Protein AF-0000000076868005 (afdb_homodimer)

pLDDT: mean 89.19, std 15.79, range [20.38, 98.69]

Secondary structure (DSSP, 8-state):
-HHHHHHHHHHHHT---------EEBTTBPEETT-EEE-STT--EEEEEE--TT-SEEEEEEEESSSSS--EEEESSTTSPEES-GGG-TT-EEEE-TT--EEEE-TT--EEEEEPPPTTPPSS--EEEE-TTS-EEEE-TT--EEEEGGGS--SEE-TT-EEEEETTT--EE-EEEEEETTEEEEEEEEEEEE-SSS-EEEEEETTEEEEE---B-SSSBTT-GGGGG-SSEEEEEEESSSEEEEEEEESSTT--EEEEE-SS-TTSSSEEEEEEETTTTEEEEEEEE--SGGGSTTTT-TTEEE-TTSSSSEEEPTTEEES-HHHHHTT--TT-EEESS---TTTT--EEEEEEEEEPPP-TT-EEETT--HHHHHHHHHH-TTEEEEE-S-TTSPTT-S-EEEEES---SEEE-TT-SEEEEEEE-GGGS----TTSSTTT-----/-HHHHHHHHHHHHT---------EEBTTBPEETT-EEE-STT--EEEEEE--TT-SEEEEEEEESSSSS--EEEESSTTSPEES-GGG-TT-EEEE-TT--EEEE-TT--EEEEEPPPTTPPSS--EEEE-TTS-EEEE-TT--EEEEGGGS--SEE-TT-EEEEETTT--EE-EEEEEETTEEEEEEEEEEEE-SSS-EEEEEETTEEEEE---B-SSSBTT-GGGGG-SSEEEEEEESSSEEEEEEEESSTT--EEEEE-SS-TTSSSEEEEEEETTTTEEEEEEEE--SGGGSTTTT-TTEEE-TTSSSSEEEPTTEEES-HHHHHTT--TT-EEESS---TTTT--EEEEEEEEEPPP-TT-EEETT--HHHHHHHHHH-TTEEEEE-S-TTSPTT-S-EEEEES---SEEE-TT-SEEEEEEE-GGGS----TTSSTTT-----

Organism: Aegilops tauschii subsp. strangulata (NCBI:txid200361)

InterPro domains:
  IPR000742 EGF-like domain [PS50026] (290-326)
  IPR000858 S-locus glycoprotein domain [PF00954] (211-323)
  IPR001480 Bulb-type lectin domain [PF01453] (71-178)
  IPR001480 Bulb-type lectin domain [PS50927] (22-151)
  IPR001480 Bulb-type lectin domain [SM00108] (28-153)
  IPR001480 Bulb-type lectin domain [cd00028] (29-153)
  IPR003609 PAN/Apple domain [PF08276] (345-413)
  IPR003609 PAN/Apple domain [PS50948] (345-429)
  IPR003609 PAN/Apple domain [SM00473] (347-428)
  IPR035446 S-locus-specific glycoprotein/EP1 [PIRSF002686] (41-434)
  IPR036426 Bulb-type lectin domain superfamily [G3DSA:2.90.10.10] (16-150)
  IPR036426 Bulb-type lectin domain superfamily [SSF51110] (58-216)

Sequence (898 aa):
MASHQLLLFQLLLLLSSASHARDTISPGQPLRGNDTLVSPGAGSYVLGFFTPPGSNNTYVGLWYAKVPVRTVVWVANRADPVPGPVERNARATLSVSADCTLSVADANSTVVWSAPPAPGAGAGRCTARLLDSGNLVVSDASGHVAWQGFDHPTDTLIPGMRVGMDFGTGANMTLTAWTSPSDPSPGPVVAVMDTTGDPEVFIWNGAEKVWRSGPWDGLQFTGVPDTATYMGFNFSFVNSAKEVSYSFQVANSSIVSRLTLNSTGAAGGLLQRWTWVWAAGAWNMYWYAPKDQCDAVNQCGPNGVCDPNSLPVCECLRGFAPRSPEAWALRDNRGGCARATPLDCGNGTDGFALMAHAKVPDTTAAVVDYRAGLAECAQRCQRNCSCTAYANANLSGAPGHRGCVMWGGALEDLRVFPNFGQDLYVRLAAADLGTCRPTCLRSVCTQFFMASHQLLLFQLLLLLSSASHARDTISPGQPLRGNDTLVSPGAGSYVLGFFTPPGSNNTYVGLWYAKVPVRTVVWVANRADPVPGPVERNARATLSVSADCTLSVADANSTVVWSAPPAPGAGAGRCTARLLDSGNLVVSDASGHVAWQGFDHPTDTLIPGMRVGMDFGTGANMTLTAWTSPSDPSPGPVVAVMDTTGDPEVFIWNGAEKVWRSGPWDGLQFTGVPDTATYMGFNFSFVNSAKEVSYSFQVANSSIVSRLTLNSTGAAGGLLQRWTWVWAAGAWNMYWYAPKDQCDAVNQCGPNGVCDPNSLPVCECLRGFAPRSPEAWALRDNRGGCARATPLDCGNGTDGFALMAHAKVPDTTAAVVDYRAGLAECAQRCQRNCSCTAYANANLSGAPGHRGCVMWGGALEDLRVFPNFGQDLYVRLAAADLGTCRPTCLRSVCTQFF

Structure (mmCIF, N/CA/C/O backbone):
data_AF-0000000076868005-model_v1
#
loop_
_entity.id
_entity.type
_entity.pdbx_description
1 polymer 'non-specific serine/threonine protein kinase'
#
loop_
_atom_site.group_PDB
_atom_site.id
_atom_site.type_symbol
_atom_site.label_atom_id
_atom_site.label_alt_id
_atom_site.label_comp_id
_atom_site.label_asym_id
_atom_site.label_entity_id
_atom_site.label_seq_id
_atom_site.pdbx_PDB_ins_code
_atom_site.Cartn_x
_atom_site.Cartn_y
_atom_site.Cartn_z
_atom_site.occupancy
_atom_site.B_iso_or_equiv
_atom_site.auth_seq_id
_atom_site.auth_comp_id
_atom_site.auth_asym_id
_atom_site.auth_atom_id
_atom_site.pdbx_PDB_model_num
ATOM 1 N N . MET A 1 1 ? -57.094 -37.969 -35.312 1 33.72 1 MET A N 1
ATOM 2 C CA . MET A 1 1 ? -55.812 -38.188 -35.938 1 33.72 1 MET A CA 1
ATOM 3 C C . MET A 1 1 ? -54.969 -36.906 -35.938 1 33.72 1 MET A C 1
ATOM 5 O O . MET A 1 1 ? -53.781 -36.969 -36.125 1 33.72 1 MET A O 1
ATOM 9 N N . ALA A 1 2 ? -55.719 -35.75 -35.969 1 55.88 2 ALA A N 1
ATOM 10 C CA . ALA A 1 2 ? -55.062 -34.469 -36.062 1 55.88 2 ALA A CA 1
ATOM 11 C C . ALA A 1 2 ? -54.406 -34.062 -34.75 1 55.88 2 ALA A C 1
ATOM 13 O O . ALA A 1 2 ? -53.375 -33.438 -34.719 1 55.88 2 ALA A O 1
ATOM 14 N N . SER A 1 3 ? -55.125 -34.531 -33.688 1 59.75 3 SER A N 1
ATOM 15 C CA . SER A 1 3 ? -54.625 -34.094 -32.406 1 59.75 3 SER A CA 1
ATOM 16 C C . SER A 1 3 ? -53.344 -34.812 -32.031 1 59.75 3 SER A C 1
ATOM 18 O O . SER A 1 3 ? -52.469 -34.25 -31.375 1 59.75 3 SER A O 1
ATOM 20 N N . HIS A 1 4 ? -53.219 -36.094 -32.531 1 62.19 4 HIS A N 1
ATOM 21 C CA . HIS A 1 4 ? -52 -36.844 -32.219 1 62.19 4 HIS A CA 1
ATOM 22 C C . HIS A 1 4 ? -50.844 -36.344 -33.062 1 62.19 4 HIS A C 1
ATOM 24 O O . HIS A 1 4 ? -49.688 -36.5 -32.656 1 62.19 4 HIS A O 1
ATOM 30 N N . GLN A 1 5 ? -51.125 -35.812 -34.25 1 59.38 5 GLN A N 1
ATOM 31 C CA . GLN A 1 5 ? -50.062 -35.344 -35.125 1 59.38 5 GLN A CA 1
ATOM 32 C C . GLN A 1 5 ? -49.5 -34.031 -34.625 1 59.38 5 GLN A C 1
ATOM 34 O O . GLN A 1 5 ? -48.281 -33.781 -34.781 1 59.38 5 GLN A O 1
ATOM 39 N N . LEU A 1 6 ? -50.406 -33.219 -33.969 1 59.41 6 LEU A N 1
ATOM 40 C CA . LEU A 1 6 ? -49.875 -31.953 -33.469 1 59.41 6 LEU A CA 1
ATOM 41 C C . LEU A 1 6 ? -49.031 -32.156 -32.219 1 59.41 6 LEU A C 1
ATOM 43 O O . LEU A 1 6 ? -48 -31.469 -32.031 1 59.41 6 LEU A O 1
ATOM 47 N N . LEU A 1 7 ? -49.406 -33.219 -31.406 1 57.69 7 LEU A N 1
ATOM 48 C CA . LEU A 1 7 ? -48.594 -33.469 -30.234 1 57.69 7 LEU A CA 1
ATOM 49 C C . LEU A 1 7 ? -47.219 -34.031 -30.625 1 57.69 7 LEU A C 1
ATOM 51 O O . LEU A 1 7 ? -46.219 -33.719 -30.016 1 57.69 7 LEU A O 1
ATOM 55 N N . LEU A 1 8 ? -47.281 -34.812 -31.734 1 54.56 8 LEU A N 1
ATOM 56 C CA . LEU A 1 8 ? -45.969 -35.375 -32.156 1 54.56 8 LEU A CA 1
ATOM 57 C C . LEU A 1 8 ? -45.125 -34.281 -32.781 1 54.56 8 LEU A C 1
ATOM 59 O O . LEU A 1 8 ? -43.875 -34.281 -32.594 1 54.56 8 LEU A O 1
ATOM 63 N N . PHE A 1 9 ? -45.781 -33.312 -33.5 1 54.16 9 PHE A N 1
ATOM 64 C CA . PHE A 1 9 ? -45 -32.25 -34.094 1 54.16 9 PHE A CA 1
ATOM 65 C C . PHE A 1 9 ? -44.438 -31.328 -33.031 1 54.16 9 PHE A C 1
ATOM 67 O O . PHE A 1 9 ? -43.281 -30.875 -33.125 1 54.16 9 PHE A O 1
ATOM 74 N N . GLN A 1 10 ? -45.219 -31.062 -31.953 1 52.47 10 GLN A N 1
ATOM 75 C CA . GLN A 1 10 ? -44.688 -30.234 -30.875 1 52.47 10 GLN A CA 1
ATOM 76 C C . GLN A 1 10 ? -43.594 -30.969 -30.109 1 52.47 10 GLN A C 1
ATOM 78 O O . GLN A 1 10 ? -42.688 -30.344 -29.547 1 52.47 10 GLN A O 1
ATOM 83 N N . LEU A 1 11 ? -43.75 -32.312 -30.047 1 51.94 11 LEU A N 1
ATOM 84 C CA . LEU A 1 11 ? -42.688 -33.031 -29.375 1 51.94 11 LEU A CA 1
ATOM 85 C C . LEU A 1 11 ? -41.438 -33.062 -30.219 1 51.94 11 LEU A C 1
ATOM 87 O O . LEU A 1 11 ? -40.312 -33 -29.688 1 51.94 11 LEU A O 1
ATOM 91 N N . LEU A 1 12 ? -41.594 -33.25 -31.562 1 48.03 12 LEU A N 1
ATOM 92 C CA . LEU A 1 12 ? -40.406 -33.219 -32.406 1 48.03 12 LEU A CA 1
ATOM 93 C C . LEU A 1 12 ? -39.75 -31.844 -32.375 1 48.03 12 LEU A C 1
ATOM 95 O O . LEU A 1 12 ? -38.531 -31.734 -32.562 1 48.03 12 LEU A O 1
ATOM 99 N N . LEU A 1 13 ? -40.531 -30.797 -32.344 1 46.25 13 LEU A N 1
ATOM 100 C CA . LEU A 1 13 ? -39.875 -29.484 -32.281 1 46.25 13 LEU A CA 1
ATOM 101 C C . LEU A 1 13 ? -39.125 -29.297 -30.984 1 46.25 13 LEU A C 1
ATOM 103 O O . LEU A 1 13 ? -38.375 -28.344 -30.844 1 46.25 13 LEU A O 1
ATOM 107 N N . LEU A 1 14 ? -39.688 -29.953 -29.953 1 40.56 14 LEU A N 1
ATOM 108 C CA . LEU A 1 14 ? -38.906 -29.797 -28.734 1 40.56 14 LEU A CA 1
ATOM 109 C C . LEU A 1 14 ? -37.594 -30.562 -28.844 1 40.56 14 LEU A C 1
ATOM 111 O O . LEU A 1 14 ? -37.094 -31.094 -27.844 1 40.56 14 LEU A O 1
ATOM 115 N N . LEU A 1 15 ? -37.375 -31.25 -29.938 1 36.94 15 LEU A N 1
ATOM 116 C CA . LEU A 1 15 ? -35.969 -31.625 -29.969 1 36.94 15 LEU A CA 1
ATOM 117 C C . LEU A 1 15 ? -35.094 -30.406 -29.781 1 36.94 15 LEU A C 1
ATOM 119 O O . LEU A 1 15 ? -34.906 -29.609 -30.719 1 36.94 15 LEU A O 1
ATOM 123 N N . SER A 1 16 ? -35.25 -29.781 -28.672 1 37.06 16 SER A N 1
ATOM 124 C CA . SER A 1 16 ? -34.188 -28.875 -28.266 1 37.06 16 SER A CA 1
ATOM 125 C C . SER A 1 16 ? -32.812 -29.391 -28.688 1 37.06 16 SER A C 1
ATOM 127 O O . SER A 1 16 ? -32.438 -30.5 -28.328 1 37.06 16 SER A O 1
ATOM 129 N N . SER A 1 17 ? -32.406 -29.156 -29.875 1 37.38 17 SER A N 1
ATOM 130 C CA . SER A 1 17 ? -30.984 -29.297 -30.156 1 37.38 17 SER A CA 1
ATOM 131 C C . SER A 1 17 ? -30.141 -28.984 -28.922 1 37.38 17 SER A C 1
ATOM 133 O O . SER A 1 17 ? -30.125 -27.844 -28.438 1 37.38 17 SER A O 1
ATOM 135 N N . ALA A 1 18 ? -30.188 -29.828 -27.969 1 38.69 18 ALA A N 1
ATOM 136 C CA . ALA A 1 18 ? -29.078 -29.734 -27.016 1 38.69 18 ALA A CA 1
ATOM 137 C C . ALA A 1 18 ? -27.797 -29.297 -27.703 1 38.69 18 ALA A C 1
ATOM 139 O O . ALA A 1 18 ? -27.156 -30.078 -28.406 1 38.69 18 ALA A O 1
ATOM 140 N N . SER A 1 19 ? -27.781 -28.188 -28.359 1 44.03 19 SER A N 1
ATOM 141 C CA . SER A 1 19 ? -26.484 -27.641 -28.75 1 44.03 19 SER A CA 1
ATOM 142 C C . SER A 1 19 ? -25.406 -28 -27.734 1 44.03 19 SER A C 1
ATOM 144 O O . SER A 1 19 ? -25.422 -27.484 -26.609 1 44.03 19 SER A O 1
ATOM 146 N N . HIS A 1 20 ? -25.141 -29.297 -27.625 1 49.03 20 HIS A N 1
ATOM 147 C CA . HIS A 1 20 ? -24 -29.703 -26.797 1 49.03 20 HIS A CA 1
ATOM 148 C C . HIS A 1 20 ? -22.828 -28.766 -26.984 1 49.03 20 HIS A C 1
ATOM 150 O O . HIS A 1 20 ? -22.375 -28.531 -28.109 1 49.03 20 HIS A O 1
ATOM 156 N N . ALA A 1 21 ? -22.656 -27.875 -26.188 1 63.66 21 ALA A N 1
ATOM 157 C CA . ALA A 1 21 ? -21.453 -27.047 -26.125 1 63.66 21 ALA A CA 1
ATOM 158 C C . ALA A 1 21 ? -20.203 -27.891 -26.359 1 63.66 21 ALA A C 1
ATOM 160 O O . ALA A 1 21 ? -20 -28.906 -25.688 1 63.66 21 ALA A O 1
ATOM 161 N N . ARG A 1 22 ? -19.562 -27.844 -27.562 1 89.31 22 ARG A N 1
ATOM 162 C CA . ARG A 1 22 ? -18.391 -28.641 -27.922 1 89.31 22 ARG A CA 1
ATOM 163 C C . ARG A 1 22 ? -17.156 -28.141 -27.156 1 89.31 22 ARG A C 1
ATOM 165 O O . ARG A 1 22 ? -17.125 -26.984 -26.703 1 89.31 22 ARG A O 1
ATOM 172 N N . ASP A 1 23 ? -16.312 -29.094 -26.891 1 95.19 23 ASP A N 1
ATOM 173 C CA . ASP A 1 23 ? -15.094 -28.766 -26.172 1 95.19 23 ASP A CA 1
ATOM 174 C C . ASP A 1 23 ? -13.859 -28.984 -27.047 1 95.19 23 ASP A C 1
ATOM 176 O O . ASP A 1 23 ? -12.734 -28.969 -26.562 1 95.19 23 ASP A O 1
ATOM 180 N N . THR A 1 24 ? -14.133 -29.172 -28.375 1 95.75 24 THR A N 1
ATOM 181 C CA . THR A 1 24 ? -13.023 -29.547 -29.25 1 95.75 24 THR A CA 1
ATOM 182 C C . THR A 1 24 ? -13.07 -28.75 -30.547 1 95.75 24 THR A C 1
ATOM 184 O O . THR A 1 24 ? -14.141 -28.375 -31.016 1 95.75 24 THR A O 1
ATOM 187 N N . ILE A 1 25 ? -11.898 -28.484 -31.062 1 96.19 25 ILE A N 1
ATOM 188 C CA . ILE A 1 25 ? -11.688 -27.953 -32.406 1 96.19 25 ILE A CA 1
ATOM 189 C C . ILE A 1 25 ? -10.914 -28.953 -33.25 1 96.19 25 ILE A C 1
ATOM 191 O O . ILE A 1 25 ? -9.844 -29.422 -32.844 1 96.19 25 ILE A O 1
ATOM 195 N N . SER A 1 26 ? -11.508 -29.281 -34.312 1 93.81 26 SER A N 1
ATOM 196 C CA . SER A 1 26 ? -10.852 -30.188 -35.281 1 93.81 26 SER A CA 1
ATOM 197 C C . SER A 1 26 ? -10.523 -29.469 -36.562 1 93.81 26 SER A C 1
ATOM 199 O O . SER A 1 26 ? -11.109 -28.438 -36.875 1 93.81 26 SER A O 1
ATOM 201 N N . PRO A 1 27 ? -9.539 -30.125 -37.281 1 92.06 27 PRO A N 1
ATOM 202 C CA . PRO A 1 27 ? -9.258 -29.516 -38.562 1 92.06 27 PRO A CA 1
ATOM 203 C C . PRO A 1 27 ? -10.508 -29.391 -39.438 1 92.06 27 PRO A C 1
ATOM 205 O O . PRO A 1 27 ? -11.266 -30.344 -39.562 1 92.06 27 PRO A O 1
ATOM 208 N N . GLY A 1 28 ? -10.719 -28.188 -40 1 90.81 28 GLY A N 1
ATOM 209 C CA . GLY A 1 28 ? -11.867 -27.953 -40.844 1 90.81 28 GLY A CA 1
ATOM 210 C C . GLY A 1 28 ? -13.094 -27.469 -40.094 1 90.81 28 GLY A C 1
ATOM 211 O O . GLY A 1 28 ? -14.07 -27.031 -40.688 1 90.81 28 GLY A O 1
ATOM 212 N N . GLN A 1 29 ? -13.055 -27.594 -38.812 1 93.38 29 GLN A N 1
ATOM 213 C CA . GLN A 1 29 ? -14.156 -27.141 -37.969 1 93.38 29 GLN A CA 1
ATOM 214 C C . GLN A 1 29 ? -13.68 -26.109 -36.938 1 93.38 29 GLN A C 1
ATOM 216 O O . GLN A 1 29 ? -13.711 -26.359 -35.75 1 93.38 29 GLN A O 1
ATOM 221 N N . PRO A 1 30 ? -13.359 -24.969 -37.406 1 96.25 30 PRO A N 1
ATOM 222 C CA . PRO A 1 30 ? -12.828 -23.938 -36.5 1 96.25 30 PRO A CA 1
ATOM 223 C C . PRO A 1 30 ? -13.867 -23.391 -35.531 1 96.25 30 PRO A C 1
ATOM 225 O O . PRO A 1 30 ? -15.062 -23.641 -35.719 1 96.25 30 PRO A O 1
ATOM 228 N N . LEU A 1 31 ? -13.398 -22.828 -34.469 1 97.31 31 LEU A N 1
ATOM 229 C CA . LEU A 1 31 ? -14.242 -22.016 -33.625 1 97.31 31 LEU A CA 1
ATOM 230 C C . LEU A 1 31 ? -14.453 -20.625 -34.219 1 97.31 31 LEU A C 1
ATOM 232 O O . LEU A 1 31 ? -13.492 -19.875 -34.406 1 97.31 31 LEU A O 1
ATOM 236 N N . ARG A 1 32 ? -15.703 -20.266 -34.438 1 95.94 32 ARG A N 1
ATOM 237 C CA . ARG A 1 32 ? -16 -18.984 -35.062 1 95.94 32 ARG A CA 1
ATOM 238 C C . ARG A 1 32 ? -16.234 -17.906 -34 1 95.94 32 ARG A C 1
ATOM 240 O O . ARG A 1 32 ? -16.391 -18.203 -32.812 1 95.94 32 ARG A O 1
ATOM 247 N N . GLY A 1 33 ? -16.281 -16.734 -34.5 1 94.38 33 GLY A N 1
ATOM 248 C CA . GLY A 1 33 ? -16.312 -15.562 -33.625 1 94.38 33 GLY A CA 1
ATOM 249 C C . GLY A 1 33 ? -17.484 -15.562 -32.688 1 94.38 33 GLY A C 1
ATOM 250 O O . GLY A 1 33 ? -17.391 -15.039 -31.562 1 94.38 33 GLY A O 1
ATOM 251 N N . ASN A 1 34 ? -18.562 -16.172 -33.031 1 92.25 34 ASN A N 1
ATOM 252 C CA . ASN A 1 34 ? -19.781 -16.141 -32.219 1 92.25 34 ASN A CA 1
ATOM 253 C C . ASN A 1 34 ? -19.953 -17.453 -31.438 1 92.25 34 ASN A C 1
ATOM 255 O O . ASN A 1 34 ? -20.891 -17.594 -30.656 1 92.25 34 ASN A O 1
ATOM 259 N N . ASP A 1 35 ? -19.047 -18.328 -31.688 1 94.75 35 ASP A N 1
ATOM 260 C CA . ASP A 1 35 ? -19.141 -19.625 -31.016 1 94.75 35 ASP A CA 1
ATOM 261 C C . ASP A 1 35 ? -18.266 -19.656 -29.766 1 94.75 35 ASP A C 1
ATOM 263 O O . ASP A 1 35 ? -17.438 -18.781 -29.562 1 94.75 35 ASP A O 1
ATOM 267 N N . THR A 1 36 ? -18.625 -20.625 -28.875 1 96.94 36 THR A N 1
ATOM 268 C CA . THR A 1 36 ? -17.797 -20.844 -27.688 1 96.94 36 THR A CA 1
ATOM 269 C C . THR A 1 36 ? -17.547 -22.328 -27.469 1 96.94 36 THR A C 1
ATOM 271 O O . THR A 1 36 ? -18.297 -23.172 -27.984 1 96.94 36 THR A O 1
ATOM 274 N N . LEU A 1 37 ? -16.469 -22.625 -26.891 1 97.38 37 LEU A N 1
ATOM 275 C CA . LEU A 1 37 ? -16.234 -23.938 -26.297 1 97.38 37 LEU A CA 1
ATOM 276 C C . LEU A 1 37 ? -16.5 -23.922 -24.797 1 97.38 37 LEU A C 1
ATOM 278 O O . LEU A 1 37 ? -16.219 -22.922 -24.125 1 97.38 37 LEU A O 1
ATOM 282 N N . VAL A 1 38 ? -17.047 -25 -24.266 1 97.06 38 VAL A N 1
ATOM 283 C CA . VAL A 1 38 ? -17.266 -25.141 -22.844 1 97.06 38 VAL A CA 1
ATOM 284 C C . VAL A 1 38 ? -16.5 -26.359 -22.312 1 97.06 38 VAL A C 1
ATOM 286 O O . VAL A 1 38 ? -16.531 -27.422 -22.938 1 97.06 38 VAL A O 1
ATOM 289 N N . SER A 1 39 ? -15.828 -26.125 -21.234 1 95.75 39 SER A N 1
ATOM 290 C CA . SER A 1 39 ? -15.078 -27.25 -20.672 1 95.75 39 SER A CA 1
ATOM 291 C C . SER A 1 39 ? -16.016 -28.375 -20.25 1 95.75 39 SER A C 1
ATOM 293 O O . SER A 1 39 ? -17.141 -28.125 -19.812 1 95.75 39 SER A O 1
ATOM 295 N N . PRO A 1 40 ? -15.508 -29.516 -20.391 1 93.62 40 PRO A N 1
ATOM 296 C CA . PRO A 1 40 ? -16.359 -30.641 -20 1 93.62 40 PRO A CA 1
ATOM 297 C C . PRO A 1 40 ? -16.547 -30.734 -18.484 1 93.62 40 PRO A C 1
ATOM 299 O O . PRO A 1 40 ? -16 -29.922 -17.734 1 93.62 40 PRO A O 1
ATOM 302 N N . GLY A 1 41 ? -17.328 -31.734 -18.094 1 86.25 41 GLY A N 1
ATOM 303 C CA . GLY A 1 41 ? -17.562 -31.922 -16.672 1 86.25 41 GLY A CA 1
ATOM 304 C C . GLY A 1 41 ? -18.484 -30.891 -16.062 1 86.25 41 GLY A C 1
ATOM 305 O O . GLY A 1 41 ? -19.641 -30.75 -16.5 1 86.25 41 GLY A O 1
ATOM 306 N N . ALA A 1 42 ? -17.891 -30.078 -15.195 1 82.06 42 ALA A N 1
ATOM 307 C CA . ALA A 1 42 ? -18.688 -29.078 -14.492 1 82.06 42 ALA A CA 1
ATOM 308 C C . ALA A 1 42 ? -18.953 -27.859 -15.383 1 82.06 42 ALA A C 1
ATOM 310 O O . ALA A 1 42 ? -19.797 -27.031 -15.062 1 82.06 42 ALA A O 1
ATOM 311 N N . GLY A 1 43 ? -18.281 -27.844 -16.531 1 88.94 43 GLY A N 1
ATOM 312 C CA . GLY A 1 43 ? -18.438 -26.672 -17.391 1 88.94 43 GLY A CA 1
ATOM 313 C C . GLY A 1 43 ? -17.969 -25.391 -16.75 1 88.94 43 GLY A C 1
ATOM 314 O O . GLY A 1 43 ? -18.688 -24.375 -16.781 1 88.94 43 GLY A O 1
ATOM 315 N N . SER A 1 44 ? -16.797 -25.438 -16.203 1 93.19 44 SER A N 1
ATOM 316 C CA . SER A 1 44 ? -16.328 -24.344 -15.352 1 93.19 44 SER A CA 1
ATOM 317 C C . SER A 1 44 ? -15.742 -23.203 -16.188 1 93.19 44 SER A C 1
ATOM 319 O O . SER A 1 44 ? -15.656 -22.062 -15.727 1 93.19 44 SER A O 1
ATOM 321 N N . TYR A 1 45 ? -15.406 -23.562 -17.484 1 97 45 TYR A N 1
ATOM 322 C CA . TYR A 1 45 ? -14.711 -22.562 -18.297 1 97 45 TYR A CA 1
ATOM 323 C C . TYR A 1 45 ? -15.312 -22.469 -19.688 1 97 45 TYR A C 1
ATOM 325 O O . TYR A 1 45 ? -15.852 -23.453 -20.203 1 97 45 TYR A O 1
ATOM 333 N N . VAL A 1 46 ? -15.234 -21.312 -20.203 1 97.94 46 VAL A N 1
ATOM 334 C CA . VAL A 1 46 ? -15.68 -21.031 -21.562 1 97.94 46 VAL A CA 1
ATOM 335 C C . VAL A 1 46 ? -14.539 -20.406 -22.359 1 97.94 46 VAL A C 1
ATOM 337 O O . VAL A 1 46 ? -13.805 -19.547 -21.859 1 97.94 46 VAL A O 1
ATOM 340 N N . LEU A 1 47 ? -14.336 -20.953 -23.531 1 98.44 47 LEU A N 1
ATOM 341 C CA . LEU A 1 47 ? -13.375 -20.375 -24.469 1 98.44 47 LEU A CA 1
ATOM 342 C C . LEU A 1 47 ? -14.078 -19.766 -25.672 1 98.44 47 LEU A C 1
ATOM 344 O O . LEU A 1 47 ? -14.992 -20.359 -26.234 1 98.44 47 LEU A O 1
ATOM 348 N N . GLY A 1 48 ? -13.68 -18.516 -26.047 1 98.19 48 GLY A N 1
ATOM 349 C CA . GLY A 1 48 ? -14.273 -17.828 -27.188 1 98.19 48 GLY A CA 1
ATOM 350 C C . GLY A 1 48 ? -13.609 -16.5 -27.484 1 98.19 48 GLY A C 1
ATOM 351 O O . GLY A 1 48 ? -12.594 -16.156 -26.875 1 98.19 48 GLY A O 1
ATOM 352 N N . PHE A 1 49 ? -14.18 -15.883 -28.516 1 98.5 49 PHE A N 1
ATOM 353 C CA . PHE A 1 49 ? -13.719 -14.539 -28.859 1 98.5 49 PHE A CA 1
ATOM 354 C C . PHE A 1 49 ? -14.359 -13.5 -27.953 1 98.5 49 PHE A C 1
ATOM 356 O O . PHE A 1 49 ? -15.516 -13.641 -27.562 1 98.5 49 PHE A O 1
ATOM 363 N N . PHE A 1 50 ? -13.586 -12.484 -27.625 1 98 50 PHE A N 1
ATOM 364 C CA . PHE A 1 50 ? -14.109 -11.414 -26.781 1 98 50 PHE A CA 1
ATOM 365 C C . PHE A 1 50 ? -13.398 -10.094 -27.062 1 98 50 PHE A C 1
ATOM 367 O O . PHE A 1 50 ? -12.312 -10.086 -27.656 1 98 50 PHE A O 1
ATOM 374 N N . THR A 1 51 ? -14.047 -9.023 -26.703 1 98.19 51 THR A N 1
ATOM 375 C CA . THR A 1 51 ? -13.492 -7.672 -26.703 1 98.19 51 THR A CA 1
ATOM 376 C C . THR A 1 51 ? -13.523 -7.07 -25.312 1 98.19 51 THR A C 1
ATOM 378 O O . THR A 1 51 ? -14.594 -6.895 -24.719 1 98.19 51 THR A O 1
ATOM 381 N N . PRO A 1 52 ? -12.273 -6.773 -24.75 1 97.19 52 PRO A N 1
ATOM 382 C CA . PRO A 1 52 ? -12.297 -6.105 -23.438 1 97.19 52 PRO A CA 1
ATOM 383 C C . PRO A 1 52 ? -13.031 -4.77 -23.484 1 97.19 52 PRO A C 1
ATOM 385 O O . PRO A 1 52 ? -13.047 -4.098 -24.516 1 97.19 52 PRO A O 1
ATOM 388 N N . PRO A 1 53 ? -13.602 -4.41 -22.281 1 94.69 53 PRO A N 1
ATOM 389 C CA . PRO A 1 53 ? -14.242 -3.094 -22.234 1 94.69 53 PRO A CA 1
ATOM 390 C C . PRO A 1 53 ? -13.281 -1.963 -22.609 1 94.69 53 PRO A C 1
ATOM 392 O O . PRO A 1 53 ? -12.156 -1.918 -22.109 1 94.69 53 PRO A O 1
ATOM 395 N N . GLY A 1 54 ? -13.75 -1.133 -23.469 1 94.94 54 GLY A N 1
ATOM 396 C CA . GLY A 1 54 ? -12.945 0.012 -23.875 1 94.94 54 GLY A CA 1
ATOM 397 C C . GLY A 1 54 ? -12.008 -0.294 -25.016 1 94.94 54 GLY A C 1
ATOM 398 O O . GLY A 1 54 ? -11.305 0.593 -25.5 1 94.94 54 GLY A O 1
ATOM 399 N N . SER A 1 55 ? -11.992 -1.52 -25.453 1 96.06 55 SER A N 1
ATOM 400 C CA . SER A 1 55 ? -11.125 -1.934 -26.547 1 96.06 55 SER A CA 1
ATOM 401 C C . SER A 1 55 ? -11.875 -1.942 -27.875 1 96.06 55 SER A C 1
ATOM 403 O O . SER A 1 55 ? -13.109 -1.959 -27.891 1 96.06 55 SER A O 1
ATOM 405 N N . ASN A 1 56 ? -11.078 -1.798 -29 1 97.25 56 ASN A N 1
ATOM 406 C CA . ASN A 1 56 ? -11.609 -1.991 -30.359 1 97.25 56 ASN A CA 1
ATOM 407 C C . ASN A 1 56 ? -10.969 -3.189 -31.047 1 97.25 56 ASN A C 1
ATOM 409 O O . ASN A 1 56 ? -10.766 -3.174 -32.25 1 97.25 56 ASN A O 1
ATOM 413 N N . ASN A 1 57 ? -10.531 -4.09 -30.25 1 98.06 57 ASN A N 1
ATOM 414 C CA . ASN A 1 57 ? -9.891 -5.301 -30.75 1 98.06 57 ASN A CA 1
ATOM 415 C C . ASN A 1 57 ? -10.531 -6.555 -30.172 1 98.06 57 ASN A C 1
ATOM 417 O O . ASN A 1 57 ? -11.172 -6.5 -29.109 1 98.06 57 ASN A O 1
ATOM 421 N N . THR A 1 58 ? -10.336 -7.613 -30.906 1 98.31 58 THR A N 1
ATOM 422 C CA . THR A 1 58 ? -10.914 -8.891 -30.484 1 98.31 58 THR A CA 1
ATOM 423 C C . THR A 1 58 ? -9.812 -9.906 -30.203 1 98.31 58 THR A C 1
ATOM 425 O O . THR A 1 58 ? -8.812 -9.977 -30.922 1 98.31 58 THR A O 1
ATOM 428 N N . TYR A 1 59 ? -10.078 -10.68 -29.188 1 98.69 59 TYR A N 1
ATOM 429 C CA . TYR A 1 59 ? -9.125 -11.68 -28.703 1 98.69 59 TYR A CA 1
ATOM 430 C C . TYR A 1 59 ? -9.812 -13.023 -28.484 1 98.69 59 TYR A C 1
ATOM 432 O O . TYR A 1 59 ? -11.047 -13.094 -28.391 1 98.69 59 TYR A O 1
ATOM 440 N N . VAL A 1 60 ? -8.977 -14.062 -28.453 1 98.56 60 VAL A N 1
ATOM 441 C CA . VAL A 1 60 ? -9.445 -15.352 -27.953 1 98.56 60 VAL A CA 1
ATOM 442 C C . VAL A 1 60 ? -9.141 -15.461 -26.453 1 98.56 60 VAL A C 1
ATOM 444 O O . VAL A 1 60 ? -7.988 -15.328 -26.047 1 98.56 60 VAL A O 1
ATOM 447 N N . GLY A 1 61 ? -10.195 -15.609 -25.688 1 98.5 61 GLY A N 1
ATOM 448 C CA . GLY A 1 61 ? -10.008 -15.641 -24.25 1 98.5 61 GLY A CA 1
ATOM 449 C C . GLY A 1 61 ? -10.719 -16.797 -23.578 1 98.5 61 GLY A C 1
ATOM 450 O O . GLY A 1 61 ? -11.609 -17.422 -24.172 1 98.5 61 GLY A O 1
ATOM 451 N N . LEU A 1 62 ? -10.219 -17.141 -22.422 1 98.5 62 LEU A N 1
ATOM 452 C CA . LEU A 1 62 ? -10.836 -18.094 -21.5 1 98.5 62 LEU A CA 1
ATOM 453 C C . LEU A 1 62 ? -11.453 -17.375 -20.312 1 98.5 62 LEU A C 1
ATOM 455 O O . LEU A 1 62 ? -10.828 -16.484 -19.734 1 98.5 62 LEU A O 1
ATOM 459 N N . TRP A 1 63 ? -12.719 -17.703 -19.969 1 98.38 63 TRP A N 1
ATOM 460 C CA . TRP A 1 63 ? -13.32 -17.094 -18.797 1 98.38 63 TRP A CA 1
ATOM 461 C C . TRP A 1 63 ? -14.18 -18.109 -18.031 1 98.38 63 TRP A C 1
ATOM 463 O O . TRP A 1 63 ? -14.398 -19.219 -18.516 1 98.38 63 TRP A O 1
ATOM 473 N N . TYR A 1 64 ? -14.555 -17.781 -16.812 1 97.62 64 TYR A N 1
ATOM 474 C CA . TYR A 1 64 ? -15.383 -18.641 -15.984 1 97.62 64 TYR A CA 1
ATOM 475 C C . TYR A 1 64 ? -16.797 -18.734 -16.547 1 97.62 64 TYR A C 1
ATOM 477 O O . TYR A 1 64 ? -17.406 -17.719 -16.906 1 97.62 64 TYR A O 1
ATOM 485 N N . ALA A 1 65 ? -17.328 -19.906 -16.484 1 95.94 65 ALA A N 1
ATOM 486 C CA . ALA A 1 65 ? -18.656 -20.125 -17.047 1 95.94 65 ALA A CA 1
ATOM 487 C C . ALA A 1 65 ? -19.734 -19.688 -16.062 1 95.94 65 ALA A C 1
ATOM 489 O O . ALA A 1 65 ? -20.75 -19.109 -16.453 1 95.94 65 ALA A O 1
ATOM 490 N N . LYS A 1 66 ? -19.469 -19.891 -14.852 1 93.44 66 LYS A N 1
ATOM 491 C CA . LYS A 1 66 ? -20.547 -19.781 -13.867 1 93.44 66 LYS A CA 1
ATOM 492 C C . LYS A 1 66 ? -20.516 -18.422 -13.172 1 93.44 66 LYS A C 1
ATOM 494 O O . LYS A 1 66 ? -21.5 -18.047 -12.523 1 93.44 66 LYS A O 1
ATOM 499 N N . VAL A 1 67 ? -19.422 -17.766 -13.148 1 95.81 67 VAL A N 1
ATOM 500 C CA . VAL A 1 67 ? -19.344 -16.422 -12.586 1 95.81 67 VAL A CA 1
ATOM 501 C C . VAL A 1 67 ? -20.094 -15.438 -13.477 1 95.81 67 VAL A C 1
ATOM 503 O O . VAL A 1 67 ? -19.828 -15.359 -14.68 1 95.81 67 VAL A O 1
ATOM 506 N N . PRO A 1 68 ? -21 -14.672 -12.891 1 95 68 PRO A N 1
ATOM 507 C CA . PRO A 1 68 ? -21.891 -13.836 -13.711 1 95 68 PRO A CA 1
ATOM 508 C C . PRO A 1 68 ? -21.141 -12.711 -14.422 1 95 68 PRO A C 1
ATOM 510 O O . PRO A 1 68 ? -21.578 -12.242 -15.469 1 95 68 PRO A O 1
ATOM 513 N N . VAL A 1 69 ? -20.172 -12.273 -13.859 1 95.38 69 VAL A N 1
ATOM 514 C CA . VAL A 1 69 ? -19.359 -11.258 -14.523 1 95.38 69 VAL A CA 1
ATOM 515 C C . VAL A 1 69 ? -18.25 -11.93 -15.32 1 95.38 69 VAL A C 1
ATOM 517 O O . VAL A 1 69 ? -17.469 -12.711 -14.766 1 95.38 69 VAL A O 1
ATOM 520 N N . ARG A 1 70 ? -18.234 -11.625 -16.578 1 96.12 70 ARG A N 1
ATOM 521 C CA . ARG A 1 70 ? -17.203 -12.25 -17.391 1 96.12 70 ARG A CA 1
ATOM 522 C C . ARG A 1 70 ? -15.812 -11.891 -16.891 1 96.12 70 ARG A C 1
ATOM 524 O O . ARG A 1 70 ? -15.43 -10.719 -16.859 1 96.12 70 ARG A O 1
ATOM 531 N N . THR A 1 71 ? -15.125 -12.891 -16.484 1 97.56 71 THR A N 1
ATOM 532 C CA . THR A 1 71 ? -13.766 -12.742 -15.969 1 97.56 71 THR A CA 1
ATOM 533 C C . THR A 1 71 ? -12.781 -13.57 -16.781 1 97.56 71 THR A C 1
ATOM 535 O O . THR A 1 71 ? -12.688 -14.781 -16.609 1 97.56 71 THR A O 1
ATOM 538 N N . VAL A 1 72 ? -12.086 -12.828 -17.641 1 98.25 72 VAL A N 1
ATOM 539 C CA . VAL A 1 72 ? -11.133 -13.492 -18.531 1 98.25 72 VAL A CA 1
ATOM 540 C C . VAL A 1 72 ? -9.867 -13.859 -17.75 1 98.25 72 VAL A C 1
ATOM 542 O O . VAL A 1 72 ? -9.312 -13.023 -17.031 1 98.25 72 VAL A O 1
ATOM 545 N N . VAL A 1 73 ? -9.422 -15.094 -17.906 1 98.38 73 VAL A N 1
ATOM 546 C CA . VAL A 1 73 ? -8.312 -15.555 -17.078 1 98.38 73 VAL A CA 1
ATOM 547 C C . VAL A 1 73 ? -7.148 -15.992 -17.969 1 98.38 73 VAL A C 1
ATOM 549 O O . VAL A 1 73 ? -6.07 -16.328 -17.484 1 98.38 73 VAL A O 1
ATOM 552 N N . TRP A 1 74 ? -7.344 -16 -19.297 1 98.62 74 TRP A N 1
ATOM 553 C CA . TRP A 1 74 ? -6.305 -16.359 -20.266 1 98.62 74 TRP A CA 1
ATOM 554 C C . TRP A 1 74 ? -6.625 -15.781 -21.641 1 98.62 74 TRP A C 1
ATOM 556 O O . TRP A 1 74 ? -7.781 -15.789 -22.062 1 98.62 74 TRP A O 1
ATOM 566 N N . VAL A 1 75 ? -5.613 -15.32 -22.328 1 98.56 75 VAL A N 1
ATOM 567 C CA . VAL A 1 75 ? -5.781 -14.742 -23.656 1 98.56 75 VAL A CA 1
ATOM 568 C C . VAL A 1 75 ? -4.703 -15.289 -24.594 1 98.56 75 VAL A C 1
ATOM 570 O O . VAL A 1 75 ? -3.512 -15.211 -24.297 1 98.56 75 VAL A O 1
ATOM 573 N N . ALA A 1 76 ? -5.035 -15.711 -25.703 1 98.06 76 ALA A N 1
ATOM 574 C CA . ALA A 1 76 ? -4.102 -16.328 -26.641 1 98.06 76 ALA A CA 1
ATOM 575 C C . ALA A 1 76 ? -3.348 -15.266 -27.438 1 98.06 76 ALA A C 1
ATOM 577 O O . ALA A 1 76 ? -2.133 -15.117 -27.297 1 98.06 76 ALA A O 1
ATOM 578 N N . ASN A 1 77 ? -4.023 -14.461 -28.188 1 98.06 77 ASN A N 1
ATOM 579 C CA . ASN A 1 77 ? -3.451 -13.531 -29.141 1 98.06 77 ASN A CA 1
ATOM 580 C C . ASN A 1 77 ? -3.312 -12.133 -28.562 1 98.06 77 ASN A C 1
ATOM 582 O O . ASN A 1 77 ? -3.674 -11.141 -29.203 1 98.06 77 ASN A O 1
ATOM 586 N N . ARG A 1 78 ? -2.82 -12.031 -27.422 1 97 78 ARG A N 1
ATOM 587 C CA . ARG A 1 78 ? -2.82 -10.805 -26.641 1 97 78 ARG A CA 1
ATOM 588 C C . ARG A 1 78 ? -2.078 -9.688 -27.375 1 97 78 ARG A C 1
ATOM 590 O O . ARG A 1 78 ? -2.516 -8.539 -27.375 1 97 78 ARG A O 1
ATOM 597 N N . ALA A 1 79 ? -0.978 -10.008 -28.062 1 96.88 79 ALA A N 1
ATOM 598 C CA . ALA A 1 79 ? -0.166 -8.984 -28.719 1 96.88 79 ALA A CA 1
ATOM 599 C C . ALA A 1 79 ? -0.64 -8.742 -30.141 1 96.88 79 ALA A C 1
ATOM 601 O O . ALA A 1 79 ? -0.287 -7.727 -30.766 1 96.88 79 ALA A O 1
ATOM 602 N N . ASP A 1 80 ? -1.44 -9.703 -30.688 1 97.94 80 ASP A N 1
ATOM 603 C CA . ASP A 1 80 ? -1.86 -9.656 -32.094 1 97.94 80 ASP A CA 1
ATOM 604 C C . ASP A 1 80 ? -3.373 -9.82 -32.219 1 97.94 80 ASP A C 1
ATOM 606 O O . ASP A 1 80 ? -3.854 -10.82 -32.75 1 97.94 80 ASP A O 1
ATOM 610 N N . PRO A 1 81 ? -4.066 -8.828 -31.875 1 98.31 81 PRO A N 1
ATOM 611 C CA . PRO A 1 81 ? -5.527 -8.953 -31.844 1 98.31 81 PRO A CA 1
ATOM 612 C C . PRO A 1 81 ? -6.148 -8.906 -33.25 1 98.31 81 PRO A C 1
ATOM 614 O O . PRO A 1 81 ? -5.492 -8.484 -34.188 1 98.31 81 PRO A O 1
ATOM 617 N N . VAL A 1 82 ? -7.309 -9.438 -33.344 1 98.38 82 VAL A N 1
ATOM 618 C CA . VAL A 1 82 ? -8.141 -9.195 -34.531 1 98.38 82 VAL A CA 1
ATOM 619 C C . VAL A 1 82 ? -8.719 -7.781 -34.469 1 98.38 82 VAL A C 1
ATOM 621 O O . VAL A 1 82 ? -9.375 -7.418 -33.5 1 98.38 82 VAL A O 1
ATOM 624 N N . PRO A 1 83 ? -8.508 -7.012 -35.531 1 97.19 83 PRO A N 1
ATOM 625 C CA . PRO A 1 83 ? -9.039 -5.648 -35.5 1 97.19 83 PRO A CA 1
ATOM 626 C C . PRO A 1 83 ? -10.562 -5.609 -35.469 1 97.19 83 PRO A C 1
ATOM 628 O O . PRO A 1 83 ? -11.219 -6.402 -36.156 1 97.19 83 PRO A O 1
ATOM 631 N N . GLY A 1 84 ? -11.094 -4.703 -34.625 1 97 84 GLY A N 1
ATOM 632 C CA . GLY A 1 84 ? -12.531 -4.531 -34.5 1 97 84 GLY A CA 1
ATOM 633 C C . GLY A 1 84 ? -13.133 -5.285 -33.344 1 97 84 GLY A C 1
ATOM 634 O O . GLY A 1 84 ? -12.531 -6.238 -32.844 1 97 84 GLY A O 1
ATOM 635 N N . PRO A 1 85 ? -14.281 -4.84 -32.875 1 96.69 85 PRO A N 1
ATOM 636 C CA . PRO A 1 85 ? -14.945 -5.523 -31.766 1 96.69 85 PRO A CA 1
ATOM 637 C C . PRO A 1 85 ? -15.523 -6.879 -32.156 1 96.69 85 PRO A C 1
ATOM 639 O O . PRO A 1 85 ? -15.734 -7.137 -33.344 1 96.69 85 PRO A O 1
ATOM 642 N N . VAL A 1 86 ? -15.742 -7.648 -31.172 1 96.38 86 VAL A N 1
ATOM 643 C CA . VAL A 1 86 ? -16.141 -9.039 -31.375 1 96.38 86 VAL A CA 1
ATOM 644 C C . VAL A 1 86 ? -17.453 -9.094 -32.125 1 96.38 86 VAL A C 1
ATOM 646 O O . VAL A 1 86 ? -17.688 -10 -32.938 1 96.38 86 VAL A O 1
ATOM 649 N N . GLU A 1 87 ? -18.328 -8.102 -32.031 1 94.44 87 GLU A N 1
ATOM 650 C CA . GLU A 1 87 ? -19.609 -8.047 -32.688 1 94.44 87 GLU A CA 1
ATOM 651 C C . GLU A 1 87 ? -19.453 -7.965 -34.219 1 94.44 87 GLU A C 1
ATOM 653 O O . GLU A 1 87 ? -20.344 -8.367 -34.969 1 94.44 87 GLU A O 1
ATOM 658 N N . ARG A 1 88 ? -18.344 -7.492 -34.625 1 94.94 88 ARG A N 1
ATOM 659 C CA . ARG A 1 88 ? -18.094 -7.316 -36.062 1 94.94 88 ARG A CA 1
ATOM 660 C C . ARG A 1 88 ? -17.141 -8.383 -36.594 1 94.94 88 ARG A C 1
ATOM 662 O O . ARG A 1 88 ? -16.734 -8.352 -37.75 1 94.94 88 ARG A O 1
ATOM 669 N N . ASN A 1 89 ? -16.812 -9.328 -35.75 1 96.31 89 ASN A N 1
ATOM 670 C CA . ASN A 1 89 ? -15.828 -10.344 -36.125 1 96.31 89 ASN A CA 1
ATOM 671 C C . ASN A 1 89 ? -16.422 -11.75 -36.031 1 96.31 89 ASN A C 1
ATOM 673 O O . ASN A 1 89 ? -15.766 -12.68 -35.562 1 96.31 89 ASN A O 1
ATOM 677 N N . ALA A 1 90 ? -17.594 -11.859 -36.5 1 94.5 90 ALA A N 1
ATOM 678 C CA . ALA A 1 90 ? -18.281 -13.148 -36.469 1 94.5 90 ALA A CA 1
ATOM 679 C C . ALA A 1 90 ? -17.578 -14.18 -37.344 1 94.5 90 ALA A C 1
ATOM 681 O O . ALA A 1 90 ? -17.672 -15.383 -37.094 1 94.5 90 ALA A O 1
ATOM 682 N N . ARG A 1 91 ? -16.781 -13.742 -38.312 1 95.94 91 ARG A N 1
ATOM 683 C CA . ARG A 1 91 ? -16.141 -14.656 -39.25 1 95.94 91 ARG A CA 1
ATOM 684 C C . ARG A 1 91 ? -14.703 -14.938 -38.844 1 95.94 91 ARG A C 1
ATOM 686 O O . ARG A 1 91 ? -14 -15.703 -39.5 1 95.94 91 ARG A O 1
ATOM 693 N N . ALA A 1 92 ? -14.289 -14.367 -37.75 1 97.94 92 ALA A N 1
ATOM 694 C CA . ALA A 1 92 ? -12.984 -14.742 -37.219 1 97.94 92 ALA A CA 1
ATOM 695 C C . ALA A 1 92 ? -12.969 -16.203 -36.75 1 97.94 92 ALA A C 1
ATOM 697 O O . ALA A 1 92 ? -14.016 -16.781 -36.438 1 97.94 92 ALA A O 1
ATOM 698 N N . THR A 1 93 ? -11.758 -16.781 -36.844 1 98.12 93 THR A N 1
ATOM 699 C CA . THR A 1 93 ? -11.727 -18.203 -36.531 1 98.12 93 THR A CA 1
ATOM 700 C C . THR A 1 93 ? -10.508 -18.547 -35.656 1 98.12 93 THR A C 1
ATOM 702 O O . THR A 1 93 ? -9.453 -17.922 -35.812 1 98.12 93 THR A O 1
ATOM 705 N N . LEU A 1 94 ? -10.672 -19.406 -34.719 1 98.5 94 LEU A N 1
ATOM 706 C CA . LEU A 1 94 ? -9.609 -20.188 -34.094 1 98.5 94 LEU A CA 1
ATOM 707 C C . LEU A 1 94 ? -9.578 -21.609 -34.625 1 98.5 94 LEU A C 1
ATOM 709 O O . LEU A 1 94 ? -10.57 -22.328 -34.562 1 98.5 94 LEU A O 1
ATOM 713 N N . SER A 1 95 ? -8.422 -21.984 -35.219 1 97.62 95 SER A N 1
ATOM 714 C CA . SER A 1 95 ? -8.375 -23.266 -35.875 1 97.62 95 SER A CA 1
ATOM 715 C C . SER A 1 95 ? -7.082 -24.016 -35.594 1 97.62 95 SER A C 1
ATOM 717 O O . SER A 1 95 ? -6.117 -23.406 -35.094 1 97.62 95 SER A O 1
ATOM 719 N N . VAL A 1 96 ? -7.129 -25.297 -35.75 1 96.5 96 VAL A N 1
ATOM 720 C CA . VAL A 1 96 ? -5.945 -26.141 -35.656 1 96.5 96 VAL A CA 1
ATOM 721 C C . VAL A 1 96 ? -5.684 -26.828 -37 1 96.5 96 VAL A C 1
ATOM 723 O O . VAL A 1 96 ? -6.609 -27.328 -37.625 1 96.5 96 VAL A O 1
ATOM 726 N N . SER A 1 97 ? -4.477 -26.766 -37.406 1 93.06 97 SER A N 1
ATOM 727 C CA . SER A 1 97 ? -4.117 -27.375 -38.688 1 93.06 97 SER A CA 1
ATOM 728 C C . SER A 1 97 ? -3.74 -28.844 -38.531 1 93.06 97 SER A C 1
ATOM 730 O O . SER A 1 97 ? -3.684 -29.344 -37.406 1 93.06 97 SER A O 1
ATOM 732 N N . ALA A 1 98 ? -3.447 -29.453 -39.688 1 89.44 98 ALA A N 1
ATOM 733 C CA . ALA A 1 98 ? -3.059 -30.859 -39.656 1 89.44 98 ALA A CA 1
ATOM 734 C C . ALA A 1 98 ? -1.675 -31.047 -39.062 1 89.44 98 ALA A C 1
ATOM 736 O O . ALA A 1 98 ? -1.353 -32.125 -38.531 1 89.44 98 ALA A O 1
ATOM 737 N N . ASP A 1 99 ? -0.867 -30.031 -39.062 1 88.88 99 ASP A N 1
ATOM 738 C CA . ASP A 1 99 ? 0.466 -30.109 -38.469 1 88.88 99 ASP A CA 1
ATOM 739 C C . ASP A 1 99 ? 0.46 -29.609 -37.031 1 88.88 99 ASP A C 1
ATOM 741 O O . ASP A 1 99 ? 1.51 -29.266 -36.5 1 88.88 99 ASP A O 1
ATOM 745 N N . CYS A 1 100 ? -0.672 -29.406 -36.5 1 94.38 100 CYS A N 1
ATOM 746 C CA . CYS A 1 100 ? -0.902 -29.109 -35.094 1 94.38 100 CYS A CA 1
ATOM 747 C C . CYS A 1 100 ? -0.604 -27.641 -34.781 1 94.38 100 CYS A C 1
ATOM 749 O O . CYS A 1 100 ? -0.316 -27.281 -33.656 1 94.38 100 CYS A O 1
ATOM 751 N N . THR A 1 101 ? -0.656 -26.812 -35.844 1 95 101 THR A N 1
ATOM 752 C CA . THR A 1 101 ? -0.513 -25.375 -35.625 1 95 101 THR A CA 1
ATOM 753 C C . THR A 1 101 ? -1.847 -24.75 -35.219 1 95 101 THR A C 1
ATOM 755 O O . THR A 1 101 ? -2.857 -24.938 -35.906 1 95 101 THR A O 1
ATOM 758 N N . LEU A 1 102 ? -1.857 -24.109 -34.062 1 96.94 102 LEU A N 1
ATOM 759 C CA . LEU A 1 102 ? -3.016 -23.344 -33.625 1 96.94 102 LEU A CA 1
ATOM 760 C C . LEU A 1 102 ? -2.963 -21.922 -34.156 1 96.94 102 LEU A C 1
ATOM 762 O O . LEU A 1 102 ? -1.932 -21.25 -34.062 1 96.94 102 LEU A O 1
ATOM 766 N N . SER A 1 103 ? -4.105 -21.469 -34.781 1 98 103 SER A N 1
ATOM 767 C CA . SER A 1 103 ? -4.047 -20.141 -35.406 1 98 103 SER A CA 1
ATOM 768 C C . SER A 1 103 ? -5.352 -19.375 -35.219 1 98 103 SER A C 1
ATOM 770 O O . SER A 1 103 ? -6.43 -19.984 -35.188 1 98 103 SER A O 1
ATOM 772 N N . VAL A 1 104 ? -5.215 -18.125 -35.062 1 98.56 104 VAL A N 1
ATOM 773 C CA . VAL A 1 104 ? -6.328 -17.172 -35.094 1 98.56 104 VAL A CA 1
ATOM 774 C C . VAL A 1 104 ? -6.309 -16.375 -36.375 1 98.56 104 VAL A C 1
ATOM 776 O O . VAL A 1 104 ? -5.285 -15.797 -36.75 1 98.56 104 VAL A O 1
ATOM 779 N N . ALA A 1 105 ? -7.469 -16.359 -37.031 1 98.44 105 ALA A N 1
ATOM 780 C CA . ALA A 1 105 ? -7.578 -15.602 -38.281 1 98.44 105 ALA A CA 1
ATOM 781 C C . ALA A 1 105 ? -8.719 -14.594 -38.219 1 98.44 105 ALA A C 1
ATOM 783 O O . ALA A 1 105 ? -9.703 -14.812 -37.5 1 98.44 105 ALA A O 1
ATOM 784 N N . ASP A 1 106 ? -8.5 -13.57 -38.969 1 97.5 106 ASP A N 1
ATOM 785 C CA . ASP A 1 106 ? -9.547 -12.555 -39 1 97.5 106 ASP A CA 1
ATOM 786 C C . ASP A 1 106 ? -10.641 -12.953 -40 1 97.5 106 ASP A C 1
ATOM 788 O O . ASP A 1 106 ? -10.68 -14.086 -40.469 1 97.5 106 ASP A O 1
ATOM 792 N N . ALA A 1 107 ? -11.539 -12.047 -40.25 1 93.81 107 ALA A N 1
ATOM 793 C CA . ALA A 1 107 ? -12.711 -12.312 -41.062 1 93.81 107 ALA A CA 1
ATOM 794 C C . ALA A 1 107 ? -12.305 -12.586 -42.531 1 93.81 107 ALA A C 1
ATOM 796 O O . ALA A 1 107 ? -13.055 -13.211 -43.281 1 93.81 107 ALA A O 1
ATOM 797 N N . ASN A 1 108 ? -11.164 -12.141 -42.875 1 94 108 ASN A N 1
ATOM 798 C CA . ASN A 1 108 ? -10.664 -12.352 -44.25 1 94 108 ASN A CA 1
ATOM 799 C C . ASN A 1 108 ? -9.742 -13.562 -44.312 1 94 108 ASN A C 1
ATOM 801 O O . ASN A 1 108 ? -9.008 -13.727 -45.281 1 94 108 ASN A O 1
ATOM 805 N N . SER A 1 109 ? -9.625 -14.25 -43.25 1 93.19 109 SER A N 1
ATOM 806 C CA . SER A 1 109 ? -8.836 -15.477 -43.156 1 93.19 109 SER A CA 1
ATOM 807 C C . SER A 1 109 ? -7.348 -15.172 -43.094 1 93.19 109 SER A C 1
ATOM 809 O O . SER A 1 109 ? -6.516 -16.016 -43.406 1 93.19 109 SER A O 1
ATOM 811 N N . THR A 1 110 ? -7.094 -13.953 -42.781 1 97.06 110 THR A N 1
ATOM 812 C CA . THR A 1 110 ? -5.699 -13.617 -42.531 1 97.06 110 THR A CA 1
ATOM 813 C C . THR A 1 110 ? -5.297 -14.047 -41.125 1 97.06 110 THR A C 1
ATOM 815 O O . THR A 1 110 ? -5.914 -13.625 -40.125 1 97.06 110 THR A O 1
ATOM 818 N N . VAL A 1 111 ? -4.238 -14.82 -41.062 1 97.81 111 VAL A N 1
ATOM 819 C CA . VAL A 1 111 ? -3.764 -15.289 -39.781 1 97.81 111 VAL A CA 1
ATOM 820 C C . VAL A 1 111 ? -3.088 -14.141 -39.031 1 97.81 111 VAL A C 1
ATOM 822 O O . VAL A 1 111 ? -2.143 -13.531 -39.531 1 97.81 111 VAL A O 1
ATOM 825 N N . VAL A 1 112 ? -3.535 -13.812 -37.812 1 98.19 112 VAL A N 1
ATOM 826 C CA . VAL A 1 112 ? -2.965 -12.719 -37.031 1 98.19 112 VAL A CA 1
ATOM 827 C C . VAL A 1 112 ? -2.072 -13.281 -35.938 1 98.19 112 VAL A C 1
ATOM 829 O O . VAL A 1 112 ? -1.197 -12.586 -35.406 1 98.19 112 VAL A O 1
ATOM 832 N N . TRP A 1 113 ? -2.301 -14.469 -35.531 1 97.94 113 TRP A N 1
ATOM 833 C CA . TRP A 1 113 ? -1.562 -15.133 -34.469 1 97.94 113 TRP A CA 1
ATOM 834 C C . TRP A 1 113 ? -1.477 -16.641 -34.719 1 97.94 113 TRP A C 1
ATOM 836 O O . TRP A 1 113 ? -2.432 -17.25 -35.188 1 97.94 113 TRP A O 1
ATOM 846 N N . SER A 1 114 ? -0.367 -17.188 -34.438 1 97.38 114 SER A N 1
ATOM 847 C CA . SER A 1 114 ? -0.214 -18.641 -34.531 1 97.38 114 SER A CA 1
ATOM 848 C C . SER A 1 114 ? 0.761 -19.172 -33.5 1 97.38 114 SER A C 1
ATOM 850 O O . SER A 1 114 ? 1.645 -18.453 -33.031 1 97.38 114 SER A O 1
ATOM 852 N N . ALA A 1 115 ? 0.531 -20.359 -33.062 1 94.75 115 ALA A N 1
ATOM 853 C CA . ALA A 1 115 ? 1.405 -21.094 -32.156 1 94.75 115 ALA A CA 1
ATOM 854 C C . ALA A 1 115 ? 1.867 -22.422 -32.781 1 94.75 115 ALA A C 1
ATOM 856 O O . ALA A 1 115 ? 1.081 -23.359 -32.906 1 94.75 115 ALA A O 1
ATOM 857 N N . PRO A 1 116 ? 3.107 -22.406 -33.125 1 89.94 116 PRO A N 1
ATOM 858 C CA . PRO A 1 116 ? 3.617 -23.641 -33.719 1 89.94 116 PRO A CA 1
ATOM 859 C C . PRO A 1 116 ? 3.73 -24.781 -32.719 1 89.94 116 PRO A C 1
ATOM 861 O O . PRO A 1 116 ? 3.857 -24.531 -31.516 1 89.94 116 PRO A O 1
ATOM 864 N N . PRO A 1 117 ? 3.576 -25.953 -33.188 1 90.06 117 PRO A N 1
ATOM 865 C CA . PRO A 1 117 ? 3.697 -27.094 -32.25 1 90.06 117 PRO A CA 1
ATOM 866 C C . PRO A 1 117 ? 5.109 -27.234 -31.703 1 90.06 117 PRO A C 1
ATOM 868 O O . PRO A 1 117 ? 6.074 -26.766 -32.312 1 90.06 117 PRO A O 1
ATOM 871 N N . ALA A 1 118 ? 5.09 -27.844 -30.516 1 83.56 118 ALA A N 1
ATOM 872 C CA . ALA A 1 118 ? 6.391 -28.219 -29.953 1 83.56 118 ALA A CA 1
ATOM 873 C C . ALA A 1 118 ? 7.137 -29.172 -30.891 1 83.56 118 ALA A C 1
ATOM 875 O O . ALA A 1 118 ? 6.523 -29.875 -31.688 1 83.56 118 ALA A O 1
ATOM 876 N N . PRO A 1 119 ? 8.477 -29.141 -30.734 1 77.94 119 PRO A N 1
ATOM 877 C CA . PRO A 1 119 ? 9.242 -30.062 -31.578 1 77.94 119 PRO A CA 1
ATOM 878 C C . PRO A 1 119 ? 8.852 -31.516 -31.375 1 77.94 119 PRO A C 1
ATOM 880 O O . PRO A 1 119 ? 8.609 -31.953 -30.25 1 77.94 119 PRO A O 1
ATOM 883 N N . GLY A 1 120 ? 8.695 -32.25 -32.469 1 72.5 120 GLY A N 1
ATOM 884 C CA . GLY A 1 120 ? 8.438 -33.688 -32.406 1 72.5 120 GLY A CA 1
ATOM 885 C C . GLY A 1 120 ? 6.965 -34.031 -32.562 1 72.5 120 GLY A C 1
ATOM 886 O O . GLY A 1 120 ? 6.594 -35.219 -32.531 1 72.5 120 GLY A O 1
ATOM 887 N N . ALA A 1 121 ? 6.238 -33 -32.531 1 70.25 121 ALA A N 1
ATOM 888 C CA . ALA A 1 121 ? 4.82 -33.312 -32.719 1 70.25 121 ALA A CA 1
ATOM 889 C C . ALA A 1 121 ? 4.594 -34 -34.062 1 70.25 121 ALA A C 1
ATOM 891 O O . ALA A 1 121 ? 5.238 -33.656 -35.062 1 70.25 121 ALA A O 1
ATOM 892 N N . GLY A 1 122 ? 3.928 -35.156 -34.031 1 68.56 122 GLY A N 1
ATOM 893 C CA . GLY A 1 122 ? 3.666 -35.938 -35.219 1 68.56 122 GLY A CA 1
ATOM 894 C C . GLY A 1 122 ? 2.748 -35.25 -36.219 1 68.56 122 GLY A C 1
ATOM 895 O O . GLY A 1 122 ? 2.072 -34.281 -35.844 1 68.56 122 GLY A O 1
ATOM 896 N N . ALA A 1 123 ? 3.1 -35.625 -37.5 1 65.56 123 ALA A N 1
ATOM 897 C CA . ALA A 1 123 ? 2.217 -35.188 -38.594 1 65.56 123 ALA A CA 1
ATOM 898 C C . ALA A 1 123 ? 0.933 -36 -38.625 1 65.56 123 ALA A C 1
ATOM 900 O O . ALA A 1 123 ? 0.915 -37.156 -38.156 1 65.56 123 ALA A O 1
ATOM 901 N N . GLY A 1 124 ? -0.308 -35.406 -38.688 1 71.06 124 GLY A N 1
ATOM 902 C CA . GLY A 1 124 ? -1.604 -36.062 -38.844 1 71.06 124 GLY A CA 1
ATOM 903 C C . GLY A 1 124 ? -2.752 -35.188 -38.344 1 71.06 124 GLY A C 1
ATOM 904 O O . GLY A 1 124 ? -2.693 -33.969 -38.406 1 71.06 124 GLY A O 1
ATOM 905 N N . ARG A 1 125 ? -3.814 -35.938 -37.844 1 84.94 125 ARG A N 1
ATOM 906 C CA . ARG A 1 125 ? -5.039 -35.281 -37.406 1 84.94 125 ARG A CA 1
ATOM 907 C C . ARG A 1 125 ? -4.867 -34.688 -36.031 1 84.94 125 ARG A C 1
ATOM 909 O O . ARG A 1 125 ? -4.953 -35.406 -35.031 1 84.94 125 ARG A O 1
ATOM 916 N N . CYS A 1 126 ? -4.586 -33.438 -35.969 1 93.56 126 CYS A N 1
ATOM 917 C CA . CYS A 1 126 ? -4.426 -32.719 -34.719 1 93.56 126 CYS A CA 1
ATOM 918 C C . CYS A 1 126 ? -5.754 -32.156 -34.219 1 93.56 126 CYS A C 1
ATOM 920 O O . CYS A 1 126 ? -6.621 -31.844 -35.031 1 93.56 126 CYS A O 1
ATOM 922 N N . THR A 1 127 ? -5.973 -32.156 -32.906 1 95.25 127 THR A N 1
ATOM 923 C CA . THR A 1 127 ? -7.184 -31.609 -32.312 1 95.25 127 THR A CA 1
ATOM 924 C C . THR A 1 127 ? -6.836 -30.688 -31.141 1 95.25 127 THR A C 1
ATOM 926 O O . THR A 1 127 ? -5.859 -30.922 -30.422 1 95.25 127 THR A O 1
ATOM 929 N N . ALA A 1 128 ? -7.574 -29.625 -31.062 1 97.12 128 ALA A N 1
ATOM 930 C CA . ALA A 1 128 ? -7.504 -28.766 -29.891 1 97.12 128 ALA A CA 1
ATOM 931 C C . ALA A 1 128 ? -8.688 -29.016 -28.953 1 97.12 128 ALA A C 1
ATOM 933 O O . ALA A 1 128 ? -9.844 -28.938 -29.391 1 97.12 128 ALA A O 1
ATOM 934 N N . ARG A 1 129 ? -8.398 -29.328 -27.703 1 97.25 129 ARG A N 1
ATOM 935 C CA . ARG A 1 129 ? -9.453 -29.641 -26.734 1 97.25 129 ARG A CA 1
ATOM 936 C C . ARG A 1 129 ? -9.344 -28.766 -25.5 1 97.25 129 ARG A C 1
ATOM 938 O O . ARG A 1 129 ? -8.25 -28.594 -24.953 1 97.25 129 ARG A O 1
ATOM 945 N N . LEU A 1 130 ? -10.461 -28.203 -25.125 1 98 130 LEU A N 1
ATOM 946 C CA . LEU A 1 130 ? -10.555 -27.531 -23.828 1 98 130 LEU A CA 1
ATOM 947 C C . LEU A 1 130 ? -10.82 -28.531 -22.719 1 98 130 LEU A C 1
ATOM 949 O O . LEU A 1 130 ? -11.859 -29.203 -22.703 1 98 130 LEU A O 1
ATOM 953 N N . LEU A 1 131 ? -9.922 -28.609 -21.781 1 97 131 LEU A N 1
ATOM 954 C CA . LEU A 1 131 ? -10.039 -29.562 -20.703 1 97 131 LEU A CA 1
ATOM 955 C C . LEU A 1 131 ? -10.875 -28.984 -19.562 1 97 131 LEU A C 1
ATOM 957 O O . LEU A 1 131 ? -11.156 -27.781 -19.531 1 97 131 LEU A O 1
ATOM 961 N N . ASP A 1 132 ? -11.219 -29.859 -18.609 1 94.5 132 ASP A N 1
ATOM 962 C CA . ASP A 1 132 ? -12 -29.438 -17.453 1 94.5 132 ASP A CA 1
ATOM 963 C C . ASP A 1 132 ? -11.258 -28.391 -16.625 1 94.5 132 ASP A C 1
ATOM 965 O O . ASP A 1 132 ? -11.875 -27.531 -16.016 1 94.5 132 ASP A O 1
ATOM 969 N N . SER A 1 133 ? -9.961 -28.469 -16.625 1 93.81 133 SER A N 1
ATOM 970 C CA . SER A 1 133 ? -9.117 -27.547 -15.883 1 93.81 133 SER A CA 1
ATOM 971 C C . SER A 1 133 ? -9.125 -26.156 -16.516 1 93.81 133 SER A C 1
ATOM 973 O O . SER A 1 133 ? -8.68 -25.188 -15.898 1 93.81 133 SER A O 1
ATOM 975 N N . GLY A 1 134 ? -9.594 -26.094 -17.719 1 96.38 134 GLY A N 1
ATOM 976 C CA . GLY A 1 134 ? -9.523 -24.859 -18.484 1 96.38 134 GLY A CA 1
ATOM 977 C C . GLY A 1 134 ? -8.344 -24.812 -19.438 1 96.38 134 GLY A C 1
ATOM 978 O O . GLY A 1 134 ? -8.211 -23.859 -20.219 1 96.38 134 GLY A O 1
ATOM 979 N N . ASN A 1 135 ? -7.504 -25.812 -19.406 1 97.56 135 ASN A N 1
ATOM 980 C CA . ASN A 1 135 ? -6.348 -25.859 -20.297 1 97.56 135 ASN A CA 1
ATOM 981 C C . ASN A 1 135 ? -6.758 -26.203 -21.719 1 97.56 135 ASN A C 1
ATOM 983 O O . ASN A 1 135 ? -7.457 -27.203 -21.953 1 97.56 135 ASN A O 1
ATOM 987 N N . LEU A 1 136 ? -6.352 -25.375 -22.641 1 98 136 LEU A N 1
ATOM 988 C CA . LEU A 1 136 ? -6.496 -25.719 -24.047 1 98 136 LEU A CA 1
ATOM 989 C C . LEU A 1 136 ? -5.297 -26.516 -24.547 1 98 136 LEU A C 1
ATOM 991 O O . LEU A 1 136 ? -4.164 -26.016 -24.516 1 98 136 LEU A O 1
ATOM 995 N N . VAL A 1 137 ? -5.59 -27.719 -25.047 1 97.06 137 VAL A N 1
ATOM 996 C CA . VAL A 1 137 ? -4.492 -28.609 -25.391 1 97.06 137 VAL A CA 1
ATOM 997 C C . VAL A 1 137 ? -4.613 -29.031 -26.859 1 97.06 137 VAL A C 1
ATOM 999 O O . VAL A 1 137 ? -5.684 -29.453 -27.297 1 97.06 137 VAL A O 1
ATOM 1002 N N . VAL A 1 138 ? -3.545 -28.844 -27.594 1 96.56 138 VAL A N 1
ATOM 1003 C CA . VAL A 1 138 ? -3.439 -29.375 -28.938 1 96.56 138 VAL A CA 1
ATOM 1004 C C . VAL A 1 138 ? -2.676 -30.703 -28.922 1 96.56 138 VAL A C 1
ATOM 1006 O O . VAL A 1 138 ? -1.535 -30.766 -28.469 1 96.56 138 VAL A O 1
ATOM 1009 N N . SER A 1 139 ? -3.334 -31.719 -29.391 1 95.06 139 SER A N 1
ATOM 1010 C CA . SER A 1 139 ? -2.699 -33.031 -29.422 1 95.06 139 SER A CA 1
ATOM 1011 C C . SER A 1 139 ? -2.709 -33.625 -30.828 1 95.06 139 SER A C 1
ATOM 1013 O O . SER A 1 139 ? -3.602 -33.312 -31.625 1 95.06 139 SER A O 1
ATOM 1015 N N . ASP A 1 140 ? -1.707 -34.438 -31.031 1 92.38 140 ASP A N 1
ATOM 1016 C CA . ASP A 1 140 ? -1.682 -35.125 -32.312 1 92.38 140 ASP A CA 1
ATOM 1017 C C . ASP A 1 140 ? -2.488 -36.438 -32.25 1 92.38 140 ASP A C 1
ATOM 1019 O O . ASP A 1 140 ? -3.182 -36.688 -31.266 1 92.38 140 ASP A O 1
ATOM 1023 N N . ALA A 1 141 ? -2.449 -37.156 -33.344 1 87.62 141 ALA A N 1
ATOM 1024 C CA . ALA A 1 141 ? -3.266 -38.375 -33.469 1 87.62 141 ALA A CA 1
ATOM 1025 C C . ALA A 1 141 ? -2.873 -39.406 -32.438 1 87.62 141 ALA A C 1
ATOM 1027 O O . ALA A 1 141 ? -3.701 -40.219 -32 1 87.62 141 ALA A O 1
ATOM 1028 N N . SER A 1 142 ? -1.646 -39.375 -31.953 1 87.31 142 SER A N 1
ATOM 1029 C CA . SER A 1 142 ? -1.154 -40.344 -30.969 1 87.31 142 SER A CA 1
ATOM 1030 C C . SER A 1 142 ? -1.461 -39.875 -29.547 1 87.31 142 SER A C 1
ATOM 1032 O O . SER A 1 142 ? -1.224 -40.625 -28.578 1 87.31 142 SER A O 1
ATOM 1034 N N . GLY A 1 143 ? -1.937 -38.688 -29.406 1 88.81 143 GLY A N 1
ATOM 1035 C CA . GLY A 1 143 ? -2.248 -38.156 -28.078 1 88.81 143 GLY A CA 1
ATOM 1036 C C . GLY A 1 143 ? -1.133 -37.312 -27.5 1 88.81 143 GLY A C 1
ATOM 1037 O O . GLY A 1 143 ? -1.263 -36.781 -26.391 1 88.81 143 GLY A O 1
ATOM 1038 N N . HIS A 1 144 ? -0.076 -37.25 -28.203 1 90.25 144 HIS A N 1
ATOM 1039 C CA . HIS A 1 144 ? 1.03 -36.406 -27.75 1 90.25 144 HIS A CA 1
ATOM 1040 C C . HIS A 1 144 ? 0.651 -34.938 -27.75 1 90.25 144 HIS A C 1
ATOM 1042 O O . HIS A 1 144 ? 0.065 -34.438 -28.719 1 90.25 144 HIS A O 1
ATOM 1048 N N . VAL A 1 145 ? 1.008 -34.25 -26.672 1 91.56 145 VAL A N 1
ATOM 1049 C CA . VAL A 1 145 ? 0.681 -32.844 -26.547 1 91.56 145 VAL A CA 1
ATOM 1050 C C . VAL A 1 145 ? 1.65 -32 -27.391 1 91.56 145 VAL A C 1
ATOM 1052 O O . VAL A 1 145 ? 2.854 -31.984 -27.125 1 91.56 145 VAL A O 1
ATOM 1055 N N . ALA A 1 146 ? 1.139 -31.297 -28.344 1 93.12 146 ALA A N 1
ATOM 1056 C CA . ALA A 1 146 ? 1.931 -30.438 -29.219 1 93.12 146 ALA A CA 1
ATOM 1057 C C . ALA A 1 146 ? 1.988 -29.016 -28.672 1 93.12 146 ALA A C 1
ATOM 1059 O O . ALA A 1 146 ? 2.932 -28.266 -28.953 1 93.12 146 ALA A O 1
ATOM 1060 N N . TRP A 1 147 ? 0.984 -28.656 -27.984 1 94.06 147 TRP A N 1
ATOM 1061 C CA . TRP A 1 147 ? 0.88 -27.312 -27.422 1 94.06 147 TRP A CA 1
ATOM 1062 C C . TRP A 1 147 ? -0.183 -27.266 -26.328 1 94.06 147 TRP A C 1
ATOM 1064 O O . TRP A 1 147 ? -1.194 -27.969 -26.406 1 94.06 147 TRP A O 1
ATOM 1074 N N . GLN A 1 148 ? 0.034 -26.422 -25.344 1 94.94 148 GLN A N 1
ATOM 1075 C CA . GLN A 1 148 ? -1.029 -26.234 -24.359 1 94.94 148 GLN A CA 1
ATOM 1076 C C . GLN A 1 148 ? -0.998 -24.812 -23.797 1 94.94 148 GLN A C 1
ATOM 1078 O O . GLN A 1 148 ? 0.075 -24.234 -23.625 1 94.94 148 GLN A O 1
ATOM 1083 N N . GLY A 1 149 ? -2.086 -24.344 -23.5 1 96.31 149 GLY A N 1
ATOM 1084 C CA . GLY A 1 149 ? -2.256 -22.984 -23.031 1 96.31 149 GLY A CA 1
ATOM 1085 C C . GLY A 1 149 ? -1.587 -22.719 -21.688 1 96.31 149 GLY A C 1
ATOM 1086 O O . GLY A 1 149 ? -1 -21.656 -21.469 1 96.31 149 GLY A O 1
ATOM 1087 N N . PHE A 1 150 ? -1.594 -23.672 -20.766 1 95.88 150 PHE A N 1
ATOM 1088 C CA . PHE A 1 150 ? -1.122 -23.5 -19.406 1 95.88 150 PHE A CA 1
ATOM 1089 C C . PHE A 1 150 ? 0.393 -23.328 -19.359 1 95.88 150 PHE A C 1
ATOM 1091 O O . PHE A 1 150 ? 0.958 -22.938 -18.344 1 95.88 150 PHE A O 1
ATOM 1098 N N . ASP A 1 151 ? 1.067 -23.547 -20.516 1 94.62 151 ASP A N 1
ATOM 1099 C CA . ASP A 1 151 ? 2.492 -23.25 -20.609 1 94.62 151 ASP A CA 1
ATOM 1100 C C . ASP A 1 151 ? 2.725 -21.766 -20.938 1 94.62 151 ASP A C 1
ATOM 1102 O O . ASP A 1 151 ? 3.859 -21.297 -20.891 1 94.62 151 ASP A O 1
ATOM 1106 N N . HIS A 1 152 ? 1.643 -21.109 -21.234 1 95.12 152 HIS A N 1
ATOM 1107 C CA . HIS A 1 152 ? 1.717 -19.719 -21.625 1 95.12 152 HIS A CA 1
ATOM 1108 C C . HIS A 1 152 ? 0.748 -18.859 -20.812 1 95.12 152 HIS A C 1
ATOM 1110 O O . HIS A 1 152 ? -0.146 -18.219 -21.375 1 95.12 152 HIS A O 1
ATOM 1116 N N . PRO A 1 153 ? 1.021 -18.797 -19.531 1 97.19 153 PRO A N 1
ATOM 1117 C CA . PRO A 1 153 ? 0.131 -17.938 -18.75 1 97.19 153 PRO A CA 1
ATOM 1118 C C . PRO A 1 153 ? 0.168 -16.484 -19.219 1 97.19 153 PRO A C 1
ATOM 1120 O O . PRO A 1 153 ? 1.12 -16.062 -19.875 1 97.19 153 PRO A O 1
ATOM 1123 N N . THR A 1 154 ? -0.864 -15.766 -18.922 1 97.81 154 THR A N 1
ATOM 1124 C CA . THR A 1 154 ? -0.924 -14.336 -19.203 1 97.81 154 THR A CA 1
ATOM 1125 C C . THR A 1 154 ? -0.812 -13.523 -17.906 1 97.81 154 THR A C 1
ATOM 1127 O O . THR A 1 154 ? 0.261 -13.453 -17.312 1 97.81 154 THR A O 1
ATOM 1130 N N . ASP A 1 155 ? -1.926 -12.945 -17.5 1 98.06 155 ASP A N 1
ATOM 1131 C CA . ASP A 1 155 ? -1.847 -12.148 -16.281 1 98.06 155 ASP A CA 1
ATOM 1132 C C . ASP A 1 155 ? -2.422 -12.906 -15.094 1 98.06 155 ASP A C 1
ATOM 1134 O O . ASP A 1 155 ? -2.365 -12.422 -13.961 1 98.06 155 ASP A O 1
ATOM 1138 N N . THR A 1 156 ? -2.941 -14.062 -15.336 1 98.5 156 THR A N 1
ATOM 1139 C CA . THR A 1 156 ? -3.727 -14.742 -14.312 1 98.5 156 THR A CA 1
ATOM 1140 C C . THR A 1 156 ? -3.262 -16.188 -14.133 1 98.5 156 THR A C 1
ATOM 1142 O O . THR A 1 156 ? -2.938 -16.859 -15.109 1 98.5 156 THR A O 1
ATOM 1145 N N . LEU A 1 157 ? -3.232 -16.594 -12.945 1 98.44 157 LEU A N 1
ATOM 1146 C CA . LEU A 1 157 ? -3.004 -17.984 -12.57 1 98.44 157 LEU A CA 1
ATOM 1147 C C . LEU A 1 157 ? -4.27 -18.609 -11.977 1 98.44 157 LEU A C 1
ATOM 1149 O O . LEU A 1 157 ? -4.82 -18.094 -11.008 1 98.44 157 LEU A O 1
ATOM 1153 N N . ILE A 1 158 ? -4.746 -19.641 -12.57 1 97.94 158 ILE A N 1
ATOM 1154 C CA . ILE A 1 158 ? -5.871 -20.406 -12.031 1 97.94 158 ILE A CA 1
ATOM 1155 C C . ILE A 1 158 ? -5.398 -21.781 -11.609 1 97.94 158 ILE A C 1
ATOM 1157 O O . ILE A 1 158 ? -4.262 -22.172 -11.883 1 97.94 158 ILE A O 1
ATOM 1161 N N . PRO A 1 159 ? -6.246 -22.516 -10.891 1 96.19 159 PRO A N 1
ATOM 1162 C CA . PRO A 1 159 ? -5.812 -23.844 -10.453 1 96.19 159 PRO A CA 1
ATOM 1163 C C . PRO A 1 159 ? -5.297 -24.703 -11.602 1 96.19 159 PRO A C 1
ATOM 1165 O O . PRO A 1 159 ? -5.949 -24.797 -12.641 1 96.19 159 PRO A O 1
ATOM 1168 N N . GLY A 1 160 ? -4.141 -25.219 -11.375 1 93.06 160 GLY A N 1
ATOM 1169 C CA . GLY A 1 160 ? -3.559 -26.078 -12.383 1 93.06 160 GLY A CA 1
ATOM 1170 C C . GLY A 1 160 ? -2.479 -25.391 -13.203 1 93.06 160 GLY A C 1
ATOM 1171 O O . GLY A 1 160 ? -1.631 -26.062 -13.805 1 93.06 160 GLY A O 1
ATOM 1172 N N . MET A 1 161 ? -2.539 -24.094 -13.289 1 97.12 161 MET A N 1
ATOM 1173 C CA . MET A 1 161 ? -1.477 -23.328 -13.945 1 97.12 161 MET A CA 1
ATOM 1174 C C . MET A 1 161 ? -0.244 -23.25 -13.047 1 97.12 161 MET A C 1
ATOM 1176 O O . MET A 1 161 ? -0.323 -23.5 -11.844 1 97.12 161 MET A O 1
ATOM 1180 N N . ARG A 1 162 ? 0.834 -22.875 -13.711 1 97.12 162 ARG A N 1
ATOM 1181 C CA . ARG A 1 162 ? 2.09 -22.797 -12.969 1 97.12 162 ARG A CA 1
ATOM 1182 C C . ARG A 1 162 ? 2.846 -21.516 -13.305 1 97.12 162 ARG A C 1
ATOM 1184 O O . ARG A 1 162 ? 2.713 -20.984 -14.406 1 97.12 162 ARG A O 1
ATOM 1191 N N . VAL A 1 163 ? 3.572 -21.062 -12.305 1 98 163 VAL A N 1
ATOM 1192 C CA . VAL A 1 163 ? 4.613 -20.062 -12.516 1 98 163 VAL A CA 1
ATOM 1193 C C . VAL A 1 163 ? 5.984 -20.688 -12.258 1 98 163 VAL A C 1
ATOM 1195 O O . VAL A 1 163 ? 6.203 -21.312 -11.219 1 98 163 VAL A O 1
ATOM 1198 N N . GLY A 1 164 ? 6.812 -20.609 -13.234 1 98.19 164 GLY A N 1
ATOM 1199 C CA . GLY A 1 164 ? 8.125 -21.203 -13.078 1 98.19 164 GLY A CA 1
ATOM 1200 C C . GLY A 1 164 ? 8.797 -21.547 -14.398 1 98.19 164 GLY A C 1
ATOM 1201 O O . GLY A 1 164 ? 8.562 -20.875 -15.406 1 98.19 164 GLY A O 1
ATOM 1202 N N . MET A 1 165 ? 9.711 -22.453 -14.297 1 96.38 165 MET A N 1
ATOM 1203 C CA . MET A 1 165 ? 10.531 -22.844 -15.445 1 96.38 165 MET A CA 1
ATOM 1204 C C . MET A 1 165 ? 10.5 -24.359 -15.648 1 96.38 165 MET A C 1
ATOM 1206 O O . MET A 1 165 ? 10.695 -25.125 -14.703 1 96.38 165 MET A O 1
ATOM 1210 N N . ASP A 1 166 ? 10.148 -24.656 -16.812 1 93.38 166 ASP A N 1
ATOM 1211 C CA . ASP A 1 166 ? 10.328 -26.031 -17.266 1 93.38 166 ASP A CA 1
ATOM 1212 C C . ASP A 1 166 ? 11.609 -26.188 -18.078 1 93.38 166 ASP A C 1
ATOM 1214 O O . ASP A 1 166 ? 11.664 -25.766 -19.234 1 93.38 166 ASP A O 1
ATOM 1218 N N . PHE A 1 167 ? 12.555 -26.859 -17.531 1 92.38 167 PHE A N 1
ATOM 1219 C CA . PHE A 1 167 ? 13.867 -26.922 -18.156 1 92.38 167 PHE A CA 1
ATOM 1220 C C . PHE A 1 167 ? 13.867 -27.938 -19.297 1 92.38 167 PHE A C 1
ATOM 1222 O O . PHE A 1 167 ? 14.727 -27.875 -20.188 1 92.38 167 PHE A O 1
ATOM 1229 N N . GLY A 1 168 ? 12.961 -28.828 -19.266 1 85.62 168 GLY A N 1
ATOM 1230 C CA . GLY A 1 168 ? 12.867 -29.797 -20.344 1 85.62 168 GLY A CA 1
ATOM 1231 C C . GLY A 1 168 ? 12.344 -29.203 -21.641 1 85.62 168 GLY A C 1
ATOM 1232 O O . GLY A 1 168 ? 12.953 -29.391 -22.703 1 85.62 168 GLY A O 1
ATOM 1233 N N . THR A 1 169 ? 11.32 -28.469 -21.484 1 79.81 169 THR A N 1
ATOM 1234 C CA . THR A 1 169 ? 10.688 -27.906 -22.672 1 79.81 169 THR A CA 1
ATOM 1235 C C . THR A 1 169 ? 11.219 -26.5 -22.953 1 79.81 169 THR A C 1
ATOM 1237 O O . THR A 1 169 ? 11.062 -25.984 -24.062 1 79.81 169 THR A O 1
ATOM 1240 N N . GLY A 1 170 ? 11.812 -25.906 -21.906 1 84.06 170 GLY A N 1
ATOM 1241 C CA . GLY A 1 170 ? 12.273 -24.531 -22.047 1 84.06 170 GLY A CA 1
ATOM 1242 C C . GLY A 1 170 ? 11.188 -23.516 -21.766 1 84.06 170 GLY A C 1
ATOM 1243 O O . GLY A 1 170 ? 11.414 -22.312 -21.875 1 84.06 170 GLY A O 1
ATOM 1244 N N . ALA A 1 171 ? 10.039 -23.984 -21.422 1 85.19 171 ALA A N 1
ATOM 1245 C CA . ALA A 1 171 ? 8.914 -23.078 -21.172 1 85.19 171 ALA A CA 1
ATOM 1246 C C . ALA A 1 171 ? 9.156 -22.266 -19.906 1 85.19 171 ALA A C 1
ATOM 1248 O O . ALA A 1 171 ? 9.461 -22.812 -18.844 1 85.19 171 ALA A O 1
ATOM 1249 N N . ASN A 1 172 ? 9.117 -20.969 -20.062 1 91.38 172 ASN A N 1
ATOM 1250 C CA . ASN A 1 172 ? 9.172 -20.031 -18.953 1 91.38 172 ASN A CA 1
ATOM 1251 C C . ASN A 1 172 ? 7.797 -19.453 -18.625 1 91.38 172 ASN A C 1
ATOM 1253 O O . ASN A 1 172 ? 7.355 -18.5 -19.281 1 91.38 172 ASN A O 1
ATOM 1257 N N . MET A 1 173 ? 7.164 -20.062 -17.703 1 97.06 173 MET A N 1
ATOM 1258 C CA . MET A 1 173 ? 5.809 -19.656 -17.344 1 97.06 173 MET A CA 1
ATOM 1259 C C . MET A 1 173 ? 5.828 -18.422 -16.438 1 97.06 173 MET A C 1
ATOM 1261 O O . MET A 1 173 ? 6.027 -18.531 -15.227 1 97.06 173 MET A O 1
ATOM 1265 N N . THR A 1 174 ? 5.582 -17.312 -17.047 1 97.44 174 THR A N 1
ATOM 1266 C CA . THR A 1 174 ? 5.641 -16.016 -16.375 1 97.44 174 THR A CA 1
ATOM 1267 C C . THR A 1 174 ? 4.277 -15.32 -16.422 1 97.44 174 THR A C 1
ATOM 1269 O O . THR A 1 174 ? 3.557 -15.422 -17.422 1 97.44 174 THR A O 1
ATOM 1272 N N . LEU A 1 175 ? 3.924 -14.688 -15.328 1 98.38 175 LEU A N 1
ATOM 1273 C CA . LEU A 1 175 ? 2.746 -13.828 -15.352 1 98.38 175 LEU A CA 1
ATOM 1274 C C . LEU A 1 175 ? 3.105 -12.43 -15.844 1 98.38 175 LEU A C 1
ATOM 1276 O O . LEU A 1 175 ? 4.078 -11.836 -15.383 1 98.38 175 LEU A O 1
ATOM 1280 N N . THR A 1 176 ? 2.367 -11.961 -16.781 1 98.25 176 THR A N 1
ATOM 1281 C CA . THR A 1 176 ? 2.566 -10.617 -17.312 1 98.25 176 THR A CA 1
ATOM 1282 C C . THR A 1 176 ? 1.262 -9.82 -17.281 1 98.25 176 THR A C 1
ATOM 1284 O O . THR A 1 176 ? 0.261 -10.242 -17.875 1 98.25 176 THR A O 1
ATOM 1287 N N . ALA A 1 177 ? 1.312 -8.711 -16.609 1 97.94 177 ALA A N 1
ATOM 1288 C CA . ALA A 1 177 ? 0.118 -7.875 -16.516 1 97.94 177 ALA A CA 1
ATOM 1289 C C . ALA A 1 177 ? -0.281 -7.34 -17.891 1 97.94 177 ALA A C 1
ATOM 1291 O O . ALA A 1 177 ? 0.569 -7.164 -18.766 1 97.94 177 ALA A O 1
ATOM 1292 N N . TRP A 1 178 ? -1.576 -7.145 -18.016 1 97.38 178 TRP A N 1
ATOM 1293 C CA . TRP A 1 178 ? -2.045 -6.414 -19.188 1 97.38 178 TRP A CA 1
ATOM 1294 C C . TRP A 1 178 ? -1.474 -5 -19.219 1 97.38 178 TRP A C 1
ATOM 1296 O O . TRP A 1 178 ? -1.225 -4.406 -18.172 1 97.38 178 TRP A O 1
ATOM 1306 N N . THR A 1 179 ? -1.328 -4.488 -20.375 1 96.38 179 THR A N 1
ATOM 1307 C CA . THR A 1 179 ? -0.899 -3.1 -20.5 1 96.38 179 THR A CA 1
ATOM 1308 C C . THR A 1 179 ? -1.901 -2.16 -19.844 1 96.38 179 THR A C 1
ATOM 1310 O O . THR A 1 179 ? -1.513 -1.191 -19.188 1 96.38 179 THR A O 1
ATOM 1313 N N . SER A 1 180 ? -3.094 -2.465 -20.062 1 93.19 180 SER A N 1
ATOM 1314 C CA . SER A 1 180 ? -4.223 -1.777 -19.453 1 93.19 180 SER A CA 1
ATOM 1315 C C . SER A 1 180 ? -5.461 -2.666 -19.422 1 93.19 180 SER A C 1
ATOM 1317 O O . SER A 1 180 ? -5.496 -3.719 -20.062 1 93.19 180 SER A O 1
ATOM 1319 N N . PRO A 1 181 ? -6.48 -2.264 -18.719 1 91.75 181 PRO A N 1
ATOM 1320 C CA . PRO A 1 181 ? -7.688 -3.094 -18.672 1 91.75 181 PRO A CA 1
ATOM 1321 C C . PRO A 1 181 ? -8.328 -3.301 -20.031 1 91.75 181 PRO A C 1
ATOM 1323 O O . PRO A 1 181 ? -9.062 -4.27 -20.234 1 91.75 181 PRO A O 1
ATOM 1326 N N . SER A 1 182 ? -8.008 -2.449 -20.969 1 95.5 182 SER A N 1
ATOM 1327 C CA . SER A 1 182 ? -8.609 -2.541 -22.297 1 95.5 182 SER A CA 1
ATOM 1328 C C . SER A 1 182 ? -7.629 -3.137 -23.312 1 95.5 182 SER A C 1
ATOM 1330 O O . SER A 1 182 ? -7.969 -3.311 -24.484 1 95.5 182 SER A O 1
ATOM 1332 N N . ASP A 1 183 ? -6.402 -3.482 -22.812 1 97.19 183 ASP A N 1
ATOM 1333 C CA . ASP A 1 183 ? -5.359 -3.973 -23.719 1 97.19 183 ASP A CA 1
ATOM 1334 C C . ASP A 1 183 ? -4.594 -5.133 -23.078 1 97.19 183 ASP A C 1
ATOM 1336 O O . ASP A 1 183 ? -3.641 -4.922 -22.328 1 97.19 183 ASP A O 1
ATOM 1340 N N . PRO A 1 184 ? -4.867 -6.328 -23.516 1 97.62 184 PRO A N 1
ATOM 1341 C CA . PRO A 1 184 ? -4.258 -7.52 -22.922 1 97.62 184 PRO A CA 1
ATOM 1342 C C . PRO A 1 184 ? -2.807 -7.723 -23.344 1 97.62 184 PRO A C 1
ATOM 1344 O O . PRO A 1 184 ? -2.166 -8.695 -22.938 1 97.62 184 PRO A O 1
ATOM 1347 N N . SER A 1 185 ? -2.295 -6.855 -24.172 1 97.94 185 SER A N 1
ATOM 1348 C CA . SER A 1 185 ? -0.895 -7.008 -24.547 1 97.94 185 SER A CA 1
ATOM 1349 C C . SER A 1 185 ? 0.015 -6.969 -23.328 1 97.94 185 SER A C 1
ATOM 1351 O O . SER A 1 185 ? -0.355 -6.414 -22.281 1 97.94 185 SER A O 1
ATOM 1353 N N . PRO A 1 186 ? 1.146 -7.625 -23.422 1 97.06 186 PRO A N 1
ATOM 1354 C CA . PRO A 1 186 ? 2.039 -7.688 -22.266 1 97.06 186 PRO A CA 1
ATOM 1355 C C . PRO A 1 186 ? 2.508 -6.309 -21.812 1 97.06 186 PRO A C 1
ATOM 1357 O O . PRO A 1 186 ? 3.047 -5.539 -22.609 1 97.06 186 PRO A O 1
ATOM 1360 N N . GLY A 1 187 ? 2.277 -6.055 -20.516 1 96.94 187 GLY A N 1
ATOM 1361 C CA . GLY A 1 187 ? 2.729 -4.809 -19.922 1 96.94 187 GLY A CA 1
ATOM 1362 C C . GLY A 1 187 ? 4.094 -4.918 -19.266 1 96.94 187 GLY A C 1
ATOM 1363 O O . GLY A 1 187 ? 4.766 -5.945 -19.391 1 96.94 187 GLY A O 1
ATOM 1364 N N . PRO A 1 188 ? 4.477 -3.844 -18.594 1 96.12 188 PRO A N 1
ATOM 1365 C CA . PRO A 1 188 ? 5.824 -3.822 -18.016 1 96.12 188 PRO A CA 1
ATOM 1366 C C . PRO A 1 188 ? 5.91 -4.598 -16.703 1 96.12 188 PRO A C 1
ATOM 1368 O O . PRO A 1 188 ? 7.012 -4.887 -16.219 1 96.12 188 PRO A O 1
ATOM 1371 N N . VAL A 1 189 ? 4.766 -4.902 -16.094 1 97.06 189 VAL A N 1
ATOM 1372 C CA . VAL A 1 189 ? 4.766 -5.598 -14.812 1 97.06 189 VAL A CA 1
ATOM 1373 C C . VAL A 1 189 ? 4.746 -7.105 -15.039 1 97.06 189 VAL A C 1
ATOM 1375 O O . VAL A 1 189 ? 3.82 -7.633 -15.664 1 97.06 189 VAL A O 1
ATOM 1378 N N . VAL A 1 190 ? 5.777 -7.766 -14.523 1 97.94 190 VAL A N 1
ATOM 1379 C CA . VAL A 1 190 ? 5.926 -9.195 -14.758 1 97.94 190 VAL A CA 1
ATOM 1380 C C . VAL A 1 190 ? 6.297 -9.898 -13.445 1 97.94 190 VAL A C 1
ATOM 1382 O O . VAL A 1 190 ? 7.047 -9.352 -12.641 1 97.94 190 VAL A O 1
ATOM 1385 N N . ALA A 1 191 ? 5.73 -11.016 -13.203 1 98.19 191 ALA A N 1
ATOM 1386 C CA . ALA A 1 191 ? 6.121 -11.898 -12.109 1 98.19 191 ALA A CA 1
ATOM 1387 C C . ALA A 1 191 ? 6.887 -13.117 -12.625 1 98.19 191 ALA A C 1
ATOM 1389 O O . ALA A 1 191 ? 6.352 -13.906 -13.406 1 98.19 191 ALA A O 1
ATOM 1390 N N . VAL A 1 192 ? 8.125 -13.25 -12.148 1 97.38 192 VAL A N 1
ATOM 1391 C CA . VAL A 1 192 ? 9.008 -14.258 -12.719 1 97.38 192 VAL A CA 1
ATOM 1392 C C . VAL A 1 192 ? 9.664 -15.062 -11.594 1 97.38 192 VAL A C 1
ATOM 1394 O O . VAL A 1 192 ? 10.023 -14.516 -10.555 1 97.38 192 VAL A O 1
ATOM 1397 N N . MET A 1 193 ? 9.766 -16.375 -11.883 1 97.94 193 MET A N 1
ATOM 1398 C CA . MET A 1 193 ? 10.555 -17.234 -11.008 1 97.94 193 MET A CA 1
ATOM 1399 C C . MET A 1 193 ? 12.039 -17.141 -11.328 1 97.94 193 MET A C 1
ATOM 1401 O O . MET A 1 193 ? 12.469 -17.469 -12.43 1 97.94 193 MET A O 1
ATOM 1405 N N . ASP A 1 194 ? 12.75 -16.625 -10.391 1 96.75 194 ASP A N 1
ATOM 1406 C CA . ASP A 1 194 ? 14.203 -16.609 -10.5 1 96.75 194 ASP A CA 1
ATOM 1407 C C . ASP A 1 194 ? 14.797 -17.906 -9.93 1 96.75 194 ASP A C 1
ATOM 1409 O O . ASP A 1 194 ? 14.625 -18.203 -8.742 1 96.75 194 ASP A O 1
ATOM 1413 N N . THR A 1 195 ? 15.547 -18.641 -10.742 1 95.19 195 THR A N 1
ATOM 1414 C CA . THR A 1 195 ? 16.016 -19.953 -10.336 1 95.19 195 THR A CA 1
ATOM 1415 C C . THR A 1 195 ? 17.516 -19.922 -10.023 1 95.19 195 THR A C 1
ATOM 1417 O O . THR A 1 195 ? 18.125 -20.984 -9.836 1 95.19 195 THR A O 1
ATOM 1420 N N . THR A 1 196 ? 18.359 -18.859 -10.125 1 91.5 196 THR A N 1
ATOM 1421 C CA . THR A 1 196 ? 19.812 -18.766 -9.93 1 91.5 196 THR A CA 1
ATOM 1422 C C . THR A 1 196 ? 20.188 -19.078 -8.484 1 91.5 196 THR A C 1
ATOM 1424 O O . THR A 1 196 ? 21.172 -19.75 -8.219 1 91.5 196 THR A O 1
ATOM 1427 N N . GLY A 1 197 ? 19.547 -19 -7.449 1 94.12 197 GLY A N 1
ATOM 1428 C CA . GLY A 1 197 ? 19.625 -19.328 -6.035 1 94.12 197 GLY A CA 1
ATOM 1429 C C . GLY A 1 197 ? 18.516 -20.234 -5.551 1 94.12 197 GLY A C 1
ATOM 1430 O O . GLY A 1 197 ? 18.219 -21.25 -6.172 1 94.12 197 GLY A O 1
ATOM 1431 N N . ASP A 1 198 ? 18.203 -19.953 -4.371 1 96.81 198 ASP A N 1
ATOM 1432 C CA . ASP A 1 198 ? 16.953 -20.594 -3.947 1 96.81 198 ASP A CA 1
ATOM 1433 C C . ASP A 1 198 ? 15.75 -19.953 -4.637 1 96.81 198 ASP A C 1
ATOM 1435 O O . ASP A 1 198 ? 15.492 -18.75 -4.48 1 96.81 198 ASP A O 1
ATOM 1439 N N . PRO A 1 199 ? 15.109 -20.734 -5.422 1 97.06 199 PRO A N 1
ATOM 1440 C CA . PRO A 1 199 ? 14.102 -20.156 -6.309 1 97.06 199 PRO A CA 1
ATOM 1441 C C . PRO A 1 199 ? 13.094 -19.281 -5.562 1 97.06 199 PRO A C 1
ATOM 1443 O O . PRO A 1 199 ? 12.625 -19.656 -4.484 1 97.06 199 PRO A O 1
ATOM 1446 N N . GLU A 1 200 ? 12.789 -18.156 -6.098 1 97.25 200 GLU A N 1
ATOM 1447 C CA . GLU A 1 200 ? 11.805 -17.219 -5.566 1 97.25 200 GLU A CA 1
ATOM 1448 C C . GLU A 1 200 ? 11.156 -16.406 -6.684 1 97.25 200 GLU A C 1
ATOM 1450 O O . GLU A 1 200 ? 11.68 -16.344 -7.797 1 97.25 200 GLU A O 1
ATOM 1455 N N . VAL A 1 201 ? 10.039 -15.836 -6.43 1 98.25 201 VAL A N 1
ATOM 1456 C CA . VAL A 1 201 ? 9.305 -15.055 -7.414 1 98.25 201 VAL A CA 1
ATOM 1457 C C . VAL A 1 201 ? 9.578 -13.57 -7.199 1 98.25 201 VAL A C 1
ATOM 1459 O O . VAL A 1 201 ? 9.539 -13.078 -6.066 1 98.25 201 VAL A O 1
ATOM 1462 N N . PHE A 1 202 ? 9.883 -12.867 -8.281 1 98.12 202 PHE A N 1
ATOM 1463 C CA . PHE A 1 202 ? 10.016 -11.422 -8.273 1 98.12 202 PHE A CA 1
ATOM 1464 C C . PHE A 1 202 ? 8.945 -10.773 -9.148 1 98.12 202 PHE A C 1
ATOM 1466 O O . PHE A 1 202 ? 8.578 -11.32 -10.195 1 98.12 202 PHE A O 1
ATOM 1473 N N . ILE A 1 203 ? 8.422 -9.672 -8.695 1 97.69 203 ILE A N 1
ATOM 1474 C CA . ILE A 1 203 ? 7.652 -8.812 -9.586 1 97.69 203 ILE A CA 1
ATOM 1475 C C . ILE A 1 203 ? 8.531 -7.668 -10.078 1 97.69 203 ILE A C 1
ATOM 1477 O O . ILE A 1 203 ? 9.156 -6.965 -9.281 1 97.69 203 ILE A O 1
ATOM 1481 N N . TRP A 1 204 ? 8.547 -7.586 -11.367 1 97.19 204 TRP A N 1
ATOM 1482 C CA . TRP A 1 204 ? 9.281 -6.512 -12.023 1 97.19 204 TRP A CA 1
ATOM 1483 C C . TRP A 1 204 ? 8.32 -5.477 -12.609 1 97.19 204 TRP A C 1
ATOM 1485 O O . TRP A 1 204 ? 7.273 -5.824 -13.156 1 97.19 204 TRP A O 1
ATOM 1495 N N . ASN A 1 205 ? 8.609 -4.281 -12.453 1 94.75 205 ASN A N 1
ATOM 1496 C CA . ASN A 1 205 ? 8.031 -3.178 -13.211 1 94.75 205 ASN A CA 1
ATOM 1497 C C . ASN A 1 205 ? 9.078 -2.48 -14.07 1 94.75 205 ASN A C 1
ATOM 1499 O O . ASN A 1 205 ? 9.844 -1.646 -13.578 1 94.75 205 ASN A O 1
ATOM 1503 N N . GLY A 1 206 ? 9.062 -2.855 -15.289 1 94.44 206 GLY A N 1
ATOM 1504 C CA . GLY A 1 206 ? 10.219 -2.508 -16.094 1 94.44 206 GLY A CA 1
ATOM 1505 C C . GLY A 1 206 ? 11.5 -3.146 -15.609 1 94.44 206 GLY A C 1
ATOM 1506 O O . GLY A 1 206 ? 11.57 -4.367 -15.453 1 94.44 206 GLY A O 1
ATOM 1507 N N . ALA A 1 207 ? 12.398 -2.273 -15.312 1 94.81 207 ALA A N 1
ATOM 1508 C CA . ALA A 1 207 ? 13.711 -2.781 -14.914 1 94.81 207 ALA A CA 1
ATOM 1509 C C . ALA A 1 207 ? 13.828 -2.875 -13.398 1 94.81 207 ALA A C 1
ATOM 1511 O O . ALA A 1 207 ? 14.836 -3.357 -12.875 1 94.81 207 ALA A O 1
ATOM 1512 N N . GLU A 1 208 ? 12.766 -2.572 -12.727 1 93.62 208 GLU A N 1
ATOM 1513 C CA . GLU A 1 208 ? 12.867 -2.498 -11.273 1 93.62 208 GLU A CA 1
ATOM 1514 C C . GLU A 1 208 ? 12.148 -3.668 -10.609 1 93.62 208 GLU A C 1
ATOM 1516 O O . GLU A 1 208 ? 11 -3.975 -10.945 1 93.62 208 GLU A O 1
ATOM 1521 N N . LYS A 1 209 ? 12.781 -4.277 -9.672 1 96.44 209 LYS A N 1
ATOM 1522 C CA . LYS A 1 209 ? 12.102 -5.238 -8.805 1 96.44 209 LYS A CA 1
ATOM 1523 C C . LYS A 1 209 ? 11.242 -4.523 -7.77 1 96.44 209 LYS A C 1
ATOM 1525 O O . LYS A 1 209 ? 11.742 -3.699 -7 1 96.44 209 LYS A O 1
ATOM 1530 N N . VAL A 1 210 ? 10.008 -4.906 -7.695 1 94.25 210 VAL A N 1
ATOM 1531 C CA . VAL A 1 210 ? 9.141 -4.137 -6.816 1 94.25 210 VAL A CA 1
ATOM 1532 C C . VAL A 1 210 ? 8.594 -5.031 -5.707 1 94.25 210 VAL A C 1
ATOM 1534 O O . VAL A 1 210 ? 8.062 -4.543 -4.707 1 94.25 210 VAL A O 1
ATOM 1537 N N . TRP A 1 211 ? 8.828 -6.305 -5.84 1 96.69 211 TRP A N 1
ATOM 1538 C CA . TRP A 1 211 ? 8.391 -7.238 -4.809 1 96.69 211 TRP A CA 1
ATOM 1539 C C . TRP A 1 211 ? 9.117 -8.578 -4.934 1 96.69 211 TRP A C 1
ATOM 1541 O O . TRP A 1 211 ? 9.492 -8.984 -6.035 1 96.69 211 TRP A O 1
ATOM 1551 N N . ARG A 1 212 ? 9.227 -9.219 -3.795 1 97.56 212 ARG A N 1
ATOM 1552 C CA . ARG A 1 212 ? 9.898 -10.516 -3.691 1 97.56 212 ARG A CA 1
ATOM 1553 C C . ARG A 1 212 ? 9.141 -11.445 -2.758 1 97.56 212 ARG A C 1
ATOM 1555 O O . ARG A 1 212 ? 8.758 -11.055 -1.652 1 97.56 212 ARG A O 1
ATOM 1562 N N . SER A 1 213 ? 8.977 -12.672 -3.168 1 97.38 213 SER A N 1
ATOM 1563 C CA . SER A 1 213 ? 8.227 -13.633 -2.365 1 97.38 213 SER A CA 1
ATOM 1564 C C . SER A 1 213 ? 9.094 -14.242 -1.273 1 97.38 213 SER A C 1
ATOM 1566 O O . SER A 1 213 ? 8.586 -14.828 -0.316 1 97.38 213 SER A O 1
ATOM 1568 N N . GLY A 1 214 ? 10.422 -14.109 -1.403 1 97.31 214 GLY A N 1
ATOM 1569 C CA . GLY A 1 214 ? 11.289 -15 -0.65 1 97.31 214 GLY A CA 1
ATOM 1570 C C . GLY A 1 214 ? 11.258 -16.438 -1.161 1 97.31 214 GLY A C 1
ATOM 1571 O O . GLY A 1 214 ? 10.352 -16.812 -1.903 1 97.31 214 GLY A O 1
ATOM 1572 N N . PRO A 1 215 ? 12.234 -17.203 -0.825 1 97.06 215 PRO A N 1
ATOM 1573 C CA . PRO A 1 215 ? 12.258 -18.594 -1.292 1 97.06 215 PRO A CA 1
ATOM 1574 C C . PRO A 1 215 ? 11.211 -19.469 -0.605 1 97.06 215 PRO A C 1
ATOM 1576 O O . PRO A 1 215 ? 10.727 -19.125 0.476 1 97.06 215 PRO A O 1
ATOM 1579 N N . TRP A 1 216 ? 10.883 -20.531 -1.32 1 95.31 216 TRP A N 1
ATOM 1580 C CA . TRP A 1 216 ? 10.016 -21.547 -0.733 1 95.31 216 TRP A CA 1
ATOM 1581 C C . TRP A 1 216 ? 10.742 -22.312 0.372 1 95.31 216 TRP A C 1
ATOM 1583 O O . TRP A 1 216 ? 11.828 -22.859 0.15 1 95.31 216 TRP A O 1
ATOM 1593 N N . ASP A 1 217 ? 10.219 -22.359 1.549 1 91.69 217 ASP A N 1
ATOM 1594 C CA . ASP A 1 217 ? 10.938 -22.953 2.674 1 91.69 217 ASP A CA 1
ATOM 1595 C C . ASP A 1 217 ? 10.461 -24.375 2.943 1 91.69 217 ASP A C 1
ATOM 1597 O O . ASP A 1 217 ? 10.797 -24.969 3.973 1 91.69 217 ASP A O 1
ATOM 1601 N N . GLY A 1 218 ? 9.695 -24.922 2.025 1 90.69 218 GLY A N 1
ATOM 1602 C CA . GLY A 1 218 ? 9.133 -26.25 2.176 1 90.69 218 GLY A CA 1
ATOM 1603 C C . GLY A 1 218 ? 7.645 -26.234 2.49 1 90.69 218 GLY A C 1
ATOM 1604 O O . GLY A 1 218 ? 6.945 -27.234 2.275 1 90.69 218 GLY A O 1
ATOM 1605 N N . LEU A 1 219 ? 7.215 -25.094 2.957 1 88.12 219 LEU A N 1
ATOM 1606 C CA . LEU A 1 219 ? 5.809 -24.953 3.33 1 88.12 219 LEU A CA 1
ATOM 1607 C C . LEU A 1 219 ? 5.168 -23.766 2.609 1 88.12 219 LEU A C 1
ATOM 1609 O O . LEU A 1 219 ? 4.016 -23.859 2.182 1 88.12 219 LEU A O 1
ATOM 1613 N N . GLN A 1 220 ? 5.898 -22.781 2.512 1 92.56 220 GLN A N 1
ATOM 1614 C CA . GLN A 1 220 ? 5.43 -21.531 1.934 1 92.56 220 GLN A CA 1
ATOM 1615 C C . GLN A 1 220 ? 6.605 -20.656 1.483 1 92.56 220 GLN A C 1
ATOM 1617 O O . GLN A 1 220 ? 7.754 -20.938 1.823 1 92.56 220 GLN A O 1
ATOM 1622 N N . PHE A 1 221 ? 6.242 -19.688 0.715 1 95.94 221 PHE A N 1
ATOM 1623 C CA . PHE A 1 221 ? 7.25 -18.656 0.485 1 95.94 221 PHE A CA 1
ATOM 1624 C C . PHE A 1 221 ? 7.504 -17.859 1.754 1 95.94 221 PHE A C 1
ATOM 1626 O O . PHE A 1 221 ? 6.562 -17.453 2.439 1 95.94 221 PHE A O 1
ATOM 1633 N N . THR A 1 222 ? 8.703 -17.547 2.055 1 95.06 222 THR A N 1
ATOM 1634 C CA . THR A 1 222 ? 9.07 -16.922 3.324 1 95.06 222 THR A CA 1
ATOM 1635 C C . THR A 1 222 ? 8.484 -15.516 3.428 1 95.06 222 THR A C 1
ATOM 1637 O O . THR A 1 222 ? 8.273 -15.008 4.527 1 95.06 222 THR A O 1
ATOM 1640 N N . GLY A 1 223 ? 8.172 -14.922 2.318 1 94.94 223 GLY A N 1
ATOM 1641 C CA . GLY A 1 223 ? 7.598 -13.586 2.324 1 94.94 223 GLY A CA 1
ATOM 1642 C C . GLY A 1 223 ? 6.086 -13.578 2.223 1 94.94 223 GLY A C 1
ATOM 1643 O O . GLY A 1 223 ? 5.469 -12.516 2.113 1 94.94 223 GLY A O 1
ATOM 1644 N N . VAL A 1 224 ? 5.484 -14.742 2.148 1 93.75 224 VAL A N 1
ATOM 1645 C CA . VAL A 1 224 ? 4.035 -14.852 2.037 1 93.75 224 VAL A CA 1
ATOM 1646 C C . VAL A 1 224 ? 3.514 -15.852 3.068 1 93.75 224 VAL A C 1
ATOM 1648 O O . VAL A 1 224 ? 2.898 -16.859 2.713 1 93.75 224 VAL A O 1
ATOM 1651 N N . PRO A 1 225 ? 3.611 -15.508 4.246 1 88.5 225 PRO A N 1
ATOM 1652 C CA . PRO A 1 225 ? 3.217 -16.469 5.277 1 88.5 225 PRO A CA 1
ATOM 1653 C C . PRO A 1 225 ? 1.704 -16.656 5.363 1 88.5 225 PRO A C 1
ATOM 1655 O O . PRO A 1 225 ? 1.229 -17.609 5.992 1 88.5 225 PRO A O 1
ATOM 1658 N N . ASP A 1 226 ? 0.963 -15.891 4.711 1 85.44 226 ASP A N 1
ATOM 1659 C CA . ASP A 1 226 ? -0.496 -15.938 4.711 1 85.44 226 ASP A CA 1
ATOM 1660 C C . ASP A 1 226 ? -1.005 -17.312 4.301 1 85.44 226 ASP A C 1
ATOM 1662 O O . ASP A 1 226 ? -2.07 -17.75 4.742 1 85.44 226 ASP A O 1
ATOM 1666 N N . THR A 1 227 ? -0.275 -17.953 3.51 1 86.06 227 THR A N 1
ATOM 1667 C CA . THR A 1 227 ? -0.741 -19.188 2.879 1 86.06 227 THR A CA 1
ATOM 1668 C C . THR A 1 227 ? -0.983 -20.281 3.924 1 86.06 227 THR A C 1
ATOM 1670 O O . THR A 1 227 ? -1.784 -21.188 3.707 1 86.06 227 THR A O 1
ATOM 1673 N N . ALA A 1 228 ? -0.352 -20.109 5.02 1 78.94 228 ALA A N 1
ATOM 1674 C CA . ALA A 1 228 ? -0.509 -21.094 6.098 1 78.94 228 ALA A CA 1
ATOM 1675 C C . ALA A 1 228 ? -1.917 -21.031 6.684 1 78.94 228 ALA A C 1
ATOM 1677 O O . ALA A 1 228 ? -2.373 -22 7.309 1 78.94 228 ALA A O 1
ATOM 1678 N N . THR A 1 229 ? -2.557 -20.016 6.457 1 80.5 229 THR A N 1
ATOM 1679 C CA . THR A 1 229 ? -3.861 -19.812 7.078 1 80.5 229 THR A CA 1
ATOM 1680 C C . THR A 1 229 ? -4.98 -20.031 6.066 1 80.5 229 THR A C 1
ATOM 1682 O O . THR A 1 229 ? -6.16 -19.938 6.41 1 80.5 229 THR A O 1
ATOM 1685 N N . TYR A 1 230 ? -4.57 -20.328 4.875 1 82.12 230 TYR A N 1
ATOM 1686 C CA . TYR A 1 230 ? -5.574 -20.438 3.824 1 82.12 230 TYR A CA 1
ATOM 1687 C C . TYR A 1 230 ? -6.363 -21.734 3.967 1 82.12 230 TYR A C 1
ATOM 1689 O O . TYR A 1 230 ? -5.781 -22.812 4.086 1 82.12 230 TYR A O 1
ATOM 1697 N N . MET A 1 231 ? -7.648 -21.531 3.969 1 81.38 231 MET A N 1
ATOM 1698 C CA . MET A 1 231 ? -8.508 -22.703 4.004 1 81.38 231 MET A CA 1
ATOM 1699 C C . MET A 1 231 ? -8.992 -23.062 2.605 1 81.38 231 MET A C 1
ATOM 1701 O O . MET A 1 231 ? -9.367 -22.188 1.826 1 81.38 231 MET A O 1
ATOM 1705 N N . GLY A 1 232 ? -8.891 -24.312 2.275 1 87.25 232 GLY A N 1
ATOM 1706 C CA . GLY A 1 232 ? -9.406 -24.812 1.008 1 87.25 232 GLY A CA 1
ATOM 1707 C C . GLY A 1 232 ? -8.422 -24.656 -0.137 1 87.25 232 GLY A C 1
ATOM 1708 O O . GLY A 1 232 ? -8.781 -24.859 -1.3 1 87.25 232 GLY A O 1
ATOM 1709 N N . PHE A 1 233 ? -7.223 -24.25 0.211 1 91.69 233 PHE A N 1
ATOM 1710 C CA . PHE A 1 233 ? -6.184 -24.109 -0.803 1 91.69 233 PHE A CA 1
ATOM 1711 C C . PHE A 1 233 ? -5.07 -25.125 -0.581 1 91.69 233 PHE A C 1
ATOM 1713 O O . PHE A 1 233 ? -4.754 -25.469 0.56 1 91.69 233 PHE A O 1
ATOM 1720 N N . ASN A 1 234 ? -4.609 -25.609 -1.621 1 92.94 234 ASN A N 1
ATOM 1721 C CA . ASN A 1 234 ? -3.398 -26.422 -1.628 1 92.94 234 ASN A CA 1
ATOM 1722 C C . ASN A 1 234 ? -2.318 -25.812 -2.52 1 92.94 234 ASN A C 1
ATOM 1724 O O . ASN A 1 234 ? -2.547 -25.594 -3.709 1 92.94 234 ASN A O 1
ATOM 1728 N N . PHE A 1 235 ? -1.193 -25.641 -1.929 1 94.69 235 PHE A N 1
ATOM 1729 C CA . PHE A 1 235 ? -0.085 -25.031 -2.66 1 94.69 235 PHE A CA 1
ATOM 1730 C C . PHE A 1 235 ? 1.009 -26.062 -2.93 1 94.69 235 PHE A C 1
ATOM 1732 O O . PHE A 1 235 ? 1.276 -26.922 -2.094 1 94.69 235 PHE A O 1
ATOM 1739 N N . SER A 1 236 ? 1.548 -25.953 -4.117 1 94.81 236 SER A N 1
ATOM 1740 C CA . SER A 1 236 ? 2.6 -26.891 -4.508 1 94.81 236 SER A CA 1
ATOM 1741 C C . SER A 1 236 ? 3.811 -26.141 -5.074 1 94.81 236 SER A C 1
ATOM 1743 O O . SER A 1 236 ? 3.66 -25.172 -5.801 1 94.81 236 SER A O 1
ATOM 1745 N N . PHE A 1 237 ? 4.945 -26.656 -4.664 1 96.5 237 PHE A N 1
ATOM 1746 C CA . PHE A 1 237 ? 6.207 -26.156 -5.18 1 96.5 237 PHE A CA 1
ATOM 1747 C C . PHE A 1 237 ? 7.109 -27.297 -5.637 1 96.5 237 PHE A C 1
ATOM 1749 O O . PHE A 1 237 ? 7.457 -28.172 -4.844 1 96.5 237 PHE A O 1
ATOM 1756 N N . VAL A 1 238 ? 7.398 -27.219 -6.852 1 96.56 238 VAL A N 1
ATOM 1757 C CA . VAL A 1 238 ? 8.289 -28.219 -7.434 1 96.56 238 VAL A CA 1
ATOM 1758 C C . VAL A 1 238 ? 9.68 -27.609 -7.637 1 96.56 238 VAL A C 1
ATOM 1760 O O . VAL A 1 238 ? 9.82 -26.547 -8.227 1 96.56 238 VAL A O 1
ATOM 1763 N N . ASN A 1 239 ? 10.617 -28.234 -7.133 1 94.94 239 ASN A N 1
ATOM 1764 C CA . ASN A 1 239 ? 12.016 -27.844 -7.309 1 94.94 239 ASN A CA 1
ATOM 1765 C C . ASN A 1 239 ? 12.891 -29.047 -7.66 1 94.94 239 ASN A C 1
ATOM 1767 O O . ASN A 1 239 ? 13.383 -29.734 -6.77 1 94.94 239 ASN A O 1
ATOM 1771 N N . SER A 1 240 ? 13.023 -29.266 -8.922 1 93.44 240 SER A N 1
ATOM 1772 C C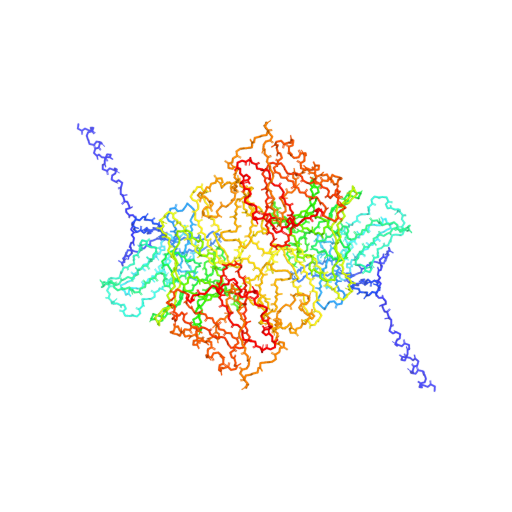A . SER A 1 240 ? 13.82 -30.375 -9.438 1 93.44 240 SER A CA 1
ATOM 1773 C C . SER A 1 240 ? 14.688 -29.938 -10.617 1 93.44 240 SER A C 1
ATOM 1775 O O . SER A 1 240 ? 14.609 -28.781 -11.047 1 93.44 240 SER A O 1
ATOM 1777 N N . ALA A 1 241 ? 15.523 -30.844 -11.055 1 92.38 241 ALA A N 1
ATOM 1778 C CA . ALA A 1 241 ? 16.375 -30.547 -12.203 1 92.38 241 ALA A CA 1
ATOM 1779 C C . ALA A 1 241 ? 15.547 -30.328 -13.461 1 92.38 241 ALA A C 1
ATOM 1781 O O . ALA A 1 241 ? 15.992 -29.672 -14.406 1 92.38 241 ALA A O 1
ATOM 1782 N N . LYS A 1 242 ? 14.352 -30.719 -13.422 1 94.62 242 LYS A N 1
ATOM 1783 C CA . LYS A 1 242 ? 13.516 -30.656 -14.617 1 94.62 242 LYS A CA 1
ATOM 1784 C C . LYS A 1 242 ? 12.617 -29.422 -14.586 1 94.62 242 LYS A C 1
ATOM 1786 O O . LYS A 1 242 ? 12.258 -28.891 -15.641 1 94.62 242 LYS A O 1
ATOM 1791 N N . GLU A 1 243 ? 12.289 -29.109 -13.328 1 95.94 243 GLU A N 1
ATOM 1792 C CA . GLU A 1 243 ? 11.281 -28.047 -13.242 1 95.94 243 GLU A CA 1
ATOM 1793 C C . GLU A 1 243 ? 11.359 -27.328 -11.906 1 95.94 243 GLU A C 1
ATOM 1795 O O . GLU A 1 243 ? 11.648 -27.938 -10.875 1 95.94 243 GLU A O 1
ATOM 1800 N N . VAL A 1 244 ? 11.219 -26.031 -11.977 1 97.56 244 VAL A N 1
ATOM 1801 C CA . VAL A 1 244 ? 10.945 -25.188 -10.812 1 97.56 244 VAL A CA 1
ATOM 1802 C C . VAL A 1 244 ? 9.641 -24.422 -11.023 1 97.56 244 VAL A C 1
ATOM 1804 O O . VAL A 1 244 ? 9.539 -23.594 -11.93 1 97.56 244 VAL A O 1
ATOM 1807 N N . SER A 1 245 ? 8.609 -24.766 -10.211 1 98 245 SER A N 1
ATOM 1808 C CA . SER A 1 245 ? 7.336 -24.109 -10.469 1 98 245 SER A CA 1
ATOM 1809 C C . SER A 1 245 ? 6.461 -24.078 -9.219 1 98 245 SER A C 1
ATOM 1811 O O . SER A 1 245 ? 6.629 -24.906 -8.32 1 98 245 SER A O 1
ATOM 1813 N N . TYR A 1 246 ? 5.699 -23.094 -9.109 1 97.62 246 TYR A N 1
ATOM 1814 C CA . TYR A 1 246 ? 4.652 -22.906 -8.109 1 97.62 246 TYR A CA 1
ATOM 1815 C C . TYR A 1 246 ? 3.27 -23.062 -8.727 1 97.62 246 TYR A C 1
ATOM 1817 O O . TYR A 1 246 ? 3.029 -22.594 -9.844 1 97.62 246 TYR A O 1
ATOM 1825 N N . SER A 1 247 ? 2.406 -23.719 -8.055 1 97.31 247 SER A N 1
ATOM 1826 C CA . SER A 1 247 ? 1.01 -23.844 -8.461 1 97.31 247 SER A CA 1
ATOM 1827 C C . SER A 1 247 ? 0.089 -23.969 -7.25 1 97.31 247 SER A C 1
ATOM 1829 O O . SER A 1 247 ? 0.558 -24.062 -6.113 1 97.31 247 SER A O 1
ATOM 1831 N N . PHE A 1 248 ? -1.188 -23.812 -7.5 1 96.5 248 PHE A N 1
ATOM 1832 C CA . PHE A 1 248 ? -2.145 -24 -6.418 1 96.5 248 PHE A CA 1
ATOM 1833 C C . PHE A 1 248 ? -3.391 -24.719 -6.918 1 96.5 248 PHE A C 1
ATOM 1835 O O . PHE A 1 248 ? -3.631 -24.797 -8.125 1 96.5 248 PHE A O 1
ATOM 1842 N N . GLN A 1 249 ? -4.035 -25.344 -6.004 1 95.19 249 GLN A N 1
ATOM 1843 C CA . GLN A 1 249 ? -5.332 -25.984 -6.219 1 95.19 249 GLN A CA 1
ATOM 1844 C C . GLN A 1 249 ? -6.332 -25.562 -5.145 1 95.19 249 GLN A C 1
ATOM 1846 O O . GLN A 1 249 ? -5.945 -25.062 -4.086 1 95.19 249 GLN A O 1
ATOM 1851 N N . VAL A 1 250 ? -7.555 -25.672 -5.496 1 92.62 250 VAL A N 1
ATOM 1852 C CA . VAL A 1 250 ? -8.609 -25.438 -4.516 1 92.62 250 VAL A CA 1
ATOM 1853 C C . VAL A 1 250 ? -9.281 -26.766 -4.152 1 92.62 250 VAL A C 1
ATOM 1855 O O . VAL A 1 250 ? -9.414 -27.656 -4.996 1 92.62 250 VAL A O 1
ATOM 1858 N N . ALA A 1 251 ? -9.633 -26.922 -2.883 1 85.88 251 ALA A N 1
ATOM 1859 C CA . ALA A 1 251 ? -10.148 -28.188 -2.369 1 85.88 251 ALA A CA 1
ATOM 1860 C C . ALA A 1 251 ? -11.539 -28.469 -2.918 1 85.88 251 ALA A C 1
ATOM 1862 O O . ALA A 1 251 ? -11.906 -29.641 -3.119 1 85.88 251 ALA A O 1
ATOM 1863 N N . ASN A 1 252 ? -12.281 -27.422 -2.996 1 83.69 252 ASN A N 1
ATOM 1864 C CA . ASN A 1 252 ? -13.672 -27.578 -3.404 1 83.69 252 ASN A CA 1
ATOM 1865 C C . ASN A 1 252 ? -14.008 -26.672 -4.59 1 83.69 252 ASN A C 1
ATOM 1867 O O . ASN A 1 252 ? -13.5 -25.547 -4.684 1 83.69 252 ASN A O 1
ATOM 1871 N N . SER A 1 253 ? -14.82 -27.328 -5.473 1 78.94 253 SER A N 1
ATOM 1872 C CA . SER A 1 253 ? -15.195 -26.609 -6.688 1 78.94 253 SER A CA 1
ATOM 1873 C C . SER A 1 253 ? -16 -25.359 -6.367 1 78.94 253 SER A C 1
ATOM 1875 O O . SER A 1 253 ? -16.172 -24.484 -7.223 1 78.94 253 SER A O 1
ATOM 1877 N N . SER A 1 254 ? -16.406 -25.328 -5.16 1 82.62 254 SER A N 1
ATOM 1878 C CA . SER A 1 254 ? -17.188 -24.156 -4.777 1 82.62 254 SER A CA 1
ATOM 1879 C C . SER A 1 254 ? -16.297 -22.938 -4.555 1 82.62 254 SER A C 1
ATOM 1881 O O . SER A 1 254 ? -16.781 -21.797 -4.551 1 82.62 254 SER A O 1
ATOM 1883 N N . ILE A 1 255 ? -15.047 -23.203 -4.406 1 88.81 255 ILE A N 1
ATOM 1884 C CA . ILE A 1 255 ? -14.102 -22.109 -4.266 1 88.81 255 ILE A CA 1
ATOM 1885 C C . ILE A 1 255 ? -13.562 -21.703 -5.641 1 88.81 255 ILE A C 1
ATOM 1887 O O . ILE A 1 255 ? -12.875 -22.5 -6.293 1 88.81 255 ILE A O 1
ATOM 1891 N N . VAL A 1 256 ? -13.969 -20.562 -6.082 1 94.5 256 VAL A N 1
ATOM 1892 C CA . VAL A 1 256 ? -13.453 -19.984 -7.316 1 94.5 256 VAL A CA 1
ATOM 1893 C C . VAL A 1 256 ? -12.414 -18.906 -6.992 1 94.5 256 VAL A C 1
ATOM 1895 O O . VAL A 1 256 ? -12.727 -17.906 -6.34 1 94.5 256 VAL A O 1
ATOM 1898 N N . SER A 1 257 ? -11.172 -19.219 -7.344 1 95.62 257 SER A N 1
ATOM 1899 C CA . SER A 1 257 ? -10.078 -18.312 -6.996 1 95.62 257 SER A CA 1
ATOM 1900 C C . SER A 1 257 ? -9.102 -18.156 -8.164 1 95.62 257 SER A C 1
ATOM 1902 O O . SER A 1 257 ? -8.977 -19.047 -9 1 95.62 257 SER A O 1
ATOM 1904 N N . ARG A 1 258 ? -8.523 -16.953 -8.195 1 97.5 258 ARG A N 1
ATOM 1905 C CA . ARG A 1 258 ? -7.488 -16.656 -9.188 1 97.5 258 ARG A CA 1
ATOM 1906 C C . ARG A 1 258 ? -6.422 -15.742 -8.602 1 97.5 258 ARG A C 1
ATOM 1908 O O . ARG A 1 258 ? -6.699 -14.969 -7.68 1 97.5 258 ARG A O 1
ATOM 1915 N N . LEU A 1 259 ? -5.25 -15.93 -9.047 1 97.62 259 LEU A N 1
ATOM 1916 C CA . LEU A 1 259 ? -4.141 -15.031 -8.766 1 97.62 259 LEU A CA 1
ATOM 1917 C C . LEU A 1 259 ? -3.814 -14.164 -9.977 1 97.62 259 LEU A C 1
ATOM 1919 O O . LEU A 1 259 ? -3.443 -14.688 -11.031 1 97.62 259 LEU A O 1
ATOM 1923 N N . THR A 1 260 ? -3.957 -12.828 -9.836 1 97.38 260 THR A N 1
ATOM 1924 C CA . THR A 1 260 ? -3.852 -11.953 -11 1 97.38 260 THR A CA 1
ATOM 1925 C C . THR A 1 260 ? -2.775 -10.898 -10.781 1 97.38 260 THR A C 1
ATOM 1927 O O . THR A 1 260 ? -2.641 -10.352 -9.688 1 97.38 260 THR A O 1
ATOM 1930 N N . LEU A 1 261 ? -2.006 -10.664 -11.781 1 97.62 261 LEU A N 1
ATOM 1931 C CA . LEU A 1 261 ? -1.032 -9.578 -11.805 1 97.62 261 LEU A CA 1
ATOM 1932 C C . LEU A 1 261 ? -1.602 -8.352 -12.508 1 97.62 261 LEU A C 1
ATOM 1934 O O . LEU A 1 261 ? -1.982 -8.422 -13.68 1 97.62 261 LEU A O 1
ATOM 1938 N N . ASN A 1 262 ? -1.622 -7.219 -11.758 1 93.62 262 ASN A N 1
ATOM 1939 C CA . ASN A 1 262 ? -2.193 -5.992 -12.305 1 93.62 262 ASN A CA 1
ATOM 1940 C C . ASN A 1 262 ? -1.121 -4.938 -12.555 1 93.62 262 ASN A C 1
ATOM 1942 O O . ASN A 1 262 ? -0.076 -4.938 -11.906 1 93.62 262 ASN A O 1
ATOM 1946 N N . SER A 1 263 ? -1.452 -3.977 -13.5 1 87.38 263 SER A N 1
ATOM 1947 C CA . SER A 1 263 ? -0.461 -2.984 -13.906 1 87.38 263 SER A CA 1
ATOM 1948 C C . SER A 1 263 ? -0.49 -1.769 -12.984 1 87.38 263 SER A C 1
ATOM 1950 O O . SER A 1 263 ? 0.497 -1.037 -12.883 1 87.38 263 SER A O 1
ATOM 1952 N N . THR A 1 264 ? -1.51 -1.357 -12.32 1 76.69 264 THR A N 1
ATOM 1953 C CA . THR A 1 264 ? -1.626 -0.095 -11.602 1 76.69 264 THR A CA 1
ATOM 1954 C C . THR A 1 264 ? -1.686 -0.336 -10.094 1 76.69 264 THR A C 1
ATOM 1956 O O . THR A 1 264 ? -1.438 0.577 -9.305 1 76.69 264 THR A O 1
ATOM 1959 N N . GLY A 1 265 ? -1.912 -1.331 -9.664 1 66.56 265 GLY A N 1
ATOM 1960 C CA . GLY A 1 265 ? -2.053 -1.613 -8.25 1 66.56 265 GLY A CA 1
ATOM 1961 C C . GLY A 1 265 ? -3.293 -0.988 -7.637 1 66.56 265 GLY A C 1
ATOM 1962 O O . GLY A 1 265 ? -3.398 -0.879 -6.41 1 66.56 265 GLY A O 1
ATOM 1963 N N . ALA A 1 266 ? -4.184 -0.374 -8.258 1 57.72 266 ALA A N 1
ATOM 1964 C CA . ALA A 1 266 ? -5.328 0.436 -7.848 1 57.72 266 ALA A CA 1
ATOM 1965 C C . ALA A 1 266 ? -6.074 -0.216 -6.688 1 57.72 266 ALA A C 1
ATOM 1967 O O . ALA A 1 266 ? -6.586 0.474 -5.801 1 57.72 266 ALA A O 1
ATOM 1968 N N . ALA A 1 267 ? -6.184 -1.518 -6.66 1 57.56 267 ALA A N 1
ATOM 1969 C CA . ALA A 1 267 ? -6.992 -2.133 -5.609 1 57.56 267 ALA A CA 1
ATOM 1970 C C . ALA A 1 267 ? -6.117 -2.594 -4.445 1 57.56 267 ALA A C 1
ATOM 1972 O O . ALA A 1 267 ? -6.629 -3.076 -3.432 1 57.56 267 ALA A O 1
ATOM 1973 N N . GLY A 1 268 ? -5.086 -2.332 -4.586 1 72.31 268 GLY A N 1
ATOM 1974 C CA . GLY A 1 268 ? -4.16 -2.826 -3.578 1 72.31 268 GLY A CA 1
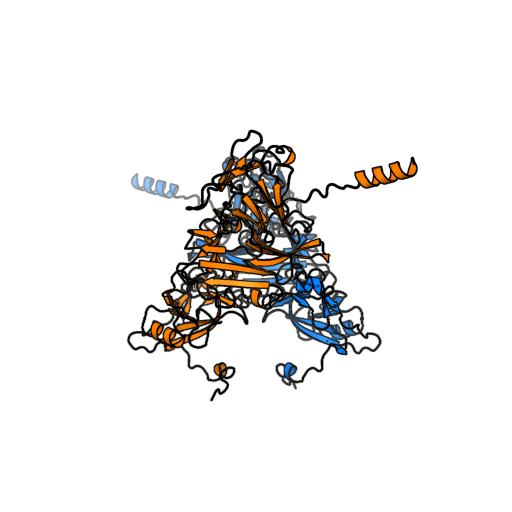ATOM 1975 C C . GLY A 1 268 ? -3.117 -3.775 -4.141 1 72.31 268 GLY A C 1
ATOM 1976 O O . GLY A 1 268 ? -3.453 -4.852 -4.633 1 72.31 268 GLY A O 1
ATOM 1977 N N . GLY A 1 269 ? -2.045 -3.371 -4.246 1 86.88 269 GLY A N 1
ATOM 1978 C CA . GLY A 1 269 ? -0.924 -4.219 -4.621 1 86.88 269 GLY A CA 1
ATOM 1979 C C . GLY A 1 269 ? -0.894 -4.555 -6.098 1 86.88 269 GLY A C 1
ATOM 1980 O O . GLY A 1 269 ? -1.771 -4.133 -6.855 1 86.88 269 GLY A O 1
ATOM 1981 N N . LEU A 1 270 ? 0.011 -5.332 -6.566 1 93.62 270 LEU A N 1
ATOM 1982 C CA . LEU A 1 270 ? 0.212 -5.711 -7.961 1 93.62 270 LEU A CA 1
ATOM 1983 C C . LEU A 1 270 ? -0.209 -7.16 -8.195 1 93.62 270 LEU A C 1
ATOM 1985 O O . LEU A 1 270 ? -0.776 -7.48 -9.242 1 93.62 270 LEU A O 1
ATOM 1989 N N . LEU A 1 271 ? 0.108 -7.965 -7.273 1 96.62 271 LEU A N 1
ATOM 1990 C CA . LEU A 1 271 ? -0.308 -9.367 -7.293 1 96.62 271 LEU A CA 1
ATOM 1991 C C . LEU A 1 271 ? -1.482 -9.594 -6.348 1 96.62 271 LEU A C 1
ATOM 1993 O O . LEU A 1 271 ? -1.377 -9.344 -5.145 1 96.62 271 LEU A O 1
ATOM 1997 N N . GLN A 1 272 ? -2.578 -10.078 -6.922 1 95.62 272 GLN A N 1
ATOM 1998 C CA . GLN A 1 272 ? -3.834 -10.102 -6.18 1 95.62 272 GLN A CA 1
ATOM 1999 C C . GLN A 1 272 ? -4.516 -11.461 -6.289 1 95.62 272 GLN A C 1
ATOM 2001 O O . GLN A 1 272 ? -4.734 -11.969 -7.395 1 95.62 272 GLN A O 1
ATOM 2006 N N . ARG A 1 273 ? -4.785 -12 -5.195 1 95.75 273 ARG A N 1
ATOM 2007 C CA . ARG A 1 273 ? -5.633 -13.188 -5.195 1 95.75 273 ARG A CA 1
ATOM 2008 C C . ARG A 1 273 ? -7.098 -12.82 -4.965 1 95.75 273 ARG A C 1
ATOM 2010 O O . ARG A 1 273 ? -7.422 -12.125 -3.998 1 95.75 273 ARG A O 1
ATOM 2017 N N . TRP A 1 274 ? -7.91 -13.367 -5.859 1 95.56 274 TRP A N 1
ATOM 2018 C CA . TRP A 1 274 ? -9.344 -13.094 -5.789 1 95.56 274 TRP A CA 1
ATOM 2019 C C . TRP A 1 274 ? -10.133 -14.375 -5.535 1 95.56 274 TRP A C 1
ATOM 2021 O O . TRP A 1 274 ? -9.781 -15.438 -6.051 1 95.56 274 TRP A O 1
ATOM 2031 N N . THR A 1 275 ? -11.141 -14.234 -4.781 1 94.38 275 THR A N 1
ATOM 2032 C CA . THR A 1 275 ? -12.109 -15.305 -4.59 1 94.38 275 THR A CA 1
ATOM 2033 C C . THR A 1 275 ? -13.531 -14.812 -4.879 1 94.38 275 THR A C 1
ATOM 2035 O O . THR A 1 275 ? -13.859 -13.656 -4.602 1 94.38 275 THR A O 1
ATOM 2038 N N . TRP A 1 276 ? -14.289 -15.641 -5.531 1 94.69 276 TRP A N 1
ATOM 2039 C CA . TRP A 1 276 ? -15.688 -15.297 -5.777 1 94.69 276 TRP A C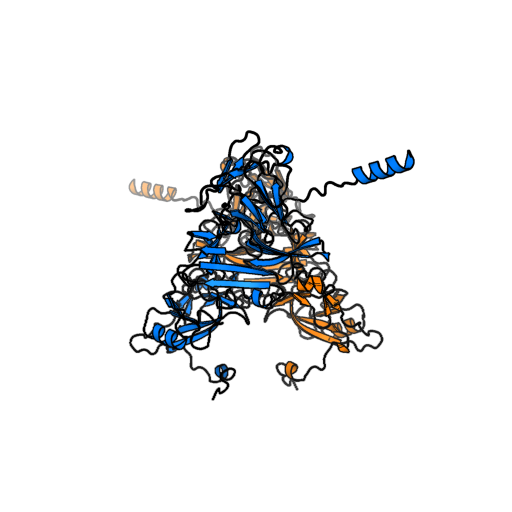A 1
ATOM 2040 C C . TRP A 1 276 ? -16.547 -15.633 -4.57 1 94.69 276 TRP A C 1
ATOM 2042 O O . TRP A 1 276 ? -16.562 -16.781 -4.109 1 94.69 276 TRP A O 1
ATOM 2052 N N . VAL A 1 277 ? -17.25 -14.625 -4.109 1 90.81 277 VAL A N 1
ATOM 2053 C CA . VAL A 1 277 ? -18.188 -14.82 -3.01 1 90.81 277 VAL A CA 1
ATOM 2054 C C . VAL A 1 277 ? -19.609 -14.93 -3.561 1 90.81 277 VAL A C 1
ATOM 2056 O O . VAL A 1 277 ? -20.234 -13.914 -3.854 1 90.81 277 VAL A O 1
ATOM 2059 N N . TRP A 1 278 ? -20.109 -16.078 -3.607 1 89 278 TRP A N 1
ATOM 2060 C CA . TRP A 1 278 ? -21.391 -16.359 -4.254 1 89 278 TRP A CA 1
ATOM 2061 C C . TRP A 1 278 ? -22.516 -15.562 -3.617 1 89 278 TRP A C 1
ATOM 2063 O O . TRP A 1 278 ? -23.344 -14.992 -4.32 1 89 278 TRP A O 1
ATOM 2073 N N . ALA A 1 279 ? -22.5 -15.43 -2.293 1 84.31 279 ALA A N 1
ATOM 2074 C CA . ALA A 1 279 ? -23.578 -14.727 -1.584 1 84.31 279 ALA A CA 1
ATOM 2075 C C . ALA A 1 279 ? -23.578 -13.242 -1.941 1 84.31 279 ALA A C 1
ATOM 2077 O O . ALA A 1 279 ? -24.656 -12.641 -2.057 1 84.31 279 ALA A O 1
ATOM 2078 N N . ALA A 1 280 ? -22.422 -12.766 -2.117 1 87.38 280 ALA A N 1
ATOM 2079 C CA . ALA A 1 280 ? -22.312 -11.336 -2.412 1 87.38 280 ALA A CA 1
ATOM 2080 C C . ALA A 1 280 ? -22.375 -11.078 -3.916 1 87.38 280 ALA A C 1
ATOM 2082 O O . ALA A 1 280 ? -22.594 -9.945 -4.352 1 87.38 280 ALA A O 1
ATOM 2083 N N . GLY A 1 281 ? -22.172 -12.078 -4.684 1 91.62 281 GLY A N 1
ATOM 2084 C CA . GLY A 1 281 ? -22.109 -11.922 -6.129 1 91.62 281 GLY A CA 1
ATOM 2085 C C . GLY A 1 281 ? -21 -11 -6.582 1 91.62 281 GLY A C 1
ATOM 2086 O O . GLY A 1 281 ? -21.203 -10.148 -7.449 1 91.62 281 GLY A O 1
ATOM 2087 N N . ALA A 1 282 ? -19.844 -11.141 -5.871 1 93.62 282 ALA A N 1
ATOM 2088 C CA . ALA A 1 282 ? -18.75 -10.227 -6.168 1 93.62 282 ALA A CA 1
ATOM 2089 C C . ALA A 1 282 ? -17.391 -10.883 -5.906 1 93.62 282 ALA A C 1
ATOM 2091 O O . ALA A 1 282 ? -17.297 -11.836 -5.129 1 93.62 282 ALA A O 1
ATOM 2092 N N . TRP A 1 283 ? -16.453 -10.445 -6.617 1 94.38 283 TRP A N 1
ATOM 2093 C CA . TRP A 1 283 ? -15.07 -10.828 -6.32 1 94.38 283 TRP A CA 1
ATOM 2094 C C . TRP A 1 283 ? -14.586 -10.164 -5.035 1 94.38 283 TRP A C 1
ATOM 2096 O O . TRP A 1 283 ? -14.875 -8.992 -4.789 1 94.38 283 TRP A O 1
ATOM 2106 N N . ASN A 1 284 ? -13.875 -10.938 -4.258 1 92.62 284 ASN A N 1
ATOM 2107 C CA . ASN A 1 284 ? -13.258 -10.445 -3.029 1 92.62 284 ASN A CA 1
ATOM 2108 C C . ASN A 1 284 ? -11.742 -10.617 -3.057 1 92.62 284 ASN A C 1
ATOM 2110 O O . ASN A 1 284 ? -11.242 -11.695 -3.383 1 92.62 284 ASN A O 1
ATOM 2114 N N . MET A 1 285 ? -11.078 -9.523 -2.785 1 91.5 285 MET A N 1
ATOM 2115 C CA . MET A 1 285 ? -9.625 -9.617 -2.717 1 91.5 285 MET A CA 1
ATOM 2116 C C . MET A 1 285 ? -9.188 -10.383 -1.47 1 91.5 285 MET A C 1
ATOM 2118 O O . MET A 1 285 ? -9.234 -9.844 -0.361 1 91.5 285 MET A O 1
ATOM 2122 N N . TYR A 1 286 ? -8.672 -11.516 -1.645 1 92 286 TYR A N 1
ATOM 2123 C CA . TYR A 1 286 ? -8.305 -12.461 -0.591 1 92 286 TYR A CA 1
ATOM 2124 C C . TYR A 1 286 ? -6.906 -12.164 -0.065 1 92 286 TYR A C 1
ATOM 2126 O O . TYR A 1 286 ? -6.625 -12.367 1.118 1 92 286 TYR A O 1
ATOM 2134 N N . TRP A 1 287 ? -6.082 -11.719 -0.945 1 92.5 287 TRP A N 1
ATOM 2135 C CA . TRP A 1 287 ? -4.688 -11.414 -0.65 1 92.5 287 TRP A CA 1
ATOM 2136 C C . TRP A 1 287 ? -4.082 -10.531 -1.738 1 92.5 287 TRP A C 1
ATOM 2138 O O . TRP A 1 287 ? -4.523 -10.562 -2.889 1 92.5 287 TRP A O 1
ATOM 2148 N N . TYR A 1 288 ? -3.086 -9.758 -1.356 1 92.62 288 TYR A N 1
ATOM 2149 C CA . TYR A 1 288 ? -2.379 -8.984 -2.369 1 92.62 288 TYR A CA 1
ATOM 2150 C C . TYR A 1 288 ? -0.957 -8.664 -1.923 1 92.62 288 TYR A C 1
ATOM 2152 O O . TYR A 1 288 ? -0.62 -8.828 -0.747 1 92.62 288 TYR A O 1
ATOM 2160 N N . ALA A 1 289 ? -0.139 -8.406 -2.885 1 93 289 ALA A N 1
ATOM 2161 C CA . ALA A 1 289 ? 1.238 -7.969 -2.668 1 93 289 ALA A CA 1
ATOM 2162 C C . ALA A 1 289 ? 1.636 -6.883 -3.666 1 93 289 ALA A C 1
ATOM 2164 O O . ALA A 1 289 ? 1.192 -6.898 -4.816 1 93 289 ALA A O 1
ATOM 2165 N N . PRO A 1 290 ? 2.387 -5.934 -3.123 1 90.69 290 PRO A N 1
ATOM 2166 C CA . PRO A 1 290 ? 2.867 -5.656 -1.767 1 90.69 290 PRO A CA 1
ATOM 2167 C C . PRO A 1 290 ? 1.75 -5.219 -0.824 1 90.69 290 PRO A C 1
ATOM 2169 O O . PRO A 1 290 ? 0.787 -4.578 -1.257 1 90.69 290 PRO A O 1
ATOM 2172 N N . LYS A 1 291 ? 1.965 -5.531 0.503 1 88.25 291 LYS A N 1
ATOM 2173 C CA . LYS A 1 291 ? 0.946 -5.227 1.503 1 88.25 291 LYS A CA 1
ATOM 2174 C C . LYS A 1 291 ? 1.311 -3.971 2.293 1 88.25 291 LYS A C 1
ATOM 2176 O O . LYS A 1 291 ? 0.431 -3.211 2.701 1 88.25 291 LYS A O 1
ATOM 2181 N N . ASP A 1 292 ? 2.543 -3.879 2.551 1 88.19 292 ASP A N 1
ATOM 2182 C CA . ASP A 1 292 ? 3.021 -2.768 3.369 1 88.19 292 ASP A CA 1
ATOM 2183 C C . ASP A 1 292 ? 4.422 -2.332 2.939 1 88.19 292 ASP A C 1
ATOM 2185 O O . ASP A 1 292 ? 4.938 -2.805 1.924 1 88.19 292 ASP A O 1
ATOM 2189 N N . GLN A 1 293 ? 4.961 -1.469 3.656 1 88.75 293 GLN A N 1
ATOM 2190 C CA . GLN A 1 293 ? 6.242 -0.877 3.283 1 88.75 293 GLN A CA 1
ATOM 2191 C C . GLN A 1 293 ? 7.355 -1.921 3.291 1 88.75 293 GLN A C 1
ATOM 2193 O O . GLN A 1 293 ? 8.305 -1.832 2.508 1 88.75 293 GLN A O 1
ATOM 2198 N N . CYS A 1 294 ? 7.23 -2.893 4.07 1 92.88 294 CYS A N 1
ATOM 2199 C CA . CYS A 1 294 ? 8.297 -3.883 4.215 1 92.88 294 CYS A CA 1
ATOM 2200 C C . CYS A 1 294 ? 8.266 -4.879 3.061 1 92.88 294 CYS A C 1
ATOM 2202 O O . CYS A 1 294 ? 9.195 -5.68 2.906 1 92.88 294 CYS A O 1
ATOM 2204 N N . ASP A 1 295 ? 7.27 -4.75 2.232 1 93.25 295 ASP A N 1
ATOM 2205 C CA . ASP A 1 295 ? 7.203 -5.609 1.056 1 93.25 295 ASP A CA 1
ATOM 2206 C C . ASP A 1 295 ? 7.969 -5 -0.115 1 93.25 295 ASP A C 1
ATOM 2208 O O . ASP A 1 295 ? 8.227 -5.676 -1.114 1 93.25 295 ASP A O 1
ATOM 2212 N N . ALA A 1 296 ? 8.289 -3.732 0.033 1 92.38 296 ALA A N 1
ATOM 2213 C CA . ALA A 1 296 ? 9.148 -3.141 -0.987 1 92.38 296 ALA A CA 1
ATOM 2214 C C . ALA A 1 296 ? 10.531 -3.785 -0.976 1 92.38 296 ALA A C 1
ATOM 2216 O O . ALA A 1 296 ? 11.086 -4.07 0.09 1 92.38 296 ALA A O 1
ATOM 2217 N N . VAL A 1 297 ? 11.047 -3.947 -2.139 1 95.81 297 VAL A N 1
ATOM 2218 C CA . VAL A 1 297 ? 12.32 -4.652 -2.236 1 95.81 297 VAL A CA 1
ATOM 2219 C C . VAL A 1 297 ? 13.43 -3.805 -1.616 1 95.81 297 VAL A C 1
ATOM 2221 O O . VAL A 1 297 ? 13.633 -2.65 -2.002 1 95.81 297 VAL A O 1
ATOM 2224 N N . ASN A 1 298 ? 14.078 -4.336 -0.648 1 96 298 ASN A N 1
ATOM 2225 C CA . ASN A 1 298 ? 15.273 -3.777 -0.024 1 96 298 ASN A CA 1
ATOM 2226 C C . ASN A 1 298 ? 14.977 -2.434 0.64 1 96 298 ASN A C 1
ATOM 2228 O O . ASN A 1 298 ? 15.766 -1.495 0.522 1 96 298 ASN A O 1
ATOM 2232 N N . GLN A 1 299 ? 13.906 -2.346 1.329 1 94.69 299 GLN A N 1
ATOM 2233 C CA . GLN A 1 299 ? 13.414 -1.141 1.989 1 94.69 299 GLN A CA 1
ATOM 2234 C C . GLN A 1 299 ? 14.445 -0.596 2.979 1 94.69 299 GLN A C 1
ATOM 2236 O O . GLN A 1 299 ? 14.586 0.62 3.129 1 94.69 299 GLN A O 1
ATOM 2241 N N . CYS A 1 300 ? 15.148 -1.443 3.695 1 97.44 300 CYS A N 1
ATOM 2242 C CA . CYS A 1 300 ? 16.031 -1.006 4.773 1 97.44 300 CYS A CA 1
ATOM 2243 C C . CYS A 1 300 ? 17.5 -1.116 4.359 1 97.44 300 CYS A C 1
ATOM 2245 O O . CYS A 1 300 ? 18.391 -1.049 5.203 1 97.44 300 CYS A O 1
ATOM 2247 N N . GLY A 1 301 ? 17.766 -1.368 3.049 1 97.12 301 GLY A N 1
ATOM 2248 C CA . GLY A 1 301 ? 19.125 -1.458 2.547 1 97.12 301 GLY A CA 1
ATOM 2249 C C . GLY A 1 301 ? 19.844 -2.707 3.012 1 97.12 301 GLY A C 1
ATOM 2250 O O . GLY A 1 301 ? 19.281 -3.535 3.723 1 97.12 301 GLY A O 1
ATOM 2251 N N . PRO A 1 302 ? 21.125 -2.797 2.574 1 98.12 302 PRO A N 1
ATOM 2252 C CA . PRO A 1 302 ? 21.922 -3.969 2.945 1 98.12 302 PRO A CA 1
ATOM 2253 C C . PRO A 1 302 ? 22.094 -4.105 4.457 1 98.12 302 PRO A C 1
ATOM 2255 O O . PRO A 1 302 ? 22.359 -3.111 5.141 1 98.12 302 PRO A O 1
ATOM 2258 N N . ASN A 1 303 ? 21.891 -5.258 4.953 1 98.31 303 ASN A N 1
ATOM 2259 C CA . ASN A 1 303 ? 22.078 -5.629 6.355 1 98.31 303 ASN A CA 1
ATOM 2260 C C . ASN A 1 303 ? 21.094 -4.906 7.262 1 98.31 303 ASN A C 1
ATOM 2262 O O . ASN A 1 303 ? 21.312 -4.789 8.469 1 98.31 303 ASN A O 1
ATOM 2266 N N . GLY A 1 304 ? 20.031 -4.328 6.641 1 98.06 304 GLY A N 1
ATOM 2267 C CA . GLY A 1 304 ? 18.891 -3.793 7.367 1 98.06 304 GLY A CA 1
ATOM 2268 C C . GLY A 1 304 ? 17.719 -4.75 7.422 1 98.06 304 GLY A C 1
ATOM 2269 O O . GLY A 1 304 ? 17.547 -5.578 6.523 1 98.06 304 GLY A O 1
ATOM 2270 N N . VAL A 1 305 ? 16.969 -4.637 8.453 1 97.38 305 VAL A N 1
ATOM 2271 C CA . VAL A 1 305 ? 15.789 -5.48 8.633 1 97.38 305 VAL A CA 1
ATOM 2272 C C . VAL A 1 305 ? 14.539 -4.613 8.727 1 97.38 305 VAL A C 1
ATOM 2274 O O . VAL A 1 305 ? 14.523 -3.619 9.461 1 97.38 305 VAL A O 1
ATOM 2277 N N . CYS A 1 306 ? 13.57 -4.984 7.957 1 96.19 306 CYS A N 1
ATOM 2278 C CA . CYS A 1 306 ? 12.297 -4.27 7.992 1 96.19 306 CYS A CA 1
ATOM 2279 C C . CYS A 1 306 ? 11.305 -4.973 8.906 1 96.19 306 CYS A C 1
ATOM 2281 O O . CYS A 1 306 ? 11.031 -6.164 8.742 1 96.19 306 CYS A O 1
ATOM 2283 N N . ASP A 1 307 ? 10.82 -4.293 9.867 1 91 307 ASP A N 1
ATOM 2284 C CA . ASP A 1 307 ? 9.805 -4.777 10.797 1 91 307 ASP A CA 1
ATOM 2285 C C . ASP A 1 307 ? 8.602 -3.838 10.828 1 91 307 ASP A C 1
ATOM 2287 O O . ASP A 1 307 ? 8.664 -2.752 11.414 1 91 307 ASP A O 1
ATOM 2291 N N . PRO A 1 308 ? 7.523 -4.273 10.289 1 84.88 308 PRO A N 1
ATOM 2292 C CA . PRO A 1 308 ? 6.359 -3.385 10.227 1 84.88 308 PRO A CA 1
ATOM 2293 C C . PRO A 1 308 ? 5.812 -3.033 11.609 1 84.88 308 PRO A C 1
ATOM 2295 O O . PRO A 1 308 ? 5.004 -2.109 11.734 1 84.88 308 PRO A O 1
ATOM 2298 N N . ASN A 1 309 ? 6.246 -3.773 12.656 1 80 309 ASN A N 1
ATOM 2299 C CA . ASN A 1 309 ? 5.742 -3.531 14 1 80 309 ASN A CA 1
ATOM 2300 C C . ASN A 1 309 ? 6.684 -2.633 14.797 1 80 309 ASN A C 1
ATOM 2302 O O . ASN A 1 309 ? 6.406 -2.305 15.953 1 80 309 ASN A O 1
ATOM 2306 N N . SER A 1 310 ? 7.688 -2.328 14.133 1 83.25 310 SER A N 1
ATOM 2307 C CA . SER A 1 310 ? 8.625 -1.413 14.766 1 83.25 310 SER A CA 1
ATOM 2308 C C . SER A 1 310 ? 8.492 -0.002 14.203 1 83.25 310 SER A C 1
ATOM 2310 O O . SER A 1 310 ? 8.023 0.182 13.078 1 83.25 310 SER A O 1
ATOM 2312 N N . LEU A 1 311 ? 8.75 0.968 15.18 1 82.19 311 LEU A N 1
ATOM 2313 C CA . LEU A 1 311 ? 8.805 2.365 14.766 1 82.19 311 LEU A CA 1
ATOM 2314 C C . LEU A 1 311 ? 10.117 3.01 15.195 1 82.19 311 LEU A C 1
ATOM 2316 O O . LEU A 1 311 ? 10.367 3.182 16.391 1 82.19 311 LEU A O 1
ATOM 2320 N N . PRO A 1 312 ? 11.047 3.309 14.234 1 87.5 312 PRO A N 1
ATOM 2321 C CA . PRO A 1 312 ? 10.961 3.164 12.773 1 87.5 312 PRO A CA 1
ATOM 2322 C C . PRO A 1 312 ? 10.977 1.706 12.328 1 87.5 312 PRO A C 1
ATOM 2324 O O . PRO A 1 312 ? 11.438 0.833 13.062 1 87.5 312 PRO A O 1
ATOM 2327 N N . VAL A 1 313 ? 10.508 1.517 11.062 1 90.69 313 VAL A N 1
ATOM 2328 C CA . VAL A 1 313 ? 10.32 0.153 10.586 1 90.69 313 VAL A CA 1
ATOM 2329 C C . VAL A 1 313 ? 11.672 -0.489 10.289 1 90.69 313 VAL A C 1
ATOM 2331 O O . VAL A 1 313 ? 11.789 -1.716 10.258 1 90.69 313 VAL A O 1
ATOM 2334 N N . CYS A 1 314 ? 12.695 0.377 10.016 1 95.44 314 CYS A N 1
ATOM 2335 C CA . CYS A 1 314 ? 13.992 -0.159 9.641 1 95.44 314 CYS A CA 1
ATOM 2336 C C . CYS A 1 314 ? 14.945 -0.162 10.836 1 95.44 314 CYS A C 1
ATOM 2338 O O . CYS A 1 314 ? 15.062 0.836 11.547 1 95.44 314 CYS A O 1
ATOM 2340 N N . GLU A 1 315 ? 15.602 -1.29 11.031 1 96.06 315 GLU A N 1
ATOM 2341 C CA . GLU A 1 315 ? 16.672 -1.454 12.023 1 96.06 315 GLU A CA 1
ATOM 2342 C C . GLU A 1 315 ? 17.859 -2.211 11.438 1 96.06 315 GLU A C 1
ATOM 2344 O O . GLU A 1 315 ? 17.703 -2.984 10.484 1 96.06 315 GLU A O 1
ATOM 2349 N N . CYS A 1 316 ? 18.969 -1.884 11.969 1 97.5 316 CYS A N 1
ATOM 2350 C CA . CYS A 1 316 ? 20.141 -2.674 11.57 1 97.5 316 CYS A CA 1
ATOM 2351 C C . CYS A 1 316 ? 20.141 -4.027 12.266 1 97.5 316 CYS A C 1
ATOM 2353 O O . CYS A 1 316 ? 19.672 -4.145 13.406 1 97.5 316 CYS A O 1
ATOM 2355 N N . LEU A 1 317 ? 20.688 -4.988 11.594 1 96.88 317 LEU A N 1
ATOM 2356 C CA . LEU A 1 317 ? 20.938 -6.277 12.234 1 96.88 317 LEU A CA 1
ATOM 2357 C C . LEU A 1 317 ? 21.828 -6.109 13.469 1 96.88 317 LEU A C 1
ATOM 2359 O O . LEU A 1 317 ? 22.672 -5.215 13.516 1 96.88 317 LEU A O 1
ATOM 2363 N N . ARG A 1 318 ? 21.547 -7.004 14.43 1 94.94 318 ARG A N 1
ATOM 2364 C CA . ARG A 1 318 ? 22.453 -7.035 15.562 1 94.94 318 ARG A CA 1
ATOM 2365 C C . ARG A 1 318 ? 23.906 -7.094 15.094 1 94.94 318 ARG A C 1
ATOM 2367 O O . ARG A 1 318 ? 24.234 -7.855 14.188 1 94.94 318 ARG A O 1
ATOM 2374 N N . GLY A 1 319 ? 24.734 -6.293 15.734 1 96.06 319 GLY A N 1
ATOM 2375 C CA . GLY A 1 319 ? 26.156 -6.273 15.375 1 96.06 319 GLY A CA 1
ATOM 2376 C C . GLY A 1 319 ? 26.453 -5.367 14.195 1 96.06 319 GLY A C 1
ATOM 2377 O O . GLY A 1 319 ? 27.609 -5.25 13.773 1 96.06 319 GLY A O 1
ATOM 2378 N N . PHE A 1 320 ? 25.469 -4.707 13.648 1 97.5 320 PHE A N 1
ATOM 2379 C CA . PHE A 1 320 ? 25.625 -3.773 12.539 1 97.5 320 PHE A CA 1
ATOM 2380 C C . PHE A 1 320 ? 25.156 -2.379 12.938 1 97.5 320 PHE A C 1
ATOM 2382 O O . PHE A 1 320 ? 24.391 -2.223 13.883 1 97.5 320 PHE A O 1
ATOM 2389 N N . ALA A 1 321 ? 25.656 -1.377 12.242 1 97.62 321 ALA A N 1
ATOM 2390 C CA . ALA A 1 321 ? 25.297 0.018 12.469 1 97.62 321 ALA A CA 1
ATOM 2391 C C . ALA A 1 321 ? 25.047 0.737 11.141 1 97.62 321 ALA A C 1
ATOM 2393 O O . ALA A 1 321 ? 25.578 0.339 10.109 1 97.62 321 ALA A O 1
ATOM 2394 N N . PRO A 1 322 ? 24.219 1.771 11.234 1 96.69 322 PRO A N 1
ATOM 2395 C CA . PRO A 1 322 ? 23.953 2.498 9.992 1 96.69 322 PRO A CA 1
ATOM 2396 C C . PRO A 1 322 ? 25.219 3.01 9.312 1 96.69 322 PRO A C 1
ATOM 2398 O O . PRO A 1 322 ? 26.125 3.518 9.992 1 96.69 322 PRO A O 1
ATOM 2401 N N . ARG A 1 323 ? 25.281 2.82 8.047 1 96 323 ARG A N 1
ATOM 2402 C CA . ARG A 1 323 ? 26.422 3.346 7.297 1 96 323 ARG A CA 1
ATOM 2403 C C . ARG A 1 323 ? 26.484 4.867 7.395 1 96 323 ARG A C 1
ATOM 2405 O O . ARG A 1 323 ? 27.562 5.445 7.496 1 96 323 ARG A O 1
ATOM 2412 N N . SER A 1 324 ? 25.312 5.492 7.328 1 92.25 324 SER A N 1
ATOM 2413 C CA . SER A 1 324 ? 25.156 6.926 7.539 1 92.25 324 SER A CA 1
ATOM 2414 C C . SER A 1 324 ? 24.141 7.219 8.633 1 92.25 324 SER A C 1
ATOM 2416 O O . SER A 1 324 ? 22.938 7.254 8.383 1 92.25 324 SER A O 1
ATOM 2418 N N . PRO A 1 325 ? 24.641 7.484 9.805 1 90.62 325 PRO A N 1
ATOM 2419 C CA . PRO A 1 325 ? 23.734 7.773 10.914 1 90.62 325 PRO A CA 1
ATOM 2420 C C . PRO A 1 325 ? 22.797 8.945 10.617 1 90.62 325 PRO A C 1
ATOM 2422 O O . PRO A 1 325 ? 21.641 8.938 11.031 1 90.62 325 PRO A O 1
ATOM 2425 N N . GLU A 1 326 ? 23.281 9.883 9.93 1 84.69 326 GLU A N 1
ATOM 2426 C CA . GLU A 1 326 ? 22.484 11.062 9.617 1 84.69 326 GLU A CA 1
ATOM 2427 C C . GLU A 1 326 ? 21.328 10.711 8.688 1 84.69 326 GLU A C 1
ATOM 2429 O O . GLU A 1 326 ? 20.188 11.117 8.938 1 84.69 326 GLU A O 1
ATOM 2434 N N . ALA A 1 327 ? 21.672 9.969 7.68 1 88.56 327 ALA A N 1
ATOM 2435 C CA . ALA A 1 327 ? 20.625 9.547 6.75 1 88.56 327 ALA A CA 1
ATOM 2436 C C . ALA A 1 327 ? 19.609 8.641 7.438 1 88.56 327 ALA A C 1
ATOM 2438 O O . ALA A 1 327 ? 18.406 8.781 7.242 1 88.56 327 ALA A O 1
ATOM 2439 N N . TRP A 1 328 ? 20.125 7.797 8.273 1 90.88 328 TRP A N 1
ATOM 2440 C CA . TRP A 1 328 ? 19.281 6.836 8.992 1 90.88 328 TRP A CA 1
ATOM 2441 C C . TRP A 1 328 ? 18.312 7.547 9.922 1 90.88 328 TRP A C 1
ATOM 2443 O O . TRP A 1 328 ? 17.156 7.152 10.039 1 90.88 328 TRP A O 1
ATOM 2453 N N . ALA A 1 329 ? 18.734 8.625 10.508 1 86.38 329 ALA A N 1
ATOM 2454 C CA . ALA A 1 329 ? 17.906 9.398 11.422 1 86.38 329 ALA A CA 1
ATOM 2455 C C . ALA A 1 329 ? 16.75 10.062 10.68 1 86.38 329 ALA A C 1
ATOM 2457 O O . ALA A 1 329 ? 15.688 10.312 11.266 1 86.38 329 ALA A O 1
ATOM 2458 N N . LEU A 1 330 ? 17 10.234 9.414 1 87.38 330 LEU A N 1
ATOM 2459 C CA . LEU A 1 330 ? 15.961 10.844 8.578 1 87.38 330 LEU A CA 1
ATOM 2460 C C . LEU A 1 330 ? 15.195 9.773 7.812 1 87.38 330 LEU A C 1
ATOM 2462 O O . LEU A 1 330 ? 14.5 10.086 6.836 1 87.38 330 LEU A O 1
ATOM 2466 N N . ARG A 1 331 ? 15.414 8.516 8.172 1 89.88 331 ARG A N 1
ATOM 2467 C CA . ARG A 1 331 ? 14.719 7.344 7.66 1 89.88 331 ARG A CA 1
ATOM 2468 C C . ARG A 1 331 ? 15.086 7.082 6.203 1 89.88 331 ARG A C 1
ATOM 2470 O O . ARG A 1 331 ? 14.305 6.5 5.453 1 89.88 331 ARG A O 1
ATOM 2477 N N . ASP A 1 332 ? 16.203 7.668 5.762 1 90.69 332 ASP A N 1
ATOM 2478 C CA . ASP A 1 332 ? 16.828 7.219 4.52 1 90.69 332 ASP A CA 1
ATOM 2479 C C . ASP A 1 332 ? 17.703 5.988 4.754 1 90.69 332 ASP A C 1
ATOM 2481 O O . ASP A 1 332 ? 18.891 6.117 5.047 1 90.69 332 ASP A O 1
ATOM 2485 N N . ASN A 1 333 ? 17.125 4.891 4.504 1 94.44 333 ASN A N 1
ATOM 2486 C CA . ASN A 1 333 ? 17.75 3.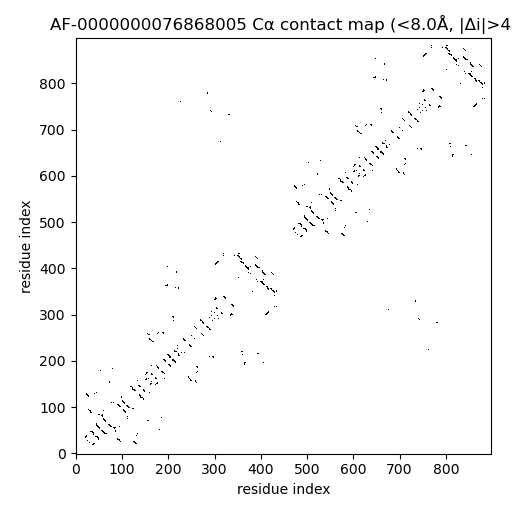631 4.891 1 94.44 333 ASN A CA 1
ATOM 2487 C C . ASN A 1 333 ? 18.406 2.943 3.699 1 94.44 333 ASN A C 1
ATOM 2489 O O . ASN A 1 333 ? 18.859 1.798 3.803 1 94.44 333 ASN A O 1
ATOM 2493 N N . ARG A 1 334 ? 18.578 3.564 2.549 1 91.88 334 ARG A N 1
ATOM 2494 C CA . ARG A 1 334 ? 19.016 2.955 1.301 1 91.88 334 ARG A CA 1
ATOM 2495 C C . ARG A 1 334 ? 20.469 2.477 1.412 1 91.88 334 ARG A C 1
ATOM 2497 O O . ARG A 1 334 ? 20.844 1.471 0.806 1 91.88 334 ARG A O 1
ATOM 2504 N N . GLY A 1 335 ? 21.203 3.227 2.258 1 94.5 335 GLY A N 1
ATOM 2505 C CA . GLY A 1 335 ? 22.594 2.869 2.43 1 94.5 335 GLY A CA 1
ATOM 2506 C C . GLY A 1 335 ? 22.797 1.647 3.307 1 94.5 335 GLY A C 1
ATOM 2507 O O . GLY A 1 335 ? 23.875 1.055 3.316 1 94.5 335 GLY A O 1
ATOM 2508 N N . GLY A 1 336 ? 21.797 1.369 4.051 1 97.19 336 GLY A N 1
ATOM 2509 C CA . GLY A 1 336 ? 21.812 0.177 4.883 1 97.19 336 GLY A CA 1
ATOM 2510 C C . GLY A 1 336 ? 22.781 0.289 6.055 1 97.19 336 GLY A C 1
ATOM 2511 O O . GLY A 1 336 ? 22.922 1.362 6.645 1 97.19 336 GLY A O 1
ATOM 2512 N N . CYS A 1 337 ? 23.281 -0.866 6.449 1 98.31 337 CYS A N 1
ATOM 2513 C CA . CYS A 1 337 ? 24.094 -1.001 7.648 1 98.31 337 CYS A CA 1
ATOM 2514 C C . CYS A 1 337 ? 25.422 -1.705 7.332 1 98.31 337 CYS A C 1
ATOM 2516 O O . CYS A 1 337 ? 25.516 -2.412 6.328 1 98.31 337 CYS A O 1
ATOM 2518 N N . ALA A 1 338 ? 26.344 -1.4 8.164 1 97.38 338 ALA A N 1
ATOM 2519 C CA . ALA A 1 338 ? 27.641 -2.055 8.086 1 97.38 338 ALA A CA 1
ATOM 2520 C C . ALA A 1 338 ? 28.031 -2.686 9.422 1 97.38 338 ALA A C 1
ATOM 2522 O O . ALA A 1 338 ? 27.5 -2.299 10.469 1 97.38 338 ALA A O 1
ATOM 2523 N N . ARG A 1 339 ? 28.906 -3.682 9.312 1 95.94 339 ARG A N 1
ATOM 2524 C CA . ARG A 1 339 ? 29.359 -4.34 10.531 1 95.94 339 ARG A CA 1
ATOM 2525 C C . ARG A 1 339 ? 30 -3.334 11.484 1 95.94 339 ARG A C 1
ATOM 2527 O O . ARG A 1 339 ? 30.781 -2.484 11.07 1 95.94 339 ARG A O 1
ATOM 2534 N N . ALA A 1 340 ? 29.609 -3.518 12.727 1 95.06 340 ALA A N 1
ATOM 2535 C CA . ALA A 1 340 ? 30.172 -2.637 13.742 1 95.06 340 ALA A CA 1
ATOM 2536 C C . ALA A 1 340 ? 31.562 -3.109 14.164 1 95.06 340 ALA A C 1
ATOM 2538 O O . ALA A 1 340 ? 32.438 -2.295 14.5 1 95.06 340 ALA A O 1
ATOM 2539 N N . THR A 1 341 ? 31.656 -4.418 14.219 1 94.69 341 THR A N 1
ATOM 2540 C CA . THR A 1 341 ? 32.906 -5.062 14.609 1 94.69 341 THR A CA 1
ATOM 2541 C C . THR A 1 341 ? 33.375 -6.031 13.531 1 94.69 341 THR A C 1
ATOM 2543 O O . THR A 1 341 ? 32.625 -6.914 13.109 1 94.69 341 THR A O 1
ATOM 2546 N N . PRO A 1 342 ? 34.656 -5.879 13.133 1 93.44 342 PRO A N 1
ATOM 2547 C CA . PRO A 1 342 ? 35.156 -6.801 12.109 1 93.44 342 PRO A CA 1
ATOM 2548 C C . PRO A 1 342 ? 35.188 -8.25 12.594 1 93.44 342 PRO A C 1
ATOM 2550 O O . PRO A 1 342 ? 35.438 -8.5 13.781 1 93.44 342 PRO A O 1
ATOM 2553 N N . LEU A 1 343 ? 35.031 -9.094 11.641 1 94.19 343 LEU A N 1
ATOM 2554 C CA . LEU A 1 343 ? 35.094 -10.516 11.953 1 94.19 343 LEU A CA 1
ATOM 2555 C C . LEU A 1 343 ? 36.531 -10.945 12.25 1 94.19 343 LEU A C 1
ATOM 2557 O O . LEU A 1 343 ? 37.5 -10.297 11.797 1 94.19 343 LEU A O 1
ATOM 2561 N N . ASP A 1 344 ? 36.625 -11.961 13.094 1 91.06 344 ASP A N 1
ATOM 2562 C CA . ASP A 1 344 ? 37.938 -12.555 13.406 1 91.06 344 ASP A CA 1
ATOM 2563 C C . ASP A 1 344 ? 38.031 -13.969 12.828 1 91.06 344 ASP A C 1
ATOM 2565 O O . ASP A 1 344 ? 38.188 -14.938 13.578 1 91.06 344 ASP A O 1
ATOM 2569 N N . CYS A 1 345 ? 38.094 -14.055 11.578 1 88.75 345 CYS A N 1
ATOM 2570 C CA . CYS A 1 345 ? 38.062 -15.344 10.891 1 88.75 345 CYS A CA 1
ATOM 2571 C C . CYS A 1 345 ? 39.312 -16.141 11.117 1 88.75 345 CYS A C 1
ATOM 2573 O O . CYS A 1 345 ? 39.312 -17.375 11.109 1 88.75 345 CYS A O 1
ATOM 2575 N N . GLY A 1 346 ? 40.406 -15.469 11.273 1 85.81 346 GLY A N 1
ATOM 2576 C CA . GLY A 1 346 ? 41.688 -16.141 11.492 1 85.81 346 GLY A CA 1
ATOM 2577 C C . GLY A 1 346 ? 41.719 -16.969 12.766 1 85.81 346 GLY A C 1
ATOM 2578 O O . GLY A 1 346 ? 42.188 -18.109 12.758 1 85.81 346 GLY A O 1
ATOM 2579 N N . ASN A 1 347 ? 41.094 -16.391 13.781 1 88.19 347 ASN A N 1
ATOM 2580 C CA . ASN A 1 347 ? 41.094 -17.078 15.062 1 88.19 347 ASN A CA 1
ATOM 2581 C C . ASN A 1 347 ? 39.844 -17.922 15.273 1 88.19 347 ASN A C 1
ATOM 2583 O O . ASN A 1 347 ? 39.75 -18.656 16.25 1 88.19 347 ASN A O 1
ATOM 2587 N N . GLY A 1 348 ? 38.938 -17.766 14.438 1 86.75 348 GLY A N 1
ATOM 2588 C CA . GLY A 1 348 ? 37.75 -18.594 14.492 1 86.75 348 GLY A CA 1
ATOM 2589 C C . GLY A 1 348 ? 36.875 -18.281 15.695 1 86.75 348 GLY A C 1
ATOM 2590 O O . GLY A 1 348 ? 36.219 -19.172 16.219 1 86.75 348 GLY A O 1
ATOM 2591 N N . THR A 1 349 ? 36.812 -17.078 16.188 1 89.62 349 THR A N 1
ATOM 2592 C CA . THR A 1 349 ? 36.062 -16.734 17.391 1 89.62 349 THR A CA 1
ATOM 2593 C C . THR A 1 349 ? 34.656 -16.234 17.062 1 89.62 349 THR A C 1
ATOM 2595 O O . THR A 1 349 ? 33.844 -16.016 17.953 1 89.62 349 THR A O 1
ATOM 2598 N N . ASP A 1 350 ? 34.5 -16.094 15.781 1 93.56 350 ASP A N 1
ATOM 2599 C CA . ASP A 1 350 ? 33.188 -15.617 15.352 1 93.56 350 ASP A CA 1
ATOM 2600 C C . ASP A 1 350 ? 32.094 -16.641 15.688 1 93.56 350 ASP A C 1
ATOM 2602 O O . ASP A 1 350 ? 32.375 -17.812 15.938 1 93.56 350 ASP A O 1
ATOM 2606 N N . GLY A 1 351 ? 30.859 -16.141 15.852 1 95.06 351 GLY A N 1
ATOM 2607 C CA . GLY A 1 351 ? 29.703 -16.984 16.062 1 95.06 351 GLY A CA 1
ATOM 2608 C C . GLY A 1 351 ? 28.484 -16.531 15.281 1 95.06 351 GLY A C 1
ATOM 2609 O O . GLY A 1 351 ? 28.609 -15.75 14.336 1 95.06 351 GLY A O 1
ATOM 2610 N N . PHE A 1 352 ? 27.406 -17.219 15.602 1 96.69 352 PHE A N 1
ATOM 2611 C CA . PHE A 1 352 ? 26.188 -16.922 14.844 1 96.69 352 PHE A CA 1
ATOM 2612 C C . PHE A 1 352 ? 25.062 -16.5 15.781 1 96.69 352 PHE A C 1
ATOM 2614 O O . PHE A 1 352 ? 24.875 -17.094 16.844 1 96.69 352 PHE A O 1
ATOM 2621 N N . ALA A 1 353 ? 24.406 -15.453 15.398 1 96.38 353 ALA A N 1
ATOM 2622 C CA . ALA A 1 353 ? 23.203 -15.008 16.109 1 96.38 353 ALA A CA 1
ATOM 2623 C C . ALA A 1 353 ? 21.938 -15.406 15.359 1 96.38 353 ALA A C 1
ATOM 2625 O O . ALA A 1 353 ? 21.875 -15.281 14.133 1 96.38 353 ALA A O 1
ATOM 2626 N N . LEU A 1 354 ? 21 -15.852 16.125 1 95.56 354 LEU A N 1
ATOM 2627 C CA . LEU A 1 354 ? 19.734 -16.281 15.539 1 95.56 354 LEU A CA 1
ATOM 2628 C C . LEU A 1 354 ? 18.797 -15.094 15.344 1 95.56 354 LEU A C 1
ATOM 2630 O O . LEU A 1 354 ? 18.578 -14.312 16.281 1 95.56 354 LEU A O 1
ATOM 2634 N N . MET A 1 355 ? 18.344 -14.938 14.156 1 94.62 355 MET A N 1
ATOM 2635 C CA . MET A 1 355 ? 17.203 -14.07 13.859 1 94.62 355 MET A CA 1
ATOM 2636 C C . MET A 1 355 ? 15.977 -14.891 13.484 1 94.62 355 MET A C 1
ATOM 2638 O O . MET A 1 355 ? 15.922 -15.477 12.406 1 94.62 355 MET A O 1
ATOM 2642 N N . ALA A 1 356 ? 14.992 -14.805 14.305 1 93.62 356 ALA A N 1
ATOM 2643 C CA . ALA A 1 356 ? 13.797 -15.609 14.086 1 93.62 356 ALA A CA 1
ATOM 2644 C C . ALA A 1 356 ? 12.789 -14.867 13.211 1 93.62 356 ALA A C 1
ATOM 2646 O O . ALA A 1 356 ? 12.891 -13.648 13.031 1 93.62 356 ALA A O 1
ATOM 2647 N N . HIS A 1 357 ? 11.914 -15.602 12.531 1 92.31 357 HIS A N 1
ATOM 2648 C CA . HIS A 1 357 ? 10.727 -15.094 11.859 1 92.31 357 HIS A CA 1
ATOM 2649 C C . HIS A 1 357 ? 11.102 -14.25 10.641 1 92.31 357 HIS A C 1
ATOM 2651 O O . HIS A 1 357 ? 10.461 -13.227 10.367 1 92.31 357 HIS A O 1
ATOM 2657 N N . ALA A 1 358 ? 12.148 -14.734 9.93 1 95.81 358 ALA A N 1
ATOM 2658 C CA . ALA A 1 358 ? 12.688 -13.898 8.852 1 95.81 358 ALA A CA 1
ATOM 2659 C C . ALA A 1 358 ? 12.078 -14.289 7.512 1 95.81 358 ALA A C 1
ATOM 2661 O O . ALA A 1 358 ? 11.883 -15.469 7.223 1 95.81 358 ALA A O 1
ATOM 2662 N N . LYS A 1 359 ? 11.648 -13.328 6.762 1 96.81 359 LYS A N 1
ATOM 2663 C CA . LYS A 1 359 ? 11.844 -13.469 5.32 1 96.81 359 LYS A CA 1
ATOM 2664 C C . LYS A 1 359 ? 13.328 -13.383 4.961 1 96.81 359 LYS A C 1
ATOM 2666 O O . LYS A 1 359 ? 13.93 -12.312 5.059 1 96.81 359 LYS A O 1
ATOM 2671 N N . VAL A 1 360 ? 13.82 -14.445 4.645 1 97.75 360 VAL A N 1
ATOM 2672 C CA . VAL A 1 360 ? 15.266 -14.523 4.48 1 97.75 360 VAL A CA 1
ATOM 2673 C C . VAL A 1 360 ? 15.703 -13.609 3.334 1 97.75 360 VAL A C 1
ATOM 2675 O O . VAL A 1 360 ? 14.883 -13.211 2.5 1 97.75 360 VAL A O 1
ATOM 2678 N N . PRO A 1 361 ? 16.969 -13.25 3.281 1 98.12 361 PRO A N 1
ATOM 2679 C CA . PRO A 1 361 ? 17.469 -12.32 2.262 1 98.12 361 PRO A CA 1
ATOM 2680 C C . PRO A 1 361 ? 17.312 -12.859 0.843 1 98.12 361 PRO A C 1
ATOM 2682 O O . PRO A 1 361 ? 17.047 -14.055 0.659 1 98.12 361 PRO A O 1
ATOM 2685 N N . ASP A 1 362 ? 17.422 -11.938 -0.08 1 98 362 ASP A N 1
ATOM 2686 C CA . ASP A 1 362 ? 17.484 -12.281 -1.496 1 98 362 ASP A CA 1
ATOM 2687 C C . ASP A 1 362 ? 18.484 -13.406 -1.743 1 98 362 ASP A C 1
ATOM 2689 O O . ASP A 1 362 ? 19.641 -13.328 -1.304 1 98 362 ASP A O 1
ATOM 2693 N N . THR A 1 363 ? 18.109 -14.414 -2.438 1 97.69 363 THR A N 1
ATOM 2694 C CA . THR A 1 363 ? 18.938 -15.609 -2.566 1 97.69 363 THR A CA 1
ATOM 2695 C C . THR A 1 363 ? 19.609 -15.656 -3.936 1 97.69 363 THR A C 1
ATOM 2697 O O . THR A 1 363 ? 20.281 -16.625 -4.27 1 97.69 363 THR A O 1
ATOM 2700 N N . THR A 1 364 ? 19.438 -14.648 -4.695 1 96.19 364 THR A N 1
ATOM 2701 C CA . THR A 1 364 ? 19.953 -14.656 -6.059 1 96.19 364 THR A CA 1
ATOM 2702 C C . THR A 1 364 ? 21.438 -15.008 -6.078 1 96.19 364 THR A C 1
ATOM 2704 O O . THR A 1 364 ? 21.891 -15.742 -6.953 1 96.19 364 THR A O 1
ATOM 2707 N N . ALA A 1 365 ? 22.172 -14.586 -5.078 1 95.38 365 ALA A N 1
ATOM 2708 C CA . ALA A 1 365 ? 23.625 -14.82 -5.047 1 95.38 365 ALA A CA 1
ATOM 2709 C C . ALA A 1 365 ? 23.984 -15.836 -3.969 1 95.38 365 ALA A C 1
ATOM 2711 O O . ALA A 1 365 ? 25.156 -16.031 -3.654 1 95.38 365 ALA A O 1
ATOM 2712 N N . ALA A 1 366 ? 23 -16.453 -3.434 1 97.38 366 ALA A N 1
ATOM 2713 C CA . ALA A 1 366 ? 23.234 -17.406 -2.344 1 97.38 366 ALA A CA 1
ATOM 2714 C C . ALA A 1 366 ? 23.672 -18.766 -2.881 1 97.38 366 ALA A C 1
ATOM 2716 O O . ALA A 1 366 ? 23.453 -19.078 -4.055 1 97.38 366 ALA A O 1
ATOM 2717 N N . VAL A 1 367 ? 24.328 -19.484 -2.055 1 96.69 367 VAL A N 1
ATOM 2718 C CA . VAL A 1 367 ? 24.672 -20.859 -2.35 1 96.69 367 VAL A CA 1
ATOM 2719 C C . VAL A 1 367 ? 23.688 -21.797 -1.654 1 96.69 367 VAL A C 1
ATOM 2721 O O . VAL A 1 367 ? 23.453 -21.672 -0.452 1 96.69 367 VAL A O 1
ATOM 2724 N N . VAL A 1 368 ? 23.203 -22.75 -2.455 1 96.5 368 VAL A N 1
ATOM 2725 C CA . VAL A 1 368 ? 22.156 -23.625 -1.911 1 96.5 368 VAL A CA 1
ATOM 2726 C C . VAL A 1 368 ? 22.578 -25.078 -2.059 1 96.5 368 VAL A C 1
ATOM 2728 O O . VAL A 1 368 ? 23.125 -25.469 -3.094 1 96.5 368 VAL A O 1
ATOM 2731 N N . ASP A 1 369 ? 22.453 -25.859 -0.998 1 95.44 369 ASP A N 1
ATOM 2732 C CA . ASP A 1 369 ? 22.625 -27.312 -0.983 1 95.44 369 ASP A CA 1
ATOM 2733 C C . ASP A 1 369 ? 21.438 -28 -0.295 1 95.44 369 ASP A C 1
ATOM 2735 O O . ASP A 1 369 ? 21.359 -28 0.935 1 95.44 369 ASP A O 1
ATOM 2739 N N . TYR A 1 370 ? 20.625 -28.656 -1.051 1 93.25 370 TYR A N 1
ATOM 2740 C CA . TYR A 1 370 ? 19.391 -29.219 -0.52 1 93.25 370 TYR A CA 1
ATOM 2741 C C . TYR A 1 370 ? 19.656 -30.516 0.217 1 93.25 370 TYR A C 1
ATOM 2743 O O . TYR A 1 370 ? 18.781 -31.031 0.916 1 93.25 370 TYR A O 1
ATOM 2751 N N . ARG A 1 371 ? 20.812 -31.047 0.147 1 91 371 ARG A N 1
ATOM 2752 C CA . ARG A 1 371 ? 21.125 -32.344 0.745 1 91 371 ARG A CA 1
ATOM 2753 C C . ARG A 1 371 ? 21.797 -32.156 2.105 1 91 371 ARG A C 1
ATOM 2755 O O . ARG A 1 371 ? 21.844 -33.094 2.906 1 91 371 ARG A O 1
ATOM 2762 N N . ALA A 1 372 ? 22.25 -30.969 2.287 1 93.38 372 ALA A N 1
ATOM 2763 C CA . ALA A 1 372 ? 22.984 -30.719 3.523 1 93.38 372 ALA A CA 1
ATOM 2764 C C . ALA A 1 372 ? 22.031 -30.5 4.691 1 93.38 372 ALA A C 1
ATOM 2766 O O . ALA A 1 372 ? 20.828 -30.281 4.492 1 93.38 372 ALA A O 1
ATOM 2767 N N . GLY A 1 373 ? 22.578 -30.703 5.914 1 93.06 373 GLY A N 1
ATOM 2768 C CA . GLY A 1 373 ? 21.859 -30.328 7.121 1 93.06 373 GLY A CA 1
ATOM 2769 C C . GLY A 1 373 ? 22.312 -29 7.688 1 93.06 373 GLY A C 1
ATOM 2770 O O . GLY A 1 373 ? 23.281 -28.406 7.203 1 93.06 373 GLY A O 1
ATOM 2771 N N . LEU A 1 374 ? 21.609 -28.578 8.664 1 94.5 374 LEU A N 1
ATOM 2772 C CA . LEU A 1 374 ? 21.875 -27.281 9.25 1 94.5 374 LEU A CA 1
ATOM 2773 C C . LEU A 1 374 ? 23.25 -27.25 9.906 1 94.5 374 LEU A C 1
ATOM 2775 O O . LEU A 1 374 ? 23.953 -26.234 9.852 1 94.5 374 LEU A O 1
ATOM 2779 N N . ALA A 1 375 ? 23.578 -28.359 10.586 1 94.5 375 ALA A N 1
ATOM 2780 C CA . ALA A 1 375 ? 24.875 -28.422 11.25 1 94.5 375 ALA A CA 1
ATOM 2781 C C . ALA A 1 375 ? 26.016 -28.312 10.242 1 94.5 375 ALA A C 1
ATOM 2783 O O . ALA A 1 375 ? 27 -27.625 10.492 1 94.5 375 ALA A O 1
ATOM 2784 N N . GLU A 1 376 ? 25.859 -28.984 9.211 1 95.31 376 GLU A N 1
ATOM 2785 C CA . GLU A 1 376 ? 26.859 -28.891 8.148 1 95.31 376 GLU A CA 1
ATOM 2786 C C . GLU A 1 376 ? 26.922 -27.484 7.562 1 95.31 376 GLU A C 1
ATOM 2788 O O . GLU A 1 376 ? 28 -26.984 7.246 1 95.31 376 GLU A O 1
ATOM 2793 N N . CYS A 1 377 ? 25.797 -26.938 7.379 1 96.12 377 CYS A N 1
ATOM 2794 C CA . CYS A 1 377 ? 25.703 -25.562 6.895 1 96.12 377 CYS A CA 1
ATOM 2795 C C . CYS A 1 377 ? 26.5 -24.625 7.785 1 96.12 377 CYS A C 1
ATOM 2797 O O . CYS A 1 377 ? 27.266 -23.797 7.289 1 96.12 377 CYS A O 1
ATOM 2799 N N . ALA A 1 378 ? 26.297 -24.781 9.047 1 96 378 ALA A N 1
ATOM 2800 C CA . ALA A 1 378 ? 26.984 -23.953 10.031 1 96 378 ALA A CA 1
ATOM 2801 C C . ALA A 1 378 ? 28.5 -24.109 9.914 1 96 378 ALA A C 1
ATOM 2803 O O . ALA A 1 378 ? 29.234 -23.109 9.961 1 96 378 ALA A O 1
ATOM 2804 N N . GLN A 1 379 ? 28.922 -25.266 9.773 1 95.25 379 GLN A N 1
ATOM 2805 C CA . GLN A 1 379 ? 30.359 -25.547 9.656 1 95.25 379 GLN A CA 1
ATOM 2806 C C . GLN A 1 379 ? 30.938 -24.922 8.391 1 95.25 379 GLN A C 1
ATOM 2808 O O . GLN A 1 379 ? 32.031 -24.328 8.422 1 95.25 379 GLN A O 1
ATOM 2813 N N . ARG A 1 380 ? 30.219 -25.078 7.348 1 96 380 ARG A N 1
ATOM 2814 C CA . ARG A 1 380 ? 30.688 -24.516 6.082 1 96 380 ARG A CA 1
ATOM 2815 C C . ARG A 1 380 ? 30.766 -23 6.148 1 96 380 ARG A C 1
ATOM 2817 O O . ARG A 1 380 ? 31.719 -22.391 5.645 1 96 380 ARG A O 1
ATOM 2824 N N . CYS A 1 381 ? 29.797 -22.453 6.699 1 96.25 381 CYS A N 1
ATOM 2825 C CA . CYS A 1 381 ? 29.766 -21 6.832 1 96.25 381 CYS A CA 1
ATOM 2826 C C . CYS A 1 381 ? 30.891 -20.531 7.742 1 96.25 381 CYS A C 1
ATOM 2828 O O . CYS A 1 381 ? 31.531 -19.5 7.469 1 96.25 381 CYS A O 1
ATOM 2830 N N . GLN A 1 382 ? 31.141 -21.281 8.766 1 94.69 382 GLN A N 1
ATOM 2831 C CA . GLN A 1 382 ? 32.188 -20.922 9.711 1 94.69 382 GLN A CA 1
ATOM 2832 C C . GLN A 1 382 ? 33.562 -20.969 9.047 1 94.69 382 GLN A C 1
ATOM 2834 O O . GLN A 1 382 ? 34.438 -20.141 9.352 1 94.69 382 GLN A O 1
ATOM 2839 N N . ARG A 1 383 ? 33.719 -21.797 8.164 1 93.5 383 ARG A N 1
ATOM 2840 C CA . ARG A 1 383 ? 35.031 -22 7.52 1 93.5 383 ARG A CA 1
ATOM 2841 C C . ARG A 1 383 ? 35.25 -20.984 6.41 1 93.5 383 ARG A C 1
ATOM 2843 O O . ARG A 1 383 ? 36.375 -20.766 5.977 1 93.5 383 ARG A O 1
ATOM 2850 N N . ASN A 1 384 ? 34.188 -20.422 5.938 1 94 384 ASN A N 1
ATOM 2851 C CA . ASN A 1 384 ? 34.281 -19.422 4.871 1 94 384 ASN A CA 1
ATOM 2852 C C . ASN A 1 384 ? 34.094 -18.016 5.414 1 94 384 ASN A C 1
ATOM 2854 O O . ASN A 1 384 ? 32.969 -17.578 5.672 1 94 384 ASN A O 1
ATOM 2858 N N . CYS A 1 385 ? 35.125 -17.297 5.402 1 93.38 385 CYS A N 1
ATOM 2859 C CA . CYS A 1 385 ? 35.094 -15.977 6.035 1 93.38 385 CYS A CA 1
ATOM 2860 C C . CYS A 1 385 ? 34.125 -15.039 5.301 1 93.38 385 CYS A C 1
ATOM 2862 O O . CYS A 1 385 ? 33.688 -14.047 5.867 1 93.38 385 CYS A O 1
ATOM 2864 N N . SER A 1 386 ? 33.844 -15.367 4.113 1 94.12 386 SER A N 1
ATOM 2865 C CA . SER A 1 386 ? 32.938 -14.508 3.326 1 94.12 386 SER A CA 1
ATOM 2866 C C . SER A 1 386 ? 31.484 -14.812 3.615 1 94.12 386 SER A C 1
ATOM 2868 O O . SER A 1 386 ? 30.594 -14.062 3.193 1 94.12 386 SER A O 1
ATOM 2870 N N . CYS A 1 387 ? 31.281 -15.859 4.359 1 97.06 387 CYS A N 1
ATOM 2871 C CA . CYS A 1 387 ? 29.906 -16.234 4.684 1 97.06 387 CYS A CA 1
ATOM 2872 C C . CYS A 1 387 ? 29.328 -15.297 5.742 1 97.06 387 CYS A C 1
ATOM 2874 O O . CYS A 1 387 ? 29.938 -15.102 6.797 1 97.06 387 CYS A O 1
ATOM 2876 N N . THR A 1 388 ? 28.125 -14.781 5.469 1 97.75 388 THR A N 1
ATOM 2877 C CA . THR A 1 388 ? 27.5 -13.82 6.375 1 97.75 388 THR A CA 1
ATOM 2878 C C . THR A 1 388 ? 26.344 -14.461 7.133 1 97.75 388 THR A C 1
ATOM 2880 O O . THR A 1 388 ? 26.047 -14.078 8.266 1 97.75 388 THR A O 1
ATOM 2883 N N . ALA A 1 389 ? 25.641 -15.391 6.484 1 98.5 389 ALA A N 1
ATOM 2884 C CA . ALA A 1 389 ? 24.484 -15.992 7.133 1 98.5 389 ALA A CA 1
ATOM 2885 C C . ALA A 1 389 ? 24.125 -17.328 6.496 1 98.5 389 ALA A C 1
ATOM 2887 O O . ALA A 1 389 ? 24.609 -17.656 5.406 1 98.5 389 ALA A O 1
ATOM 2888 N N . TYR A 1 390 ? 23.359 -18.094 7.211 1 98.25 390 TYR A N 1
ATOM 2889 C CA . TYR A 1 390 ? 22.844 -19.344 6.668 1 98.25 390 TYR A CA 1
ATOM 2890 C C . TYR A 1 390 ? 21.469 -19.656 7.242 1 98.25 390 TYR A C 1
ATOM 2892 O O . TYR A 1 390 ? 21.062 -19.062 8.242 1 98.25 390 TYR A O 1
ATOM 2900 N N . ALA A 1 391 ? 20.703 -20.562 6.586 1 97.69 391 ALA A N 1
ATOM 2901 C CA . ALA A 1 391 ? 19.391 -21.016 7.004 1 97.69 391 ALA A CA 1
ATOM 2902 C C . ALA A 1 391 ? 19.047 -22.359 6.375 1 97.69 391 ALA A C 1
ATOM 2904 O O . ALA A 1 391 ? 19.781 -22.859 5.52 1 97.69 391 ALA A O 1
ATOM 2905 N N . ASN A 1 392 ? 18.016 -22.938 6.891 1 96.19 392 ASN A N 1
ATOM 2906 C CA . ASN A 1 392 ? 17.469 -24.125 6.23 1 96.19 392 ASN A CA 1
ATOM 2907 C C . ASN A 1 392 ? 16.844 -23.781 4.883 1 96.19 392 ASN A C 1
ATOM 2909 O O . ASN A 1 392 ? 16.234 -22.719 4.734 1 96.19 392 ASN A O 1
ATOM 2913 N N . ALA A 1 393 ? 16.984 -24.688 3.959 1 95.19 393 ALA A N 1
ATOM 2914 C CA . ALA A 1 393 ? 16.391 -24.484 2.643 1 95.19 393 ALA A CA 1
ATOM 2915 C C . ALA A 1 393 ? 14.984 -25.078 2.578 1 95.19 393 ALA A C 1
ATOM 2917 O O . ALA A 1 393 ? 14.164 -24.656 1.754 1 95.19 393 ALA A O 1
ATOM 2918 N N . ASN A 1 394 ? 14.75 -26.078 3.334 1 94.19 394 ASN A N 1
ATOM 2919 C CA . ASN A 1 394 ? 13.492 -26.812 3.279 1 94.19 394 ASN A CA 1
ATOM 2920 C C . ASN A 1 394 ? 13.055 -27.281 4.664 1 94.19 394 ASN A C 1
ATOM 2922 O O . ASN A 1 394 ? 13.492 -28.344 5.133 1 94.19 394 ASN A O 1
ATOM 2926 N N . LEU A 1 395 ? 12.078 -26.719 5.199 1 91.94 395 LEU A N 1
ATOM 2927 C CA . LEU A 1 395 ? 11.664 -26.969 6.574 1 91.94 395 LEU A CA 1
ATOM 2928 C C . LEU A 1 395 ? 10.828 -28.25 6.664 1 91.94 395 LEU A C 1
ATOM 2930 O O . LEU A 1 395 ? 10.633 -28.797 7.754 1 91.94 395 LEU A O 1
ATOM 2934 N N . SER A 1 396 ? 10.281 -28.641 5.578 1 89.81 396 SER A N 1
ATOM 2935 C CA . SER A 1 396 ? 9.438 -29.828 5.582 1 89.81 396 SER A CA 1
ATOM 2936 C C . SER A 1 396 ? 10.266 -31.094 5.465 1 89.81 396 SER A C 1
ATOM 2938 O O . SER A 1 396 ? 9.75 -32.219 5.613 1 89.81 396 SER A O 1
ATOM 2940 N N . GLY A 1 397 ? 11.508 -30.938 5.172 1 89.31 397 GLY A N 1
ATOM 2941 C CA . GLY A 1 397 ? 12.383 -32.094 5.078 1 89.31 397 GLY A CA 1
ATOM 2942 C C . GLY A 1 397 ? 12.633 -32.75 6.414 1 89.31 397 GLY A C 1
ATOM 2943 O O . GLY A 1 397 ? 12.297 -32.219 7.465 1 89.31 397 GLY A O 1
ATOM 2944 N N . ALA A 1 398 ? 13.156 -33.938 6.32 1 89.94 398 ALA A N 1
ATOM 2945 C CA . ALA A 1 398 ? 13.516 -34.656 7.543 1 89.94 398 ALA A CA 1
ATOM 2946 C C . ALA A 1 398 ? 14.586 -33.906 8.32 1 89.94 398 ALA A C 1
ATOM 2948 O O . ALA A 1 398 ? 15.438 -33.219 7.734 1 89.94 398 ALA A O 1
ATOM 2949 N N . PRO A 1 399 ? 14.43 -34.094 9.641 1 85 399 PRO A N 1
ATOM 2950 C CA . PRO A 1 399 ? 15.484 -33.438 10.422 1 85 399 PRO A CA 1
ATOM 2951 C C . PRO A 1 399 ? 16.891 -33.844 9.969 1 85 399 PRO A C 1
ATOM 2953 O O . PRO A 1 399 ? 17.125 -35.031 9.656 1 85 399 PRO A O 1
ATOM 2956 N N . GLY A 1 400 ? 17.734 -32.969 9.906 1 84.62 400 GLY A N 1
ATOM 2957 C CA . GLY A 1 400 ? 19.094 -33.219 9.453 1 84.62 400 GLY A CA 1
ATOM 2958 C C . GLY A 1 400 ? 19.25 -33.156 7.945 1 84.62 400 GLY A C 1
ATOM 2959 O O . GLY A 1 400 ? 20.359 -33.188 7.426 1 84.62 400 GLY A O 1
ATOM 2960 N N . HIS A 1 401 ? 18.141 -33.094 7.23 1 90 401 HIS A N 1
ATOM 2961 C CA . HIS A 1 401 ? 18.156 -33.031 5.773 1 90 401 HIS A CA 1
ATOM 2962 C C . HIS A 1 401 ? 17.25 -31.922 5.262 1 90 401 HIS A C 1
ATOM 2964 O O . HIS A 1 401 ? 16.453 -32.125 4.34 1 90 401 HIS A O 1
ATOM 2970 N N . ARG A 1 402 ? 17.359 -30.766 5.863 1 93.38 402 ARG A N 1
ATOM 2971 C CA . ARG A 1 402 ? 16.469 -29.672 5.527 1 93.38 402 ARG A CA 1
ATOM 2972 C C . ARG A 1 402 ? 17.156 -28.656 4.621 1 93.38 402 ARG A C 1
ATOM 2974 O O . ARG A 1 402 ? 16.625 -27.578 4.371 1 93.38 402 ARG A O 1
ATOM 2981 N N . GLY A 1 403 ? 18.344 -29.062 4.129 1 94.75 403 GLY A N 1
ATOM 2982 C CA . GLY A 1 403 ? 19.047 -28.219 3.17 1 94.75 403 GLY A CA 1
ATOM 2983 C C . GLY A 1 403 ? 19.75 -27.031 3.812 1 94.75 403 GLY A C 1
ATOM 2984 O O . GLY A 1 403 ? 19.562 -26.766 5 1 94.75 403 GLY A O 1
ATOM 2985 N N . CYS A 1 404 ? 20.516 -26.391 2.967 1 96.19 404 CYS A N 1
ATOM 2986 C CA . CYS A 1 404 ? 21.359 -25.297 3.424 1 96.19 404 CYS A CA 1
ATOM 2987 C C . CYS A 1 404 ? 21.391 -24.156 2.408 1 96.19 404 CYS A C 1
ATOM 2989 O O . CYS A 1 404 ? 21.641 -24.391 1.223 1 96.19 404 CYS A O 1
ATOM 2991 N N . VAL A 1 405 ? 21.047 -23.016 2.883 1 97.69 405 VAL A N 1
ATOM 2992 C CA . VAL A 1 405 ? 21.25 -21.797 2.109 1 97.69 405 VAL A CA 1
ATOM 2993 C C . VAL A 1 405 ? 22.25 -20.891 2.816 1 97.69 405 VAL A C 1
ATOM 2995 O O . VAL A 1 405 ? 22.125 -20.609 4.012 1 97.69 405 VAL A O 1
ATOM 2998 N N . MET A 1 406 ? 23.25 -20.438 2.049 1 98.12 406 MET A N 1
ATOM 2999 C CA . MET A 1 406 ? 24.281 -19.578 2.623 1 98.12 406 MET A CA 1
ATOM 3000 C C . MET A 1 406 ? 24.438 -18.297 1.817 1 98.12 406 MET A C 1
ATOM 3002 O O . MET A 1 406 ? 24.422 -18.328 0.585 1 98.12 406 MET A O 1
ATOM 3006 N N . TRP A 1 407 ? 24.516 -17.266 2.506 1 98.25 407 TRP A N 1
ATOM 3007 C CA . TRP A 1 407 ? 24.734 -15.961 1.881 1 98.25 407 TRP A CA 1
ATOM 3008 C C . TRP A 1 407 ? 26.156 -15.461 2.141 1 98.25 407 TRP A C 1
ATOM 3010 O O . TRP A 1 407 ? 26.688 -15.648 3.234 1 98.25 407 TRP A O 1
ATOM 3020 N N . GLY A 1 408 ? 26.688 -14.883 1.065 1 96.25 408 GLY A N 1
ATOM 3021 C CA . GLY A 1 408 ? 27.938 -14.141 1.18 1 96.25 408 GLY A CA 1
ATOM 3022 C C . GLY A 1 408 ? 27.766 -12.656 0.944 1 96.25 408 GLY A C 1
ATOM 3023 O O . GLY A 1 408 ? 26.953 -12.242 0.114 1 96.25 408 GLY A O 1
ATOM 3024 N N . GLY A 1 409 ? 28.391 -11.852 1.666 1 93.62 409 GLY A N 1
ATOM 3025 C CA . GLY A 1 409 ? 28.297 -10.406 1.489 1 93.62 409 GLY A CA 1
ATOM 3026 C C . GLY A 1 409 ? 27.125 -9.797 2.221 1 93.62 409 GLY A C 1
ATOM 3027 O O . GLY A 1 409 ? 26.75 -10.258 3.299 1 93.62 409 GLY A O 1
ATOM 3028 N N . ALA A 1 410 ? 26.562 -8.734 1.681 1 96.69 410 ALA A N 1
ATOM 3029 C CA . ALA A 1 410 ? 25.484 -8.008 2.354 1 96.69 410 ALA A CA 1
ATOM 3030 C C . ALA A 1 410 ? 24.156 -8.742 2.219 1 96.69 410 ALA A C 1
ATOM 3032 O O . ALA A 1 410 ? 23.844 -9.289 1.16 1 96.69 410 ALA A O 1
ATOM 3033 N N . LEU A 1 411 ? 23.438 -8.797 3.266 1 98.25 411 LEU A N 1
ATOM 3034 C CA . LEU A 1 411 ? 22.094 -9.367 3.262 1 98.25 411 LEU A CA 1
ATOM 3035 C C . LEU A 1 411 ? 21.062 -8.336 2.822 1 98.25 411 LEU A C 1
ATOM 3037 O O . LEU A 1 411 ? 20.906 -7.301 3.475 1 98.25 411 LEU A O 1
ATOM 3041 N N . GLU A 1 412 ? 20.391 -8.664 1.755 1 97.75 412 GLU A N 1
ATOM 3042 C CA . GLU A 1 412 ? 19.453 -7.699 1.186 1 97.75 412 GLU A CA 1
ATOM 3043 C C . GLU A 1 412 ? 18.016 -8.18 1.324 1 97.75 412 GLU A C 1
ATOM 3045 O O . GLU A 1 412 ? 17.734 -9.375 1.216 1 97.75 412 GLU A O 1
ATOM 3050 N N . ASP A 1 413 ? 17.078 -7.227 1.585 1 97.75 413 ASP A N 1
ATOM 3051 C CA . ASP A 1 413 ? 15.641 -7.422 1.558 1 97.75 413 ASP A CA 1
ATOM 3052 C C . ASP A 1 413 ? 15.195 -8.375 2.664 1 97.75 413 ASP A C 1
ATOM 3054 O O . ASP A 1 413 ? 14.492 -9.352 2.402 1 97.75 413 ASP A O 1
ATOM 3058 N N . LEU A 1 414 ? 15.656 -8.047 3.859 1 97.12 414 LEU A N 1
ATOM 3059 C CA . LEU A 1 414 ? 15.273 -8.781 5.059 1 97.12 414 LEU A CA 1
ATOM 3060 C C . LEU A 1 414 ? 14.039 -8.156 5.711 1 97.12 414 LEU A C 1
ATOM 3062 O O . LEU A 1 414 ? 13.938 -6.934 5.797 1 97.12 414 LEU A O 1
ATOM 3066 N N . ARG A 1 415 ? 13.109 -9.039 6.129 1 95.31 415 ARG A N 1
ATOM 3067 C CA . ARG A 1 415 ? 11.984 -8.578 6.934 1 95.31 415 ARG A CA 1
ATOM 3068 C C . ARG A 1 415 ? 11.602 -9.617 7.98 1 95.31 415 ARG A C 1
ATOM 3070 O O . ARG A 1 415 ? 11.992 -10.781 7.883 1 95.31 415 ARG A O 1
ATOM 3077 N N . VAL A 1 416 ? 10.914 -9.141 8.945 1 92.75 416 VAL A N 1
ATOM 3078 C CA . VAL A 1 416 ? 10.453 -10.055 9.977 1 92.75 416 VAL A CA 1
ATOM 3079 C C . VAL A 1 416 ? 8.93 -10.148 9.953 1 92.75 416 VAL A C 1
ATOM 3081 O O . VAL A 1 416 ? 8.25 -9.148 9.711 1 92.75 416 VAL A O 1
ATOM 3084 N N . PHE A 1 417 ? 8.359 -11.289 10.039 1 88 417 PHE A N 1
ATOM 3085 C CA . PHE A 1 417 ? 6.957 -11.578 10.305 1 88 417 PHE A CA 1
ATOM 3086 C C . PHE A 1 417 ? 6.766 -12.102 11.719 1 88 417 PHE A C 1
ATOM 3088 O O . PHE A 1 417 ? 7.148 -13.234 12.023 1 88 417 PHE A O 1
ATOM 3095 N N . PRO A 1 418 ? 5.961 -11.297 12.453 1 76.56 418 PRO A N 1
ATOM 3096 C CA . PRO A 1 418 ? 5.789 -11.812 13.812 1 76.56 418 PRO A CA 1
ATOM 3097 C C . PRO A 1 418 ? 5.086 -13.172 13.844 1 76.56 418 PRO A C 1
ATOM 3099 O O . PRO A 1 418 ? 4.051 -13.344 13.188 1 76.56 418 PRO A O 1
ATOM 3102 N N . ASN A 1 419 ? 5.676 -14.227 14.133 1 76.38 419 ASN A N 1
ATOM 3103 C CA . ASN A 1 419 ? 5.148 -15.57 14.367 1 76.38 419 ASN A CA 1
ATOM 3104 C C . ASN A 1 419 ? 5.297 -16.453 13.141 1 76.38 419 ASN A C 1
ATOM 3106 O O . ASN A 1 419 ? 4.762 -17.562 13.102 1 76.38 419 ASN A O 1
ATOM 3110 N N . PHE A 1 420 ? 5.805 -15.812 12.141 1 82.56 420 PHE A N 1
ATOM 3111 C CA . PHE A 1 420 ? 6.008 -16.578 10.914 1 82.56 420 PHE A CA 1
ATOM 3112 C C . PHE A 1 420 ? 7.441 -16.422 10.414 1 82.56 420 PHE A C 1
ATOM 3114 O O . PHE A 1 420 ? 8.305 -15.93 11.148 1 82.56 420 PHE A O 1
ATOM 3121 N N . GLY A 1 421 ? 7.691 -17 9.383 1 84.5 421 GLY A N 1
ATOM 3122 C CA . GLY A 1 421 ? 9.039 -16.906 8.844 1 84.5 421 GLY A CA 1
ATOM 3123 C C . GLY A 1 421 ? 9.953 -18.016 9.336 1 84.5 421 GLY A C 1
ATOM 3124 O O . GLY A 1 421 ? 9.484 -18.969 9.961 1 84.5 421 GLY A O 1
ATOM 3125 N N . GLN A 1 422 ? 11.242 -17.844 8.953 1 92.06 422 GLN A N 1
ATOM 3126 C CA . GLN A 1 422 ? 12.18 -18.891 9.344 1 92.06 422 GLN A CA 1
ATOM 3127 C C . GLN A 1 422 ? 13.383 -18.297 10.086 1 92.06 422 GLN A C 1
ATOM 3129 O O . GLN A 1 422 ? 13.492 -17.078 10.219 1 92.06 422 GLN A O 1
ATOM 3134 N N . ASP A 1 423 ? 14.109 -19.25 10.594 1 95 423 ASP A N 1
ATOM 3135 C CA . ASP A 1 423 ? 15.312 -18.875 11.328 1 95 423 ASP A CA 1
ATOM 3136 C C . ASP A 1 423 ? 16.453 -18.516 10.375 1 95 423 ASP A C 1
ATOM 3138 O O . ASP A 1 423 ? 16.672 -19.219 9.375 1 95 423 ASP A O 1
ATOM 3142 N N . LEU A 1 424 ? 17.062 -17.453 10.664 1 97.69 424 LEU A N 1
ATOM 3143 C CA . LEU A 1 424 ? 18.281 -17.031 9.969 1 97.69 424 LEU A CA 1
ATOM 3144 C C . LEU A 1 424 ? 19.438 -16.891 10.953 1 97.69 424 LEU A C 1
ATOM 3146 O O . LEU A 1 424 ? 19.281 -16.281 12.023 1 97.69 424 LEU A O 1
ATOM 3150 N N . TYR A 1 425 ? 20.5 -17.469 10.641 1 98.06 425 TYR A N 1
ATOM 3151 C CA . TYR A 1 425 ? 21.688 -17.375 11.477 1 98.06 425 TYR A CA 1
ATOM 3152 C C . TYR A 1 425 ? 22.703 -16.406 10.875 1 98.06 425 TYR A C 1
ATOM 3154 O O . TYR A 1 425 ? 23.25 -16.656 9.797 1 98.06 425 TYR A O 1
ATOM 3162 N N . VAL A 1 426 ? 23.031 -15.383 11.586 1 98 426 VAL A N 1
ATOM 3163 C CA . VAL A 1 426 ? 23.891 -14.32 11.078 1 98 426 VAL A CA 1
ATOM 3164 C C . VAL A 1 426 ? 25.25 -14.375 11.781 1 98 426 VAL A C 1
ATOM 3166 O O . VAL A 1 426 ? 25.312 -14.453 13.008 1 98 426 VAL A O 1
ATOM 3169 N N . ARG A 1 427 ? 26.266 -14.227 11.023 1 97.25 427 ARG A N 1
ATOM 3170 C CA . ARG A 1 427 ? 27.625 -14.305 11.555 1 97.25 427 ARG A CA 1
ATOM 3171 C C . ARG A 1 427 ? 28.016 -12.992 12.227 1 97.25 427 ARG A C 1
ATOM 3173 O O . ARG A 1 427 ? 27.859 -11.914 11.641 1 97.25 427 ARG A O 1
ATOM 3180 N N . LEU A 1 428 ? 28.531 -13.125 13.477 1 96.69 428 LEU A N 1
ATOM 3181 C CA . LEU A 1 428 ? 28.969 -11.961 14.234 1 96.69 428 LEU A CA 1
ATOM 3182 C C . LEU A 1 428 ? 30.344 -12.195 14.852 1 96.69 428 LEU A C 1
ATOM 3184 O O . LEU A 1 428 ? 30.734 -13.344 15.094 1 96.69 428 LEU A O 1
ATOM 3188 N N . ALA A 1 429 ? 30.969 -11.023 15.031 1 95.06 429 ALA A N 1
ATOM 3189 C CA . ALA A 1 429 ? 32.188 -11.094 15.852 1 95.06 429 ALA A CA 1
ATOM 3190 C C . ALA A 1 429 ? 31.859 -11.523 17.281 1 95.06 429 ALA A C 1
ATOM 3192 O O . ALA A 1 429 ? 30.75 -11.281 17.766 1 95.06 429 ALA A O 1
ATOM 3193 N N . ALA A 1 430 ? 32.812 -12.109 17.906 1 93.12 430 ALA A N 1
ATOM 3194 C CA . ALA A 1 430 ? 32.625 -12.617 19.266 1 93.12 430 ALA A CA 1
ATOM 3195 C C . ALA A 1 430 ? 32.156 -11.508 20.203 1 93.12 430 ALA A C 1
ATOM 3197 O O . ALA A 1 430 ? 31.312 -11.727 21.062 1 93.12 430 ALA A O 1
ATOM 3198 N N . ALA A 1 431 ? 32.625 -10.305 20.031 1 91.12 431 ALA A N 1
ATOM 3199 C CA . ALA A 1 431 ? 32.312 -9.164 20.891 1 91.12 431 ALA A CA 1
ATOM 3200 C C . ALA A 1 431 ? 30.844 -8.766 20.766 1 91.12 431 ALA A C 1
ATOM 3202 O O . ALA A 1 431 ? 30.266 -8.188 21.688 1 91.12 431 ALA A O 1
ATOM 3203 N N . ASP A 1 432 ? 30.281 -9.078 19.625 1 92.94 432 ASP A N 1
ATOM 3204 C CA . ASP A 1 432 ? 28.906 -8.641 19.359 1 92.94 432 ASP A CA 1
ATOM 3205 C C . ASP A 1 432 ? 27.906 -9.727 19.734 1 92.94 432 ASP A C 1
ATOM 3207 O O . ASP A 1 432 ? 26.688 -9.516 19.656 1 92.94 432 ASP A O 1
ATOM 3211 N N . LEU A 1 433 ? 28.359 -10.891 20.062 1 90.31 433 LEU A N 1
ATOM 3212 C CA . LEU A 1 433 ? 27.469 -11.992 20.422 1 90.31 433 LEU A CA 1
ATOM 3213 C C . LEU A 1 433 ? 26.984 -11.852 21.859 1 90.31 433 LEU A C 1
ATOM 3215 O O . LEU A 1 433 ? 25.938 -12.406 22.219 1 90.31 433 LEU A O 1
ATOM 3219 N N . GLY A 1 434 ? 27.125 -10.695 22.594 1 68.38 434 GLY A N 1
ATOM 3220 C CA . GLY A 1 434 ? 26.75 -10.469 23.984 1 68.38 434 GLY A CA 1
ATOM 3221 C C . GLY A 1 434 ? 26.797 -11.734 24.828 1 68.38 434 GLY A C 1
ATOM 3222 O O . GLY A 1 434 ? 26.844 -12.844 24.297 1 68.38 434 GLY A O 1
ATOM 3223 N N . THR A 1 435 ? 27.203 -11.578 26.047 1 51.22 435 THR A N 1
ATOM 3224 C CA . THR A 1 435 ? 26.938 -12.578 27.078 1 51.22 435 THR A CA 1
ATOM 3225 C C . THR A 1 435 ? 25.469 -13 27.062 1 51.22 435 THR A C 1
ATOM 3227 O O . THR A 1 435 ? 24.578 -12.164 27.156 1 51.22 435 THR A O 1
ATOM 3230 N N . CYS A 1 436 ? 25.141 -13.797 26.234 1 39.66 436 CYS A N 1
ATOM 3231 C CA . CYS A 1 436 ? 23.781 -14.289 26.391 1 39.66 436 CYS A CA 1
ATOM 3232 C C . CYS A 1 436 ? 23.344 -14.227 27.844 1 39.66 436 CYS A C 1
ATOM 3234 O O . CYS A 1 436 ? 23.938 -14.883 28.703 1 39.66 436 CYS A O 1
ATOM 3236 N N . ARG A 1 437 ? 22.828 -13.289 28.422 1 31.58 437 ARG A N 1
ATOM 3237 C CA . ARG A 1 437 ? 22.203 -13.641 29.688 1 31.58 437 ARG A CA 1
ATOM 3238 C C . ARG A 1 437 ? 21.391 -14.93 29.562 1 31.58 437 ARG A C 1
ATOM 3240 O O . ARG A 1 437 ? 20.719 -15.148 28.562 1 31.58 437 ARG A O 1
ATOM 3247 N N . PRO A 1 438 ? 21.641 -16.047 30.281 1 31.06 438 PRO A N 1
ATOM 3248 C CA . PRO A 1 438 ? 20.938 -17.328 30.359 1 31.06 438 PRO A CA 1
ATOM 3249 C C . PRO A 1 438 ? 19.422 -17.188 30.156 1 31.06 438 PRO A C 1
ATOM 3251 O O . PRO A 1 438 ? 18.734 -18.188 29.953 1 31.06 438 PRO A O 1
ATOM 3254 N N . THR A 1 439 ? 18.781 -16.078 30.422 1 29.14 439 THR A N 1
ATOM 3255 C CA . THR A 1 439 ? 17.328 -16.094 30.484 1 29.14 439 THR A CA 1
ATOM 3256 C C . THR A 1 439 ? 16.719 -16.188 29.094 1 29.14 439 THR A C 1
ATOM 3258 O O . THR A 1 439 ? 15.539 -16.516 28.938 1 29.14 439 THR A O 1
ATOM 3261 N N . CYS A 1 440 ? 17.328 -15.633 28.094 1 29.47 440 CYS A N 1
ATOM 3262 C CA . CYS A 1 440 ? 16.547 -15.695 26.859 1 29.47 440 CYS A CA 1
ATOM 3263 C C . CYS A 1 440 ? 16.625 -17.078 26.234 1 29.47 440 CYS A C 1
ATOM 3265 O O . CYS A 1 440 ? 15.945 -17.359 25.234 1 29.47 440 CYS A O 1
ATOM 3267 N N . LEU A 1 441 ? 17.688 -17.828 26.469 1 27.89 441 LEU A N 1
ATOM 3268 C CA . LEU A 1 441 ? 17.703 -19.203 25.984 1 27.89 441 LEU A CA 1
ATOM 3269 C C . LEU A 1 441 ? 16.734 -20.078 26.781 1 27.89 441 LEU A C 1
ATOM 3271 O O . LEU A 1 441 ? 16.656 -21.281 26.562 1 27.89 441 LEU A O 1
ATOM 3275 N N . ARG A 1 442 ? 16.375 -19.688 28.047 1 28.08 442 ARG A N 1
ATOM 3276 C CA . ARG A 1 442 ? 15.648 -20.656 28.859 1 28.08 442 ARG A CA 1
ATOM 3277 C C . ARG A 1 442 ? 14.359 -21.094 28.172 1 28.08 442 ARG A C 1
ATOM 3279 O O . ARG A 1 442 ? 13.734 -22.078 28.578 1 28.08 442 ARG A O 1
ATOM 3286 N N . SER A 1 443 ? 13.711 -20.25 27.328 1 27.97 443 SER A N 1
ATOM 3287 C CA . SER A 1 443 ? 12.43 -20.906 27.062 1 27.97 443 SER A CA 1
ATOM 3288 C C . SER A 1 443 ? 12.609 -22.109 26.141 1 27.97 443 SER A C 1
ATOM 3290 O O . SER A 1 443 ? 11.766 -23.016 26.125 1 27.97 443 SER A O 1
ATOM 3292 N N . VAL A 1 444 ? 13.414 -22.016 25.016 1 27.03 444 VAL A N 1
ATOM 3293 C CA . VAL A 1 444 ? 13.18 -23.156 24.141 1 27.03 444 VAL A CA 1
ATOM 3294 C C . VAL A 1 444 ? 14.133 -24.281 24.5 1 27.03 444 VAL A C 1
ATOM 3296 O O . VAL A 1 444 ? 14.148 -25.328 23.844 1 27.03 444 VAL A O 1
ATOM 3299 N N . CYS A 1 445 ? 15.102 -24.031 25.344 1 24.55 445 CYS A N 1
ATOM 3300 C CA . CYS A 1 445 ? 16.016 -25.172 25.406 1 24.55 445 CYS A CA 1
ATOM 3301 C C . CYS A 1 445 ? 15.414 -26.312 26.219 1 24.55 445 CYS A C 1
ATOM 3303 O O . CYS A 1 445 ? 15.625 -26.391 27.422 1 24.55 445 CYS A O 1
ATOM 3305 N N . THR A 1 446 ? 14.133 -26.516 26.312 1 25.2 446 THR A N 1
ATOM 3306 C CA . THR A 1 446 ? 13.812 -27.766 26.984 1 25.2 446 THR A CA 1
ATOM 3307 C C . THR A 1 446 ? 14.703 -28.891 26.469 1 25.2 446 THR A C 1
ATOM 3309 O O . THR A 1 446 ? 15.078 -28.922 25.297 1 25.2 446 THR A O 1
ATOM 3312 N N . GLN A 1 447 ? 15.281 -29.672 27.438 1 22.14 447 GLN A N 1
ATOM 3313 C CA . GLN A 1 447 ? 16.125 -30.844 27.625 1 22.14 447 GLN A CA 1
ATOM 3314 C C . GLN A 1 447 ? 15.641 -32 26.75 1 22.14 447 GLN A C 1
ATOM 3316 O O . GLN A 1 447 ? 14.578 -32.562 26.984 1 22.14 447 GLN A O 1
ATOM 3321 N N . PHE A 1 448 ? 15.727 -31.906 25.469 1 20.78 448 PHE A N 1
ATOM 3322 C CA . PHE A 1 448 ? 15.586 -33.219 24.828 1 20.78 448 PHE A CA 1
ATOM 3323 C C . PHE A 1 448 ? 16.688 -34.156 25.297 1 20.78 448 PHE A C 1
ATOM 3325 O O . PHE A 1 448 ? 17.75 -34.25 24.656 1 20.78 448 PHE A O 1
ATOM 3332 N N . PHE A 1 449 ? 17.281 -34 26.594 1 20.72 449 PHE A N 1
ATOM 3333 C CA . PHE A 1 449 ? 17.781 -35.344 26.875 1 20.72 449 PHE A CA 1
ATOM 3334 C C . PHE A 1 449 ? 16.656 -36.312 27.203 1 20.72 449 PHE A C 1
ATOM 3336 O O . PHE A 1 449 ? 15.656 -35.906 27.812 1 20.72 449 PHE A O 1
ATOM 3343 N N . MET B 1 1 ? 47.688 59.625 -10.75 1 33.44 1 MET B N 1
ATOM 3344 C CA . MET B 1 1 ? 46.281 60 -10.594 1 33.44 1 MET B CA 1
ATOM 3345 C C . MET B 1 1 ? 45.344 59.031 -11.328 1 33.44 1 MET B C 1
ATOM 3347 O O . MET B 1 1 ? 44.156 59.031 -11.102 1 33.44 1 MET B O 1
ATOM 3351 N N . ALA B 1 2 ? 45.906 58.406 -12.422 1 58.34 2 ALA B N 1
ATOM 3352 C CA . ALA B 1 2 ? 45.125 57.531 -13.25 1 58.34 2 ALA B CA 1
ATOM 3353 C C . ALA B 1 2 ? 44.875 56.188 -12.539 1 58.34 2 ALA B C 1
ATOM 3355 O O . ALA B 1 2 ? 43.781 55.594 -12.688 1 58.34 2 ALA B O 1
ATOM 3356 N N . SER B 1 3 ? 45.906 55.844 -11.766 1 59.97 3 SER B N 1
ATOM 3357 C CA . SER B 1 3 ? 45.75 54.531 -11.125 1 59.97 3 SER B CA 1
ATOM 3358 C C . SER B 1 3 ? 44.719 54.594 -9.992 1 59.97 3 SER B C 1
ATOM 3360 O O . SER B 1 3 ? 44.062 53.594 -9.711 1 59.97 3 SER B O 1
ATOM 3362 N N . HIS B 1 4 ? 44.625 55.781 -9.352 1 62.19 4 HIS B N 1
ATOM 3363 C CA . HIS B 1 4 ? 43.656 55.875 -8.273 1 62.19 4 HIS B CA 1
ATOM 3364 C C . HIS B 1 4 ? 42.25 55.969 -8.82 1 62.19 4 HIS B C 1
ATOM 3366 O O . HIS B 1 4 ? 41.281 55.625 -8.133 1 62.19 4 HIS B O 1
ATOM 3372 N N . GLN B 1 5 ? 42.125 56.5 -10.078 1 60.06 5 GLN B N 1
ATOM 3373 C CA . GLN B 1 5 ? 40.781 56.656 -10.656 1 60.06 5 GLN B CA 1
ATOM 3374 C C . GLN B 1 5 ? 40.25 55.312 -11.141 1 60.06 5 GLN B C 1
ATOM 3376 O O . GLN B 1 5 ? 39.031 55.062 -11.086 1 60.06 5 GLN B O 1
ATOM 3381 N N . LEU B 1 6 ? 41.219 54.406 -11.562 1 59.5 6 LEU B N 1
ATOM 3382 C CA . LEU B 1 6 ? 40.75 53.094 -12.016 1 59.5 6 LEU B CA 1
ATOM 3383 C C . LEU B 1 6 ? 40.312 52.25 -10.828 1 59.5 6 LEU B C 1
ATOM 3385 O O . LEU B 1 6 ? 39.344 51.5 -10.914 1 59.5 6 LEU B O 1
ATOM 3389 N N . LEU B 1 7 ? 41.031 52.469 -9.664 1 58.28 7 LEU B N 1
ATOM 3390 C CA . LEU B 1 7 ? 40.625 51.688 -8.5 1 58.28 7 LEU B CA 1
ATOM 3391 C C . LEU B 1 7 ? 39.281 52.156 -7.949 1 58.28 7 LEU B C 1
ATOM 3393 O O . LEU B 1 7 ? 38.469 51.344 -7.508 1 58.28 7 LEU B O 1
ATOM 3397 N N . LEU B 1 8 ? 39.094 53.5 -8.094 1 56.84 8 LEU B N 1
ATOM 3398 C CA . LEU B 1 8 ? 37.812 54 -7.613 1 56.84 8 LEU B CA 1
ATOM 3399 C C . LEU B 1 8 ? 36.688 53.562 -8.539 1 56.84 8 LEU B C 1
ATOM 3401 O O . LEU B 1 8 ? 35.562 53.281 -8.07 1 56.84 8 LEU B O 1
ATOM 3405 N N . PHE B 1 9 ? 36.969 53.469 -9.883 1 54.44 9 PHE B N 1
ATOM 3406 C CA . PHE B 1 9 ? 35.938 53.062 -10.797 1 54.44 9 PHE B CA 1
ATOM 3407 C C . PHE B 1 9 ? 35.594 51.594 -10.609 1 54.44 9 PHE B C 1
ATOM 3409 O O . PHE B 1 9 ? 34.438 51.188 -10.68 1 54.44 9 PHE B O 1
ATOM 3416 N N . GLN B 1 10 ? 36.656 50.719 -10.344 1 53.38 10 GLN B N 1
ATOM 3417 C CA . GLN B 1 10 ? 36.344 49.312 -10.102 1 53.38 10 GLN B CA 1
ATOM 3418 C C . GLN B 1 10 ? 35.625 49.125 -8.773 1 53.38 10 GLN B C 1
ATOM 3420 O O . GLN B 1 10 ? 34.906 48.156 -8.594 1 53.38 10 GLN B O 1
ATOM 3425 N N . LEU B 1 11 ? 35.938 50.031 -7.809 1 51.91 11 LEU B N 1
ATOM 3426 C CA . LEU B 1 11 ? 35.219 49.906 -6.547 1 51.91 11 LEU B CA 1
ATOM 3427 C C . LEU B 1 11 ? 33.781 50.344 -6.715 1 51.91 11 LEU B C 1
ATOM 3429 O O . LEU B 1 11 ? 32.875 49.781 -6.109 1 51.91 11 LEU B O 1
ATOM 3433 N N . LEU B 1 12 ? 33.531 51.438 -7.5 1 48.69 12 LEU B N 1
ATOM 3434 C CA . LEU B 1 12 ? 32.156 51.844 -7.715 1 48.69 12 LEU B CA 1
ATOM 3435 C C . LEU B 1 12 ? 31.375 50.781 -8.492 1 48.69 12 LEU B C 1
ATOM 3437 O O . LEU B 1 12 ? 30.172 50.656 -8.336 1 48.69 12 LEU B O 1
ATOM 3441 N N . LEU B 1 13 ? 32.031 50.125 -9.445 1 46.78 13 LEU B N 1
ATOM 3442 C CA . LEU B 1 13 ? 31.266 49.125 -10.172 1 46.78 13 LEU B CA 1
ATOM 3443 C C . LEU B 1 13 ? 30.938 47.938 -9.258 1 46.78 13 LEU B C 1
ATOM 3445 O O . LEU B 1 13 ? 30.125 47.062 -9.617 1 46.78 13 LEU B O 1
ATOM 3449 N N . LEU B 1 14 ? 31.859 47.75 -8.312 1 41.5 14 LEU B N 1
ATOM 3450 C CA . LEU B 1 14 ? 31.469 46.656 -7.422 1 41.5 14 LEU B CA 1
ATOM 3451 C C . LEU B 1 14 ? 30.281 47.062 -6.547 1 41.5 14 LEU B C 1
ATOM 3453 O O . LEU B 1 14 ? 30.094 46.5 -5.457 1 41.5 14 LEU B O 1
ATOM 3457 N N . LEU B 1 15 ? 29.844 48.281 -6.656 1 37.66 15 LEU B N 1
ATOM 3458 C CA . LEU B 1 15 ? 28.562 48.375 -5.988 1 37.66 15 LEU B CA 1
ATOM 3459 C C . LEU B 1 15 ? 27.594 47.312 -6.539 1 37.66 15 LEU B C 1
ATOM 3461 O O . LEU B 1 15 ? 27.031 47.5 -7.629 1 37.66 15 LEU B O 1
ATOM 3465 N N . SER B 1 16 ? 28.016 46.094 -6.461 1 37.12 16 SER B N 1
ATOM 3466 C CA . SER B 1 16 ? 27 45.062 -6.59 1 37.12 16 SER B CA 1
ATOM 3467 C C . SER B 1 16 ? 25.672 45.531 -5.98 1 37.12 16 SER B C 1
ATOM 3469 O O . SER B 1 16 ? 25.625 45.875 -4.801 1 37.12 16 SER B O 1
ATOM 3471 N N . SER B 1 17 ? 24.875 46.219 -6.668 1 37.53 17 SER B N 1
ATOM 3472 C CA . SER B 1 17 ? 23.484 46.312 -6.25 1 37.53 17 SER B CA 1
ATOM 3473 C C . SER B 1 17 ? 23.047 45.062 -5.5 1 37.53 17 SER B C 1
ATOM 3475 O O . SER B 1 17 ? 22.984 43.969 -6.078 1 37.53 17 SER B O 1
ATOM 3477 N N . ALA B 1 18 ? 23.516 44.906 -4.328 1 39 18 ALA B N 1
ATOM 3478 C CA . ALA B 1 18 ? 22.766 43.969 -3.494 1 39 18 ALA B CA 1
ATOM 3479 C C . ALA B 1 18 ? 21.281 44 -3.828 1 39 18 ALA B C 1
ATOM 3481 O O . ALA B 1 18 ? 20.562 44.938 -3.451 1 39 18 ALA B O 1
ATOM 3482 N N . SER B 1 19 ? 20.875 43.812 -5.039 1 44.03 19 SER B N 1
ATOM 3483 C CA . SER B 1 19 ? 19.453 43.531 -5.258 1 44.03 19 SER B CA 1
ATOM 3484 C C . SER B 1 19 ? 18.828 42.844 -4.051 1 44.03 19 SER B C 1
ATOM 3486 O O . SER B 1 19 ? 19.109 41.656 -3.787 1 44.03 19 SER B O 1
ATOM 3488 N N . HIS B 1 20 ? 18.812 43.594 -2.918 1 49.47 20 HIS B N 1
ATOM 3489 C CA . HIS B 1 20 ? 18.094 43.062 -1.76 1 49.47 20 HIS B CA 1
ATOM 3490 C C . HIS B 1 20 ? 16.781 42.406 -2.172 1 49.47 20 HIS B C 1
ATOM 3492 O O . HIS B 1 20 ? 15.961 43.031 -2.854 1 49.47 20 HIS B O 1
ATOM 3498 N N . ALA B 1 21 ? 16.75 41.188 -2.309 1 64 21 ALA B N 1
ATOM 3499 C CA . ALA B 1 21 ? 15.508 40.438 -2.49 1 64 21 ALA B CA 1
ATOM 3500 C C . ALA B 1 21 ? 14.398 40.969 -1.582 1 64 21 ALA B C 1
ATOM 3502 O O . ALA B 1 21 ? 14.594 41.094 -0.372 1 64 21 ALA B O 1
ATOM 3503 N N . ARG B 1 22 ? 13.406 41.719 -2.109 1 89.56 22 ARG B N 1
ATOM 3504 C CA . ARG B 1 22 ? 12.32 42.312 -1.331 1 89.56 22 ARG B CA 1
ATOM 3505 C C . ARG B 1 22 ? 11.359 41.219 -0.847 1 89.56 22 ARG B C 1
ATOM 3507 O O . ARG B 1 22 ? 11.297 40.156 -1.422 1 89.56 22 ARG B O 1
ATOM 3514 N N . ASP B 1 23 ? 10.805 41.531 0.309 1 95.31 23 ASP B N 1
ATOM 3515 C CA . ASP B 1 23 ? 9.859 40.594 0.895 1 95.31 23 ASP B CA 1
ATOM 3516 C C . ASP B 1 23 ? 8.453 41.188 0.964 1 95.31 23 ASP B C 1
ATOM 3518 O O . ASP B 1 23 ? 7.57 40.656 1.623 1 95.31 23 ASP B O 1
ATOM 3522 N N . THR B 1 24 ? 8.281 42.344 0.232 1 95.81 24 THR B N 1
ATOM 3523 C CA . THR B 1 24 ? 7.016 43.062 0.377 1 95.81 24 THR B CA 1
ATOM 3524 C C . THR B 1 24 ? 6.484 43.5 -0.984 1 95.81 24 THR B C 1
ATOM 3526 O O . THR B 1 24 ? 7.262 43.75 -1.906 1 95.81 24 THR B O 1
ATOM 3529 N N . ILE B 1 25 ? 5.188 43.531 -1.078 1 96.19 25 ILE B N 1
ATOM 3530 C CA . ILE B 1 25 ? 4.449 44.125 -2.184 1 96.19 25 ILE B CA 1
ATOM 3531 C C . ILE B 1 25 ? 3.604 45.281 -1.667 1 96.19 25 ILE B C 1
ATOM 3533 O O . ILE B 1 25 ? 2.818 45.125 -0.729 1 96.19 25 ILE B O 1
ATOM 3537 N N . SER B 1 26 ? 3.84 46.406 -2.254 1 93.75 26 SER B N 1
ATOM 3538 C CA . SER B 1 26 ? 3.053 47.562 -1.913 1 93.75 26 SER B CA 1
ATOM 3539 C C . SER B 1 26 ? 2.184 48 -3.086 1 93.75 26 SER B C 1
ATOM 3541 O O . SER B 1 26 ? 2.455 47.656 -4.234 1 93.75 26 SER B O 1
ATOM 3543 N N . PRO B 1 27 ? 1.14 48.781 -2.658 1 92 27 PRO B N 1
ATOM 3544 C CA . PRO B 1 27 ? 0.335 49.312 -3.77 1 92 27 PRO B CA 1
ATOM 3545 C C . PRO B 1 27 ? 1.167 50.062 -4.797 1 92 27 PRO B C 1
ATOM 3547 O O . PRO B 1 27 ? 1.983 50.938 -4.43 1 92 27 PRO B O 1
ATOM 3550 N N . GLY B 1 28 ? 0.996 49.75 -6.074 1 90.69 28 GLY B N 1
ATOM 3551 C CA . GLY B 1 28 ? 1.724 50.406 -7.145 1 90.69 28 GLY B CA 1
ATOM 3552 C C . GLY B 1 28 ? 3.041 49.719 -7.477 1 90.69 28 GLY B C 1
ATOM 3553 O O . GLY B 1 28 ? 3.666 50.031 -8.492 1 90.69 28 GLY B O 1
ATOM 3554 N N . GLN B 1 29 ? 3.463 48.844 -6.629 1 93.25 29 GLN B N 1
ATOM 3555 C CA . GLN B 1 29 ? 4.699 48.094 -6.863 1 93.25 29 GLN B CA 1
ATOM 3556 C C . GLN B 1 29 ? 4.445 46.594 -6.867 1 93.25 29 GLN B C 1
ATOM 3558 O O . GLN B 1 29 ? 4.922 45.875 -5.988 1 93.25 29 GLN B O 1
ATOM 3563 N N . PRO B 1 30 ? 3.811 46.125 -7.867 1 96.19 30 PRO B N 1
ATOM 3564 C CA . PRO B 1 30 ? 3.457 44.719 -7.934 1 96.19 30 PRO B CA 1
ATOM 3565 C C . PRO B 1 30 ? 4.672 43.812 -8.125 1 96.19 30 PRO B C 1
ATOM 3567 O O . PRO B 1 30 ? 5.762 44.281 -8.453 1 96.19 30 PRO B O 1
ATOM 3570 N N . LEU B 1 31 ? 4.504 42.562 -7.77 1 97.31 31 LEU B N 1
ATOM 3571 C CA . LEU B 1 31 ? 5.453 41.531 -8.156 1 97.31 31 LEU B CA 1
ATOM 3572 C C . LEU B 1 31 ? 5.223 41.094 -9.602 1 97.31 31 LEU B C 1
ATOM 3574 O O . LEU B 1 31 ? 4.148 40.594 -9.938 1 97.31 31 LEU B O 1
ATOM 3578 N N . ARG B 1 32 ? 6.246 41.25 -10.43 1 95.88 32 ARG B N 1
ATOM 3579 C CA . ARG B 1 32 ? 6.102 40.906 -11.836 1 95.88 32 ARG B CA 1
ATOM 3580 C C . ARG B 1 32 ? 6.504 39.469 -12.102 1 95.88 32 ARG B C 1
ATOM 3582 O O . ARG B 1 32 ? 7.113 38.812 -11.25 1 95.88 32 ARG B O 1
ATOM 3589 N N . GLY B 1 33 ? 6.207 39.031 -13.266 1 94.5 33 GLY B N 1
ATOM 3590 C CA . GLY B 1 33 ? 6.352 37.656 -13.633 1 94.5 33 GLY B CA 1
ATOM 3591 C C . GLY B 1 33 ? 7.77 37.125 -13.477 1 94.5 33 GLY B C 1
ATOM 3592 O O . GLY B 1 33 ? 7.977 35.938 -13.172 1 94.5 33 GLY B O 1
ATOM 3593 N N . ASN B 1 34 ? 8.75 37.969 -13.602 1 92 34 ASN B N 1
ATOM 3594 C CA . ASN B 1 34 ? 10.141 37.531 -13.547 1 92 34 ASN B CA 1
ATOM 3595 C C . ASN B 1 34 ? 10.773 37.844 -12.195 1 92 34 ASN B C 1
ATOM 3597 O O . ASN B 1 34 ? 11.93 37.5 -11.953 1 92 34 ASN B O 1
ATOM 3601 N N . ASP B 1 35 ? 9.984 38.469 -11.383 1 94.69 35 ASP B N 1
ATOM 3602 C CA . ASP B 1 35 ? 10.492 38.844 -10.062 1 94.69 35 ASP B CA 1
ATOM 3603 C C . ASP B 1 35 ? 10.125 37.781 -9.016 1 94.69 35 ASP B C 1
ATOM 3605 O O . ASP B 1 35 ? 9.281 36.938 -9.273 1 94.69 35 ASP B O 1
ATOM 3609 N N . THR B 1 36 ? 10.898 37.812 -7.918 1 96.94 36 THR B N 1
ATOM 3610 C CA . THR B 1 36 ? 10.578 36.969 -6.785 1 96.94 36 THR B CA 1
ATOM 3611 C C . THR B 1 36 ? 10.672 37.719 -5.473 1 96.94 36 THR B C 1
ATOM 3613 O O . THR B 1 36 ? 11.32 38.781 -5.402 1 96.94 36 THR B O 1
ATOM 3616 N N . LEU B 1 37 ? 9.914 37.312 -4.543 1 97.38 37 LEU B N 1
ATOM 3617 C CA . LEU B 1 37 ? 10.109 37.719 -3.152 1 97.38 37 LEU B CA 1
ATOM 3618 C C . LEU B 1 37 ? 10.867 36.625 -2.385 1 97.38 37 LEU B C 1
ATOM 3620 O O . LEU B 1 37 ? 10.688 35.438 -2.633 1 97.38 37 LEU B O 1
ATOM 3624 N N . VAL B 1 38 ? 11.719 37.031 -1.472 1 97.06 38 VAL B N 1
ATOM 3625 C CA . VAL B 1 38 ? 12.43 36.094 -0.605 1 97.06 38 VAL B CA 1
ATOM 3626 C C . VAL B 1 38 ? 12.102 36.406 0.855 1 97.06 38 VAL B C 1
ATOM 3628 O O . VAL B 1 38 ? 12.078 37.562 1.272 1 97.06 38 VAL B O 1
ATOM 3631 N N . SER B 1 39 ? 11.805 35.344 1.548 1 95.75 39 SER B N 1
ATOM 3632 C CA . SER B 1 39 ? 11.484 35.531 2.961 1 95.75 39 SER B CA 1
ATOM 3633 C C . SER B 1 39 ? 12.672 36.094 3.723 1 95.75 39 SER B C 1
ATOM 3635 O O . SER B 1 39 ? 13.828 35.781 3.416 1 95.75 39 SER B O 1
ATOM 3637 N N . PRO B 1 40 ? 12.336 36.875 4.652 1 93.81 40 PRO B N 1
ATOM 3638 C CA . PRO B 1 40 ? 13.445 37.438 5.418 1 93.81 40 PRO B CA 1
ATOM 3639 C C . PRO B 1 40 ? 14.148 36.438 6.305 1 93.81 40 PRO B C 1
ATOM 3641 O O . PRO B 1 40 ? 13.766 35.25 6.324 1 93.81 40 PRO B O 1
ATOM 3644 N N . GLY B 1 41 ? 15.156 36.906 7.012 1 86.44 41 GLY B N 1
ATOM 3645 C CA . GLY B 1 41 ? 15.891 36 7.902 1 86.44 41 GLY B CA 1
ATOM 3646 C C . GLY B 1 41 ? 16.781 35.031 7.164 1 86.44 41 GLY B C 1
ATOM 3647 O O . GLY B 1 41 ? 17.672 35.438 6.414 1 86.44 41 GLY B O 1
ATOM 3648 N N . ALA B 1 42 ? 16.406 33.781 7.273 1 82.19 42 ALA B N 1
ATOM 3649 C CA . ALA B 1 42 ? 17.219 32.719 6.664 1 82.19 42 ALA B CA 1
ATOM 3650 C C . ALA B 1 42 ? 16.969 32.656 5.16 1 82.19 42 ALA B C 1
ATOM 3652 O O . ALA B 1 42 ? 17.734 32 4.434 1 82.19 42 ALA B O 1
ATOM 3653 N N . GLY B 1 43 ? 15.945 33.375 4.715 1 89.06 43 GLY B N 1
ATOM 3654 C CA . GLY B 1 43 ? 15.602 33.281 3.305 1 89.06 43 GLY B CA 1
ATOM 3655 C C . GLY B 1 43 ? 15.195 31.875 2.881 1 89.06 43 GLY B C 1
ATOM 3656 O O . GLY B 1 43 ? 15.672 31.359 1.868 1 89.06 43 GLY B O 1
ATOM 3657 N N . SER B 1 44 ? 14.305 31.312 3.631 1 93.19 44 SER B N 1
ATOM 3658 C CA . SER B 1 44 ? 13.984 29.891 3.473 1 93.19 44 SER B CA 1
ATOM 3659 C C . SER B 1 44 ? 12.977 29.688 2.344 1 93.19 44 SER B C 1
ATOM 3661 O O . SER B 1 44 ? 12.891 28.578 1.791 1 93.19 44 SER B O 1
ATOM 3663 N N . TYR B 1 45 ? 12.281 30.812 1.974 1 96.94 45 TYR B N 1
ATOM 3664 C CA . TYR B 1 45 ? 11.211 30.641 0.999 1 96.94 45 TYR B CA 1
ATOM 3665 C C . TYR B 1 45 ? 11.281 31.719 -0.08 1 96.94 45 TYR B C 1
ATOM 3667 O O . TYR B 1 45 ? 11.758 32.844 0.17 1 96.94 45 TYR B O 1
ATOM 3675 N N . VAL B 1 46 ? 10.852 31.328 -1.226 1 97.94 46 VAL B N 1
ATOM 3676 C CA . VAL B 1 46 ? 10.75 32.219 -2.373 1 97.94 46 VAL B CA 1
ATOM 3677 C C . VAL B 1 46 ? 9.32 32.219 -2.906 1 97.94 46 VAL B C 1
ATOM 3679 O O . VAL B 1 46 ? 8.68 31.172 -2.992 1 97.94 46 VAL B O 1
ATOM 3682 N N . LEU B 1 47 ? 8.828 33.406 -3.117 1 98.44 47 LEU B N 1
ATOM 3683 C CA . LEU B 1 47 ? 7.52 33.562 -3.752 1 98.44 47 LEU B CA 1
ATOM 3684 C C . LEU B 1 47 ? 7.668 34.156 -5.148 1 98.44 47 LEU B C 1
ATOM 3686 O O . LEU B 1 47 ? 8.406 35.125 -5.348 1 98.44 47 LEU B O 1
ATOM 3690 N N . GLY B 1 48 ? 6.969 33.562 -6.141 1 98.19 48 GLY B N 1
ATOM 3691 C CA . GLY B 1 48 ? 7.023 34.031 -7.512 1 98.19 48 GLY B CA 1
ATOM 3692 C C . GLY B 1 48 ? 6.098 33.281 -8.445 1 98.19 48 GLY B C 1
ATOM 3693 O O . GLY B 1 48 ? 5.32 32.438 -8.008 1 98.19 48 GLY B O 1
ATOM 3694 N N . PHE B 1 49 ? 6.16 33.75 -9.695 1 98.5 49 PHE B N 1
ATOM 3695 C CA . PHE B 1 49 ? 5.402 33.031 -10.734 1 98.5 49 PHE B CA 1
ATOM 3696 C C . PHE B 1 49 ? 6.141 31.797 -11.195 1 98.5 49 PHE B C 1
ATOM 3698 O O . PHE B 1 49 ? 7.371 31.781 -11.25 1 98.5 49 PHE B O 1
ATOM 3705 N N . PHE B 1 50 ? 5.375 30.766 -11.492 1 98 50 PHE B N 1
ATOM 3706 C CA . PHE B 1 50 ? 5.984 29.531 -11.969 1 98 50 PHE B CA 1
ATOM 3707 C C . PHE B 1 50 ? 5.016 28.766 -12.859 1 98 50 PHE B C 1
ATOM 3709 O O . PHE B 1 50 ? 3.809 29.016 -12.844 1 98 50 PHE B O 1
ATOM 3716 N N . THR B 1 51 ? 5.582 27.891 -13.664 1 98.19 51 THR B N 1
ATOM 3717 C CA . THR B 1 51 ? 4.855 26.922 -14.477 1 98.19 51 THR B CA 1
ATOM 3718 C C . THR B 1 51 ? 5.266 25.484 -14.117 1 98.19 51 THR B C 1
ATOM 3720 O O . THR B 1 51 ? 6.43 25.125 -14.273 1 98.19 51 THR B O 1
ATOM 3723 N N . PRO B 1 52 ? 4.238 24.703 -13.586 1 97.19 52 PRO B N 1
ATOM 3724 C CA . PRO B 1 52 ? 4.598 23.297 -13.336 1 97.19 52 PRO B CA 1
ATOM 3725 C C . PRO B 1 52 ? 5.051 22.578 -14.602 1 97.19 52 PRO B C 1
ATOM 3727 O O . PRO B 1 52 ? 4.594 22.906 -15.695 1 97.19 52 PRO B O 1
ATOM 3730 N N . PRO B 1 53 ? 5.953 21.547 -14.367 1 94.75 53 PRO B N 1
ATOM 3731 C CA . PRO B 1 53 ? 6.34 20.75 -15.539 1 94.75 53 PRO B CA 1
ATOM 3732 C C . PRO B 1 53 ? 5.145 20.125 -16.25 1 94.75 53 PRO B C 1
ATOM 3734 O O . PRO B 1 53 ? 4.266 19.547 -15.609 1 94.75 53 PRO B O 1
ATOM 3737 N N . GLY B 1 54 ? 5.133 20.297 -17.531 1 94.94 54 GLY B N 1
ATOM 3738 C CA . GLY B 1 54 ? 4.07 19.719 -18.328 1 94.94 54 GLY B CA 1
ATOM 3739 C C . GLY B 1 54 ? 2.852 20.625 -18.438 1 94.94 54 GLY B C 1
ATOM 3740 O O . GLY B 1 54 ? 1.892 20.281 -19.141 1 94.94 54 GLY B O 1
ATOM 3741 N N . SER B 1 55 ? 2.887 21.734 -17.781 1 96.25 55 SER B N 1
ATOM 3742 C CA . SER B 1 55 ? 1.775 22.672 -17.812 1 96.25 55 SER B CA 1
ATOM 3743 C C . SER B 1 55 ? 2.014 23.781 -18.844 1 96.25 55 SER B C 1
ATOM 3745 O O . SER B 1 55 ? 3.15 24 -19.266 1 96.25 55 SER B O 1
ATOM 3747 N N . ASN B 1 56 ? 0.864 24.391 -19.328 1 97.31 56 ASN B N 1
ATOM 3748 C CA . ASN B 1 56 ? 0.929 25.594 -20.156 1 97.31 56 ASN B CA 1
ATOM 3749 C C . ASN B 1 56 ? 0.294 26.781 -19.453 1 97.31 56 ASN B C 1
ATOM 3751 O O . ASN B 1 56 ? -0.308 27.641 -20.094 1 97.31 56 ASN B O 1
ATOM 3755 N N . ASN B 1 57 ? 0.305 26.719 -18.172 1 98.12 57 ASN B N 1
ATOM 3756 C CA . ASN B 1 57 ? -0.257 27.781 -17.344 1 98.12 57 ASN B CA 1
ATOM 3757 C C . ASN B 1 57 ? 0.747 28.281 -16.312 1 98.12 57 ASN B C 1
ATOM 3759 O O . ASN B 1 57 ? 1.697 27.562 -15.977 1 98.12 57 ASN B O 1
ATOM 3763 N N . THR B 1 58 ? 0.475 29.484 -15.875 1 98.31 58 THR B N 1
ATOM 3764 C CA . THR B 1 58 ? 1.357 30.094 -14.891 1 98.31 58 THR B CA 1
ATOM 3765 C C . THR B 1 58 ? 0.607 30.375 -13.594 1 98.31 58 THR B C 1
ATOM 3767 O O . THR B 1 58 ? -0.555 30.781 -13.617 1 98.31 58 THR B O 1
ATOM 3770 N N . TYR B 1 59 ? 1.326 30.172 -12.523 1 98.69 59 TYR B N 1
ATOM 3771 C CA . TYR B 1 59 ? 0.769 30.328 -11.188 1 98.69 59 TYR B CA 1
ATOM 3772 C C . TYR B 1 59 ? 1.696 31.156 -10.305 1 98.69 59 TYR B C 1
ATOM 3774 O O . TYR B 1 59 ? 2.871 31.344 -10.625 1 98.69 59 TYR B O 1
ATOM 3782 N N . VAL B 1 60 ? 1.094 31.672 -9.219 1 98.56 60 VAL B N 1
ATOM 3783 C CA . VAL B 1 60 ? 1.91 32.219 -8.141 1 98.56 60 VAL B CA 1
ATOM 3784 C C . VAL B 1 60 ? 2.156 31.141 -7.086 1 98.56 60 VAL B C 1
ATOM 3786 O O . VAL B 1 60 ? 1.21 30.578 -6.539 1 98.56 60 VAL B O 1
ATOM 3789 N N . GLY B 1 61 ? 3.424 30.844 -6.883 1 98.5 61 GLY B N 1
ATOM 3790 C CA . GLY B 1 61 ? 3.75 29.766 -5.961 1 98.5 61 GLY B CA 1
ATOM 3791 C C . GLY B 1 61 ? 4.82 30.141 -4.953 1 98.5 61 GLY B C 1
ATOM 3792 O O . GLY B 1 61 ? 5.539 31.125 -5.145 1 98.5 61 GLY B O 1
ATOM 3793 N N . LEU B 1 62 ? 4.797 29.453 -3.859 1 98.5 62 LEU B N 1
ATOM 3794 C CA . LEU B 1 62 ? 5.828 29.484 -2.83 1 98.5 62 LEU B CA 1
ATOM 3795 C C . LEU B 1 62 ? 6.691 28.219 -2.885 1 98.5 62 LEU B C 1
ATOM 3797 O O . LEU B 1 62 ? 6.172 27.109 -2.99 1 98.5 62 LEU B O 1
ATOM 3801 N N . TRP B 1 63 ? 8.023 28.391 -2.877 1 98.38 63 TRP B N 1
ATOM 3802 C CA . TRP B 1 63 ? 8.891 27.219 -2.85 1 98.38 63 TRP B CA 1
ATOM 3803 C C . TRP B 1 63 ? 10.102 27.469 -1.954 1 98.38 63 TRP B C 1
ATOM 3805 O O . TRP B 1 63 ? 10.32 28.578 -1.483 1 98.38 63 TRP B O 1
ATOM 3815 N N . TYR B 1 64 ? 10.812 26.391 -1.623 1 97.56 64 TYR B N 1
ATOM 3816 C CA . TYR B 1 64 ? 12.008 26.484 -0.789 1 97.56 64 TYR B CA 1
ATOM 3817 C C . TYR B 1 64 ? 13.133 27.188 -1.528 1 97.56 64 TYR B C 1
ATOM 3819 O O . TYR B 1 64 ? 13.406 26.891 -2.695 1 97.56 64 TYR B O 1
ATOM 3827 N N . ALA B 1 65 ? 13.82 28 -0.81 1 95.88 65 ALA B N 1
ATOM 3828 C CA . ALA B 1 65 ? 14.906 28.766 -1.425 1 95.88 65 ALA B CA 1
ATOM 3829 C C . ALA B 1 65 ? 16.172 27.922 -1.531 1 95.88 65 ALA B C 1
ATOM 3831 O O . ALA B 1 65 ? 16.891 28 -2.533 1 95.88 65 ALA B O 1
ATOM 3832 N N . LYS B 1 66 ? 16.375 27.125 -0.579 1 93.31 66 LYS B N 1
ATOM 3833 C CA . LYS B 1 66 ? 17.688 26.484 -0.446 1 93.31 66 LYS B CA 1
ATOM 3834 C C . LYS B 1 66 ? 17.688 25.094 -1.042 1 93.31 66 LYS B C 1
ATOM 3836 O O . LYS B 1 66 ? 18.75 24.516 -1.278 1 93.31 66 LYS B O 1
ATOM 3841 N N . VAL B 1 67 ? 16.562 24.453 -1.146 1 95.81 67 VAL B N 1
ATOM 3842 C CA . VAL B 1 67 ? 16.469 23.141 -1.786 1 95.81 67 VAL B CA 1
ATOM 3843 C C . VAL B 1 67 ? 16.703 23.281 -3.287 1 95.81 67 VAL B C 1
ATOM 3845 O O . VAL B 1 67 ? 16.047 24.078 -3.961 1 95.81 67 VAL B O 1
ATOM 3848 N N . PRO B 1 68 ? 17.641 22.5 -3.816 1 95 68 PRO B N 1
ATOM 3849 C CA . PRO B 1 68 ? 18.047 22.703 -5.211 1 95 68 PRO B CA 1
ATOM 3850 C C . PRO B 1 68 ? 16.938 22.359 -6.203 1 95 68 PRO B C 1
ATOM 3852 O O . PRO B 1 68 ? 16.922 22.891 -7.316 1 95 68 PRO B O 1
ATOM 3855 N N . VAL B 1 69 ? 16.156 21.531 -5.867 1 95.31 69 VAL B N 1
ATOM 3856 C CA . VAL B 1 69 ? 15.016 21.219 -6.727 1 95.31 69 VAL B CA 1
ATOM 3857 C C . VAL B 1 69 ? 13.812 22.062 -6.316 1 95.31 69 VAL B C 1
ATOM 3859 O O . VAL B 1 69 ? 13.398 22.047 -5.156 1 95.31 69 VAL B O 1
ATOM 3862 N N . ARG B 1 70 ? 13.336 22.797 -7.273 1 96.06 70 ARG B N 1
ATOM 3863 C CA . ARG B 1 70 ? 12.195 23.641 -6.941 1 96.06 70 ARG B CA 1
ATOM 3864 C C . ARG B 1 70 ? 11.023 22.812 -6.426 1 96.06 70 ARG B C 1
ATOM 3866 O O . ARG B 1 70 ? 10.5 21.953 -7.148 1 96.06 70 ARG B O 1
ATOM 3873 N N . THR B 1 71 ? 10.68 23.047 -5.23 1 97.56 71 THR B N 1
ATOM 3874 C CA . THR B 1 71 ? 9.578 22.359 -4.574 1 97.56 71 THR B CA 1
ATOM 3875 C C . THR B 1 71 ? 8.516 23.344 -4.105 1 97.56 71 THR B C 1
ATOM 3877 O O . THR B 1 71 ? 8.68 24 -3.078 1 97.56 71 THR B O 1
ATOM 3880 N N . VAL B 1 72 ? 7.457 23.375 -4.914 1 98.19 72 VAL B N 1
ATOM 3881 C CA . VAL B 1 72 ? 6.379 24.312 -4.613 1 98.19 72 VAL B CA 1
ATOM 3882 C C . VAL B 1 72 ? 5.531 23.766 -3.461 1 98.19 72 VAL B C 1
ATOM 3884 O O . VAL B 1 72 ? 5.129 22.609 -3.475 1 98.19 72 VAL B O 1
ATOM 3887 N N . VAL B 1 73 ? 5.254 24.625 -2.484 1 98.38 73 VAL B N 1
ATOM 3888 C CA . VAL B 1 73 ? 4.578 24.141 -1.286 1 98.38 73 VAL B CA 1
ATOM 3889 C C . VAL B 1 73 ? 3.268 24.891 -1.089 1 98.38 73 VAL B C 1
ATOM 3891 O O . VAL B 1 73 ? 2.488 24.578 -0.189 1 98.38 73 VAL B O 1
ATOM 3894 N N . TRP B 1 74 ? 3.008 25.922 -1.904 1 98.62 74 TRP B N 1
ATOM 3895 C CA . TRP B 1 74 ? 1.773 26.688 -1.853 1 98.62 74 TRP B CA 1
ATOM 3896 C C . TRP B 1 74 ? 1.514 27.391 -3.184 1 98.62 74 TRP B C 1
ATOM 3898 O O . TRP B 1 74 ? 2.441 27.906 -3.814 1 98.62 74 TRP B O 1
ATOM 3908 N N . VAL B 1 75 ? 0.273 27.438 -3.588 1 98.56 75 VAL B N 1
ATOM 3909 C CA . VAL B 1 75 ? -0.115 28.078 -4.84 1 98.56 75 VAL B CA 1
ATOM 3910 C C . VAL B 1 75 ? -1.342 28.953 -4.617 1 98.56 75 VAL B C 1
ATOM 3912 O O . VAL B 1 75 ? -2.357 28.5 -4.09 1 98.56 75 VAL B O 1
ATOM 3915 N N . ALA B 1 76 ? -1.341 30.094 -5.066 1 98.06 76 ALA B N 1
ATOM 3916 C CA . ALA B 1 76 ? -2.426 31.047 -4.84 1 98.06 76 ALA B CA 1
ATOM 3917 C C . ALA B 1 76 ? -3.566 30.828 -5.828 1 98.06 76 ALA B C 1
ATOM 3919 O O . ALA B 1 76 ? -4.664 30.422 -5.438 1 98.06 76 ALA B O 1
ATOM 3920 N N . ASN B 1 77 ? -3.324 30.969 -7.078 1 98.06 77 ASN B N 1
ATOM 3921 C CA . ASN B 1 77 ? -4.336 30.984 -8.133 1 98.06 77 ASN B CA 1
ATOM 3922 C C . ASN B 1 77 ? -4.492 29.609 -8.773 1 98.06 77 ASN B C 1
ATOM 3924 O O . ASN B 1 77 ? -4.547 29.484 -10 1 98.06 77 ASN B O 1
ATOM 3928 N N . ARG B 1 78 ? -4.598 28.625 -8.023 1 97.12 78 ARG B N 1
ATOM 3929 C CA . ARG B 1 78 ? -4.535 27.234 -8.469 1 97.12 78 ARG B CA 1
ATOM 3930 C C . ARG B 1 78 ? -5.648 26.938 -9.469 1 97.12 78 ARG B C 1
ATOM 3932 O O . ARG B 1 78 ? -5.422 26.25 -10.469 1 97.12 78 ARG B O 1
ATOM 3939 N N . ALA B 1 79 ? -6.844 27.484 -9.266 1 96.88 79 ALA B N 1
ATOM 3940 C CA . ALA B 1 79 ? -7.984 27.172 -10.125 1 96.88 79 ALA B CA 1
ATOM 3941 C C . ALA B 1 79 ? -8.07 28.141 -11.297 1 96.88 79 ALA B C 1
ATOM 3943 O O . ALA B 1 79 ? -8.766 27.875 -12.281 1 96.88 79 ALA B O 1
ATOM 3944 N N . ASP B 1 80 ? -7.367 29.297 -11.164 1 98 80 ASP B N 1
ATOM 3945 C CA . ASP B 1 80 ? -7.461 30.359 -12.156 1 98 80 ASP B CA 1
ATOM 3946 C C . ASP B 1 80 ? -6.074 30.797 -12.617 1 98 80 ASP B C 1
ATOM 3948 O O . ASP B 1 80 ? -5.66 31.938 -12.367 1 98 80 ASP B O 1
ATOM 3952 N N . PRO B 1 81 ? -5.473 30 -13.383 1 98.31 81 PRO B N 1
ATOM 3953 C CA . PRO B 1 81 ? -4.09 30.281 -13.773 1 98.31 81 PRO B CA 1
ATOM 3954 C C . PRO B 1 81 ? -3.996 31.375 -14.836 1 98.31 81 PRO B C 1
ATOM 3956 O O . PRO B 1 81 ? -4.996 31.703 -15.484 1 98.31 81 PRO B O 1
ATOM 3959 N N . VAL B 1 82 ? -2.877 32 -14.914 1 98.38 82 VAL B N 1
ATOM 3960 C CA . VAL B 1 82 ? -2.547 32.844 -16.062 1 98.38 82 VAL B CA 1
ATOM 3961 C C . VAL B 1 82 ? -2.215 31.953 -17.266 1 98.38 82 VAL B C 1
ATOM 3963 O O . VAL B 1 82 ? -1.337 31.094 -17.188 1 98.38 82 VAL B O 1
ATOM 3966 N N . PRO B 1 83 ? -2.896 32.219 -18.391 1 97.25 83 PRO B N 1
ATOM 3967 C CA . PRO B 1 83 ? -2.604 31.375 -19.547 1 97.25 83 PRO B CA 1
ATOM 3968 C C . PRO B 1 83 ? -1.188 31.578 -20.078 1 97.25 83 PRO B C 1
ATOM 3970 O O . PRO B 1 83 ? -0.69 32.688 -20.109 1 97.25 83 PRO B O 1
ATOM 3973 N N . GLY B 1 84 ? -0.549 30.438 -20.453 1 97.06 84 GLY B N 1
ATOM 3974 C CA . GLY B 1 84 ? 0.797 30.469 -21 1 97.06 84 GLY B CA 1
ATOM 3975 C C . GLY B 1 84 ? 1.871 30.188 -19.969 1 97.06 84 GLY B C 1
ATOM 3976 O O . GLY B 1 84 ? 1.642 30.359 -18.766 1 97.06 84 GLY B O 1
ATOM 3977 N N . PRO B 1 85 ? 3.025 29.734 -20.422 1 96.69 85 PRO B N 1
ATOM 3978 C CA . PRO B 1 85 ? 4.125 29.469 -19.5 1 96.69 85 PRO B CA 1
ATOM 3979 C C . PRO B 1 85 ? 4.746 30.75 -18.922 1 96.69 85 PRO B C 1
ATOM 3981 O O . PRO B 1 85 ? 4.578 31.828 -19.5 1 96.69 85 PRO B O 1
ATOM 3984 N N . VAL B 1 86 ? 5.398 30.562 -17.859 1 96.38 86 VAL B N 1
ATOM 3985 C CA . VAL B 1 86 ? 5.914 31.688 -17.094 1 96.38 86 VAL B CA 1
ATOM 3986 C C . VAL B 1 86 ? 6.887 32.5 -17.938 1 96.38 86 VAL B C 1
ATOM 3988 O O . VAL B 1 86 ? 6.969 33.719 -17.812 1 96.38 86 VAL B O 1
ATOM 3991 N N . GLU B 1 87 ? 7.566 31.891 -18.906 1 94.38 87 GLU B N 1
ATOM 3992 C CA . GLU B 1 87 ? 8.531 32.562 -19.781 1 94.38 87 GLU B CA 1
ATOM 3993 C C . GLU B 1 87 ? 7.844 33.594 -20.656 1 94.38 87 GLU B C 1
ATOM 3995 O O . GLU B 1 87 ? 8.477 34.562 -21.109 1 94.38 87 GLU B O 1
ATOM 4000 N N . ARG B 1 88 ? 6.598 33.438 -20.891 1 94.88 88 ARG B N 1
ATOM 4001 C CA . ARG B 1 88 ? 5.844 34.312 -21.75 1 94.88 88 ARG B CA 1
ATOM 4002 C C . ARG B 1 88 ? 4.961 35.25 -20.938 1 94.88 88 ARG B C 1
ATOM 4004 O O . ARG B 1 88 ? 4.176 36.031 -21.5 1 94.88 88 ARG B O 1
ATOM 4011 N N . ASN B 1 89 ? 5.086 35.219 -19.641 1 96.31 89 ASN B N 1
ATOM 4012 C CA . ASN B 1 89 ? 4.219 36 -18.781 1 96.31 89 ASN B CA 1
ATOM 4013 C C . ASN B 1 89 ? 5.023 36.938 -17.891 1 96.31 89 ASN B C 1
ATOM 4015 O O . ASN B 1 89 ? 4.73 37.094 -16.703 1 96.31 89 ASN B O 1
ATOM 4019 N N . ALA B 1 90 ? 5.965 37.562 -18.484 1 94.5 90 ALA B N 1
ATOM 4020 C CA . ALA B 1 90 ? 6.824 38.469 -17.75 1 94.5 90 ALA B CA 1
ATOM 4021 C C . ALA B 1 90 ? 6.039 39.688 -17.25 1 94.5 90 ALA B C 1
ATOM 4023 O O . ALA B 1 90 ? 6.406 40.281 -16.25 1 94.5 90 ALA B O 1
ATOM 4024 N N . ARG B 1 91 ? 4.898 40 -17.875 1 96 91 ARG B N 1
ATOM 4025 C CA . ARG B 1 91 ? 4.133 41.188 -17.516 1 96 91 ARG B CA 1
ATOM 4026 C C . ARG B 1 91 ? 2.984 40.844 -16.578 1 96 91 ARG B C 1
ATOM 4028 O O . ARG B 1 91 ? 2.23 41.719 -16.156 1 96 91 ARG B O 1
ATOM 4035 N N . ALA B 1 92 ? 2.879 39.594 -16.219 1 98 92 ALA B N 1
ATOM 4036 C CA . ALA B 1 92 ? 1.912 39.219 -15.188 1 98 92 ALA B CA 1
ATOM 4037 C C . ALA B 1 92 ? 2.283 39.844 -13.844 1 98 92 ALA B C 1
ATOM 4039 O O . ALA B 1 92 ? 3.451 40.156 -13.602 1 98 92 ALA B O 1
ATOM 4040 N N . THR B 1 93 ? 1.23 40.094 -13.055 1 98.12 93 THR B N 1
ATOM 4041 C CA . THR B 1 93 ? 1.537 40.781 -11.805 1 98.12 93 THR B CA 1
ATOM 4042 C C . THR B 1 93 ? 0.756 40.156 -10.648 1 98.12 93 THR B C 1
ATOM 4044 O O . THR B 1 93 ? -0.371 39.719 -10.828 1 98.12 93 THR B O 1
ATOM 4047 N N . LEU B 1 94 ? 1.359 40.062 -9.508 1 98.5 94 LEU B N 1
ATOM 4048 C CA . LEU B 1 94 ? 0.721 39.938 -8.195 1 98.5 94 LEU B CA 1
ATOM 4049 C C . LEU B 1 94 ? 0.726 41.281 -7.461 1 98.5 94 LEU B C 1
ATOM 4051 O O . LEU B 1 94 ? 1.788 41.875 -7.227 1 98.5 94 LEU B O 1
ATOM 4055 N N . SER B 1 95 ? -0.472 41.781 -7.113 1 97.62 95 SER B N 1
ATOM 4056 C CA . SER B 1 95 ? -0.542 43.125 -6.539 1 97.62 95 SER B CA 1
ATOM 4057 C C . SER B 1 95 ? -1.516 43.156 -5.367 1 97.62 95 SER B C 1
ATOM 4059 O O . SER B 1 95 ? -2.336 42.25 -5.195 1 97.62 95 SER B O 1
ATOM 4061 N N . VAL B 1 96 ? -1.336 44.125 -4.547 1 96.5 96 VAL B N 1
ATOM 4062 C CA . VAL B 1 96 ? -2.26 44.406 -3.453 1 96.5 96 VAL B CA 1
ATOM 4063 C C . VAL B 1 96 ? -2.85 45.812 -3.637 1 96.5 96 VAL B C 1
ATOM 4065 O O . VAL B 1 96 ? -2.127 46.75 -3.953 1 96.5 96 VAL B O 1
ATOM 4068 N N . SER B 1 97 ? -4.113 45.906 -3.52 1 93.06 97 SER B N 1
ATOM 4069 C CA . SER B 1 97 ? -4.789 47.188 -3.686 1 93.06 97 SER B CA 1
ATOM 4070 C C . SER B 1 97 ? -4.844 47.938 -2.369 1 93.06 97 SER B C 1
ATOM 4072 O O . SER B 1 97 ? -4.438 47.438 -1.325 1 93.06 97 SER B O 1
ATOM 4074 N N . ALA B 1 98 ? -5.418 49.156 -2.48 1 89.38 98 ALA B N 1
ATOM 4075 C CA . ALA B 1 98 ? -5.551 50 -1.301 1 89.38 98 ALA B CA 1
ATOM 4076 C C . ALA B 1 98 ? -6.594 49.438 -0.336 1 89.38 98 ALA B C 1
ATOM 4078 O O . ALA B 1 98 ? -6.543 49.719 0.865 1 89.38 98 ALA B O 1
ATOM 4079 N N . ASP B 1 99 ? -7.5 48.656 -0.805 1 88.88 99 ASP B N 1
ATOM 4080 C CA . ASP B 1 99 ? -8.523 48.062 0.047 1 88.88 99 ASP B CA 1
ATOM 4081 C C . ASP B 1 99 ? -8.109 46.688 0.513 1 88.88 99 ASP B C 1
ATOM 4083 O O . ASP B 1 99 ? -8.945 45.875 0.94 1 88.88 99 ASP B O 1
ATOM 4087 N N . CYS B 1 100 ? -6.906 46.312 0.28 1 94.38 100 CYS B N 1
ATOM 4088 C CA . CYS B 1 100 ? -6.262 45.125 0.792 1 94.38 100 CYS B CA 1
ATOM 4089 C C . CYS B 1 100 ? -6.668 43.906 -0.019 1 94.38 100 CYS B C 1
ATOM 4091 O O . CYS B 1 100 ? -6.59 42.781 0.47 1 94.38 100 CYS B O 1
ATOM 4093 N N . THR B 1 101 ? -7.121 44.156 -1.269 1 95 101 THR B N 1
ATOM 4094 C CA . THR B 1 101 ? -7.406 43.031 -2.156 1 95 101 THR B CA 1
ATOM 4095 C C . THR B 1 101 ? -6.129 42.531 -2.832 1 95 101 THR B C 1
ATOM 4097 O O . THR B 1 101 ? -5.395 43.344 -3.434 1 95 101 THR B O 1
ATOM 4100 N N . LEU B 1 102 ? -5.828 41.25 -2.645 1 96.94 102 LEU B N 1
ATOM 4101 C CA . LEU B 1 102 ? -4.73 40.625 -3.354 1 96.94 102 LEU B CA 1
ATOM 4102 C C . LEU B 1 102 ? -5.191 40.094 -4.707 1 96.94 102 LEU B C 1
ATOM 4104 O O . LEU B 1 102 ? -6.223 39.406 -4.793 1 96.94 102 LEU B O 1
ATOM 4108 N N . SER B 1 103 ? -4.41 40.438 -5.785 1 98 103 SER B N 1
ATOM 4109 C CA . SER B 1 103 ? -4.887 40.031 -7.102 1 98 103 SER B CA 1
ATOM 4110 C C . SER B 1 103 ? -3.734 39.594 -7.996 1 98 103 SER B C 1
ATOM 4112 O O . SER B 1 103 ? -2.625 40.125 -7.895 1 98 103 SER B O 1
ATOM 4114 N N . VAL B 1 104 ? -4.023 38.625 -8.797 1 98.56 104 VAL B N 1
ATOM 4115 C CA . VAL B 1 104 ? -3.146 38.188 -9.883 1 98.56 104 VAL B CA 1
ATOM 4116 C C . VAL B 1 104 ? -3.734 38.625 -11.219 1 98.56 104 VAL B C 1
ATOM 4118 O O . VAL B 1 104 ? -4.902 38.344 -11.508 1 98.56 104 VAL B O 1
ATOM 4121 N N . ALA B 1 105 ? -2.873 39.281 -12.008 1 98.5 105 ALA B N 1
ATOM 4122 C CA . ALA B 1 105 ? -3.32 39.719 -13.328 1 98.5 105 ALA B CA 1
ATOM 4123 C C . ALA B 1 105 ? -2.396 39.188 -14.422 1 98.5 105 ALA B C 1
ATOM 4125 O O . ALA B 1 105 ? -1.208 38.969 -14.188 1 98.5 105 ALA B O 1
ATOM 4126 N N . ASP B 1 106 ? -3.021 39.031 -15.531 1 97.56 106 ASP B N 1
ATOM 4127 C CA . ASP B 1 106 ? -2.23 38.562 -16.672 1 97.56 106 ASP B CA 1
ATOM 4128 C C . ASP B 1 106 ? -1.492 39.75 -17.328 1 97.56 106 ASP B C 1
ATOM 4130 O O . ASP B 1 106 ? -1.445 40.844 -16.766 1 97.56 106 ASP B O 1
ATOM 4134 N N . ALA B 1 107 ? -0.893 39.469 -18.453 1 93.88 107 ALA B N 1
ATOM 4135 C CA . ALA B 1 107 ? -0.05 40.438 -19.141 1 93.88 107 ALA B CA 1
ATOM 4136 C C . ALA B 1 107 ? -0.875 41.625 -19.641 1 93.88 107 ALA B C 1
ATOM 4138 O O . ALA B 1 107 ? -0.337 42.719 -19.875 1 93.88 107 ALA B O 1
ATOM 4139 N N . ASN B 1 108 ? -2.127 41.438 -19.781 1 94.06 108 ASN B N 1
ATOM 4140 C CA . ASN B 1 108 ? -3.02 42.5 -20.25 1 94.06 108 ASN B CA 1
ATOM 4141 C C . ASN B 1 108 ? -3.711 43.188 -19.078 1 94.06 108 ASN B C 1
ATOM 4143 O O . ASN B 1 108 ? -4.695 43.906 -19.281 1 94.06 108 ASN B O 1
ATOM 4147 N N . SER B 1 109 ? -3.34 42.844 -17.906 1 93.38 109 SER B N 1
ATOM 4148 C CA . SER B 1 109 ? -3.844 43.438 -16.688 1 93.38 109 SER B CA 1
ATOM 4149 C C . SER B 1 109 ? -5.25 42.938 -16.359 1 93.38 109 SER B C 1
ATOM 4151 O O . SER B 1 109 ? -5.996 43.625 -15.641 1 93.38 109 SER B O 1
ATOM 4153 N N . THR B 1 110 ? -5.582 41.906 -17 1 97.06 110 THR B N 1
ATOM 4154 C CA . THR B 1 110 ? -6.836 41.25 -16.625 1 97.06 110 THR B CA 1
ATOM 4155 C C . THR B 1 110 ? -6.66 40.438 -15.352 1 97.06 110 THR B C 1
ATOM 4157 O O . THR B 1 110 ? -5.824 39.531 -15.305 1 97.06 110 THR B O 1
ATOM 4160 N N . VAL B 1 111 ? -7.5 40.75 -14.391 1 97.81 111 VAL B N 1
ATOM 4161 C CA . VAL B 1 111 ? -7.418 40 -13.133 1 97.81 111 VAL B CA 1
ATOM 4162 C C . VAL B 1 111 ? -7.977 38.594 -13.32 1 97.81 111 VAL B C 1
ATOM 4164 O O . VAL B 1 111 ? -9.125 38.438 -13.734 1 97.81 111 VAL B O 1
ATOM 4167 N N . VAL B 1 112 ? -7.195 37.562 -13.008 1 98.19 112 VAL B N 1
ATOM 4168 C CA . VAL B 1 112 ? -7.633 36.188 -13.172 1 98.19 112 VAL B CA 1
ATOM 4169 C C . VAL B 1 112 ? -7.992 35.594 -11.805 1 98.19 112 VAL B C 1
ATOM 4171 O O . VAL B 1 112 ? -8.734 34.625 -11.727 1 98.19 112 VAL B O 1
ATOM 4174 N N . TRP B 1 113 ? -7.445 36.094 -10.773 1 97.94 113 TRP B N 1
ATOM 4175 C CA . TRP B 1 113 ? -7.66 35.625 -9.406 1 97.94 113 TRP B CA 1
ATOM 4176 C C . TRP B 1 113 ? -7.586 36.781 -8.414 1 97.94 113 TRP B C 1
ATOM 4178 O O . TRP B 1 113 ? -6.773 37.719 -8.578 1 97.94 113 TRP B O 1
ATOM 4188 N N . SER B 1 114 ? -8.422 36.781 -7.453 1 97.38 114 SER B N 1
ATOM 4189 C CA . SER B 1 114 ? -8.375 37.781 -6.395 1 97.38 114 SER B CA 1
ATOM 4190 C C . SER B 1 114 ? -8.836 37.219 -5.062 1 97.38 114 SER B C 1
ATOM 4192 O O . SER B 1 114 ? -9.609 36.25 -5.027 1 97.38 114 SER B O 1
ATOM 4194 N N . ALA B 1 115 ? -8.289 37.719 -4.008 1 94.75 115 ALA B N 1
ATOM 4195 C CA . ALA B 1 115 ? -8.672 37.375 -2.639 1 94.75 115 ALA B CA 1
ATOM 4196 C C . ALA B 1 115 ? -9.094 38.625 -1.871 1 94.75 115 ALA B C 1
ATOM 4198 O O . ALA B 1 115 ? -8.258 39.438 -1.506 1 94.75 115 ALA B O 1
ATOM 4199 N N . PRO B 1 116 ? -10.367 38.719 -1.66 1 90.12 116 PRO B N 1
ATOM 4200 C CA . PRO B 1 116 ? -10.836 39.875 -0.912 1 90.12 116 PRO B CA 1
ATOM 4201 C C . PRO B 1 116 ? -10.414 39.844 0.557 1 90.12 116 PRO B C 1
ATOM 4203 O O . PRO B 1 116 ? -10.172 38.75 1.106 1 90.12 116 PRO B O 1
ATOM 4206 N N . PRO B 1 117 ? -10.266 40.969 1.099 1 90.12 117 PRO B N 1
ATOM 4207 C CA . PRO B 1 117 ? -9.883 41 2.514 1 90.12 117 PRO B CA 1
ATOM 4208 C C . PRO B 1 117 ? -10.977 40.469 3.432 1 90.12 117 PRO B C 1
ATOM 4210 O O . PRO B 1 117 ? -12.156 40.469 3.064 1 90.12 117 PRO B O 1
ATOM 4213 N N . ALA B 1 118 ? -10.453 39.969 4.559 1 83.56 118 ALA B N 1
ATOM 4214 C CA . ALA B 1 118 ? -11.414 39.594 5.594 1 83.56 118 ALA B CA 1
ATOM 4215 C C . ALA B 1 118 ? -12.266 40.781 6.02 1 83.56 118 ALA B C 1
ATOM 4217 O O . ALA B 1 118 ? -11.852 41.938 5.883 1 83.56 118 ALA B O 1
ATOM 4218 N N . PRO B 1 119 ? -13.445 40.438 6.559 1 78.12 119 PRO B N 1
ATOM 4219 C CA . PRO B 1 119 ? -14.297 41.562 7.008 1 78.12 119 PRO B CA 1
ATOM 4220 C C . PRO B 1 119 ? -13.625 42.406 8.07 1 78.12 119 PRO B C 1
ATOM 4222 O O . PRO B 1 119 ? -12.961 41.906 8.969 1 78.12 119 PRO B O 1
ATOM 4225 N N . GLY B 1 120 ? -13.742 43.719 7.945 1 72.81 120 GLY B N 1
ATOM 4226 C CA . GLY B 1 120 ? -13.258 44.656 8.945 1 72.81 120 GLY B CA 1
ATOM 4227 C C . GLY B 1 120 ? -11.891 45.219 8.609 1 72.81 120 GLY B C 1
ATOM 4228 O O . GLY B 1 120 ? -11.352 46.062 9.367 1 72.81 120 GLY B O 1
ATOM 4229 N N . ALA B 1 121 ? -11.375 44.656 7.617 1 70.62 121 ALA B N 1
ATOM 4230 C CA . ALA B 1 121 ? -10.094 45.25 7.223 1 70.62 121 ALA B CA 1
ATOM 4231 C C . ALA B 1 121 ? -10.234 46.719 6.879 1 70.62 121 ALA B C 1
ATOM 4233 O O . ALA B 1 121 ? -11.227 47.125 6.27 1 70.62 121 ALA B O 1
ATOM 4234 N N . GLY B 1 122 ? -9.414 47.562 7.551 1 68.94 122 GLY B N 1
ATOM 4235 C CA . GLY B 1 122 ? -9.461 49 7.344 1 68.94 122 GLY B CA 1
ATOM 4236 C C . GLY B 1 122 ? -9.047 49.406 5.945 1 68.94 122 GLY B C 1
ATOM 4237 O O . GLY B 1 122 ? -8.414 48.625 5.223 1 68.94 122 GLY B O 1
ATOM 4238 N N . ALA B 1 123 ? -9.781 50.531 5.578 1 65.69 123 ALA B N 1
ATOM 4239 C CA . ALA B 1 123 ? -9.398 51.188 4.324 1 65.69 123 ALA B CA 1
ATOM 4240 C C . ALA B 1 123 ? -8.094 51.969 4.477 1 65.69 123 ALA B C 1
ATOM 4242 O O . ALA B 1 123 ? -7.75 52.406 5.578 1 65.69 123 ALA B O 1
ATOM 4243 N N . GLY B 1 124 ? -7.059 51.812 3.576 1 70.81 124 GLY B N 1
ATOM 4244 C CA . GLY B 1 124 ? -5.805 52.562 3.529 1 70.81 124 GLY B CA 1
ATOM 4245 C C . GLY B 1 124 ? -4.707 51.812 2.797 1 70.81 124 GLY B C 1
ATOM 4246 O O . GLY B 1 124 ? -4.977 51.031 1.866 1 70.81 124 GLY B O 1
ATOM 4247 N N . ARG B 1 125 ? -3.445 52.094 3.27 1 84.81 125 ARG B N 1
ATOM 4248 C CA . ARG B 1 125 ? -2.264 51.531 2.617 1 84.81 125 ARG B CA 1
ATOM 4249 C C . ARG B 1 125 ? -2.039 50.094 3.037 1 84.81 125 ARG B C 1
ATOM 4251 O O . ARG B 1 125 ? -1.482 49.844 4.105 1 84.81 125 ARG B O 1
ATOM 4258 N N . CYS B 1 126 ? -2.477 49.219 2.238 1 93.5 126 CYS B N 1
ATOM 4259 C CA . CYS B 1 126 ? -2.311 47.781 2.494 1 93.5 126 CYS B CA 1
ATOM 4260 C C . CYS B 1 126 ? -1.005 47.25 1.898 1 93.5 126 CYS B C 1
ATOM 4262 O O . CYS B 1 126 ? -0.521 47.812 0.899 1 93.5 126 CYS B O 1
ATOM 4264 N N . THR B 1 127 ? -0.353 46.344 2.594 1 95.25 127 THR B N 1
ATOM 4265 C CA . THR B 1 127 ? 0.889 45.719 2.131 1 95.25 127 THR B CA 1
ATOM 4266 C C . THR B 1 127 ? 0.819 44.219 2.244 1 95.25 127 THR B C 1
ATOM 4268 O O . THR B 1 127 ? 0.217 43.688 3.178 1 95.25 127 THR B O 1
ATOM 4271 N N . ALA B 1 128 ? 1.359 43.562 1.243 1 97.12 128 ALA B N 1
ATOM 4272 C CA . ALA B 1 128 ? 1.563 42.125 1.313 1 97.12 128 ALA B CA 1
ATOM 4273 C C . ALA B 1 128 ? 3.018 41.812 1.636 1 97.12 128 ALA B C 1
ATOM 4275 O O . ALA B 1 128 ? 3.934 42.25 0.949 1 97.12 128 ALA B O 1
ATOM 4276 N N . ARG B 1 129 ? 3.232 41 2.691 1 97.25 129 ARG B N 1
ATOM 4277 C CA . ARG B 1 129 ? 4.586 40.688 3.119 1 97.25 129 ARG B CA 1
ATOM 4278 C C . ARG B 1 129 ? 4.77 39.156 3.234 1 97.25 129 ARG B C 1
ATOM 4280 O O . ARG B 1 129 ? 3.918 38.469 3.795 1 97.25 129 ARG B O 1
ATOM 4287 N N . LEU B 1 130 ? 5.84 38.719 2.66 1 98 130 LEU B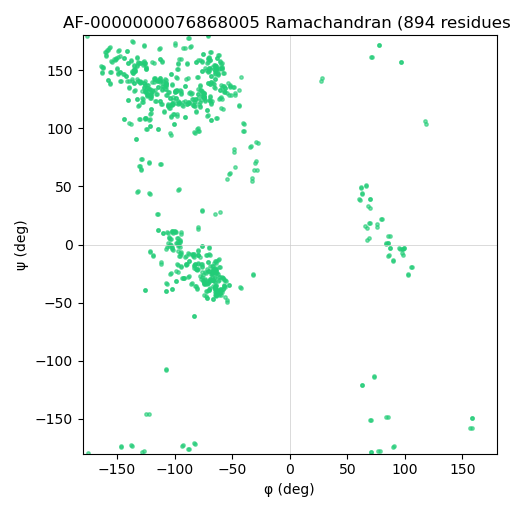 N 1
ATOM 4288 C CA . LEU B 1 130 ? 6.266 37.312 2.877 1 98 130 LEU B CA 1
ATOM 4289 C C . LEU B 1 130 ? 7.043 37.188 4.184 1 98 130 LEU B C 1
ATOM 4291 O O . LEU B 1 130 ? 8.117 37.781 4.332 1 98 130 LEU B O 1
ATOM 4295 N N . LEU B 1 131 ? 6.535 36.406 5.074 1 97 131 LEU B N 1
ATOM 4296 C CA . LEU B 1 131 ? 7.172 36.25 6.379 1 97 131 LEU B CA 1
ATOM 4297 C C . LEU B 1 131 ? 8.25 35.188 6.324 1 97 131 LEU B C 1
ATOM 4299 O O . LEU B 1 131 ? 8.328 34.406 5.355 1 97 131 LEU B O 1
ATOM 4303 N N . ASP B 1 132 ? 9.031 35.094 7.402 1 94.5 132 ASP B N 1
ATOM 4304 C CA . ASP B 1 132 ? 10.086 34.094 7.5 1 94.5 132 ASP B CA 1
ATOM 4305 C C . ASP B 1 132 ? 9.508 32.688 7.461 1 94.5 132 ASP B C 1
ATOM 4307 O O . ASP B 1 132 ? 10.156 31.766 6.961 1 94.5 132 ASP B O 1
ATOM 4311 N N . SER B 1 133 ? 8.328 32.531 7.961 1 93.69 133 SER B N 1
ATOM 4312 C CA . SER B 1 133 ? 7.652 31.219 8 1 93.69 133 SER B CA 1
ATOM 4313 C C . SER B 1 133 ? 7.219 30.781 6.605 1 93.69 133 SER B C 1
ATOM 4315 O O . SER B 1 133 ? 6.867 29.625 6.395 1 93.69 133 SER B O 1
ATOM 4317 N N . GLY B 1 134 ? 7.219 31.719 5.695 1 96.38 134 GLY B N 1
ATOM 4318 C CA . GLY B 1 134 ? 6.695 31.453 4.363 1 96.38 134 GLY B CA 1
ATOM 4319 C C . GLY B 1 134 ? 5.27 31.938 4.176 1 96.38 134 GLY B C 1
ATOM 4320 O O . GLY B 1 134 ? 4.734 31.891 3.068 1 96.38 134 GLY B O 1
ATOM 4321 N N . ASN B 1 135 ? 4.68 32.438 5.227 1 97.56 135 ASN B N 1
ATOM 4322 C CA . ASN B 1 135 ? 3.312 32.938 5.148 1 97.56 135 ASN B CA 1
ATOM 4323 C C . ASN B 1 135 ? 3.256 34.281 4.43 1 97.56 135 ASN B C 1
ATOM 4325 O O . ASN B 1 135 ? 3.979 35.219 4.789 1 97.56 135 ASN B O 1
ATOM 4329 N N . LEU B 1 136 ? 2.426 34.344 3.414 1 98 136 LEU B N 1
ATOM 4330 C CA . LEU B 1 136 ? 2.137 35.656 2.801 1 98 136 LEU B CA 1
ATOM 4331 C C . LEU B 1 136 ? 0.982 36.344 3.516 1 98 136 LEU B C 1
ATOM 4333 O O . LEU B 1 136 ? -0.136 35.812 3.549 1 98 136 LEU B O 1
ATOM 4337 N N . VAL B 1 137 ? 1.287 37.531 4.004 1 97.06 137 VAL B N 1
ATOM 4338 C CA . VAL B 1 137 ? 0.294 38.219 4.832 1 97.06 137 VAL B CA 1
ATOM 4339 C C . VAL B 1 137 ? -0.028 39.594 4.246 1 97.06 137 VAL B C 1
ATOM 4341 O O . VAL B 1 137 ? 0.878 40.375 3.93 1 97.06 137 VAL B O 1
ATOM 4344 N N . VAL B 1 138 ? -1.296 39.844 4.074 1 96.62 138 VAL B N 1
ATOM 4345 C CA . VAL B 1 138 ? -1.773 41.188 3.711 1 96.62 138 VAL B CA 1
ATOM 4346 C C . VAL B 1 138 ? -2.268 41.906 4.957 1 96.62 138 VAL B C 1
ATOM 4348 O O . VAL B 1 138 ? -3.156 41.406 5.656 1 96.62 138 VAL B O 1
ATOM 4351 N N . SER B 1 139 ? -1.66 43.031 5.211 1 95.06 139 SER B N 1
ATOM 4352 C CA . SER B 1 139 ? -2.053 43.812 6.379 1 95.06 139 SER B CA 1
ATOM 4353 C C . SER B 1 139 ? -2.43 45.219 5.988 1 95.06 139 SER B C 1
ATOM 4355 O O . SER B 1 139 ? -1.923 45.75 5 1 95.06 139 SER B O 1
ATOM 4357 N N . ASP B 1 140 ? -3.291 45.75 6.836 1 92.31 140 ASP B N 1
ATOM 4358 C CA . ASP B 1 140 ? -3.641 47.156 6.617 1 92.31 140 ASP B CA 1
ATOM 4359 C C . ASP B 1 140 ? -2.666 48.094 7.34 1 92.31 140 ASP B C 1
ATOM 4361 O O . ASP B 1 140 ? -1.644 47.625 7.859 1 92.31 140 ASP B O 1
ATOM 4365 N N . ALA B 1 141 ? -2.971 49.375 7.262 1 87.69 141 ALA B N 1
ATOM 4366 C CA . ALA B 1 141 ? -2.066 50.375 7.809 1 87.69 141 ALA B CA 1
ATOM 4367 C C . ALA B 1 141 ? -1.907 50.219 9.312 1 87.69 141 ALA B C 1
ATOM 4369 O O . ALA B 1 141 ? -0.867 50.562 9.875 1 87.69 141 ALA B O 1
ATOM 4370 N N . SER B 1 142 ? -2.877 49.625 9.992 1 87.38 142 SER B N 1
ATOM 4371 C CA . SER B 1 142 ? -2.842 49.438 11.438 1 87.38 142 SER B CA 1
ATOM 4372 C C . SER B 1 142 ? -2.143 48.125 11.812 1 87.38 142 SER B C 1
ATOM 4374 O O . SER B 1 142 ? -1.914 47.875 12.992 1 87.38 142 SER B O 1
ATOM 4376 N N . GLY B 1 143 ? -1.843 47.344 10.852 1 88.88 143 GLY B N 1
ATOM 4377 C CA . GLY B 1 143 ? -1.188 46.062 11.109 1 88.88 143 GLY B CA 1
ATOM 4378 C C . GLY B 1 143 ? -2.156 44.906 11.203 1 88.88 143 GLY B C 1
ATOM 4379 O O . GLY B 1 143 ? -1.745 43.75 11.406 1 88.88 143 GLY B O 1
ATOM 4380 N N . HIS B 1 144 ? -3.389 45.219 11.109 1 90.38 144 HIS B N 1
ATOM 4381 C CA . HIS B 1 144 ? -4.391 44.156 11.133 1 90.38 144 HIS B CA 1
ATOM 4382 C C . HIS B 1 144 ? -4.277 43.25 9.906 1 90.38 144 HIS B C 1
ATOM 4384 O O . HIS B 1 144 ? -4.145 43.75 8.781 1 90.38 144 HIS B O 1
ATOM 4390 N N . VAL B 1 145 ? -4.352 41.969 10.141 1 91.62 145 VAL B N 1
ATOM 4391 C CA . VAL B 1 145 ? -4.23 41 9.055 1 91.62 145 VAL B CA 1
ATOM 4392 C C . VAL B 1 145 ? -5.551 40.938 8.289 1 91.62 145 VAL B C 1
ATOM 4394 O O . VAL B 1 145 ? -6.574 40.531 8.844 1 91.62 145 VAL B O 1
ATOM 4397 N N . ALA B 1 146 ? -5.504 41.25 7.043 1 93.12 146 ALA B N 1
ATOM 4398 C CA . ALA B 1 146 ? -6.676 41.219 6.172 1 93.12 146 ALA B CA 1
ATOM 4399 C C . ALA B 1 146 ? -6.773 39.875 5.449 1 93.12 146 ALA B C 1
ATOM 4401 O O . ALA B 1 146 ? -7.859 39.438 5.059 1 93.12 146 ALA B O 1
ATOM 4402 N N . TRP B 1 147 ? -5.668 39.281 5.234 1 94.06 147 TRP B N 1
ATOM 4403 C CA . TRP B 1 147 ? -5.586 38 4.535 1 94.06 147 TRP B CA 1
ATOM 4404 C C . TRP B 1 147 ? -4.238 37.344 4.773 1 94.06 147 TRP B C 1
ATOM 4406 O O . TRP B 1 147 ? -3.217 38 4.906 1 94.06 147 TRP B O 1
ATOM 4416 N N . GLN B 1 148 ? -4.234 36.031 4.793 1 95 148 GLN B N 1
ATOM 4417 C CA . GLN B 1 148 ? -2.945 35.344 4.855 1 95 148 GLN B CA 1
ATOM 4418 C C . GLN B 1 148 ? -3.006 34 4.148 1 95 148 GLN B C 1
ATOM 4420 O O . GLN B 1 148 ? -4.035 33.312 4.176 1 95 148 GLN B O 1
ATOM 4425 N N . GLY B 1 149 ? -1.971 33.656 3.605 1 96.31 149 GLY B N 1
ATOM 4426 C CA . GLY B 1 149 ? -1.873 32.438 2.811 1 96.31 149 GLY B CA 1
ATOM 4427 C C . GLY B 1 149 ? -2.072 31.172 3.627 1 96.31 149 GLY B C 1
ATOM 4428 O O . GLY B 1 149 ? -2.715 30.219 3.168 1 96.31 149 GLY B O 1
ATOM 4429 N N . PHE B 1 150 ? -1.607 31.109 4.863 1 95.88 150 PHE B N 1
ATOM 4430 C CA . PHE B 1 150 ? -1.603 29.906 5.684 1 95.88 150 PHE B CA 1
ATOM 4431 C C . PHE B 1 150 ? -3.02 29.531 6.109 1 95.88 150 PHE B C 1
ATOM 4433 O O . PHE B 1 150 ? -3.256 28.422 6.598 1 95.88 150 PHE B O 1
ATOM 4440 N N . ASP B 1 151 ? -3.998 30.406 5.832 1 94.62 151 ASP B N 1
ATOM 4441 C CA . ASP B 1 151 ? -5.402 30.062 6.039 1 94.62 151 ASP B CA 1
ATOM 4442 C C . ASP B 1 151 ? -5.961 29.297 4.848 1 94.62 151 ASP B C 1
ATOM 4444 O O . ASP B 1 151 ? -7.074 28.766 4.906 1 94.62 151 ASP B O 1
ATOM 4448 N N . HIS B 1 152 ? -5.168 29.25 3.818 1 95.06 152 HIS B N 1
ATOM 4449 C CA . HIS B 1 152 ? -5.594 28.625 2.578 1 95.06 152 HIS B CA 1
ATOM 4450 C C . HIS B 1 152 ? -4.555 27.609 2.088 1 95.06 152 HIS B C 1
ATOM 4452 O O . HIS B 1 152 ? -4.023 27.75 0.986 1 95.06 152 HIS B O 1
ATOM 4458 N N . PRO B 1 153 ? -4.383 26.594 2.879 1 97.19 153 PRO B N 1
ATOM 4459 C CA . PRO B 1 153 ? -3.432 25.594 2.389 1 97.19 153 PRO B CA 1
ATOM 4460 C C . PRO B 1 153 ? -3.855 24.969 1.06 1 97.19 153 PRO B C 1
ATOM 4462 O O . PRO B 1 153 ? -5.035 25.031 0.697 1 97.19 153 PRO B O 1
ATOM 4465 N N . THR B 1 154 ? -2.906 24.453 0.352 1 97.81 154 THR B N 1
ATOM 4466 C CA . THR B 1 154 ? -3.172 23.734 -0.889 1 97.81 154 THR B CA 1
ATOM 4467 C C . THR B 1 154 ? -2.963 22.234 -0.701 1 97.81 154 THR B C 1
ATOM 4469 O O . THR B 1 154 ? -3.758 21.578 -0.032 1 97.81 154 THR B O 1
ATOM 4472 N N . ASP B 1 155 ? -1.899 21.734 -1.279 1 98.06 155 ASP B N 1
ATOM 4473 C CA . ASP B 1 155 ? -1.685 20.297 -1.137 1 98.06 155 ASP B CA 1
ATOM 4474 C C . ASP B 1 155 ? -0.625 20 -0.078 1 98.06 155 ASP B C 1
ATOM 4476 O O . ASP B 1 155 ? -0.377 18.844 0.254 1 98.06 155 ASP B O 1
ATOM 4480 N N . THR B 1 156 ? -0.028 21.031 0.453 1 98.56 156 THR B N 1
ATOM 4481 C CA . THR B 1 156 ? 1.156 20.844 1.282 1 98.56 156 THR B CA 1
ATOM 4482 C C . THR 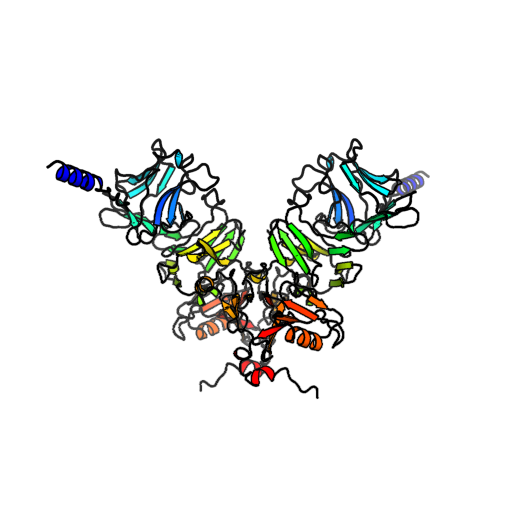B 1 156 ? 1.017 21.578 2.609 1 98.56 156 THR B C 1
ATOM 4484 O O . THR B 1 156 ? 0.498 22.703 2.65 1 98.56 156 THR B O 1
ATOM 4487 N N . LEU B 1 157 ? 1.455 20.969 3.615 1 98.44 157 LEU B N 1
ATOM 4488 C CA . LEU B 1 157 ? 1.59 21.562 4.941 1 98.44 157 LEU B CA 1
ATOM 4489 C C . LEU B 1 157 ? 3.059 21.719 5.312 1 98.44 157 LEU B C 1
ATOM 4491 O O . LEU B 1 157 ? 3.82 20.75 5.309 1 98.44 157 LEU B O 1
ATOM 4495 N N . ILE B 1 158 ? 3.467 22.922 5.57 1 97.88 158 ILE B N 1
ATOM 4496 C CA . ILE B 1 158 ? 4.812 23.188 6.062 1 97.88 158 ILE B CA 1
ATOM 4497 C C . ILE B 1 158 ? 4.742 23.719 7.496 1 97.88 158 ILE B C 1
ATOM 4499 O O . ILE B 1 158 ? 3.656 23.984 8.008 1 97.88 158 ILE B O 1
ATOM 4503 N N . PRO B 1 159 ? 5.883 23.781 8.164 1 96.19 159 PRO B N 1
ATOM 4504 C CA . PRO B 1 159 ? 5.84 24.266 9.547 1 96.19 159 PRO B CA 1
ATOM 4505 C C . PRO B 1 159 ? 5.109 25.594 9.688 1 96.19 159 PRO B C 1
ATOM 4507 O O . PRO B 1 159 ? 5.371 26.531 8.93 1 96.19 159 PRO B O 1
ATOM 4510 N N . GLY B 1 160 ? 4.211 25.578 10.594 1 92.75 160 GLY B N 1
ATOM 4511 C CA . GLY B 1 160 ? 3.461 26.812 10.836 1 92.75 160 GLY B CA 1
ATOM 4512 C C . GLY B 1 160 ? 2.072 26.781 10.227 1 92.75 160 GLY B C 1
ATOM 4513 O O . GLY B 1 160 ? 1.188 27.531 10.656 1 92.75 160 GLY B O 1
ATOM 4514 N N . MET B 1 161 ? 1.886 26.016 9.195 1 97.06 161 MET B N 1
ATOM 4515 C CA . MET B 1 161 ? 0.558 25.828 8.617 1 97.06 161 MET B CA 1
ATOM 4516 C C . MET B 1 161 ? -0.291 24.906 9.492 1 97.06 161 MET B C 1
ATOM 4518 O O . MET B 1 161 ? 0.234 24.203 10.359 1 97.06 161 MET B O 1
ATOM 4522 N N . ARG B 1 162 ? -1.573 24.984 9.203 1 97.19 162 ARG B N 1
ATOM 4523 C CA . ARG B 1 162 ? -2.492 24.172 10.008 1 97.19 162 ARG B CA 1
ATOM 4524 C C . ARG B 1 162 ? -3.514 23.469 9.125 1 97.19 162 ARG B C 1
ATOM 4526 O O . ARG B 1 162 ? -3.855 23.953 8.047 1 97.19 162 ARG B O 1
ATOM 4533 N N . VAL B 1 163 ? -3.92 22.312 9.617 1 98.06 163 VAL B N 1
ATOM 4534 C CA . VAL B 1 163 ? -5.117 21.656 9.109 1 98.06 163 VAL B CA 1
ATOM 4535 C C . VAL B 1 163 ? -6.199 21.656 10.188 1 98.06 163 VAL B C 1
ATOM 4537 O O . VAL B 1 163 ? -5.945 21.281 11.336 1 98.06 163 VAL B O 1
ATOM 4540 N N . GLY B 1 164 ? -7.309 22.203 9.852 1 98.19 164 GLY B N 1
ATOM 4541 C CA . GLY B 1 164 ? -8.375 22.281 10.836 1 98.19 164 GLY B CA 1
ATOM 4542 C C . GLY B 1 164 ? -9.391 23.359 10.547 1 98.19 164 GLY B C 1
ATOM 4543 O O . GLY B 1 164 ? -9.625 23.703 9.383 1 98.19 164 GLY B O 1
ATOM 4544 N N . MET B 1 165 ? -10.062 23.75 11.594 1 96.44 165 MET B N 1
ATOM 4545 C CA . MET B 1 165 ? -11.148 24.719 11.5 1 96.44 165 MET B CA 1
ATOM 4546 C C . MET B 1 165 ? -10.945 25.859 12.484 1 96.44 165 MET B C 1
ATOM 4548 O O . MET B 1 165 ? -10.695 25.625 13.672 1 96.44 165 MET B O 1
ATOM 4552 N N . ASP B 1 166 ? -10.977 26.969 11.906 1 93.5 166 ASP B N 1
ATOM 4553 C CA . ASP B 1 166 ? -11.078 28.172 12.727 1 93.5 166 ASP B CA 1
ATOM 4554 C C . ASP B 1 166 ? -12.523 28.656 12.797 1 93.5 166 ASP B C 1
ATOM 4556 O O . ASP B 1 166 ? -13.039 29.234 11.836 1 93.5 166 ASP B O 1
ATOM 4560 N N . PHE B 1 167 ? -13.094 28.562 13.938 1 92.62 167 PHE B N 1
ATOM 4561 C CA . PHE B 1 167 ? -14.516 28.859 14.07 1 92.62 167 PHE B CA 1
ATOM 4562 C C . PHE B 1 167 ? -14.742 30.359 14.156 1 92.62 167 PHE B C 1
ATOM 4564 O O . PHE B 1 167 ? -15.852 30.844 13.922 1 92.62 167 PHE B O 1
ATOM 4571 N N . GLY B 1 168 ? -13.742 31.062 14.516 1 85.88 168 GLY B N 1
ATOM 4572 C CA . GLY B 1 168 ? -13.867 32.5 14.578 1 85.88 168 GLY B CA 1
ATOM 4573 C C . GLY B 1 168 ? -13.93 33.156 13.219 1 85.88 168 GLY B C 1
ATOM 4574 O O . GLY B 1 168 ? -14.82 33.969 12.953 1 85.88 168 GLY B O 1
ATOM 4575 N N . THR B 1 169 ? -13.039 32.719 12.406 1 80.06 169 THR B N 1
ATOM 4576 C CA . THR B 1 169 ? -12.953 33.344 11.086 1 80.06 169 THR B CA 1
ATOM 4577 C C . THR B 1 169 ? -13.773 32.531 10.07 1 80.06 169 THR B C 1
ATOM 4579 O O . THR B 1 169 ? -14.086 33.062 8.992 1 80.06 169 THR B O 1
ATOM 4582 N N . GLY B 1 170 ? -14.055 31.297 10.445 1 84.38 170 GLY B N 1
ATOM 4583 C CA . GLY B 1 170 ? -14.742 30.422 9.508 1 84.38 170 GLY B CA 1
ATOM 4584 C C . GLY B 1 170 ? -13.797 29.719 8.547 1 84.38 170 GLY B C 1
ATOM 4585 O O . GLY B 1 170 ? -14.242 28.969 7.668 1 84.38 170 GLY B O 1
ATOM 4586 N N . ALA B 1 171 ? -12.539 29.969 8.703 1 85.38 171 ALA B N 1
ATOM 4587 C CA . ALA B 1 171 ? -11.555 29.359 7.809 1 85.38 171 ALA B CA 1
ATOM 4588 C C . ALA B 1 171 ? -11.484 27.844 8.008 1 85.38 171 ALA B C 1
ATOM 4590 O O . ALA B 1 171 ? -11.32 27.375 9.133 1 85.38 171 ALA B O 1
ATOM 4591 N N . ASN B 1 172 ? -11.695 27.125 6.945 1 91.56 172 ASN B N 1
ATOM 4592 C CA . ASN B 1 172 ? -11.523 25.672 6.91 1 91.56 172 ASN B CA 1
ATOM 4593 C C . ASN B 1 172 ? -10.234 25.281 6.195 1 91.56 172 ASN B C 1
ATOM 4595 O O . ASN B 1 172 ? -10.188 25.219 4.965 1 91.56 172 ASN B O 1
ATOM 4599 N N . MET B 1 173 ? -9.234 25.078 6.973 1 97.06 173 MET B N 1
ATOM 4600 C CA . MET B 1 173 ? -7.922 24.766 6.422 1 97.06 173 MET B CA 1
ATOM 4601 C C . MET B 1 173 ? -7.832 23.281 6.039 1 97.06 173 MET B C 1
ATOM 4603 O O . MET B 1 173 ? -7.582 22.438 6.895 1 97.06 173 MET B O 1
ATOM 4607 N N . THR B 1 174 ? -8 23.047 4.793 1 97.44 174 THR B N 1
ATOM 4608 C CA . THR B 1 174 ? -8.031 21.703 4.242 1 97.44 174 THR B CA 1
ATOM 4609 C C . THR B 1 174 ? -6.895 21.5 3.242 1 97.44 174 THR B C 1
ATOM 4611 O O . THR B 1 174 ? -6.555 22.406 2.49 1 97.44 174 THR B O 1
ATOM 4614 N N . LEU B 1 175 ? -6.289 20.344 3.277 1 98.38 175 LEU B N 1
ATOM 4615 C CA . LEU B 1 175 ? -5.344 19.984 2.223 1 98.38 175 LEU B CA 1
ATOM 4616 C C . LEU B 1 175 ? -6.066 19.391 1.024 1 98.38 175 LEU B C 1
ATOM 4618 O O . LEU B 1 175 ? -6.906 18.5 1.185 1 98.38 175 LEU B O 1
ATOM 4622 N N . THR B 1 176 ? -5.777 19.875 -0.116 1 98.25 176 THR B N 1
ATOM 4623 C CA . THR B 1 176 ? -6.355 19.359 -1.352 1 98.25 176 THR B CA 1
ATOM 4624 C C . THR B 1 176 ? -5.266 19.031 -2.363 1 98.25 176 THR B C 1
ATOM 4626 O O . THR B 1 176 ? -4.473 19.891 -2.74 1 98.25 176 THR B O 1
ATOM 4629 N N . ALA B 1 177 ? -5.266 17.797 -2.779 1 98 177 ALA B N 1
ATOM 4630 C CA . ALA B 1 177 ? -4.266 17.375 -3.752 1 98 177 ALA B CA 1
ATOM 4631 C C . ALA B 1 177 ? -4.445 18.094 -5.082 1 98 177 ALA B C 1
ATOM 4633 O O . ALA B 1 177 ? -5.559 18.5 -5.43 1 98 177 ALA B O 1
ATOM 4634 N N . TRP B 1 178 ? -3.309 18.266 -5.738 1 97.38 178 TRP B N 1
ATOM 4635 C CA . TRP B 1 178 ? -3.391 18.734 -7.121 1 97.38 178 TRP B CA 1
ATOM 4636 C C . TRP B 1 178 ? -4.156 17.734 -7.984 1 97.38 178 TRP B C 1
ATOM 4638 O O . TRP B 1 178 ? -4.121 16.531 -7.727 1 97.38 178 TRP B O 1
ATOM 4648 N N . THR B 1 179 ? -4.766 18.234 -8.984 1 96.44 179 THR B N 1
ATOM 4649 C CA . THR B 1 179 ? -5.426 17.344 -9.938 1 96.44 179 THR B CA 1
ATOM 4650 C C . THR B 1 179 ? -4.422 16.406 -10.586 1 96.44 179 THR B C 1
ATOM 4652 O O . THR B 1 179 ? -4.715 15.219 -10.789 1 96.44 179 THR B O 1
ATOM 4655 N N . SER B 1 180 ? -3.35 16.953 -10.898 1 93.44 180 SER B N 1
ATOM 4656 C CA . SER B 1 180 ? -2.201 16.234 -11.43 1 93.44 180 SER B CA 1
ATOM 4657 C C . SER B 1 180 ? -0.901 16.984 -11.172 1 93.44 180 SER B C 1
ATOM 4659 O O . SER B 1 180 ? -0.923 18.156 -10.789 1 93.44 180 SER B O 1
ATOM 4661 N N . PRO B 1 181 ? 0.211 16.359 -11.422 1 91.94 181 PRO B N 1
ATOM 4662 C CA . PRO B 1 181 ? 1.479 17.062 -11.188 1 91.94 181 PRO B CA 1
ATOM 4663 C C . PRO B 1 181 ? 1.638 18.312 -12.047 1 91.94 181 PRO B C 1
ATOM 4665 O O . PRO B 1 181 ? 2.404 19.203 -11.695 1 91.94 181 PRO B O 1
ATOM 4668 N N . SER B 1 182 ? 0.902 18.406 -13.109 1 95.62 182 SER B N 1
ATOM 4669 C CA . SER B 1 182 ? 1.021 19.531 -14.016 1 95.62 182 SER B CA 1
ATOM 4670 C C . SER B 1 182 ? -0.134 20.516 -13.828 1 95.62 182 SER B C 1
ATOM 4672 O O . SER B 1 182 ? -0.194 21.547 -14.5 1 95.62 182 SER B O 1
ATOM 4674 N N . ASP B 1 183 ? -1.053 20.172 -12.875 1 97.25 183 ASP B N 1
ATOM 4675 C CA . ASP B 1 183 ? -2.248 20.984 -12.68 1 97.25 183 ASP B CA 1
ATOM 4676 C C . ASP B 1 183 ? -2.559 21.172 -11.195 1 97.25 183 ASP B C 1
ATOM 4678 O O . ASP B 1 183 ? -3.227 20.328 -10.586 1 97.25 183 ASP B O 1
ATOM 4682 N N . PRO B 1 184 ? -2.27 22.328 -10.656 1 97.62 184 PRO B N 1
ATOM 4683 C CA . PRO B 1 184 ? -2.441 22.578 -9.219 1 97.62 184 PRO B CA 1
ATOM 4684 C C . PRO B 1 184 ? -3.902 22.781 -8.836 1 97.62 184 PRO B C 1
ATOM 4686 O O . PRO B 1 184 ? -4.203 23.031 -7.66 1 97.62 184 PRO B O 1
ATOM 4689 N N . SER B 1 185 ? -4.789 22.734 -9.773 1 97.94 185 SER B N 1
ATOM 4690 C CA . SER B 1 185 ? -6.191 22.891 -9.398 1 97.94 185 SER B CA 1
ATOM 4691 C C . SER B 1 185 ? -6.629 21.828 -8.406 1 97.94 185 SER B C 1
ATOM 4693 O O . SER B 1 185 ? -6.023 20.75 -8.344 1 97.94 185 SER B O 1
ATOM 4695 N N . PRO B 1 186 ? -7.609 22.156 -7.602 1 97.12 186 PRO B N 1
ATOM 4696 C CA . PRO B 1 186 ? -8.031 21.203 -6.578 1 97.12 186 PRO B CA 1
ATOM 4697 C C . PRO B 1 186 ? -8.539 19.891 -7.172 1 97.12 186 PRO B C 1
ATOM 4699 O O . PRO B 1 186 ? -9.438 19.891 -8.016 1 97.12 186 PRO B O 1
ATOM 4702 N N . GLY B 1 187 ? -7.918 18.797 -6.703 1 96.94 187 GLY B N 1
ATOM 4703 C CA . GLY B 1 187 ? -8.336 17.484 -7.125 1 96.94 187 GLY B CA 1
ATOM 4704 C C . GLY B 1 187 ? -9.359 16.844 -6.199 1 96.94 187 GLY B C 1
ATOM 4705 O O . GLY B 1 187 ? -9.852 17.5 -5.281 1 96.94 187 GLY B O 1
ATOM 4706 N N . PRO B 1 188 ? -9.656 15.586 -6.469 1 96.12 188 PRO B N 1
ATOM 4707 C CA . PRO B 1 188 ? -10.703 14.93 -5.691 1 96.12 188 PRO B CA 1
ATOM 4708 C C . PRO B 1 188 ? -10.219 14.453 -4.324 1 96.12 188 PRO B C 1
ATOM 4710 O O . PRO B 1 188 ? -11.031 14.117 -3.459 1 96.12 188 PRO B O 1
ATOM 4713 N N . VAL B 1 189 ? -8.906 14.367 -4.121 1 97.12 189 VAL B N 1
ATOM 4714 C CA . VAL B 1 189 ? -8.359 13.875 -2.861 1 97.12 189 VAL B CA 1
ATOM 4715 C C . VAL B 1 189 ? -8.18 15.039 -1.886 1 97.12 189 VAL B C 1
ATOM 4717 O O . VAL B 1 189 ? -7.449 15.992 -2.172 1 97.12 189 VAL B O 1
ATOM 4720 N N . VAL B 1 190 ? -8.844 14.93 -0.751 1 98 190 VAL B N 1
ATOM 4721 C CA . VAL B 1 190 ? -8.828 16.016 0.226 1 98 190 VAL B CA 1
ATOM 4722 C C . VAL B 1 190 ? -8.617 15.445 1.627 1 98 190 VAL B C 1
ATOM 4724 O O . VAL B 1 190 ? -9.109 14.359 1.945 1 98 190 VAL B O 1
ATOM 4727 N N . ALA B 1 191 ? -7.836 16.078 2.414 1 98.25 191 ALA B N 1
ATOM 4728 C CA . ALA B 1 191 ? -7.68 15.781 3.836 1 98.25 191 ALA B CA 1
ATOM 4729 C C . ALA B 1 191 ? -8.367 16.844 4.695 1 98.25 191 ALA B C 1
ATOM 4731 O O . ALA B 1 191 ? -8 18.016 4.652 1 98.25 191 ALA B O 1
ATOM 4732 N N . VAL B 1 192 ? -9.32 16.375 5.496 1 97.38 192 VAL B N 1
ATOM 4733 C CA . VAL B 1 192 ? -10.164 17.328 6.219 1 97.38 192 VAL B CA 1
ATOM 4734 C C . VAL B 1 192 ? -10.266 16.922 7.684 1 97.38 192 VAL B C 1
ATOM 4736 O O . VAL B 1 192 ? -10.328 15.727 8 1 97.38 192 VAL B O 1
ATOM 4739 N N . MET B 1 193 ? -10.266 17.953 8.516 1 97.94 193 MET B N 1
ATOM 4740 C CA . MET B 1 193 ? -10.555 17.75 9.93 1 97.94 193 MET B CA 1
ATOM 4741 C C . MET B 1 193 ? -12.062 17.672 10.172 1 97.94 193 MET B C 1
ATOM 4743 O O . MET B 1 193 ? -12.789 18.625 9.914 1 97.94 193 MET B O 1
ATOM 4747 N N . ASP B 1 194 ? -12.461 16.531 10.586 1 96.81 194 ASP B N 1
ATOM 4748 C CA . ASP B 1 194 ? -13.844 16.375 11.023 1 96.81 194 ASP B CA 1
ATOM 4749 C C . ASP B 1 194 ? -13.992 16.703 12.508 1 96.81 194 ASP B C 1
ATOM 4751 O O . ASP B 1 194 ? -13.383 16.062 13.359 1 96.81 194 ASP B O 1
ATOM 4755 N N . THR B 1 195 ? -14.859 17.656 12.82 1 95.12 195 THR B N 1
ATOM 4756 C CA . THR B 1 195 ? -14.945 18.156 14.188 1 95.12 195 THR B CA 1
ATOM 4757 C C . THR B 1 195 ? -16.219 17.656 14.859 1 95.12 195 THR B C 1
ATOM 4759 O O . THR B 1 195 ? -16.562 18.109 15.953 1 95.12 195 THR B O 1
ATOM 4762 N N . THR B 1 196 ? -17.234 16.906 14.305 1 91.25 196 THR B N 1
ATOM 4763 C CA . THR B 1 196 ? -18.516 16.469 14.836 1 91.25 196 THR B CA 1
ATOM 4764 C C . THR B 1 196 ? -18.312 15.523 16.016 1 91.25 196 THR B C 1
ATOM 4766 O O . THR B 1 196 ? -19.031 15.609 17.016 1 91.25 196 THR B O 1
ATOM 4769 N N . GLY B 1 197 ? -17.375 14.828 16.375 1 94.12 197 GLY B N 1
ATOM 4770 C CA . GLY B 1 197 ? -16.922 13.977 17.453 1 94.12 197 GLY B CA 1
ATOM 4771 C C . GLY B 1 197 ? -15.57 14.391 18.031 1 94.12 197 GLY B C 1
ATOM 4772 O O . GLY B 1 197 ? -15.352 15.57 18.328 1 94.12 197 GLY B O 1
ATOM 4773 N N . ASP B 1 198 ? -14.914 13.383 18.391 1 96.81 198 ASP B N 1
ATOM 4774 C CA . ASP B 1 198 ? -13.516 13.688 18.688 1 96.81 198 ASP B CA 1
ATOM 4775 C C . ASP B 1 198 ? -12.734 13.977 17.406 1 96.81 198 ASP B C 1
ATOM 4777 O O . ASP B 1 198 ? -12.625 13.109 16.531 1 96.81 198 ASP B O 1
ATOM 4781 N N . PRO B 1 199 ? -12.289 15.18 17.328 1 97 199 PRO B N 1
ATOM 4782 C CA . PRO B 1 199 ? -11.75 15.609 16.031 1 97 199 PRO B CA 1
ATOM 4783 C C . PRO B 1 199 ? -10.711 14.648 15.477 1 97 199 PRO B C 1
ATOM 4785 O O . PRO B 1 199 ? -9.844 14.172 16.219 1 97 199 PRO B O 1
ATOM 4788 N N . GLU B 1 200 ? -10.781 14.352 14.227 1 97.25 200 GLU B N 1
ATOM 4789 C CA . GLU B 1 200 ? -9.844 13.5 13.508 1 97.25 200 GLU B CA 1
ATOM 4790 C C . GLU B 1 200 ? -9.75 13.898 12.039 1 97.25 200 GLU B C 1
ATOM 4792 O O . GLU B 1 200 ? -10.633 14.594 11.523 1 97.25 200 GLU B O 1
ATOM 4797 N N . VAL B 1 201 ? -8.711 13.531 11.383 1 98.25 201 VAL B N 1
ATOM 4798 C CA . VAL B 1 201 ? -8.492 13.867 9.984 1 98.25 201 VAL B CA 1
ATOM 4799 C C . VAL B 1 201 ? -8.914 12.695 9.102 1 98.25 201 VAL B C 1
ATOM 4801 O O . VAL B 1 201 ? -8.562 11.547 9.383 1 98.25 201 VAL B O 1
ATOM 4804 N N . PHE B 1 202 ? -9.688 12.984 8.07 1 98.12 202 PHE B N 1
ATOM 4805 C CA . PHE B 1 202 ? -10.039 12.008 7.043 1 98.12 202 PHE B CA 1
ATOM 4806 C C . PHE B 1 202 ? -9.453 12.406 5.695 1 98.12 202 PHE B C 1
ATOM 4808 O O . PHE B 1 202 ? -9.391 13.594 5.363 1 98.12 202 PHE B O 1
ATOM 4815 N N . ILE B 1 203 ? -9 11.43 4.965 1 97.69 203 ILE B N 1
ATOM 4816 C CA . ILE B 1 203 ? -8.727 11.648 3.545 1 97.69 203 ILE B CA 1
ATOM 4817 C C . ILE B 1 203 ? -9.891 11.125 2.713 1 97.69 203 ILE B C 1
ATOM 4819 O O . ILE B 1 203 ? -10.312 9.977 2.873 1 97.69 203 ILE B O 1
ATOM 4823 N N . TRP B 1 204 ? -10.359 12.016 1.9 1 97.19 204 TRP B N 1
ATOM 4824 C CA . TRP B 1 204 ? -11.438 11.688 0.972 1 97.19 204 TRP B CA 1
ATOM 4825 C C . TRP B 1 204 ? -10.914 11.594 -0.458 1 97.19 204 TRP B C 1
ATOM 4827 O O . TRP B 1 204 ? -10.07 12.391 -0.869 1 97.19 204 TRP B O 1
ATOM 4837 N N . ASN B 1 205 ? -11.312 10.656 -1.156 1 94.69 205 ASN B N 1
ATOM 4838 C CA . ASN B 1 205 ? -11.219 10.594 -2.611 1 94.69 205 ASN B CA 1
ATOM 4839 C C . ASN B 1 205 ? -12.594 10.609 -3.268 1 94.69 205 ASN B C 1
ATOM 4841 O O . ASN B 1 205 ? -13.266 9.578 -3.346 1 94.69 205 ASN B O 1
ATOM 4845 N N . GLY B 1 206 ? -12.922 11.758 -3.701 1 94.44 206 GLY B N 1
ATOM 4846 C CA . GLY B 1 206 ? -14.32 11.953 -4.031 1 94.44 206 GLY B CA 1
ATOM 4847 C C . GLY B 1 206 ? -15.242 11.812 -2.836 1 94.44 206 GLY B C 1
ATOM 4848 O O . GLY B 1 206 ? -15.062 12.484 -1.818 1 94.44 206 GLY B O 1
ATOM 4849 N N . ALA B 1 207 ? -16.109 10.875 -3.004 1 94.88 207 ALA B N 1
ATOM 4850 C CA . ALA B 1 207 ? -17.109 10.711 -1.953 1 94.88 207 ALA B CA 1
ATOM 4851 C C . ALA B 1 207 ? -16.688 9.633 -0.96 1 94.88 207 ALA B C 1
ATOM 4853 O O . ALA B 1 207 ? -17.375 9.406 0.047 1 94.88 207 ALA B O 1
ATOM 4854 N N . GLU B 1 208 ? -15.539 9.078 -1.162 1 93.62 208 GLU B N 1
ATOM 4855 C CA . GLU B 1 208 ? -15.156 7.938 -0.34 1 93.62 208 GLU B CA 1
ATOM 4856 C C . GLU B 1 208 ? -14.078 8.32 0.668 1 93.62 208 GLU B C 1
ATOM 4858 O O . GLU B 1 208 ? -13.086 8.953 0.311 1 93.62 208 GLU B O 1
ATOM 4863 N N . LYS B 1 209 ? -14.242 7.93 1.877 1 96.44 209 LYS B N 1
ATOM 4864 C CA . LYS B 1 209 ? -13.172 8.016 2.861 1 96.44 209 LYS B CA 1
ATOM 4865 C C . LYS B 1 209 ? -12.133 6.918 2.645 1 96.44 209 LYS B C 1
ATOM 4867 O O . LYS B 1 209 ? -12.469 5.73 2.65 1 96.44 209 LYS B O 1
ATOM 4872 N N . VAL B 1 210 ? -10.898 7.309 2.553 1 94.25 210 VAL B N 1
ATOM 4873 C CA . VAL B 1 210 ? -9.914 6.293 2.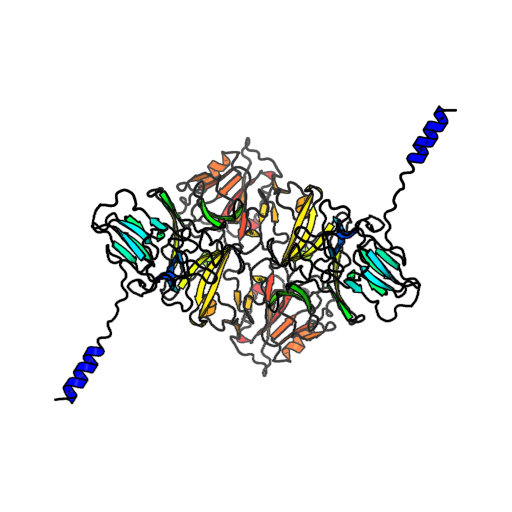197 1 94.25 210 VAL B CA 1
ATOM 4874 C C . VAL B 1 210 ? -8.891 6.148 3.322 1 94.25 210 VAL B C 1
ATOM 4876 O O . VAL B 1 210 ? -8.133 5.176 3.359 1 94.25 210 VAL B O 1
ATOM 4879 N N . TRP B 1 211 ? -8.945 7.047 4.254 1 96.69 211 TRP B N 1
ATOM 4880 C CA . TRP B 1 211 ? -8.031 6.965 5.391 1 96.69 211 TRP B CA 1
ATOM 4881 C C . TRP B 1 211 ? -8.539 7.816 6.555 1 96.69 211 TRP B C 1
ATOM 4883 O O . TRP B 1 211 ? -9.188 8.844 6.344 1 96.69 211 TRP B O 1
ATOM 4893 N N . ARG B 1 212 ? -8.148 7.375 7.73 1 97.56 212 ARG B N 1
ATOM 4894 C CA . ARG B 1 212 ? -8.531 8.039 8.977 1 97.56 212 ARG B CA 1
ATOM 4895 C C . ARG B 1 212 ? -7.359 8.07 9.953 1 97.56 212 ARG B C 1
ATOM 4897 O O . ARG B 1 212 ? -6.699 7.055 10.18 1 97.56 212 ARG B O 1
ATOM 4904 N N . SER B 1 213 ? -7.148 9.203 10.562 1 97.38 213 SER B N 1
ATOM 4905 C CA . SER B 1 213 ? -6.027 9.352 11.484 1 97.38 213 SER B CA 1
ATOM 4906 C C . SER B 1 213 ? -6.367 8.805 12.867 1 97.38 213 SER B C 1
ATOM 4908 O O . SER B 1 213 ? -5.473 8.547 13.672 1 97.38 213 SER B O 1
ATOM 4910 N N . GLY B 1 214 ? -7.664 8.609 13.141 1 97.31 214 GLY B N 1
ATOM 4911 C CA . GLY B 1 214 ? -8.07 8.492 14.539 1 97.31 214 GLY B CA 1
ATOM 4912 C C . GLY B 1 214 ? -7.988 9.812 15.289 1 97.31 214 GLY B C 1
ATOM 4913 O O . GLY B 1 214 ? -7.34 10.758 14.836 1 97.31 214 GLY B O 1
ATOM 4914 N N . PRO B 1 215 ? -8.648 9.914 16.375 1 97.06 215 PRO B N 1
ATOM 4915 C CA . PRO B 1 215 ? -8.609 11.164 17.141 1 97.06 215 PRO B CA 1
ATOM 4916 C C . PRO B 1 215 ? -7.266 11.398 17.828 1 97.06 215 PRO B C 1
ATOM 4918 O O . PRO B 1 215 ? -6.504 10.445 18.031 1 97.06 215 PRO B O 1
ATOM 4921 N N . TRP B 1 216 ? -7.031 12.672 18.094 1 95.31 216 TRP B N 1
ATOM 4922 C CA . TRP B 1 216 ? -5.867 13.047 18.891 1 95.31 216 TRP B CA 1
ATOM 4923 C C . TRP B 1 216 ? -6.039 12.609 20.344 1 95.31 216 TRP B C 1
ATOM 4925 O O . TRP B 1 216 ? -7.031 12.953 20.984 1 95.31 216 TRP B O 1
ATOM 4935 N N . ASP B 1 217 ? -5.133 11.859 20.891 1 91.69 217 ASP B N 1
ATOM 4936 C CA . ASP B 1 217 ? -5.316 11.297 22.234 1 91.69 217 ASP B CA 1
ATOM 4937 C C . ASP B 1 217 ? -4.551 12.109 23.281 1 91.69 217 ASP B C 1
ATOM 4939 O O . ASP B 1 217 ? -4.418 11.68 24.422 1 91.69 217 ASP B O 1
ATOM 4943 N N . GLY B 1 218 ? -4.078 13.258 22.875 1 90.56 218 GLY B N 1
ATOM 4944 C CA . GLY B 1 218 ? -3.283 14.109 23.75 1 90.56 218 GLY B CA 1
ATOM 4945 C C . GLY B 1 218 ? -1.806 14.094 23.406 1 90.56 218 GLY B C 1
ATOM 4946 O O . GLY B 1 218 ? -1.073 15.016 23.781 1 90.56 218 GLY B O 1
ATOM 4947 N N . LEU B 1 219 ? -1.432 13.07 22.688 1 88.12 219 LEU B N 1
ATOM 4948 C CA . LEU B 1 219 ? -0.026 12.93 22.328 1 88.12 219 LEU B CA 1
ATOM 4949 C C . LEU B 1 219 ? 0.135 12.789 20.812 1 88.12 219 LEU B C 1
ATOM 4951 O O . LEU B 1 219 ? 1.074 13.344 20.234 1 88.12 219 LEU B O 1
ATOM 4955 N N . GLN B 1 220 ? -0.731 12.102 20.281 1 92.56 220 GLN B N 1
ATOM 4956 C CA . GLN B 1 220 ? -0.7 11.781 18.859 1 92.56 220 GLN B CA 1
ATOM 4957 C C . GLN B 1 220 ? -2.08 11.367 18.359 1 92.56 220 GLN B C 1
ATOM 4959 O O . GLN B 1 220 ? -2.986 11.117 19.156 1 92.56 220 GLN B O 1
ATOM 4964 N N . PHE B 1 221 ? -2.156 11.359 17.078 1 95.94 221 PHE B N 1
ATOM 4965 C CA . PHE B 1 221 ? -3.334 10.695 16.531 1 95.94 221 PHE B CA 1
ATOM 4966 C C . PHE B 1 221 ? -3.268 9.195 16.75 1 95.94 221 PHE B C 1
ATOM 4968 O O . PHE B 1 221 ? -2.227 8.57 16.531 1 95.94 221 PHE B O 1
ATOM 4975 N N . THR B 1 222 ? -4.328 8.578 17.109 1 95.06 222 THR B N 1
ATOM 4976 C CA . THR B 1 222 ? -4.332 7.176 17.516 1 95.06 222 THR B CA 1
ATOM 4977 C C . THR B 1 222 ? -3.979 6.277 16.328 1 95.06 222 THR B C 1
ATOM 4979 O O . THR B 1 222 ? -3.488 5.16 16.516 1 95.06 222 THR B O 1
ATOM 4982 N N . GLY B 1 223 ? -4.172 6.75 15.141 1 94.88 223 GLY B N 1
ATOM 4983 C CA . GLY B 1 223 ? -3.855 5.965 13.961 1 94.88 223 GLY B CA 1
ATOM 4984 C C . GLY B 1 223 ? -2.488 6.277 13.383 1 94.88 223 GLY B C 1
ATOM 4985 O O . GLY B 1 223 ? -2.123 5.762 12.32 1 94.88 223 GLY B O 1
ATOM 4986 N N . VAL B 1 224 ? -1.767 7.191 13.992 1 93.81 224 VAL B N 1
ATOM 4987 C CA . VAL B 1 224 ? -0.442 7.578 13.516 1 93.81 224 VAL B CA 1
ATOM 4988 C C . VAL B 1 224 ? 0.552 7.547 14.68 1 93.81 224 VAL B C 1
ATOM 4990 O O . VAL B 1 224 ? 1.157 8.57 15.008 1 93.81 224 VAL B O 1
ATOM 4993 N N . PRO B 1 225 ? 0.808 6.434 15.148 1 88.5 225 PRO B N 1
ATOM 4994 C CA . PRO B 1 225 ? 1.681 6.359 16.312 1 88.5 225 PRO B CA 1
ATOM 4995 C C . PRO B 1 225 ? 3.141 6.664 15.992 1 88.5 225 PRO B C 1
ATOM 4997 O O . PRO B 1 225 ? 3.947 6.898 16.891 1 88.5 225 PRO B O 1
ATOM 5000 N N . ASP B 1 226 ? 3.475 6.773 14.781 1 85.69 226 ASP B N 1
ATOM 5001 C CA . ASP B 1 226 ? 4.832 7.035 14.312 1 85.69 226 ASP B CA 1
ATOM 5002 C C . ASP B 1 226 ? 5.383 8.32 14.922 1 85.69 226 ASP B C 1
ATOM 5004 O O . ASP B 1 226 ? 6.59 8.445 15.141 1 85.69 226 ASP B O 1
ATOM 5008 N N . THR B 1 227 ? 4.543 9.219 15.188 1 86.12 227 THR B N 1
ATOM 5009 C CA . THR B 1 227 ? 4.953 10.562 15.57 1 86.12 227 THR B CA 1
ATOM 5010 C C . THR B 1 227 ? 5.707 10.539 16.891 1 86.12 227 THR B C 1
ATOM 5012 O O . THR B 1 227 ? 6.527 11.422 17.172 1 86.12 227 THR B O 1
ATOM 5015 N N . ALA B 1 228 ? 5.473 9.531 17.641 1 79.25 228 ALA B N 1
ATOM 5016 C CA . ALA B 1 228 ? 6.141 9.398 18.922 1 79.25 228 ALA B CA 1
ATOM 5017 C C . ALA B 1 228 ? 7.637 9.148 18.75 1 79.25 228 ALA B C 1
ATOM 5019 O O . ALA B 1 228 ? 8.422 9.391 19.672 1 79.25 228 ALA B O 1
ATOM 5020 N N . THR B 1 229 ? 7.988 8.742 17.641 1 80.81 229 THR B N 1
ATOM 5021 C CA . THR B 1 229 ? 9.375 8.359 17.422 1 80.81 229 THR B CA 1
ATOM 5022 C C . THR B 1 229 ? 10.109 9.422 16.594 1 80.81 229 THR B C 1
ATOM 5024 O O . THR B 1 229 ? 11.297 9.289 16.312 1 80.81 229 THR B O 1
ATOM 5027 N N . TYR B 1 230 ? 9.367 10.438 16.281 1 82.5 230 TYR B N 1
ATOM 5028 C CA . TYR B 1 230 ? 9.969 11.461 15.422 1 82.5 230 TYR B CA 1
ATOM 5029 C C . TYR B 1 230 ? 10.961 12.312 16.203 1 82.5 230 TYR B C 1
ATOM 5031 O O . TYR B 1 230 ? 10.641 12.812 17.281 1 82.5 230 TYR B O 1
ATOM 5039 N N . MET B 1 231 ? 12.109 12.391 15.586 1 81.56 231 MET B N 1
ATOM 5040 C CA . MET B 1 231 ? 13.109 13.266 16.188 1 81.56 231 MET B CA 1
ATOM 5041 C C . MET B 1 231 ? 13.148 14.617 15.469 1 81.56 231 MET B C 1
ATOM 5043 O O . MET B 1 231 ? 13.094 14.672 14.242 1 81.56 231 MET B O 1
ATOM 5047 N N . GLY B 1 232 ? 13.117 15.648 16.234 1 87.5 232 GLY B N 1
ATOM 5048 C CA . GLY B 1 232 ? 13.242 16.984 15.672 1 87.5 232 GLY B CA 1
ATOM 5049 C C . GLY B 1 232 ? 11.922 17.578 15.234 1 87.5 232 GLY B C 1
ATOM 5050 O O . GLY B 1 232 ? 11.883 18.625 14.578 1 87.5 232 GLY B O 1
ATOM 5051 N N . PHE B 1 233 ? 10.852 16.875 15.562 1 91.69 233 PHE B N 1
ATOM 5052 C CA . PHE B 1 233 ? 9.516 17.359 15.219 1 91.69 233 PHE B CA 1
ATOM 5053 C C . PHE B 1 233 ? 8.727 17.688 16.484 1 91.69 233 PHE B C 1
ATOM 5055 O O . PHE B 1 233 ? 8.883 17.016 17.516 1 91.69 233 PHE B O 1
ATOM 5062 N N . ASN B 1 234 ? 8.023 18.703 16.391 1 92.88 234 ASN B N 1
ATOM 5063 C CA . ASN B 1 234 ? 7.031 19.047 17.406 1 92.88 234 ASN B CA 1
ATOM 5064 C C . ASN B 1 234 ? 5.633 19.141 16.797 1 92.88 234 ASN B C 1
ATOM 5066 O O . ASN B 1 234 ? 5.402 19.891 15.859 1 92.88 234 ASN B O 1
ATOM 5070 N N . PHE B 1 235 ? 4.762 18.406 17.406 1 94.69 235 PHE B N 1
ATOM 5071 C CA . PHE B 1 235 ? 3.389 18.375 16.906 1 94.69 235 PHE B CA 1
ATOM 5072 C C . PHE B 1 235 ? 2.445 19.062 17.891 1 94.69 235 PHE B C 1
ATOM 5074 O O . PHE B 1 235 ? 2.625 18.984 19.109 1 94.69 235 PHE B O 1
ATOM 5081 N N . SER B 1 236 ? 1.523 19.797 17.297 1 94.81 236 SER B N 1
ATOM 5082 C CA . SER B 1 236 ? 0.565 20.531 18.125 1 94.81 236 SER B CA 1
ATOM 5083 C C . SER B 1 236 ? -0.866 20.266 17.656 1 94.81 236 SER B C 1
ATOM 5085 O O . SER B 1 236 ? -1.135 20.188 16.453 1 94.81 236 SER B O 1
ATOM 5087 N N . PHE B 1 237 ? -1.685 20.141 18.672 1 96.5 237 PHE B N 1
ATOM 5088 C CA . PHE B 1 237 ? -3.113 19.984 18.438 1 96.5 237 PHE B CA 1
ATOM 5089 C C . PHE B 1 237 ? -3.922 20.922 19.312 1 96.5 237 PHE B C 1
ATOM 5091 O O . PHE B 1 237 ? -3.838 20.844 20.547 1 96.5 237 PHE B O 1
ATOM 5098 N N . VAL B 1 238 ? -4.617 21.719 18.656 1 96.56 238 VAL B N 1
ATOM 5099 C CA . VAL B 1 238 ? -5.488 22.656 19.359 1 96.56 238 VAL B CA 1
ATOM 5100 C C . VAL B 1 238 ? -6.938 22.188 19.266 1 96.56 238 VAL B C 1
ATOM 5102 O O . VAL B 1 238 ? -7.434 21.906 18.172 1 96.56 238 VAL B O 1
ATOM 5105 N N . ASN B 1 239 ? -7.543 22.062 20.328 1 94.88 239 ASN B N 1
ATOM 5106 C CA . ASN B 1 239 ? -8.961 21.703 20.422 1 94.88 239 ASN B CA 1
ATOM 5107 C C . ASN B 1 239 ? -9.695 22.609 21.406 1 94.88 239 ASN B C 1
ATOM 5109 O O . ASN B 1 239 ? -9.734 22.328 22.594 1 94.88 239 ASN B O 1
ATOM 5113 N N . SER B 1 240 ? -10.227 23.672 20.875 1 93.44 240 SER B N 1
ATOM 5114 C CA . SER B 1 240 ? -10.961 24.656 21.672 1 93.44 240 SER B CA 1
ATOM 5115 C C . SER B 1 240 ? -12.234 25.094 20.953 1 93.44 240 SER B C 1
ATOM 5117 O O . SER B 1 240 ? -12.5 24.672 19.828 1 93.44 240 SER B O 1
ATOM 5119 N N . ALA B 1 241 ? -13 25.891 21.641 1 92.56 241 ALA B N 1
ATOM 5120 C CA . ALA B 1 241 ? -14.227 26.406 21.062 1 92.56 241 ALA B CA 1
ATOM 5121 C C . ALA B 1 241 ? -13.922 27.328 19.875 1 92.56 241 ALA B C 1
ATOM 5123 O O . ALA B 1 241 ? -14.766 27.516 19 1 92.56 241 ALA B O 1
ATOM 5124 N N . LYS B 1 242 ? -12.727 27.75 19.781 1 94.75 242 LYS B N 1
ATOM 5125 C CA . LYS B 1 242 ? -12.375 28.719 18.75 1 94.75 242 LYS B CA 1
ATOM 5126 C C . LYS B 1 242 ? -11.727 28.031 17.547 1 94.75 242 LYS B C 1
ATOM 5128 O O . LYS B 1 242 ? -11.836 28.516 16.422 1 94.75 242 LYS B O 1
ATOM 5133 N N . GLU B 1 243 ? -11.047 26.953 17.953 1 96.06 243 GLU B N 1
ATOM 5134 C CA . GLU B 1 243 ? -10.258 26.359 16.875 1 96.06 243 GLU B CA 1
ATOM 5135 C C . GLU B 1 243 ? -9.984 24.875 17.141 1 96.06 243 GLU B C 1
ATOM 5137 O O . GLU B 1 243 ? -9.805 24.469 18.281 1 96.06 243 GLU B O 1
ATOM 5142 N N . VAL B 1 244 ? -10.102 24.094 16.094 1 97.62 244 VAL B N 1
ATOM 5143 C CA . VAL B 1 244 ? -9.578 22.734 16.047 1 97.62 244 VAL B CA 1
ATOM 5144 C C . VAL B 1 244 ? -8.562 22.609 14.914 1 97.62 244 VAL B C 1
ATOM 5146 O O . VAL B 1 244 ? -8.914 22.75 13.742 1 97.62 244 VAL B O 1
ATOM 5149 N N . SER B 1 245 ? -7.273 22.391 15.305 1 98 245 SER B N 1
ATOM 5150 C CA . SER B 1 245 ? -6.285 22.359 14.227 1 98 245 SER B CA 1
ATOM 5151 C C . SER B 1 245 ? -5.055 21.562 14.633 1 98 245 SER B C 1
ATOM 5153 O O . SER B 1 245 ? -4.77 21.406 15.82 1 98 245 SER B O 1
ATOM 5155 N N . TYR B 1 246 ? -4.465 20.953 13.703 1 97.56 246 TYR B N 1
ATOM 5156 C CA . TYR B 1 246 ? -3.189 20.25 13.789 1 97.56 246 TYR B CA 1
ATOM 5157 C C . TYR B 1 246 ? -2.094 21.016 13.062 1 97.56 246 TYR B C 1
ATOM 5159 O O . TYR B 1 246 ? -2.326 21.578 11.992 1 97.56 246 TYR B O 1
ATOM 5167 N N . SER B 1 247 ? -0.951 21.094 13.648 1 97.25 247 SER B N 1
ATOM 5168 C CA . SER B 1 247 ? 0.222 21.688 13.023 1 97.25 247 SER B CA 1
ATOM 5169 C C . SER B 1 247 ? 1.507 21.016 13.5 1 97.25 247 SER B C 1
ATOM 5171 O O . SER B 1 247 ? 1.477 20.188 14.398 1 97.25 247 SER B O 1
ATOM 5173 N N . PHE B 1 248 ? 2.57 21.312 12.805 1 96.5 248 PHE B N 1
ATOM 5174 C CA . PHE B 1 248 ? 3.857 20.797 13.25 1 96.5 248 PHE B CA 1
ATOM 5175 C C . PHE B 1 248 ? 4.953 21.828 13.07 1 96.5 248 PHE B C 1
ATOM 5177 O O . PHE B 1 248 ? 4.777 22.812 12.344 1 96.5 248 PHE B O 1
ATOM 5184 N N . GLN B 1 249 ? 5.961 21.672 13.836 1 95.19 249 GLN B N 1
ATOM 5185 C CA . GLN B 1 249 ? 7.188 22.453 13.742 1 95.19 249 GLN B CA 1
ATOM 5186 C C . GLN B 1 249 ? 8.414 21.547 13.719 1 95.19 249 GLN B C 1
ATOM 5188 O O . GLN B 1 249 ? 8.336 20.375 14.102 1 95.19 249 GLN B O 1
ATOM 5193 N N . VAL B 1 250 ? 9.445 22.062 13.172 1 92.62 250 VAL B N 1
ATOM 5194 C CA . VAL B 1 250 ? 10.727 21.359 13.211 1 92.62 250 VAL B CA 1
ATOM 5195 C C . VAL B 1 250 ? 11.68 22.062 14.172 1 92.62 250 VAL B C 1
ATOM 5197 O O . VAL B 1 250 ? 11.648 23.297 14.289 1 92.62 250 VAL B O 1
ATOM 5200 N N . ALA B 1 251 ? 12.461 21.297 14.914 1 85.75 251 ALA B N 1
ATOM 5201 C CA . ALA B 1 251 ? 13.312 21.828 15.969 1 85.75 251 ALA B CA 1
ATOM 5202 C C . ALA B 1 251 ? 14.461 22.641 15.391 1 85.75 251 ALA B C 1
ATOM 5204 O O . ALA B 1 251 ? 14.914 23.625 15.992 1 85.75 251 ALA B O 1
ATOM 5205 N N . ASN B 1 252 ? 14.961 22.125 14.312 1 83.5 252 ASN B N 1
ATOM 5206 C CA . ASN B 1 252 ? 16.141 22.719 13.703 1 83.5 252 ASN B CA 1
ATOM 5207 C C . ASN B 1 252 ? 15.898 23.062 12.242 1 83.5 252 ASN B C 1
ATOM 5209 O O . ASN B 1 252 ? 15.234 22.328 11.516 1 83.5 252 ASN B O 1
ATOM 5213 N N . SER B 1 253 ? 16.422 24.297 11.938 1 78.88 253 SER B N 1
ATOM 5214 C CA . SER B 1 253 ? 16.234 24.781 10.578 1 78.88 253 SER B CA 1
ATOM 5215 C C . SER B 1 253 ? 16.906 23.859 9.562 1 78.88 253 SER B C 1
ATOM 5217 O O . SER B 1 253 ? 16.641 23.953 8.359 1 78.88 253 SER B O 1
ATOM 5219 N N . SER B 1 254 ? 17.688 23.016 10.109 1 82.62 254 SER B N 1
ATOM 5220 C CA . SER B 1 254 ? 18.359 22.094 9.203 1 82.62 254 SER B CA 1
ATOM 5221 C C . SER B 1 254 ? 17.422 21 8.727 1 82.62 254 SER B C 1
ATOM 5223 O O . SER B 1 254 ? 17.703 20.328 7.73 1 82.62 254 SER B O 1
ATOM 5225 N N . ILE B 1 255 ? 16.359 20.859 9.43 1 88.81 255 ILE B N 1
ATOM 5226 C CA . ILE B 1 255 ? 15.359 19.891 9.008 1 88.81 255 ILE B CA 1
ATOM 5227 C C . ILE B 1 255 ? 14.328 20.547 8.102 1 88.81 255 ILE B C 1
ATOM 5229 O O . ILE B 1 255 ? 13.586 21.438 8.547 1 88.81 255 ILE B O 1
ATOM 5233 N N . VAL B 1 256 ? 14.375 20.203 6.871 1 94.56 256 VAL B N 1
ATOM 5234 C CA . VAL B 1 256 ? 13.383 20.656 5.902 1 94.56 256 VAL B CA 1
ATOM 5235 C C . VAL B 1 256 ? 12.359 19.547 5.66 1 94.56 256 VAL B C 1
ATOM 5237 O O . VAL B 1 256 ? 12.711 18.453 5.191 1 94.56 256 VAL B O 1
ATOM 5240 N N . SER B 1 257 ? 11.125 19.797 6.102 1 95.62 257 SER B N 1
ATOM 5241 C CA . SER B 1 257 ? 10.086 18.781 6.008 1 95.62 257 SER B CA 1
ATOM 5242 C C . SER B 1 257 ? 8.766 19.375 5.539 1 95.62 257 SER B C 1
ATOM 5244 O O . SER B 1 257 ? 8.5 20.562 5.754 1 95.62 257 SER B O 1
ATOM 5246 N N . ARG B 1 258 ? 8.031 18.531 4.824 1 97.5 258 ARG B N 1
ATOM 5247 C CA . ARG B 1 258 ? 6.691 18.906 4.387 1 97.5 258 ARG B CA 1
ATOM 5248 C C . ARG B 1 258 ? 5.754 17.703 4.41 1 97.5 258 ARG B C 1
ATOM 5250 O O . ARG B 1 258 ? 6.203 16.562 4.285 1 97.5 258 ARG B O 1
ATOM 5257 N N . LEU B 1 259 ? 4.543 17.969 4.707 1 97.62 259 LEU B N 1
ATOM 5258 C CA . LEU B 1 259 ? 3.469 16.984 4.586 1 97.62 259 LEU B CA 1
ATOM 5259 C C . LEU B 1 259 ? 2.613 17.266 3.354 1 97.62 259 LEU B C 1
ATOM 5261 O O . LEU B 1 259 ? 1.996 18.328 3.25 1 97.62 259 LEU B O 1
ATOM 5265 N N . THR B 1 260 ? 2.586 16.312 2.395 1 97.38 260 THR B N 1
ATOM 5266 C CA . THR B 1 260 ? 1.953 16.578 1.108 1 97.38 260 THR B CA 1
ATOM 5267 C C . THR B 1 260 ? 0.86 15.562 0.816 1 97.38 260 THR B C 1
ATOM 5269 O O . THR B 1 260 ? 1.026 14.367 1.096 1 97.38 260 THR B O 1
ATOM 5272 N N . LEU B 1 261 ? -0.245 16.016 0.319 1 97.69 261 LEU B N 1
ATOM 5273 C CA . LEU B 1 261 ? -1.329 15.18 -0.167 1 97.69 261 LEU B CA 1
ATOM 5274 C C . LEU B 1 261 ? -1.235 14.984 -1.678 1 97.69 261 LEU B C 1
ATOM 5276 O O . LEU B 1 261 ? -1.254 15.961 -2.432 1 97.69 261 LEU B O 1
ATOM 5280 N N . ASN B 1 262 ? -1.146 13.703 -2.08 1 93.75 262 ASN B N 1
ATOM 5281 C CA . ASN B 1 262 ? -1 13.398 -3.5 1 93.75 262 ASN B CA 1
ATOM 5282 C C . ASN B 1 262 ? -2.254 12.727 -4.059 1 93.75 262 ASN B C 1
ATOM 5284 O O . ASN B 1 262 ? -3.004 12.086 -3.322 1 93.75 262 ASN B O 1
ATOM 5288 N N . SER B 1 263 ? -2.428 12.828 -5.426 1 87.56 263 SER B N 1
ATOM 5289 C CA . SER B 1 263 ? -3.643 12.32 -6.059 1 87.56 263 SER B CA 1
ATOM 5290 C C . SER B 1 263 ? -3.5 10.852 -6.434 1 87.56 263 SER B C 1
ATOM 5292 O O . SER B 1 263 ? -4.496 10.148 -6.594 1 87.56 263 SER B O 1
ATOM 5294 N N . THR B 1 264 ? -2.395 10.242 -6.715 1 76.81 264 THR B N 1
ATOM 5295 C CA . THR B 1 264 ? -2.248 8.906 -7.27 1 76.81 264 THR B CA 1
ATOM 5296 C C . THR B 1 264 ? -1.635 7.957 -6.238 1 76.81 264 THR B C 1
ATOM 5298 O O . THR B 1 264 ? -1.748 6.738 -6.363 1 76.81 264 THR B O 1
ATOM 5301 N N . GLY B 1 265 ? -1.134 8.312 -5.316 1 66.94 265 GLY B N 1
ATOM 5302 C CA . GLY B 1 265 ? -0.481 7.469 -4.324 1 66.94 265 GLY B CA 1
ATOM 5303 C C . GLY B 1 265 ? 0.77 6.793 -4.852 1 66.94 265 GLY B C 1
ATOM 5304 O O . GLY B 1 265 ? 1.263 5.836 -4.25 1 66.94 265 GLY B O 1
ATOM 5305 N N . ALA B 1 266 ? 1.287 6.957 -5.98 1 58 266 ALA B N 1
ATOM 5306 C CA . ALA B 1 266 ? 2.355 6.289 -6.719 1 58 266 ALA B CA 1
ATOM 5307 C C . ALA B 1 266 ? 3.545 5.988 -5.812 1 58 266 ALA B C 1
ATOM 5309 O O . ALA B 1 266 ? 4.195 4.953 -5.957 1 58 266 ALA B O 1
ATOM 5310 N N . ALA B 1 267 ? 3.875 6.852 -4.902 1 57.47 267 ALA B N 1
ATOM 5311 C CA . ALA B 1 267 ? 5.082 6.617 -4.113 1 57.47 267 ALA B CA 1
ATOM 5312 C C . ALA B 1 267 ? 4.746 5.934 -2.789 1 57.47 267 ALA B C 1
ATOM 5314 O O . ALA B 1 267 ? 5.645 5.582 -2.021 1 57.47 267 ALA B O 1
ATOM 5315 N N . GLY B 1 268 ? 3.695 5.699 -2.699 1 72.75 268 GLY B N 1
ATOM 5316 C CA . GLY B 1 268 ? 3.275 5.141 -1.425 1 72.75 268 GLY B CA 1
ATOM 5317 C C . GLY B 1 268 ? 2.271 6.012 -0.694 1 72.75 268 GLY B C 1
ATOM 5318 O O . GLY B 1 268 ? 2.605 7.109 -0.247 1 72.75 268 GLY B O 1
ATOM 5319 N N . GLY B 1 269 ? 1.173 5.68 -0.719 1 87.12 269 GLY B N 1
ATOM 5320 C CA . GLY B 1 269 ? 0.148 6.336 0.077 1 87.12 269 GLY B CA 1
ATOM 5321 C C . GLY B 1 269 ? -0.325 7.645 -0.523 1 87.12 269 GLY B C 1
ATOM 5322 O O . GLY B 1 269 ? 0.164 8.062 -1.574 1 87.12 269 GLY B O 1
ATOM 5323 N N . LEU B 1 270 ? -1.202 8.359 0.088 1 93.69 270 LEU B N 1
ATOM 5324 C CA . LEU B 1 270 ? -1.798 9.609 -0.369 1 93.69 270 LEU B CA 1
ATOM 5325 C C . LEU B 1 270 ? -1.253 10.789 0.424 1 93.69 270 LEU B C 1
ATOM 5327 O O . LEU B 1 270 ? -1.031 11.867 -0.133 1 93.69 270 LEU B O 1
ATOM 5331 N N . LEU B 1 271 ? -1.091 10.586 1.665 1 96.69 271 LEU B N 1
ATOM 5332 C CA . LEU B 1 271 ? -0.488 11.578 2.547 1 96.69 271 LEU B CA 1
ATOM 5333 C C . LEU B 1 271 ? 0.959 11.211 2.865 1 96.69 271 LEU B C 1
ATOM 5335 O O . LEU B 1 271 ? 1.229 10.141 3.412 1 96.69 271 LEU B O 1
ATOM 5339 N N . GLN B 1 272 ? 1.859 12.141 2.518 1 95.62 272 GLN B N 1
ATOM 5340 C CA . GLN B 1 272 ? 3.279 11.805 2.541 1 95.62 272 GLN B CA 1
ATOM 5341 C C . GLN B 1 272 ? 4.09 12.883 3.252 1 95.62 272 GLN B C 1
ATOM 5343 O O . GLN B 1 272 ? 3.99 14.062 2.912 1 95.62 272 GLN B O 1
ATOM 5348 N N . ARG B 1 273 ? 4.805 12.477 4.191 1 95.81 273 ARG B N 1
ATOM 5349 C CA . ARG B 1 273 ? 5.781 13.383 4.781 1 95.81 273 ARG B CA 1
ATOM 5350 C C . ARG B 1 273 ? 7.152 13.203 4.141 1 95.81 273 ARG B C 1
ATOM 5352 O O . ARG B 1 273 ? 7.676 12.094 4.078 1 95.81 273 ARG B O 1
ATOM 5359 N N . TRP B 1 274 ? 7.691 14.352 3.752 1 95.62 274 TRP B N 1
ATOM 5360 C CA . TRP B 1 274 ? 9 14.344 3.104 1 95.62 274 TRP B CA 1
ATOM 5361 C C . TRP B 1 274 ? 10.016 15.125 3.928 1 95.62 274 TRP B C 1
ATOM 5363 O O . TRP B 1 274 ? 9.688 16.156 4.531 1 95.62 274 TRP B O 1
ATOM 5373 N N . THR B 1 275 ? 11.188 14.633 3.92 1 94.38 275 THR B N 1
ATOM 5374 C CA . THR B 1 275 ? 12.328 15.352 4.492 1 94.38 275 THR B CA 1
ATOM 5375 C C . THR B 1 275 ? 13.461 15.469 3.477 1 94.38 275 THR B C 1
ATOM 5377 O O . THR B 1 275 ? 13.672 14.555 2.674 1 94.38 275 THR B O 1
ATOM 5380 N N . TRP B 1 276 ? 14.062 16.609 3.445 1 94.69 276 TRP B N 1
ATOM 5381 C CA . TRP B 1 276 ? 15.219 16.797 2.57 1 94.69 276 TRP B CA 1
ATOM 5382 C C . TRP B 1 276 ? 16.484 16.25 3.225 1 94.69 276 TRP B C 1
ATOM 5384 O O . TRP B 1 276 ? 16.844 16.672 4.332 1 94.69 276 TRP B O 1
ATOM 5394 N N . VAL B 1 277 ? 17.141 15.375 2.521 1 91 277 VAL B N 1
ATOM 5395 C CA . VAL B 1 277 ? 18.406 14.844 2.982 1 91 277 VAL B CA 1
ATOM 5396 C C . VAL B 1 277 ? 19.562 15.547 2.256 1 91 277 VAL B C 1
ATOM 5398 O O . VAL B 1 277 ? 19.891 15.203 1.119 1 91 277 VAL B O 1
ATOM 5401 N N . TRP B 1 278 ? 20.188 16.406 2.904 1 89.12 278 TRP B N 1
ATOM 5402 C CA . TRP B 1 278 ? 21.203 17.281 2.303 1 89.12 278 TRP B CA 1
ATOM 5403 C C . TRP B 1 278 ? 22.328 16.453 1.693 1 89.12 278 TRP B C 1
ATOM 5405 O O . TRP B 1 278 ? 22.781 16.734 0.579 1 89.12 278 TRP B O 1
ATOM 5415 N N . ALA B 1 279 ? 22.766 15.391 2.359 1 84.44 279 AL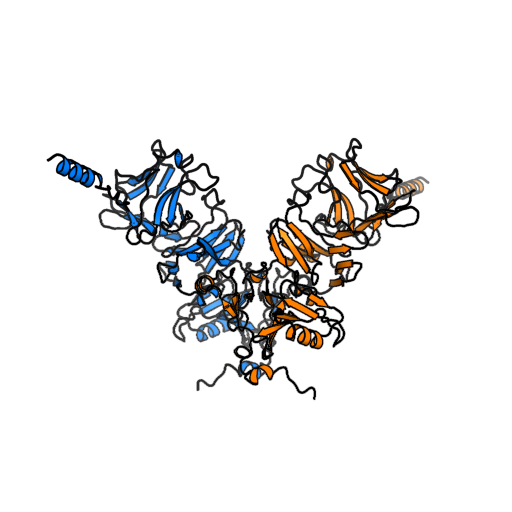A B N 1
ATOM 5416 C CA . ALA B 1 279 ? 23.875 14.578 1.887 1 84.44 279 ALA B CA 1
ATOM 5417 C C . ALA B 1 279 ? 23.531 13.875 0.578 1 84.44 279 ALA B C 1
ATOM 5419 O O . ALA B 1 279 ? 24.391 13.734 -0.302 1 84.44 279 ALA B O 1
ATOM 5420 N N . ALA B 1 280 ? 22.328 13.492 0.513 1 87.62 280 ALA B N 1
ATOM 5421 C CA . ALA B 1 280 ? 21.891 12.766 -0.676 1 87.62 280 ALA B CA 1
ATOM 5422 C C . ALA B 1 280 ? 21.391 13.719 -1.755 1 87.62 280 ALA B C 1
ATOM 5424 O O . ALA B 1 280 ? 21.266 13.344 -2.922 1 87.62 280 ALA B O 1
ATOM 5425 N N . GLY B 1 281 ? 21.109 14.906 -1.385 1 91.75 281 GLY B N 1
ATOM 5426 C CA . GLY B 1 281 ? 20.547 15.859 -2.32 1 91.75 281 GLY B CA 1
ATOM 5427 C C . GLY B 1 281 ? 19.203 15.422 -2.879 1 91.75 281 GLY B C 1
ATOM 5428 O O . GLY B 1 281 ? 18.953 15.547 -4.082 1 91.75 281 GLY B O 1
ATOM 5429 N N . ALA B 1 282 ? 18.391 14.805 -1.968 1 93.69 282 ALA B N 1
ATOM 5430 C CA . ALA B 1 282 ? 17.125 14.25 -2.443 1 93.69 282 ALA B CA 1
ATOM 5431 C C . ALA B 1 282 ? 16.078 14.273 -1.344 1 93.69 282 ALA B C 1
ATOM 5433 O O . ALA B 1 282 ? 16.406 14.297 -0.156 1 93.69 282 ALA B O 1
ATOM 5434 N N . TRP B 1 283 ? 14.875 14.367 -1.758 1 94.44 283 TRP B N 1
ATOM 5435 C CA . TRP B 1 283 ? 13.758 14.18 -0.833 1 94.44 283 TRP B CA 1
ATOM 5436 C C . TRP B 1 283 ? 13.641 12.719 -0.417 1 94.44 283 TRP B C 1
ATOM 5438 O O . TRP B 1 283 ? 13.805 11.812 -1.242 1 94.44 283 TRP B O 1
ATOM 5448 N N . ASN B 1 284 ? 13.367 12.539 0.855 1 92.75 284 ASN B N 1
ATOM 5449 C CA . ASN B 1 284 ? 13.133 11.211 1.419 1 92.75 284 ASN B CA 1
ATOM 5450 C C . ASN B 1 284 ? 11.75 11.102 2.045 1 92.75 284 ASN B C 1
ATOM 5452 O O . ASN B 1 284 ? 11.344 11.969 2.822 1 92.75 284 ASN B O 1
ATOM 5456 N N . MET B 1 285 ? 11.062 10.062 1.612 1 91.62 285 MET B N 1
ATOM 5457 C CA . MET B 1 285 ? 9.75 9.844 2.219 1 91.62 285 MET B CA 1
ATOM 5458 C C . MET B 1 285 ? 9.891 9.352 3.654 1 91.62 285 MET B C 1
ATOM 5460 O O . MET B 1 285 ? 10.219 8.18 3.887 1 91.62 285 MET B O 1
ATOM 5464 N N . TYR B 1 286 ? 9.539 10.156 4.566 1 92.19 286 TYR B N 1
ATOM 5465 C CA . TYR B 1 286 ? 9.703 9.938 6 1 92.19 286 TYR B CA 1
ATOM 5466 C C . TYR B 1 286 ? 8.547 9.125 6.562 1 92.19 286 TYR B C 1
ATOM 5468 O O . TYR B 1 286 ? 8.719 8.344 7.5 1 92.19 286 TYR B O 1
ATOM 5476 N N . TRP B 1 287 ? 7.41 9.336 5.992 1 92.69 287 TRP B N 1
ATOM 5477 C CA . TRP B 1 287 ? 6.168 8.695 6.418 1 92.69 287 TRP B CA 1
ATOM 5478 C C . TRP B 1 287 ? 5.094 8.828 5.344 1 92.69 287 TRP B C 1
ATOM 5480 O O . TRP B 1 287 ? 5.117 9.766 4.547 1 92.69 287 TRP B O 1
ATOM 5490 N N . TYR B 1 288 ? 4.168 7.891 5.34 1 92.75 288 TYR B N 1
ATOM 5491 C CA . TYR B 1 288 ? 3.043 8.023 4.422 1 92.75 288 TYR B CA 1
ATOM 5492 C C . TYR B 1 288 ? 1.825 7.266 4.938 1 92.75 288 TYR B C 1
ATOM 5494 O O . TYR B 1 288 ? 1.938 6.449 5.855 1 92.75 288 TYR B O 1
ATOM 5502 N N . ALA B 1 289 ? 0.694 7.668 4.453 1 93.12 289 ALA B N 1
ATOM 5503 C CA . ALA B 1 289 ? -0.58 7.008 4.73 1 93.12 289 ALA B CA 1
ATOM 5504 C C . ALA B 1 289 ? -1.467 6.984 3.488 1 93.12 289 ALA B C 1
ATOM 5506 O O . ALA B 1 289 ? -1.447 7.918 2.686 1 93.12 289 ALA B O 1
ATOM 5507 N N . PRO B 1 290 ? -2.125 5.844 3.354 1 90.75 290 PRO B N 1
ATOM 5508 C CA . PRO B 1 290 ? -2.152 4.578 4.094 1 90.75 290 PRO B CA 1
ATOM 5509 C C . PRO B 1 290 ? -0.867 3.77 3.928 1 90.75 290 PRO B C 1
ATOM 5511 O O . PRO B 1 290 ? -0.224 3.834 2.875 1 90.75 290 PRO B O 1
ATOM 5514 N N . LYS B 1 291 ? -0.564 2.947 5.004 1 88.38 291 LYS B N 1
ATOM 5515 C CA . LYS B 1 291 ? 0.67 2.166 5.004 1 88.38 291 LYS B CA 1
ATOM 5516 C C . LYS B 1 291 ? 0.398 0.706 4.656 1 88.38 291 LYS B C 1
ATOM 5518 O O . LYS B 1 291 ? 1.225 0.05 4.02 1 88.38 291 LYS B O 1
ATOM 5523 N N . ASP B 1 292 ? -0.663 0.263 5.156 1 88.19 292 ASP B N 1
ATOM 5524 C CA . ASP B 1 292 ? -1.003 -1.145 4.973 1 88.19 292 ASP B CA 1
ATOM 5525 C C . ASP B 1 292 ? -2.516 -1.335 4.875 1 88.19 292 ASP B C 1
ATOM 5527 O O . ASP B 1 292 ? -3.268 -0.36 4.816 1 88.19 292 ASP B O 1
ATOM 5531 N N . GLN B 1 293 ? -2.9 -2.521 4.852 1 88.62 293 GLN B N 1
ATOM 5532 C CA . GLN B 1 293 ? -4.309 -2.848 4.637 1 88.62 293 GLN B CA 1
ATOM 5533 C C . GLN B 1 293 ? -5.168 -2.346 5.793 1 88.62 293 GLN B C 1
ATOM 5535 O O . GLN B 1 293 ? -6.328 -1.975 5.594 1 88.62 293 GLN B O 1
ATOM 5540 N N . CYS B 1 294 ? -4.629 -2.27 6.906 1 92.81 294 CYS B N 1
ATOM 5541 C CA . CYS B 1 294 ? -5.41 -1.901 8.086 1 92.81 294 CYS B CA 1
ATOM 5542 C C . CYS B 1 294 ? -5.617 -0.394 8.148 1 92.81 294 CYS B C 1
ATOM 5544 O O . CYS B 1 294 ? -6.398 0.095 8.969 1 92.81 294 CYS B O 1
ATOM 5546 N N . ASP B 1 295 ? -5 0.301 7.246 1 93.25 295 ASP B N 1
ATOM 5547 C CA . ASP B 1 295 ? -5.199 1.746 7.184 1 93.25 295 ASP B CA 1
ATOM 5548 C C . ASP B 1 295 ? -6.41 2.094 6.32 1 93.25 295 ASP B C 1
ATOM 5550 O O . ASP B 1 295 ? -6.883 3.232 6.332 1 93.25 295 ASP B O 1
ATOM 5554 N N . ALA B 1 296 ? -6.852 1.116 5.57 1 92.38 296 ALA B N 1
ATOM 5555 C CA . ALA B 1 296 ? -8.094 1.35 4.836 1 92.38 296 ALA B CA 1
ATOM 5556 C C . ALA B 1 296 ? -9.266 1.543 5.793 1 92.38 296 ALA B C 1
ATOM 5558 O O . ALA B 1 296 ? -9.367 0.854 6.812 1 92.38 296 ALA B O 1
ATOM 5559 N N . VAL B 1 297 ? -10.125 2.418 5.422 1 95.81 297 VAL B N 1
ATOM 5560 C CA . VAL B 1 297 ? -11.227 2.75 6.32 1 95.81 297 VAL B CA 1
ATOM 5561 C C . VAL B 1 297 ? -12.18 1.562 6.434 1 95.81 297 VAL B C 1
ATOM 5563 O O . VAL B 1 297 ? -12.68 1.058 5.422 1 95.81 297 VAL B O 1
ATOM 5566 N N . ASN B 1 298 ? -12.352 1.091 7.617 1 95.94 298 ASN B N 1
ATOM 5567 C CA . ASN B 1 298 ? -13.336 0.073 7.977 1 95.94 298 ASN B CA 1
ATOM 5568 C C . ASN B 1 298 ? -13.062 -1.249 7.266 1 95.94 298 ASN B C 1
ATOM 5570 O O . ASN B 1 298 ? -13.984 -1.897 6.77 1 95.94 298 ASN B O 1
ATOM 5574 N N . GLN B 1 299 ? -11.844 -1.65 7.227 1 94.62 299 GLN B N 1
ATOM 5575 C CA . GLN B 1 299 ? -11.359 -2.848 6.551 1 94.62 299 GLN B CA 1
ATOM 5576 C C . GLN B 1 299 ? -12.062 -4.098 7.07 1 94.62 299 GLN B C 1
ATOM 5578 O O . GLN B 1 299 ? -12.336 -5.027 6.309 1 94.62 299 GLN B O 1
ATOM 5583 N N . CYS B 1 300 ? -12.328 -4.188 8.359 1 97.38 300 CYS B N 1
ATOM 5584 C CA . CYS B 1 300 ? -12.844 -5.41 8.961 1 97.38 300 CYS B CA 1
ATOM 5585 C C . CYS B 1 300 ? -14.32 -5.266 9.305 1 97.38 300 CYS B C 1
ATOM 5587 O O . CYS B 1 300 ? -14.875 -6.078 10.055 1 97.38 300 CYS B O 1
ATOM 5589 N N . GLY B 1 301 ? -14.977 -4.168 8.828 1 97.06 301 GLY B N 1
ATOM 5590 C CA . GLY B 1 301 ? -16.406 -3.951 9.062 1 97.06 301 GLY B CA 1
ATOM 5591 C C . GLY B 1 301 ? -16.719 -3.604 10.508 1 97.06 301 GLY B C 1
ATOM 5592 O O . GLY B 1 301 ? -15.812 -3.492 11.336 1 97.06 301 GLY B O 1
ATOM 5593 N N . PRO B 1 302 ? -18.031 -3.424 10.75 1 98.06 302 PRO B N 1
ATOM 5594 C CA . PRO B 1 302 ? -18.453 -3.066 12.109 1 98.06 302 PRO B CA 1
ATOM 5595 C C . PRO B 1 302 ? -18.078 -4.125 13.141 1 98.06 302 PRO B C 1
ATOM 5597 O O . PRO B 1 302 ? -18.234 -5.324 12.891 1 98.06 302 PRO B O 1
ATOM 5600 N N . ASN B 1 303 ? -17.531 -3.711 14.219 1 98.31 303 ASN B N 1
ATOM 5601 C CA . ASN B 1 303 ? -17.172 -4.535 15.367 1 98.31 303 ASN B CA 1
ATOM 5602 C C . ASN B 1 303 ? -16.047 -5.52 15.023 1 98.31 303 ASN B C 1
ATOM 5604 O O . ASN B 1 303 ? -15.867 -6.523 15.711 1 98.31 303 ASN B O 1
ATOM 5608 N N . GLY B 1 304 ? -15.391 -5.273 13.867 1 98 304 GLY B N 1
ATOM 5609 C CA . GLY B 1 304 ? -14.172 -5.977 13.5 1 98 304 GLY B CA 1
ATOM 5610 C C . GLY B 1 304 ? -12.914 -5.203 13.836 1 98 304 GLY B C 1
ATOM 5611 O O . GLY B 1 304 ? -12.922 -3.973 13.867 1 98 304 GLY B O 1
ATOM 5612 N N . VAL B 1 305 ? -11.883 -5.918 14.094 1 97.38 305 VAL B N 1
ATOM 5613 C CA . VAL B 1 305 ? -10.594 -5.309 14.422 1 97.38 305 VAL B CA 1
ATOM 5614 C C . VAL B 1 305 ? -9.539 -5.75 13.406 1 97.38 305 VAL B C 1
ATOM 5616 O O . VAL B 1 305 ? -9.438 -6.941 13.094 1 97.38 305 VAL B O 1
ATOM 5619 N N . CYS B 1 306 ? -8.836 -4.781 12.906 1 96.12 306 CYS B N 1
ATOM 5620 C CA . CYS B 1 306 ? -7.766 -5.074 11.961 1 96.12 306 CYS B CA 1
ATOM 5621 C C . CYS B 1 306 ? -6.418 -5.133 12.672 1 96.12 306 CYS B C 1
ATOM 5623 O O . CYS B 1 306 ? -6.031 -4.184 13.352 1 96.12 306 CYS B O 1
ATOM 5625 N N . ASP B 1 307 ? -5.746 -6.203 12.555 1 91 307 ASP B N 1
ATOM 5626 C CA . ASP B 1 307 ? -4.406 -6.41 13.102 1 91 307 ASP B CA 1
ATOM 5627 C C . ASP B 1 307 ? -3.436 -6.859 12.008 1 91 307 ASP B C 1
ATOM 5629 O O . ASP B 1 307 ? -3.477 -8.016 11.578 1 91 307 ASP B O 1
ATOM 5633 N N . PRO B 1 308 ? -2.568 -6.008 11.633 1 84.94 308 PRO B N 1
ATOM 5634 C CA . PRO B 1 308 ? -1.658 -6.359 10.539 1 84.94 308 PRO B CA 1
ATOM 5635 C C . PRO B 1 308 ? -0.731 -7.52 10.891 1 84.94 308 PRO B C 1
ATOM 5637 O O . PRO B 1 308 ? -0.09 -8.094 10.008 1 84.94 308 PRO B O 1
ATOM 5640 N N . ASN B 1 309 ? -0.642 -7.867 12.195 1 80 309 ASN B N 1
ATOM 5641 C CA . ASN B 1 309 ? 0.249 -8.938 12.633 1 80 309 ASN B CA 1
ATOM 5642 C C . ASN B 1 309 ? -0.49 -10.266 12.75 1 80 309 ASN B C 1
ATOM 5644 O O . ASN B 1 309 ? 0.114 -11.289 13.07 1 80 309 ASN B O 1
ATOM 5648 N N . SER B 1 310 ? -1.696 -10.133 12.484 1 83.31 310 SER B N 1
ATOM 5649 C CA . SER B 1 310 ? -2.498 -11.352 12.5 1 83.31 310 SER B CA 1
ATOM 5650 C C . SER B 1 310 ? -2.795 -11.836 11.086 1 83.31 310 SER B C 1
ATOM 5652 O O . SER B 1 310 ? -2.795 -11.039 10.141 1 83.31 310 SER B O 1
ATOM 5654 N N . LEU B 1 311 ? -2.852 -13.227 11.023 1 82.25 311 LEU B N 1
ATOM 5655 C CA . LEU B 1 311 ? -3.271 -13.836 9.766 1 82.25 311 LEU B CA 1
ATOM 5656 C C . LEU B 1 311 ? -4.441 -14.789 9.984 1 82.25 311 LEU B C 1
ATOM 5658 O O . LEU B 1 311 ? -4.289 -15.828 10.633 1 82.25 311 LEU B O 1
ATOM 5662 N N . PRO B 1 312 ? -5.695 -14.438 9.531 1 87.38 312 PRO B N 1
ATOM 5663 C CA . PRO B 1 312 ? -6.098 -13.258 8.766 1 87.38 312 PRO B CA 1
ATOM 5664 C C . PRO B 1 312 ? -6.039 -11.969 9.586 1 87.38 312 PRO B C 1
ATOM 5666 O O . PRO B 1 312 ? -6.074 -12.023 10.82 1 87.38 312 PRO B O 1
ATOM 5669 N N . VAL B 1 313 ? -5.992 -10.852 8.844 1 90.69 313 VAL B N 1
ATOM 5670 C CA . VAL B 1 313 ? -5.754 -9.57 9.5 1 90.69 313 VAL B CA 1
ATOM 5671 C C . VAL B 1 313 ? -7.004 -9.148 10.273 1 90.69 313 VAL B C 1
ATOM 5673 O O . VAL B 1 313 ? -6.926 -8.352 11.211 1 90.69 313 VAL B O 1
ATOM 5676 N N . CYS B 1 314 ? -8.188 -9.664 9.828 1 95.38 314 CYS B N 1
ATOM 5677 C CA . CYS B 1 314 ? -9.438 -9.242 10.453 1 95.38 314 CYS B CA 1
ATOM 5678 C C . CYS B 1 314 ? -9.906 -10.273 11.469 1 95.38 314 CYS B C 1
ATOM 5680 O O . CYS B 1 314 ? -9.93 -11.477 11.188 1 95.38 314 CYS B O 1
ATOM 5682 N N . GLU B 1 315 ? -10.266 -9.789 12.641 1 95.94 315 GLU B N 1
ATOM 5683 C CA . GLU B 1 315 ? -10.883 -10.586 13.695 1 95.94 315 GLU B CA 1
ATOM 5684 C C . GLU B 1 315 ? -12.062 -9.852 14.328 1 95.94 315 GLU B C 1
ATOM 5686 O O . GLU B 1 315 ? -12.117 -8.625 14.305 1 95.94 315 GLU B O 1
ATOM 5691 N N . CYS B 1 316 ? -12.969 -10.648 14.773 1 97.44 316 CYS B N 1
ATOM 5692 C CA . CYS B 1 316 ? -14.055 -10.023 15.531 1 97.44 316 CYS B CA 1
ATOM 5693 C C . CYS B 1 316 ? -13.594 -9.656 16.938 1 97.44 316 CYS B C 1
ATOM 5695 O O . CYS B 1 316 ? -12.766 -10.344 17.531 1 97.44 316 CYS B O 1
ATOM 5697 N N . LEU B 1 317 ? -14.172 -8.609 17.453 1 96.81 317 LEU B N 1
ATOM 5698 C CA . LEU B 1 317 ? -13.977 -8.281 18.859 1 96.81 317 LEU B CA 1
ATOM 5699 C C . LEU B 1 317 ? -14.398 -9.438 19.75 1 96.81 317 LEU B C 1
ATOM 5701 O O . LEU B 1 317 ? -15.312 -10.195 19.406 1 96.81 317 LEU B O 1
ATOM 5705 N N . ARG B 1 318 ? -13.664 -9.516 20.875 1 94.75 318 ARG B N 1
ATOM 5706 C CA . ARG B 1 318 ? -14.117 -10.477 21.875 1 94.75 318 ARG B CA 1
ATOM 5707 C C . ARG B 1 318 ? -15.609 -10.328 22.141 1 94.75 318 ARG B C 1
ATOM 5709 O O . ARG B 1 318 ? -16.109 -9.211 22.281 1 94.75 318 ARG B O 1
ATOM 5716 N N . GLY B 1 319 ? -16.281 -11.469 22.203 1 95.94 319 GLY B N 1
ATOM 5717 C CA . GLY B 1 319 ? -17.719 -11.453 22.453 1 95.94 319 GLY B CA 1
ATOM 5718 C C . GLY B 1 319 ? -18.547 -11.219 21.203 1 95.94 319 GLY B C 1
ATOM 5719 O O . GLY B 1 319 ? -19.781 -11.172 21.281 1 95.94 319 GLY B O 1
ATOM 5720 N N . PHE B 1 320 ? -17.953 -11.07 20.078 1 97.5 320 PHE B N 1
ATOM 5721 C CA . PHE B 1 320 ? -18.609 -10.883 18.797 1 97.5 320 PHE B CA 1
ATOM 5722 C C . PHE B 1 320 ? -18.281 -12.023 17.844 1 97.5 320 PHE B C 1
ATOM 5724 O O . PHE B 1 320 ? -17.266 -12.695 18 1 97.5 320 PHE B O 1
ATOM 5731 N N . ALA B 1 321 ? -19.141 -12.242 16.875 1 97.62 321 ALA B N 1
ATOM 5732 C CA . ALA B 1 321 ? -18.938 -13.258 15.836 1 97.62 321 ALA B CA 1
ATOM 5733 C C . ALA B 1 321 ? -19.281 -12.711 14.453 1 97.62 321 ALA B C 1
ATOM 5735 O O . ALA B 1 321 ? -20.062 -11.766 14.328 1 97.62 321 ALA B O 1
ATOM 5736 N N . PRO B 1 322 ? -18.656 -13.32 13.453 1 96.62 322 PRO B N 1
ATOM 5737 C CA . PRO B 1 322 ? -18.953 -12.828 12.102 1 96.62 322 PRO B CA 1
ATOM 5738 C C . PRO B 1 322 ? -20.438 -12.867 11.773 1 96.62 322 PRO B C 1
ATOM 5740 O O . PRO B 1 322 ? -21.125 -13.836 12.094 1 96.62 322 PRO B O 1
ATOM 5743 N N . ARG B 1 323 ? -20.891 -11.805 11.203 1 96 323 ARG B N 1
ATOM 5744 C CA . ARG B 1 323 ? -22.297 -11.773 10.766 1 96 323 ARG B CA 1
ATOM 5745 C C . ARG B 1 323 ? -22.562 -12.852 9.719 1 96 323 ARG B C 1
ATOM 5747 O O . ARG B 1 323 ? -23.625 -13.477 9.727 1 96 323 ARG B O 1
ATOM 5754 N N . SER B 1 324 ? -21.609 -13.023 8.805 1 92.25 324 SER B N 1
ATOM 5755 C CA . SER B 1 324 ? -21.625 -14.094 7.816 1 92.25 324 SER B CA 1
ATOM 5756 C C . SER B 1 324 ? -20.359 -14.93 7.887 1 92.25 324 SER B C 1
ATOM 5758 O O . SER B 1 324 ? -19.344 -14.57 7.301 1 92.25 324 SER B O 1
ATOM 5760 N N . PRO B 1 325 ? -20.469 -16.047 8.539 1 90.62 325 PRO B N 1
ATOM 5761 C CA . PRO B 1 325 ? -19.297 -16.906 8.656 1 90.62 325 PRO B CA 1
ATOM 5762 C C . PRO B 1 325 ? -18.719 -17.312 7.297 1 90.62 325 PRO B C 1
ATOM 5764 O O . PRO B 1 325 ? -17.5 -17.438 7.148 1 90.62 325 PRO B O 1
ATOM 5767 N N . GLU B 1 326 ? -19.547 -17.5 6.371 1 84.81 326 GLU B N 1
ATOM 5768 C CA . GLU B 1 326 ? -19.109 -17.906 5.043 1 84.81 326 GLU B CA 1
ATOM 5769 C C . GLU B 1 326 ? -18.297 -16.812 4.367 1 84.81 326 GLU B C 1
ATOM 5771 O O . GLU B 1 326 ? -17.219 -17.078 3.824 1 84.81 326 GLU B O 1
ATOM 5776 N N . ALA B 1 327 ? -18.828 -15.641 4.453 1 88.44 327 ALA B N 1
ATOM 5777 C CA . ALA B 1 327 ? -18.109 -14.508 3.867 1 88.44 327 ALA B CA 1
ATOM 5778 C C . ALA B 1 327 ? -16.797 -14.258 4.594 1 88.44 327 ALA B C 1
ATOM 5780 O O . ALA B 1 327 ? -15.766 -14.016 3.961 1 88.44 327 ALA B O 1
ATOM 5781 N N . TRP B 1 328 ? -16.844 -14.414 5.879 1 90.75 328 TRP B N 1
ATOM 5782 C CA . TRP B 1 328 ? -15.68 -14.18 6.719 1 90.75 328 TRP B CA 1
ATOM 5783 C C . TRP B 1 328 ? -14.57 -15.18 6.402 1 90.75 328 TRP B C 1
ATOM 5785 O O . TRP B 1 328 ? -13.391 -14.82 6.367 1 90.75 328 TRP B O 1
ATOM 5795 N N . ALA B 1 329 ? -14.93 -16.391 6.09 1 86.31 329 ALA B N 1
ATOM 5796 C CA . ALA B 1 329 ? -13.977 -17.438 5.762 1 86.31 329 ALA B CA 1
ATOM 5797 C C . ALA B 1 329 ? -13.258 -17.141 4.445 1 86.31 329 ALA B C 1
ATOM 5799 O O . ALA B 1 329 ? -12.125 -17.562 4.234 1 86.31 329 ALA B O 1
ATOM 5800 N N . LEU B 1 330 ? -13.961 -16.359 3.658 1 87.38 330 LEU B N 1
ATOM 5801 C CA . LEU B 1 330 ? -13.383 -15.977 2.375 1 87.38 330 LEU B CA 1
ATOM 5802 C C . LEU B 1 330 ? -12.758 -14.586 2.453 1 87.38 330 LEU B C 1
ATOM 5804 O O . LEU B 1 330 ? -12.5 -13.961 1.425 1 87.38 330 LEU B O 1
ATOM 5808 N N . ARG B 1 331 ? -12.641 -14.062 3.666 1 89.81 331 ARG B N 1
ATOM 5809 C CA . ARG B 1 331 ? -11.984 -12.805 3.998 1 89.81 331 ARG B CA 1
ATOM 5810 C C . ARG B 1 331 ? -12.773 -11.609 3.473 1 89.81 331 ARG B C 1
ATOM 5812 O O . ARG B 1 331 ? -12.203 -10.555 3.197 1 89.81 331 ARG B O 1
ATOM 5819 N N . ASP B 1 332 ? -14.055 -11.859 3.172 1 90.44 332 ASP B N 1
ATOM 5820 C CA . ASP B 1 332 ? -14.977 -10.742 2.994 1 90.44 332 ASP B CA 1
ATOM 5821 C C . ASP B 1 332 ? -15.516 -10.25 4.34 1 90.44 332 ASP B C 1
ATOM 5823 O O . ASP B 1 332 ? -16.531 -10.734 4.82 1 90.44 332 ASP B O 1
ATOM 5827 N N . ASN B 1 333 ? -14.898 -9.25 4.816 1 94.31 333 ASN B N 1
ATOM 5828 C CA . ASN B 1 333 ? -15.141 -8.812 6.188 1 94.31 333 ASN B CA 1
ATOM 5829 C C . ASN B 1 333 ? -16.047 -7.582 6.23 1 94.31 333 ASN B C 1
ATOM 5831 O O . ASN B 1 333 ? -16.234 -6.984 7.289 1 94.31 333 ASN B O 1
ATOM 5835 N N . ARG B 1 334 ? -16.703 -7.164 5.152 1 91.62 334 ARG B N 1
ATOM 5836 C CA . ARG B 1 334 ? -17.453 -5.914 5.035 1 91.62 334 ARG B CA 1
ATOM 5837 C C . ARG B 1 334 ? -18.672 -5.918 5.949 1 91.62 334 ARG B C 1
ATOM 5839 O O . ARG B 1 334 ? -19.078 -4.871 6.465 1 91.62 334 ARG B O 1
ATOM 5846 N N . GLY B 1 335 ? -19.172 -7.148 6.137 1 94.31 335 GLY B N 1
ATOM 5847 C CA . GLY B 1 335 ? -20.344 -7.27 6.977 1 94.31 335 GLY B CA 1
ATOM 5848 C C . GLY B 1 335 ? -20.047 -7.152 8.461 1 94.31 335 GLY B C 1
ATOM 5849 O O . GLY B 1 335 ? -20.938 -6.949 9.273 1 94.31 335 GLY B O 1
ATOM 5850 N N . GLY B 1 336 ? -18.797 -7.352 8.742 1 97.12 336 GLY B N 1
ATOM 5851 C CA . GLY B 1 336 ? -18.344 -7.191 10.117 1 97.12 336 GLY B CA 1
ATOM 5852 C C . GLY B 1 336 ? -18.859 -8.281 11.047 1 97.12 336 GLY B C 1
ATOM 5853 O O . GLY B 1 336 ? -18.969 -9.445 10.641 1 97.12 336 GLY B O 1
ATOM 5854 N N . CYS B 1 337 ? -19 -7.902 12.305 1 98.31 337 CYS B N 1
ATOM 5855 C CA . CYS B 1 337 ? -19.344 -8.828 13.375 1 98.31 337 CYS B CA 1
ATOM 5856 C C . CYS B 1 337 ? -20.547 -8.352 14.164 1 98.31 337 CYS B C 1
ATOM 5858 O O . CYS B 1 337 ? -20.875 -7.16 14.141 1 98.31 337 CYS B O 1
ATOM 5860 N N . ALA B 1 338 ? -21.172 -9.312 14.742 1 97.38 338 ALA B N 1
ATOM 5861 C CA . ALA B 1 338 ? -22.297 -9.039 15.625 1 97.38 338 ALA B CA 1
ATOM 5862 C C . ALA B 1 338 ? -22.094 -9.68 17 1 97.38 338 ALA B C 1
ATOM 5864 O O . ALA B 1 338 ? -21.312 -10.625 17.141 1 97.38 338 ALA B O 1
ATOM 5865 N N . ARG B 1 339 ? -22.766 -9.102 17.969 1 95.94 339 ARG B N 1
ATOM 5866 C CA . ARG B 1 339 ? -22.672 -9.648 19.312 1 95.94 339 ARG B CA 1
ATOM 5867 C C . ARG B 1 339 ? -23.078 -11.109 19.344 1 95.94 339 ARG B C 1
ATOM 5869 O O . ARG B 1 339 ? -24.094 -11.484 18.75 1 95.94 339 ARG B O 1
ATOM 5876 N N . ALA B 1 340 ? -22.281 -11.828 20.062 1 95 340 ALA B N 1
ATOM 5877 C CA . ALA B 1 340 ? -22.594 -13.25 20.203 1 95 340 ALA B CA 1
ATOM 5878 C C . ALA B 1 340 ? -23.672 -13.469 21.266 1 95 340 ALA B C 1
ATOM 5880 O O . ALA B 1 340 ? -24.484 -14.391 21.141 1 95 340 ALA B O 1
ATOM 5881 N N . THR B 1 341 ? -23.531 -12.672 22.297 1 94.56 341 THR B N 1
ATOM 5882 C CA . THR B 1 341 ? -24.453 -12.734 23.422 1 94.56 341 THR B CA 1
ATOM 5883 C C . THR B 1 341 ? -25.094 -11.375 23.672 1 94.56 341 THR B C 1
ATOM 5885 O O . THR B 1 341 ? -24.406 -10.375 23.828 1 94.56 341 THR B O 1
ATOM 5888 N N . PRO B 1 342 ? -26.438 -11.375 23.766 1 93.38 342 PRO B N 1
ATOM 5889 C CA . PRO B 1 342 ? -27.109 -10.102 24.031 1 93.38 342 PRO B CA 1
ATOM 5890 C C . PRO B 1 342 ? -26.734 -9.523 25.391 1 93.38 342 PRO B C 1
ATOM 5892 O O . PRO B 1 342 ? -26.516 -10.266 26.344 1 93.38 342 PRO B O 1
ATOM 5895 N N . LEU B 1 343 ? -26.781 -8.242 25.438 1 94.19 343 LEU B N 1
ATOM 5896 C CA . LEU B 1 343 ? -26.5 -7.555 26.688 1 94.19 343 LEU B CA 1
ATOM 5897 C C . LEU B 1 343 ? -27.672 -7.723 27.672 1 94.19 343 LEU B C 1
ATOM 5899 O O . LEU B 1 343 ? -28.797 -7.965 27.266 1 94.19 343 LEU B O 1
ATOM 5903 N N . ASP B 1 344 ? -27.312 -7.676 28.938 1 91.12 344 ASP B N 1
ATOM 5904 C CA . ASP B 1 344 ? -28.312 -7.727 30 1 91.12 344 ASP B CA 1
ATOM 5905 C C . ASP B 1 344 ? -28.375 -6.395 30.75 1 91.12 344 ASP B C 1
ATOM 5907 O O . ASP B 1 344 ? -28.125 -6.34 31.953 1 91.12 344 ASP B O 1
ATOM 5911 N N . CYS B 1 345 ? -28.844 -5.43 30.094 1 88.81 345 CYS B N 1
ATOM 5912 C CA . CYS B 1 345 ? -28.812 -4.07 30.625 1 88.81 345 CYS B CA 1
ATOM 5913 C C . CYS B 1 345 ? -29.797 -3.922 31.781 1 88.81 345 CYS B C 1
ATOM 5915 O O . CYS B 1 345 ? -29.594 -3.107 32.688 1 88.81 345 CYS B O 1
ATOM 5917 N N . GLY B 1 346 ? -30.875 -4.637 31.75 1 85.75 346 GLY B N 1
ATOM 5918 C CA . GLY B 1 346 ? -31.875 -4.555 32.812 1 85.75 346 GLY B CA 1
ATOM 5919 C C . GLY B 1 346 ? -31.328 -4.945 34.156 1 85.75 346 GLY B C 1
ATOM 5920 O O . GLY B 1 346 ? -31.609 -4.281 35.156 1 85.75 346 GLY B O 1
ATOM 5921 N N . ASN B 1 347 ? -30.484 -5.977 34.125 1 88.25 347 ASN B N 1
ATOM 5922 C CA . ASN B 1 347 ? -29.953 -6.48 35.375 1 88.25 347 ASN B CA 1
ATOM 5923 C C . ASN B 1 347 ? -28.594 -5.895 35.688 1 88.25 347 ASN B C 1
ATOM 5925 O O . ASN B 1 347 ? -28.047 -6.113 36.781 1 88.25 347 ASN B O 1
ATOM 5929 N N . GLY B 1 348 ? -28.062 -5.242 34.781 1 86.88 348 GLY B N 1
ATOM 5930 C CA . GLY B 1 348 ? -26.797 -4.559 35 1 86.88 348 GLY B CA 1
ATOM 5931 C C . GLY B 1 348 ? -25.625 -5.508 35.188 1 86.88 348 GLY B C 1
ATOM 5932 O O . GLY B 1 348 ? -24.688 -5.207 35.906 1 86.88 348 GLY B O 1
ATOM 5933 N N . THR B 1 349 ? -25.578 -6.648 34.562 1 89.69 349 THR B N 1
ATOM 5934 C CA . THR B 1 349 ? -24.547 -7.652 34.781 1 89.69 349 THR B CA 1
ATOM 5935 C C . THR B 1 349 ? -23.453 -7.52 33.719 1 89.69 349 THR B C 1
ATOM 5937 O O . THR B 1 349 ? -22.422 -8.188 33.781 1 89.69 349 THR B O 1
ATOM 5940 N N . ASP B 1 350 ? -23.75 -6.633 32.812 1 93.69 350 ASP B N 1
ATOM 5941 C CA . ASP B 1 350 ? -22.75 -6.418 31.766 1 93.69 350 ASP B CA 1
ATOM 5942 C C . ASP B 1 350 ? -21.469 -5.832 32.344 1 93.69 350 ASP B C 1
ATOM 5944 O O . ASP B 1 350 ? -21.469 -5.297 33.438 1 93.69 350 ASP B O 1
ATOM 5948 N N . GLY B 1 351 ? -20.359 -6.094 31.656 1 95.06 351 GLY B N 1
ATOM 5949 C CA . GLY B 1 351 ? -19.062 -5.516 32 1 95.06 351 GLY B CA 1
ATOM 5950 C C . GLY B 1 351 ? -18.281 -5.031 30.797 1 95.06 351 GLY B C 1
ATOM 5951 O O . GLY B 1 351 ? -18.844 -4.859 29.719 1 95.06 351 GLY B O 1
ATOM 5952 N N . PHE B 1 352 ? -17.078 -4.656 31.125 1 96.69 352 PHE B N 1
ATOM 5953 C CA . PHE B 1 352 ? -16.266 -4.102 30.047 1 96.69 352 PHE B CA 1
ATOM 5954 C C . PHE B 1 352 ? -14.961 -4.887 29.891 1 96.69 352 PHE B C 1
ATOM 5956 O O . PHE B 1 352 ? -14.328 -5.254 30.875 1 96.69 352 PHE B O 1
ATOM 5963 N N . ALA B 1 353 ? -14.641 -5.18 28.672 1 96.31 353 ALA B N 1
ATOM 5964 C CA . ALA B 1 353 ? -13.367 -5.805 28.344 1 96.31 353 ALA B CA 1
ATOM 5965 C C . ALA B 1 353 ? -12.383 -4.785 27.766 1 96.31 353 ALA B C 1
ATOM 5967 O O . ALA B 1 353 ? -12.758 -3.947 26.938 1 96.31 353 ALA B O 1
ATOM 5968 N N . LEU B 1 354 ? -11.195 -4.906 28.219 1 95.62 354 LEU B N 1
ATOM 5969 C CA . LEU B 1 354 ? -10.148 -3.994 27.766 1 95.62 354 LEU B CA 1
ATOM 5970 C C . LEU B 1 354 ? -9.539 -4.473 26.453 1 95.62 354 LEU B C 1
ATOM 5972 O O . LEU B 1 354 ? -9.133 -5.633 26.328 1 95.62 354 LEU B O 1
ATOM 5976 N N . MET B 1 355 ? -9.539 -3.633 25.5 1 94.62 355 MET B N 1
ATOM 5977 C CA . MET B 1 355 ? -8.734 -3.795 24.297 1 94.62 355 MET B CA 1
ATOM 5978 C C . MET B 1 355 ? -7.586 -2.791 24.266 1 94.62 355 MET B C 1
ATOM 5980 O O . MET B 1 355 ? -7.805 -1.596 24.062 1 94.62 355 MET B O 1
ATOM 5984 N N . ALA B 1 356 ? -6.41 -3.295 24.344 1 93.62 356 ALA B N 1
ATOM 5985 C CA . ALA B 1 356 ? -5.246 -2.42 24.391 1 93.62 356 ALA B CA 1
ATOM 5986 C C . ALA B 1 356 ? -4.734 -2.092 23 1 93.62 356 ALA B C 1
ATOM 5988 O O . ALA B 1 356 ? -5.082 -2.775 22.031 1 93.62 356 ALA B O 1
ATOM 5989 N N . HIS B 1 357 ? -4.047 -0.981 22.844 1 92.31 357 HIS B N 1
ATOM 5990 C CA . HIS B 1 357 ? -3.26 -0.622 21.672 1 92.31 357 HIS B CA 1
ATOM 5991 C C . HIS B 1 357 ? -4.156 -0.322 20.469 1 92.31 357 HIS B C 1
ATOM 5993 O O . HIS B 1 357 ? -3.826 -0.677 19.344 1 92.31 357 HIS B O 1
ATOM 5999 N N . ALA B 1 358 ? -5.297 0.361 20.766 1 95.75 358 ALA B N 1
ATOM 6000 C CA . ALA B 1 358 ? -6.293 0.532 19.719 1 95.75 358 ALA B CA 1
ATOM 6001 C C . ALA B 1 358 ? -6.121 1.874 19 1 95.75 358 ALA B C 1
ATOM 6003 O O . ALA B 1 358 ? -5.844 2.889 19.656 1 95.75 358 ALA B O 1
ATOM 6004 N N . LYS B 1 359 ? -6.125 1.869 17.719 1 96.81 359 LYS B N 1
ATOM 6005 C CA . LYS B 1 359 ? -6.773 3 17.062 1 96.81 359 LYS B CA 1
ATOM 6006 C C . LYS B 1 359 ? -8.281 2.979 17.281 1 96.81 359 LYS B C 1
ATOM 6008 O O . LYS B 1 359 ? -8.984 2.113 16.75 1 96.81 359 LYS B O 1
ATOM 6013 N N . VAL B 1 360 ? -8.68 3.824 18.047 1 97.69 360 VAL B N 1
ATOM 6014 C CA . VAL B 1 360 ? -10.062 3.762 18.516 1 97.69 360 VAL B CA 1
ATOM 6015 C C . VAL B 1 360 ? -11.008 3.939 17.328 1 97.69 360 VAL B C 1
ATOM 6017 O O . VAL B 1 360 ? -10.602 4.434 16.266 1 97.69 360 VAL B O 1
ATOM 6020 N N . PRO B 1 361 ? -12.258 3.537 17.469 1 98.12 361 PRO B N 1
ATOM 6021 C CA . PRO B 1 361 ? -13.219 3.605 16.375 1 98.12 361 PRO B CA 1
ATOM 6022 C C . PRO B 1 361 ? -13.469 5.035 15.891 1 98.12 361 PRO B C 1
ATOM 6024 O O . PRO B 1 361 ? -13.094 5.992 16.578 1 98.12 361 PRO B O 1
ATOM 6027 N N . ASP B 1 362 ? -14.039 5.086 14.703 1 97.94 362 ASP B N 1
ATOM 6028 C CA . ASP B 1 362 ? -14.531 6.348 14.156 1 97.94 362 ASP B CA 1
ATOM 6029 C C . ASP B 1 362 ? -15.359 7.105 15.188 1 97.94 362 ASP B C 1
ATOM 6031 O O . ASP B 1 362 ? -16.281 6.547 15.781 1 97.94 362 ASP B O 1
ATOM 6035 N N . THR B 1 363 ? -15.07 8.344 15.414 1 97.69 363 THR B N 1
ATOM 6036 C CA . THR B 1 363 ? -15.695 9.078 16.5 1 97.69 363 THR B CA 1
ATOM 6037 C C . THR B 1 363 ? -16.781 10.016 15.977 1 97.69 363 THR B C 1
ATOM 6039 O O . THR B 1 363 ? -17.359 10.797 16.734 1 97.69 363 THR B O 1
ATOM 6042 N N . THR B 1 364 ? -17.047 9.953 14.727 1 96.12 364 THR B N 1
ATOM 6043 C CA . THR B 1 364 ? -17.984 10.883 14.109 1 96.12 364 THR B CA 1
ATOM 6044 C C . THR B 1 364 ? -19.312 10.891 14.867 1 96.12 364 THR B C 1
ATOM 6046 O O . THR B 1 364 ? -19.922 11.953 15.047 1 96.12 364 THR B O 1
ATOM 6049 N N . ALA B 1 365 ? -19.719 9.766 15.391 1 95.5 365 ALA B N 1
ATOM 6050 C CA . ALA B 1 365 ? -21 9.672 16.078 1 95.5 365 ALA B CA 1
ATOM 6051 C C . ALA B 1 365 ? -20.812 9.484 17.578 1 95.5 365 ALA B C 1
ATOM 6053 O O . ALA B 1 365 ? -21.766 9.18 18.312 1 95.5 365 ALA B O 1
ATOM 6054 N N . ALA B 1 366 ? -19.625 9.641 18.016 1 97.38 366 ALA B N 1
ATOM 6055 C CA . ALA B 1 366 ? -19.312 9.414 19.422 1 97.38 366 ALA B CA 1
ATOM 6056 C C . ALA B 1 366 ? -19.688 10.633 20.266 1 97.38 366 ALA B C 1
ATOM 6058 O O . ALA B 1 366 ? -19.828 11.742 19.734 1 97.38 366 ALA B O 1
ATOM 6059 N N . VAL B 1 367 ? -19.891 10.398 21.5 1 96.69 367 VAL B N 1
ATOM 6060 C CA . VAL B 1 367 ? -20.078 11.461 22.469 1 96.69 367 VAL B CA 1
ATOM 6061 C C . VAL B 1 367 ? -18.781 11.719 23.234 1 96.69 367 VAL B C 1
ATOM 6063 O O . VAL B 1 367 ? -18.172 10.789 23.766 1 96.69 367 VAL B O 1
ATOM 6066 N N . VAL B 1 368 ? -18.453 13 23.281 1 96.5 368 VAL B N 1
ATOM 6067 C CA . VAL B 1 368 ? -17.172 13.328 23.891 1 96.5 368 VAL B CA 1
ATOM 6068 C C . VAL B 1 368 ? -17.375 14.328 25.016 1 96.5 368 VAL B C 1
ATOM 6070 O O . VAL B 1 368 ? -18.172 15.266 24.906 1 96.5 368 VAL B O 1
ATOM 6073 N N . ASP B 1 369 ? -16.75 14.086 26.172 1 95.5 369 ASP B N 1
ATOM 6074 C CA . ASP B 1 369 ? -16.672 14.992 27.312 1 95.5 369 ASP B CA 1
ATOM 6075 C C . ASP B 1 369 ? -15.234 15.125 27.812 1 95.5 369 ASP B C 1
ATOM 6077 O O . ASP B 1 369 ? -14.734 14.234 28.5 1 95.5 369 ASP B O 1
ATOM 6081 N N . TYR B 1 370 ? -14.633 16.234 27.578 1 93.25 370 TYR B N 1
ATOM 6082 C CA . TYR B 1 370 ? -13.211 16.406 27.875 1 93.25 370 TYR B CA 1
ATOM 6083 C C . TYR B 1 370 ? -12.992 16.672 29.359 1 93.25 370 TYR B C 1
ATOM 6085 O O . TYR B 1 370 ? -11.859 16.625 29.844 1 93.25 370 TYR B O 1
ATOM 6093 N N . ARG B 1 371 ? -14 16.891 30.094 1 91.19 371 ARG B N 1
ATOM 6094 C CA . ARG B 1 371 ? -13.883 17.25 31.5 1 91.19 371 ARG B CA 1
ATOM 6095 C C . ARG B 1 371 ? -14.062 16.031 32.406 1 91.19 371 ARG B C 1
ATOM 6097 O O . ARG B 1 371 ? -13.664 16.047 33.562 1 91.19 371 ARG B O 1
ATOM 6104 N N . ALA B 1 372 ? -14.617 15.047 31.797 1 93.31 372 ALA B N 1
ATOM 6105 C CA . ALA B 1 372 ? -14.914 13.844 32.562 1 93.31 372 ALA B CA 1
ATOM 6106 C C . ALA B 1 372 ? -13.664 12.992 32.781 1 93.31 372 ALA B C 1
ATOM 6108 O O . ALA B 1 372 ? -12.648 13.211 32.094 1 93.31 372 ALA B O 1
ATOM 6109 N N . GLY B 1 373 ? -13.719 12.125 33.812 1 93 373 GLY B N 1
ATOM 6110 C CA . GLY B 1 373 ? -12.703 11.102 34 1 93 373 GLY B CA 1
ATOM 6111 C C . GLY B 1 373 ? -13.141 9.734 33.5 1 93 373 GLY B C 1
ATOM 6112 O O . GLY B 1 373 ? -14.297 9.547 33.125 1 93 373 GLY B O 1
ATOM 6113 N N . LEU B 1 374 ? -12.219 8.859 33.5 1 94.38 374 LEU B N 1
ATOM 6114 C CA . LEU B 1 374 ? -12.477 7.523 32.969 1 94.38 374 LEU B CA 1
ATOM 6115 C C . LEU B 1 374 ? -13.531 6.801 33.812 1 94.38 374 LEU B C 1
ATOM 6117 O O . LEU B 1 374 ? -14.367 6.066 33.281 1 94.38 374 LEU B O 1
ATOM 6121 N N . ALA B 1 375 ? -13.422 6.977 35.125 1 94.56 375 ALA B N 1
ATOM 6122 C CA . ALA B 1 375 ? -14.383 6.324 36 1 94.56 375 ALA B CA 1
ATOM 6123 C C . ALA B 1 375 ? -15.805 6.812 35.75 1 94.56 375 ALA B C 1
ATOM 6125 O O . ALA B 1 375 ? -16.75 6.02 35.719 1 94.56 375 ALA B O 1
ATOM 6126 N N . GLU B 1 376 ? -15.914 8.031 35.594 1 95.25 376 GLU B N 1
ATOM 6127 C CA . GLU B 1 376 ? -17.219 8.602 35.25 1 95.25 376 GLU B CA 1
ATOM 6128 C C . GLU B 1 376 ? -17.703 8.102 33.875 1 95.25 376 GLU B C 1
ATOM 6130 O O . GLU B 1 376 ? -18.891 7.836 33.688 1 95.25 376 GLU B O 1
ATOM 6135 N N . CYS B 1 377 ? -16.812 8.055 32.969 1 96.06 377 CYS B N 1
ATOM 6136 C CA . CYS B 1 377 ? -17.109 7.527 31.656 1 96.06 377 CYS B CA 1
ATOM 6137 C C . CYS B 1 377 ? -17.703 6.125 31.75 1 96.06 377 CYS B C 1
ATOM 6139 O O . CYS B 1 377 ? -18.719 5.824 31.109 1 96.06 377 CYS B O 1
ATOM 6141 N N . ALA B 1 378 ? -17.031 5.324 32.5 1 96 378 ALA B N 1
ATOM 6142 C CA . ALA B 1 378 ? -17.469 3.943 32.719 1 96 378 ALA B CA 1
ATOM 6143 C C . ALA B 1 378 ? -18.891 3.891 33.281 1 96 378 ALA B C 1
ATOM 6145 O O . ALA B 1 378 ? -19.719 3.094 32.812 1 96 378 ALA B O 1
ATOM 6146 N N . GLN B 1 379 ? -19.156 4.684 34.219 1 95.25 379 GLN B N 1
ATOM 6147 C CA . GLN B 1 379 ? -20.469 4.719 34.844 1 95.25 379 GLN B CA 1
ATOM 6148 C C . GLN B 1 379 ? -21.547 5.16 33.844 1 95.25 379 GLN B C 1
ATOM 6150 O O . GLN B 1 379 ? -22.625 4.578 33.781 1 95.25 379 GLN B O 1
ATOM 6155 N N . ARG B 1 380 ? -21.219 6.141 33.094 1 95.94 380 ARG B N 1
ATOM 6156 C CA . ARG B 1 380 ? -22.172 6.641 32.125 1 95.94 380 ARG B CA 1
ATOM 6157 C C . ARG B 1 380 ? -22.469 5.582 31.062 1 95.94 380 ARG B C 1
ATOM 6159 O O . ARG B 1 380 ? -23.625 5.406 30.656 1 95.94 380 ARG B O 1
ATOM 6166 N N . CYS B 1 381 ? -21.469 4.98 30.641 1 96.31 381 CYS B N 1
ATOM 6167 C CA . CYS B 1 381 ? -21.641 3.934 29.641 1 96.31 381 CYS B CA 1
ATOM 6168 C C . CYS B 1 381 ? -22.438 2.768 30.203 1 96.31 381 CYS B C 1
ATOM 6170 O O . CYS B 1 381 ? -23.281 2.197 29.5 1 96.31 381 CYS B O 1
ATOM 6172 N N . GLN B 1 382 ? -22.188 2.469 31.438 1 94.69 382 GLN B N 1
ATOM 6173 C CA . GLN B 1 382 ? -22.891 1.368 32.094 1 94.69 382 GLN B CA 1
ATOM 6174 C C . GLN B 1 382 ? -24.375 1.664 32.188 1 94.69 382 GLN B C 1
ATOM 6176 O O . GLN B 1 382 ? -25.219 0.763 32.031 1 94.69 382 GLN B O 1
ATOM 6181 N N . ARG B 1 383 ? -24.719 2.836 32.375 1 93.44 383 ARG B N 1
ATOM 6182 C CA . ARG B 1 383 ? -26.094 3.234 32.594 1 93.44 383 ARG B CA 1
ATOM 6183 C C . ARG B 1 383 ? -26.859 3.354 31.266 1 93.44 383 ARG B C 1
ATOM 6185 O O . ARG B 1 383 ? -28.094 3.357 31.25 1 93.44 383 ARG B O 1
ATOM 6192 N N . ASN B 1 384 ? -26.141 3.504 30.219 1 93.94 384 ASN B N 1
ATOM 6193 C CA . ASN B 1 384 ? -26.734 3.635 28.891 1 93.94 384 ASN B CA 1
ATOM 6194 C C . ASN B 1 384 ? -26.609 2.34 28.094 1 93.94 384 ASN B C 1
ATOM 6196 O O . ASN B 1 384 ? -25.547 2.045 27.531 1 93.94 384 ASN B O 1
ATOM 6200 N N . CYS B 1 385 ? -27.688 1.726 27.906 1 93.38 385 CYS B N 1
ATOM 6201 C CA . CYS B 1 385 ? -27.656 0.404 27.281 1 93.38 385 CYS B CA 1
ATOM 6202 C C . CYS B 1 385 ? -27.188 0.489 25.844 1 93.38 385 CYS B C 1
ATOM 6204 O O . CYS B 1 385 ? -26.734 -0.506 25.266 1 93.38 385 CYS B O 1
ATOM 6206 N N . SER B 1 386 ? -27.25 1.637 25.281 1 94.25 386 SER B N 1
ATOM 6207 C CA . SER B 1 386 ? -26.844 1.804 23.891 1 94.25 386 SER B CA 1
ATOM 6208 C C . SER B 1 386 ? -25.328 2.021 23.781 1 94.25 386 SER B C 1
ATOM 6210 O O . SER B 1 386 ? -24.781 1.999 22.672 1 94.25 386 SER B O 1
ATOM 6212 N N . CYS B 1 387 ? -24.719 2.18 24.922 1 97.06 387 CYS B N 1
ATOM 6213 C CA . CYS B 1 387 ? -23.281 2.398 24.906 1 97.06 387 CYS B CA 1
ATOM 6214 C C . CYS B 1 387 ? -22.531 1.1 24.641 1 97.06 387 CYS B C 1
ATOM 6216 O O . CYS B 1 387 ? -22.766 0.095 25.312 1 97.06 387 CYS B O 1
ATOM 6218 N N . THR B 1 388 ? -21.594 1.152 23.688 1 97.75 388 THR B N 1
ATOM 6219 C CA . THR B 1 388 ? -20.859 -0.048 23.281 1 97.75 388 THR B CA 1
ATOM 6220 C C . THR B 1 388 ? -19.422 -0.008 23.812 1 97.75 388 THR B C 1
ATOM 6222 O O . THR B 1 388 ? -18.844 -1.052 24.094 1 97.75 388 THR B O 1
ATOM 6225 N N . ALA B 1 389 ? -18.859 1.181 23.875 1 98.5 389 ALA B N 1
ATOM 6226 C CA . ALA B 1 389 ? -17.453 1.276 24.297 1 98.5 389 ALA B CA 1
ATOM 6227 C C . ALA B 1 389 ? -17.125 2.68 24.797 1 98.5 389 ALA B C 1
ATOM 6229 O O . ALA B 1 389 ? -17.891 3.623 24.562 1 98.5 389 ALA B O 1
ATOM 6230 N N . TYR B 1 390 ? -16.047 2.775 25.5 1 98.25 390 TYR B N 1
ATOM 6231 C CA . TYR B 1 390 ? -15.562 4.078 25.938 1 98.25 390 TYR B CA 1
ATOM 6232 C C . TYR B 1 390 ? -14.039 4.082 26.047 1 98.25 390 TYR B C 1
ATOM 6234 O O . TYR B 1 390 ? -13.414 3.02 26.047 1 98.25 390 TYR B O 1
ATOM 6242 N N . ALA B 1 391 ? -13.414 5.27 26.062 1 97.69 391 ALA B N 1
ATOM 6243 C CA . ALA B 1 391 ? -11.969 5.469 26.188 1 97.69 391 ALA B CA 1
ATOM 6244 C C . ALA B 1 391 ? -11.656 6.867 26.703 1 97.69 391 ALA B C 1
ATOM 6246 O O . ALA B 1 391 ? -12.555 7.707 26.828 1 97.69 391 ALA B O 1
ATOM 6247 N N . ASN B 1 392 ? -10.43 7.039 27.078 1 96.12 392 ASN B N 1
ATOM 6248 C CA . ASN B 1 392 ? -9.961 8.383 27.391 1 96.12 392 ASN B CA 1
ATOM 6249 C C . ASN B 1 392 ? -9.898 9.258 26.125 1 96.12 392 ASN B C 1
ATOM 6251 O O . ASN B 1 392 ? -9.555 8.766 25.047 1 96.12 392 ASN B O 1
ATOM 6255 N N . ALA B 1 393 ? -10.195 10.5 26.312 1 95.19 393 ALA B N 1
ATOM 6256 C CA . ALA B 1 393 ? -10.125 11.438 25.203 1 95.19 393 ALA B CA 1
ATOM 6257 C C . ALA B 1 393 ? -8.758 12.102 25.125 1 95.19 393 ALA B C 1
ATOM 6259 O O . ALA B 1 393 ? -8.344 12.57 24.062 1 95.19 393 ALA B O 1
ATOM 6260 N N . ASN B 1 394 ? -8.109 12.234 26.219 1 94.12 394 ASN B N 1
ATOM 6261 C CA . ASN B 1 394 ? -6.844 12.961 26.312 1 94.12 394 ASN B CA 1
ATOM 6262 C C . ASN B 1 394 ? -5.891 12.312 27.312 1 94.12 394 ASN B C 1
ATOM 6264 O O . ASN B 1 394 ? -5.965 12.578 28.516 1 94.12 394 ASN B O 1
ATOM 6268 N N . LEU B 1 395 ? -4.895 11.703 26.875 1 91.81 395 LEU B N 1
ATOM 6269 C CA . LEU B 1 395 ? -3.994 10.922 27.703 1 91.81 395 LEU B CA 1
ATOM 6270 C C . LEU B 1 395 ? -2.984 11.82 28.422 1 91.81 395 LEU B C 1
ATOM 6272 O O . LEU B 1 395 ? -2.348 11.406 29.391 1 91.81 395 LEU B O 1
ATOM 6276 N N . SER B 1 396 ? -2.789 12.961 27.891 1 89.5 396 SER B N 1
ATOM 6277 C CA . SER B 1 396 ? -1.816 13.875 28.484 1 89.5 396 SER B CA 1
ATOM 6278 C C . SER B 1 396 ? -2.428 14.664 29.625 1 89.5 396 SER B C 1
ATOM 6280 O O . SER B 1 396 ? -1.721 15.375 30.359 1 89.5 396 SER B O 1
ATOM 6282 N N . GLY B 1 397 ? -3.689 14.562 29.766 1 89.19 397 GLY B N 1
ATOM 6283 C CA . GLY B 1 397 ? -4.352 15.25 30.859 1 89.19 397 GLY B CA 1
ATOM 6284 C C . GLY B 1 397 ? -4.02 14.672 32.219 1 89.19 397 GLY B C 1
ATOM 6285 O O . GLY B 1 397 ? -3.432 13.594 32.312 1 89.19 397 GLY B O 1
ATOM 6286 N N . ALA B 1 398 ? -4.355 15.445 33.219 1 89.81 398 ALA B N 1
ATOM 6287 C CA . ALA B 1 398 ? -4.152 14.961 34.562 1 89.81 398 ALA B CA 1
ATOM 6288 C C . ALA B 1 398 ? -5.004 13.727 34.844 1 89.81 398 ALA B C 1
ATOM 6290 O O . ALA B 1 398 ? -6.098 13.578 34.281 1 89.81 398 ALA B O 1
ATOM 6291 N N . PRO B 1 399 ? -4.383 12.906 35.688 1 84.88 399 PRO B N 1
ATOM 6292 C CA . PRO B 1 399 ? -5.199 11.742 36.062 1 84.88 399 PRO B CA 1
ATOM 6293 C C . PRO B 1 399 ? -6.586 12.125 36.562 1 84.88 399 PRO B C 1
ATOM 6295 O O . PRO B 1 399 ? -6.727 13.094 37.312 1 84.88 399 PRO B O 1
ATOM 6298 N N . GLY B 1 400 ? -7.531 11.453 36.156 1 84.5 400 GLY B N 1
ATOM 6299 C CA . GLY B 1 400 ? -8.906 11.734 36.562 1 84.5 400 GLY B CA 1
ATOM 6300 C C . GLY B 1 400 ? -9.57 12.781 35.688 1 84.5 400 GLY B C 1
ATOM 6301 O O . GLY B 1 400 ? -10.773 13.008 35.781 1 84.5 400 GLY B O 1
ATOM 6302 N N . HIS B 1 401 ? -8.789 13.43 34.812 1 89.94 401 HIS B N 1
ATOM 6303 C CA . HIS B 1 401 ? -9.305 14.461 33.938 1 89.94 401 HIS B CA 1
ATOM 6304 C C . HIS B 1 401 ? -8.828 14.242 32.5 1 89.94 401 HIS B C 1
ATOM 6306 O O . HIS B 1 401 ? -8.367 15.188 31.844 1 89.94 401 HIS B O 1
ATOM 6312 N N . ARG B 1 402 ? -8.906 13.031 32.062 1 93.25 402 ARG B N 1
ATOM 6313 C CA . ARG B 1 402 ? -8.367 12.695 30.75 1 93.25 402 ARG B CA 1
ATOM 6314 C C . ARG B 1 402 ? -9.477 12.594 29.703 1 93.25 402 ARG B C 1
ATOM 6316 O O . ARG B 1 402 ? -9.25 12.148 28.578 1 93.25 402 ARG B O 1
ATOM 6323 N N . GLY B 1 403 ? -10.688 13.031 30.109 1 94.69 403 GLY B N 1
ATOM 6324 C CA . GLY B 1 403 ? -11.797 13.086 29.172 1 94.69 403 GLY B CA 1
ATOM 6325 C C . GLY B 1 403 ? -12.414 11.727 28.922 1 94.69 403 GLY B C 1
ATOM 6326 O O . GLY B 1 403 ? -11.883 10.695 29.344 1 94.69 403 GLY B O 1
ATOM 6327 N N . CYS B 1 404 ? -13.523 11.805 28.219 1 96.12 404 CYS B N 1
ATOM 6328 C CA . CYS B 1 404 ? -14.328 10.617 27.969 1 96.12 404 CYS B CA 1
ATOM 6329 C C . CYS B 1 404 ? -14.875 10.625 26.547 1 96.12 404 CYS B C 1
ATOM 6331 O O . CYS B 1 404 ? -15.469 11.609 26.109 1 96.12 404 CYS B O 1
ATOM 6333 N N . VAL B 1 405 ? -14.586 9.578 25.859 1 97.69 405 VAL B N 1
ATOM 6334 C CA . VAL B 1 405 ? -15.227 9.32 24.578 1 97.69 405 VAL B CA 1
ATOM 6335 C C . VAL B 1 405 ? -16.062 8.039 24.656 1 97.69 405 VAL B C 1
ATOM 6337 O O . VAL B 1 405 ? -15.578 7 25.109 1 97.69 405 VAL B O 1
ATOM 6340 N N . MET B 1 406 ? -17.328 8.148 24.219 1 98.19 406 MET B N 1
ATOM 6341 C CA . MET B 1 406 ? -18.234 6.996 24.281 1 98.19 406 MET B CA 1
ATOM 6342 C C . MET B 1 406 ? -18.859 6.73 22.906 1 98.19 406 MET B C 1
ATOM 6344 O O . MET B 1 406 ? -19.25 7.66 22.203 1 98.19 406 MET B O 1
ATOM 6348 N N . TRP B 1 407 ? -18.859 5.531 22.562 1 98.25 407 TRP B N 1
ATOM 6349 C CA . TRP B 1 407 ? -19.469 5.113 21.312 1 98.25 407 TRP B CA 1
ATOM 6350 C C . TRP B 1 407 ? -20.781 4.371 21.578 1 98.25 407 TRP B C 1
ATOM 6352 O O . TRP B 1 407 ? -20.875 3.592 22.531 1 98.25 407 TRP B O 1
ATOM 6362 N N . GLY B 1 408 ? -21.734 4.699 20.719 1 96.31 408 GLY B N 1
ATOM 6363 C CA . GLY B 1 408 ? -22.969 3.934 20.656 1 96.31 408 GLY B CA 1
ATOM 6364 C C . GLY B 1 408 ? -23.125 3.158 19.359 1 96.31 408 GLY B C 1
ATOM 6365 O O . GLY B 1 408 ? -22.703 3.621 18.297 1 96.31 408 GLY B O 1
ATOM 6366 N N . GLY B 1 409 ? -23.625 2.006 19.406 1 93.62 409 GLY B N 1
ATOM 6367 C CA . GLY B 1 409 ? -23.828 1.208 18.203 1 93.62 409 GLY B CA 1
ATOM 6368 C C . GLY B 1 409 ? -22.578 0.45 17.766 1 93.62 409 GLY B C 1
ATOM 6369 O O . GLY B 1 409 ? -21.797 0.012 18.609 1 93.62 409 GLY B O 1
ATOM 6370 N N . ALA B 1 410 ? -22.406 0.244 16.484 1 96.62 410 ALA B N 1
ATOM 6371 C CA . ALA B 1 410 ? -21.297 -0.561 15.969 1 96.62 410 ALA B CA 1
ATOM 6372 C C . ALA B 1 410 ? -20 0.229 15.977 1 96.62 410 ALA B C 1
ATOM 6374 O O . ALA B 1 410 ? -19.984 1.423 15.672 1 96.62 410 ALA B O 1
ATOM 6375 N N . LEU B 1 411 ? -18.984 -0.385 16.391 1 98.25 411 LEU B N 1
ATOM 6376 C CA . LEU B 1 411 ? -17.641 0.204 16.359 1 98.25 411 LEU B CA 1
ATOM 6377 C C . LEU B 1 411 ? -17 0.016 14.984 1 98.25 411 LEU B C 1
ATOM 6379 O O . LEU B 1 411 ? -16.797 -1.115 14.539 1 98.25 411 LEU B O 1
ATOM 6383 N N . GLU B 1 412 ? -16.688 1.123 14.367 1 97.75 412 GLU B N 1
ATOM 6384 C CA . GLU B 1 412 ? -16.172 1.062 13 1 97.75 412 GLU B CA 1
ATOM 6385 C C . GLU B 1 412 ? -14.711 1.5 12.938 1 97.75 412 GLU B C 1
ATOM 6387 O O . GLU B 1 412 ? -14.297 2.398 13.68 1 97.75 412 GLU B O 1
ATOM 6392 N N . ASP B 1 413 ? -13.922 0.831 12.07 1 97.75 413 ASP B N 1
ATOM 6393 C CA . ASP B 1 413 ? -12.562 1.208 11.695 1 97.75 413 ASP B CA 1
ATOM 6394 C C . ASP B 1 413 ? -11.609 1.08 12.891 1 97.75 413 ASP B C 1
ATOM 6396 O O . ASP B 1 413 ? -10.891 2.023 13.219 1 97.75 413 ASP B O 1
ATOM 6400 N N . LEU B 1 414 ? -11.688 -0.091 13.516 1 97.06 414 LEU B N 1
ATOM 6401 C CA . LEU B 1 414 ? -10.805 -0.433 14.625 1 97.06 414 LEU B CA 1
ATOM 6402 C C . LEU B 1 414 ? -9.547 -1.13 14.117 1 97.06 414 LEU B C 1
ATOM 6404 O O . LEU B 1 414 ? -9.609 -1.976 13.227 1 97.06 414 LEU B O 1
ATOM 6408 N N . ARG B 1 415 ? -8.406 -0.711 14.695 1 95.19 415 ARG B N 1
ATOM 6409 C CA . ARG B 1 415 ? -7.156 -1.422 14.43 1 95.19 415 ARG B CA 1
ATOM 6410 C C . ARG B 1 415 ? -6.273 -1.453 15.672 1 95.19 415 ARG B C 1
ATOM 6412 O O . ARG B 1 415 ? -6.48 -0.677 16.609 1 95.19 415 ARG B O 1
ATOM 6419 N N . VAL B 1 416 ? -5.375 -2.373 15.648 1 92.69 416 VAL B N 1
ATOM 6420 C CA . VAL B 1 416 ? -4.445 -2.459 16.766 1 92.69 416 VAL B CA 1
ATOM 6421 C C . VAL B 1 416 ? -3.031 -2.137 16.297 1 92.69 416 VAL B C 1
ATOM 6423 O O . VAL B 1 416 ? -2.645 -2.502 15.18 1 92.69 416 VAL B O 1
ATOM 6426 N N . PHE B 1 417 ? -2.295 -1.367 16.984 1 87.88 417 PHE B N 1
ATOM 6427 C CA . PHE B 1 417 ? -0.859 -1.151 16.875 1 87.88 417 PHE B CA 1
ATOM 6428 C C . PHE B 1 417 ? -0.11 -1.82 18.016 1 87.88 417 PHE B C 1
ATOM 6430 O O . PHE B 1 417 ? -0.181 -1.365 19.156 1 87.88 417 PHE B O 1
ATOM 6437 N N . PRO B 1 418 ? 0.764 -2.754 17.547 1 76.81 418 PRO B N 1
ATOM 6438 C CA . PRO B 1 418 ? 1.473 -3.396 18.656 1 76.81 418 PRO B CA 1
ATOM 6439 C C . PRO B 1 418 ? 2.354 -2.424 19.438 1 76.81 418 PRO B C 1
ATOM 6441 O O . PRO B 1 418 ? 3.107 -1.652 18.844 1 76.81 418 PRO B O 1
ATOM 6444 N N . ASN B 1 419 ? 2.061 -2.047 20.609 1 76.56 419 ASN B N 1
ATOM 6445 C CA . ASN B 1 419 ? 2.84 -1.268 21.562 1 76.56 419 ASN B CA 1
ATOM 6446 C C . ASN B 1 419 ? 2.426 0.201 21.562 1 76.56 419 ASN B C 1
ATOM 6448 O O . ASN B 1 419 ? 3.08 1.036 22.188 1 76.56 419 ASN B O 1
ATOM 6452 N N . PHE B 1 420 ? 1.524 0.429 20.672 1 82.56 420 PHE B N 1
ATOM 6453 C CA . PHE B 1 420 ? 1.04 1.802 20.594 1 82.56 420 PHE B CA 1
ATOM 6454 C C . PHE B 1 420 ? -0.481 1.845 20.688 1 82.56 420 PHE B C 1
ATOM 6456 O O . PHE B 1 420 ? -1.116 0.849 21.047 1 82.56 420 PHE B O 1
ATOM 6463 N N . GLY B 1 421 ? -0.98 2.928 20.594 1 84.62 421 GLY B N 1
ATOM 6464 C CA . GLY B 1 421 ? -2.426 3.057 20.688 1 84.62 421 GLY B CA 1
ATOM 6465 C C . GLY B 1 421 ? -2.922 3.271 22.109 1 84.62 421 GLY B C 1
ATOM 6466 O O . GLY B 1 421 ? -2.125 3.484 23.016 1 84.62 421 GLY B O 1
ATOM 6467 N N . GLN B 1 422 ? -4.273 3.254 22.188 1 92.19 422 GLN B N 1
ATOM 6468 C CA . GLN B 1 422 ? -4.828 3.496 23.516 1 92.19 422 GLN B CA 1
ATOM 6469 C C . GLN B 1 422 ? -5.789 2.381 23.922 1 92.19 422 GLN B C 1
ATOM 6471 O O . GLN B 1 422 ? -6.047 1.463 23.141 1 92.19 422 GLN B O 1
ATOM 6476 N N . ASP B 1 423 ? -6.148 2.512 25.156 1 94.88 423 ASP B N 1
ATOM 6477 C CA . ASP B 1 423 ? -7.07 1.525 25.719 1 94.88 423 ASP B CA 1
ATOM 6478 C C . ASP B 1 423 ? -8.508 1.821 25.297 1 94.88 423 ASP B C 1
ATOM 6480 O O . ASP B 1 423 ? -8.938 2.977 25.312 1 94.88 423 ASP B O 1
ATOM 6484 N N . LEU B 1 424 ? -9.141 0.815 24.891 1 97.62 424 LEU B N 1
ATOM 6485 C CA . LEU B 1 424 ? -10.57 0.85 24.594 1 97.62 424 LEU B CA 1
ATOM 6486 C C . LEU B 1 424 ? -11.328 -0.156 25.438 1 97.62 424 LEU B C 1
ATOM 6488 O O . LEU B 1 424 ? -10.914 -1.311 25.562 1 97.62 424 LEU B O 1
ATOM 6492 N N . TYR B 1 425 ? -12.328 0.298 26.062 1 98.06 425 TYR B N 1
ATOM 6493 C CA . TYR B 1 425 ? -13.156 -0.576 26.875 1 98.06 425 TYR B CA 1
ATOM 6494 C C . TYR B 1 425 ? -14.453 -0.926 26.156 1 98.06 425 TYR B C 1
ATOM 6496 O O . TYR B 1 425 ? -15.289 -0.053 25.922 1 98.06 425 TYR B O 1
ATOM 6504 N N . VAL B 1 426 ? -14.688 -2.178 25.938 1 98 426 VAL B N 1
ATOM 6505 C CA . VAL B 1 426 ? -15.828 -2.633 25.156 1 98 426 VAL B CA 1
ATOM 6506 C C . VAL B 1 426 ? -16.828 -3.334 26.062 1 98 426 VAL B C 1
ATOM 6508 O O . VAL B 1 426 ? -16.469 -4.203 26.859 1 98 426 VAL B O 1
ATOM 6511 N N . ARG B 1 427 ? -18.062 -3.029 25.859 1 97.25 427 ARG B N 1
ATOM 6512 C CA . ARG B 1 427 ? -19.125 -3.594 26.688 1 97.25 427 ARG B CA 1
ATOM 6513 C C . ARG B 1 427 ? -19.469 -5.012 26.25 1 97.25 427 ARG B C 1
ATOM 6515 O O . ARG B 1 427 ? -19.688 -5.258 25.062 1 97.25 427 ARG B O 1
ATOM 6522 N N . LEU B 1 428 ? -19.484 -5.922 27.25 1 96.69 428 LEU B N 1
ATOM 6523 C CA . LEU B 1 428 ? -19.828 -7.316 26.969 1 96.69 428 LEU B CA 1
ATOM 6524 C C . LEU B 1 428 ? -20.844 -7.84 27.984 1 96.69 428 LEU B C 1
ATOM 6526 O O . LEU B 1 428 ? -20.938 -7.332 29.094 1 96.69 428 LEU B O 1
ATOM 6530 N N . ALA B 1 429 ? -21.547 -8.836 27.438 1 95.06 429 ALA B N 1
ATOM 6531 C CA . ALA B 1 429 ? -22.375 -9.594 28.375 1 95.06 429 ALA B CA 1
ATOM 6532 C C . ALA B 1 429 ? -21.516 -10.312 29.406 1 95.06 429 ALA B C 1
ATOM 6534 O O . ALA B 1 429 ? -20.375 -10.664 29.125 1 95.06 429 ALA B O 1
ATOM 6535 N N . ALA B 1 430 ? -22.094 -10.555 30.531 1 93.12 430 ALA B N 1
ATOM 6536 C CA . ALA B 1 430 ? -21.375 -11.195 31.625 1 93.12 430 ALA B CA 1
ATOM 6537 C C . ALA B 1 430 ? -20.812 -12.547 31.188 1 93.12 430 ALA B C 1
ATOM 6539 O O . ALA B 1 430 ? -19.688 -12.906 31.578 1 93.12 430 ALA B O 1
ATOM 6540 N N . ALA B 1 431 ? -21.469 -13.266 30.359 1 91.19 431 ALA B N 1
ATOM 6541 C CA . ALA B 1 431 ? -21.078 -14.602 29.906 1 91.19 431 ALA B CA 1
ATOM 6542 C C . ALA B 1 431 ? -19.828 -14.539 29.031 1 91.19 431 ALA B C 1
ATOM 6544 O O . ALA B 1 431 ? -19.062 -15.508 28.953 1 91.19 431 ALA B O 1
ATOM 6545 N N . ASP B 1 432 ? -19.641 -13.398 28.422 1 92.88 432 ASP B N 1
ATOM 6546 C CA . ASP B 1 432 ? -18.531 -13.273 27.469 1 92.88 432 ASP B CA 1
ATOM 6547 C C . ASP B 1 432 ? -17.297 -12.68 28.156 1 92.88 432 ASP B C 1
ATOM 6549 O O . ASP B 1 432 ? -16.25 -12.547 27.531 1 92.88 432 ASP B O 1
ATOM 6553 N N . LEU B 1 433 ? -17.438 -12.25 29.359 1 90.31 433 LEU B N 1
ATOM 6554 C CA . LEU B 1 433 ? -16.312 -11.656 30.078 1 90.31 433 LEU B CA 1
ATOM 6555 C C . LEU B 1 433 ? -15.398 -12.734 30.641 1 90.31 433 LEU B C 1
ATOM 6557 O O . LEU B 1 433 ? -14.227 -12.469 30.906 1 90.31 433 LEU B O 1
ATOM 6561 N N . GLY B 1 434 ? -15.438 -14.055 30.25 1 67.75 434 GLY B N 1
ATOM 6562 C CA . GLY B 1 434 ? -14.641 -15.164 30.75 1 67.75 434 GLY B CA 1
ATOM 6563 C C . GLY B 1 434 ? -14.172 -14.969 32.188 1 67.75 434 GLY B C 1
ATOM 6564 O O . GLY B 1 434 ? -14.195 -13.852 32.688 1 67.75 434 GLY B O 1
ATOM 6565 N N . THR B 1 435 ? -14.195 -16.016 32.906 1 51.12 435 THR B N 1
ATOM 6566 C CA . THR B 1 435 ? -13.414 -16.094 34.156 1 51.12 435 THR B CA 1
ATOM 6567 C C . THR B 1 435 ? -11.977 -15.641 33.906 1 51.12 435 THR B C 1
ATOM 6569 O O . THR B 1 435 ? -11.305 -16.141 33 1 51.12 435 THR B O 1
ATOM 6572 N N . CYS B 1 436 ? -11.789 -14.461 33.906 1 39.59 436 CYS B N 1
ATOM 6573 C CA . CYS B 1 436 ? -10.375 -14.094 33.812 1 39.59 436 CYS B CA 1
ATOM 6574 C C . CYS B 1 436 ? -9.5 -15.18 34.438 1 39.59 436 CYS B C 1
ATOM 6576 O O . CYS B 1 436 ? -9.602 -15.453 35.625 1 39.59 436 CYS B O 1
ATOM 6578 N N . ARG B 1 437 ? -9.047 -16.156 33.906 1 31.59 437 ARG B N 1
ATOM 6579 C CA . ARG B 1 437 ? -7.957 -16.797 34.625 1 31.59 437 ARG B CA 1
ATOM 6580 C C . ARG B 1 437 ? -6.957 -15.773 35.156 1 31.59 437 ARG B C 1
ATOM 6582 O O . ARG B 1 437 ? -6.652 -14.797 34.469 1 31.59 437 ARG B O 1
ATOM 6589 N N . PRO B 1 438 ? -6.656 -15.617 36.469 1 31.02 438 PRO B N 1
ATOM 6590 C CA . PRO B 1 438 ? -5.691 -14.758 37.156 1 31.02 438 PRO B CA 1
ATOM 6591 C C . PRO B 1 438 ? -4.434 -14.508 36.312 1 31.02 438 PRO B C 1
ATOM 6593 O O . PRO B 1 438 ? -3.629 -13.633 36.688 1 31.02 438 PRO B O 1
ATOM 6596 N N . THR B 1 439 ? -4.008 -15.336 35.406 1 28.97 439 THR B N 1
ATOM 6597 C CA . THR B 1 439 ? -2.654 -15.211 34.906 1 28.97 439 THR B CA 1
ATOM 6598 C C . THR B 1 439 ? -2.549 -14.008 33.969 1 28.97 439 THR B C 1
ATOM 6600 O O . THR B 1 439 ? -1.446 -13.562 33.625 1 28.97 439 THR B O 1
ATOM 6603 N N . CYS B 1 440 ? -3.566 -13.703 33.219 1 29.5 440 CYS B N 1
ATOM 6604 C CA . CYS B 1 440 ? -3.236 -12.633 32.281 1 29.5 440 CYS B CA 1
ATOM 6605 C C . CYS B 1 440 ? -3.205 -11.281 33 1 29.5 440 CYS B C 1
ATOM 6607 O O . CYS B 1 440 ? -2.902 -10.258 32.375 1 29.5 440 CYS B O 1
ATOM 6609 N N . LEU B 1 441 ? -3.898 -11.133 34.125 1 27.98 441 LEU B N 1
ATOM 6610 C CA . LEU B 1 441 ? -3.76 -9.914 34.906 1 27.98 441 LEU B CA 1
ATOM 6611 C C . LEU B 1 441 ? -2.393 -9.852 35.562 1 27.98 441 LEU B C 1
ATOM 6613 O O . LEU B 1 441 ? -2.119 -8.93 36.344 1 27.98 441 LEU B O 1
ATOM 6617 N N . ARG B 1 442 ? -1.691 -10.984 35.781 1 27.73 442 ARG B N 1
ATOM 6618 C CA . ARG B 1 442 ? -0.516 -10.914 36.625 1 27.73 442 ARG B CA 1
ATOM 6619 C C . ARG B 1 442 ? 0.478 -9.875 36.125 1 27.73 442 ARG B C 1
ATOM 6621 O O . ARG B 1 442 ? 1.397 -9.484 36.844 1 27.73 442 ARG B O 1
ATOM 6628 N N . SER B 1 443 ? 0.582 -9.609 34.781 1 27.92 443 SER B N 1
ATOM 6629 C CA . SER B 1 443 ? 1.778 -8.781 34.688 1 27.92 443 SER B CA 1
ATOM 6630 C C . SER B 1 443 ? 1.515 -7.367 35.188 1 27.92 443 SER B C 1
ATOM 6632 O O . SER B 1 443 ? 2.447 -6.656 35.562 1 27.92 443 SER B O 1
ATOM 6634 N N . VAL B 1 444 ? 0.366 -6.695 34.844 1 26.92 444 VAL B N 1
ATOM 6635 C CA . VAL B 1 444 ? 0.485 -5.281 35.188 1 26.92 444 VAL B CA 1
ATOM 6636 C C . VAL B 1 444 ? -0.051 -5.043 36.594 1 26.92 444 VAL B C 1
ATOM 6638 O O . VAL B 1 444 ? -0.08 -3.906 37.062 1 26.92 444 VAL B O 1
ATOM 6641 N N . CYS B 1 445 ? -0.713 -6.016 37.188 1 24.86 445 CYS B N 1
ATOM 6642 C CA . CYS B 1 445 ? -1.338 -5.516 38.406 1 24.86 445 CYS B CA 1
ATOM 6643 C C . CYS B 1 445 ? -0.312 -5.371 39.5 1 24.86 445 CYS B C 1
ATOM 6645 O O . CYS B 1 445 ? -0.098 -6.305 40.281 1 24.86 445 CYS B O 1
ATOM 6647 N N . THR B 1 446 ? 0.95 -5.113 39.312 1 25.06 446 THR B N 1
ATOM 6648 C CA . THR B 1 446 ? 1.695 -4.848 40.531 1 25.06 446 THR B CA 1
ATOM 6649 C C . THR B 1 446 ? 0.893 -3.947 41.469 1 25.06 446 THR B C 1
ATOM 6651 O O . THR B 1 446 ? 0.078 -3.141 41.031 1 25.06 446 THR B O 1
ATOM 6654 N N . GLN B 1 447 ? 1.022 -4.203 42.812 1 22.22 447 GLN B N 1
ATOM 6655 C CA . GLN B 1 447 ? 0.594 -3.85 44.156 1 22.22 447 GLN B CA 1
ATOM 6656 C C . GLN B 1 447 ? 0.711 -2.346 44.406 1 22.22 447 GLN B C 1
ATOM 6658 O O . GLN B 1 447 ? 1.814 -1.824 44.594 1 22.22 447 GLN B O 1
ATOM 6663 N N . PHE B 1 448 ? 0.046 -1.501 43.719 1 20.94 448 PHE B N 1
ATOM 6664 C CA . PHE B 1 448 ? 0.064 -0.18 44.344 1 20.94 448 PHE B CA 1
ATOM 6665 C C . PHE B 1 448 ? -0.646 -0.201 45.688 1 20.94 448 PHE B C 1
ATOM 6667 O O . PHE B 1 448 ? -1.14 0.83 46.156 1 20.94 448 PHE B O 1
ATOM 6674 N N . PHE B 1 449 ? -0.721 -1.412 46.438 1 20.38 449 PHE B N 1
ATOM 6675 C CA . PHE B 1 449 ? -0.945 -0.913 47.781 1 20.38 449 PHE B CA 1
ATOM 6676 C C . PHE B 1 449 ? 0.323 -0.282 48.344 1 20.38 449 PHE B C 1
ATOM 6678 O O . PHE B 1 449 ? 1.431 -0.747 48.062 1 20.38 449 PHE B O 1
#

Radius of gyration: 33.49 Å; Cα contacts (8 Å, |Δi|>4): 2269; chains: 2; bounding box: 102×100×92 Å

Nearest PDB structures (foldseek):
  5gyy-assembly1_A  TM=9.424E-01  e=6.801E-47  Brassica rapa
  6kyw-assembly1_B  TM=9.538E-01  e=1.942E-46  Brassica rapa
  6kyw-assembly1_A  TM=9.518E-01  e=3.074E-45  Brassica rapa
  2gop-assembly1_B  TM=1.751E-01  e=4.830E-03  Pyrococcus furiosus
  5gyy-assembly1_A  TM=9.427E-01  e=1.151E-46  Brassica rapa

Foldseek 3Di:
DVVVVVVVVVVVVVPPPPVVQAFKAWAPRWAFLPHWHFAPDPRQKIWHWFAFPPAFFIWIFMFGDPQPDTDTFATACQVFTAGGGSVPFRQWTFHADQQGKTFTATNVRHTRDIDHFQPPADGGIWMWGQHNQRKTFIHHPVRHTRDIRLLEGEFKAFAPHKAWAFPVRRRHHKYFAACDSRGSHGAQWIWHWDVLFQTWIFIGRHPDTFFTQFHDQAQGRQNCQVVVVDPQKDKDFDDDPGITIIGMDGNDPQWGKMWGAHDPCVVHAGIWMWTQDPVVSDIDTPDHPPHDQLRTWQQQAWQWEAEPPDVVRIDHPQQWDQPDPVCVVVVNRRSPIDGPDDADLVVLLKFKDKDAQKSFFDGSVKDKFQAAAPVVQRVVLSNDSQWFKKFFRYPPDDHRRRIMITDGDTGGSMYGDVPHGGMMIGIHHNVRVPPPPVPVVPPPPPPPD/DVVVVVVVVVVVVVPPPPVVQAFKAWAPRWAFLPHWHFAPDVSQKIWHWFAFPPAFFIWIFMFGDPQPDTDTFATACQVFTAGGGSVPFRQWTFHADQQGKTFTATNVRHTRDIDHFQPPADGGIWMWGQHNQRKTFIHHPVRHTRDIRLLEGEFKAFAPHKAWAFPVRRRHHKYFAACDSRGSHGAQWIWHWDDLFQTWIFIGRHPDTFFTQFHDQAQGRQNCQVVVVDDQKDKDFDDDPGITIIGMDGNDPQWGKMWGAHDPCVVHAGIWMWTQDPVVSDIDTPDHPPHDQLRTWQQQAWQWEAEPPDVVRIDHPQQWDQPDPVCVVVVNRRSPIDGPDDADLVVLLKFKDKDAQKSFFDGSPKDKFQAAAPVVQRVVLSNDSQWFKKFFRYPPDDHRRRIMITDGDTGGSMYGDVPHGGMMIGIHHNVRVPPPPVPVVPPPPPDPD

Solvent-accessible surface area (backbone atoms only — not comparable to full-atom values): 45602 Å² total; per-residue (Å²): 116,66,69,62,50,50,53,49,50,55,51,57,62,57,55,62,72,71,72,66,66,44,34,66,28,36,59,94,45,53,44,36,25,81,41,61,32,30,14,44,91,84,35,51,21,31,36,32,51,39,46,46,69,90,36,59,33,18,33,43,32,31,26,45,52,77,51,87,64,86,44,73,49,38,52,73,32,40,81,36,50,36,85,38,37,38,89,78,28,50,59,14,31,44,36,29,35,51,65,40,34,37,34,36,24,31,67,83,65,47,72,55,35,72,46,73,41,42,92,81,54,57,82,43,64,14,37,33,35,40,34,59,74,54,41,40,34,28,23,29,72,87,61,50,76,21,41,51,44,53,57,56,41,28,29,32,42,44,53,78,29,48,42,19,38,32,62,77,82,60,43,65,16,37,38,29,4,29,59,41,88,42,34,63,23,77,31,59,29,32,40,40,59,44,66,79,26,54,45,27,42,34,31,26,52,63,92,40,69,54,30,60,31,29,36,53,33,59,85,42,32,31,53,44,62,61,64,79,63,50,79,56,57,44,78,47,75,45,82,53,93,50,31,37,34,38,36,40,40,59,73,43,90,81,57,45,56,39,39,33,39,45,64,77,28,86,89,50,25,32,38,31,29,35,32,54,37,77,91,75,70,42,78,31,73,60,44,51,34,53,54,36,68,63,35,34,58,36,58,21,10,35,36,12,32,19,27,84,74,40,79,68,38,55,42,53,39,89,52,34,34,58,65,44,59,69,42,44,73,55,57,45,28,68,72,15,28,34,73,69,52,78,71,41,63,91,76,59,55,46,44,69,46,82,40,70,19,20,17,53,44,69,28,67,80,27,48,70,39,69,74,36,16,56,69,56,40,52,52,53,38,68,72,32,76,60,39,34,33,38,32,64,38,22,72,69,40,54,89,68,36,19,3,20,32,35,36,56,63,72,42,34,40,28,27,49,37,81,94,33,52,38,62,35,35,36,57,34,19,55,85,57,59,56,80,68,63,71,70,76,56,57,72,74,61,67,72,85,115,114,67,69,62,50,50,52,49,50,56,52,58,64,59,54,60,72,71,73,69,65,44,33,66,30,37,58,95,44,53,45,37,26,80,42,61,32,30,13,46,90,86,35,52,23,31,36,32,51,39,45,46,72,90,36,60,32,18,34,43,33,31,24,46,52,76,51,88,63,84,45,73,50,39,52,73,32,41,82,36,51,38,84,39,38,39,91,78,29,51,60,15,31,43,38,28,34,50,66,41,32,37,35,36,24,31,68,83,66,47,73,55,34,72,45,73,40,42,91,83,52,56,82,43,65,14,36,34,34,40,34,61,74,56,40,41,35,29,24,29,72,86,62,50,75,20,42,50,44,52,57,56,40,28,29,32,43,43,50,78,29,49,41,18,38,32,63,77,80,62,42,64,16,36,37,30,5,29,58,41,89,43,34,63,24,76,33,59,28,32,40,38,58,45,67,80,27,53,45,27,42,34,32,26,53,62,92,40,67,54,29,58,32,30,36,52,34,62,82,42,31,32,54,43,62,61,63,79,64,50,78,57,58,44,78,46,76,45,81,53,93,50,32,38,36,39,37,40,41,59,73,41,90,79,57,47,58,37,40,34,37,45,65,77,30,87,89,50,26,32,38,30,29,34,31,54,37,76,92,74,70,41,80,31,74,61,43,51,35,54,53,35,67,60,36,34,58,36,58,20,10,33,35,10,32,20,27,84,76,41,78,69,38,57,41,50,39,89,52,34,36,57,66,44,61,70,42,43,74,56,58,46,28,69,74,14,28,37,72,68,52,76,70,40,63,91,79,61,58,45,45,69,45,82,40,69,18,21,18,53,44,68,28,67,78,25,48,70,38,69,75,36,16,57,69,57,40,51,52,54,38,69,73,33,75,59,38,33,33,37,33,63,38,22,71,69,41,54,89,67,36,18,2,19,32,35,35,56,63,73,44,34,40,28,28,50,37,81,93,32,52,38,62,35,35,36,57,34,20,57,83,57,60,53,80,69,63,72,68,77,54,56,75,75,62,66,74,84,116